Protein 7ULA (pdb70)

Radius of gyration: 35.95 Å; Cα contacts (8 Å, |Δi|>4): 1354; chains: 2; bounding box: 81×69×103 Å

Structure (mmCIF, N/CA/C/O backbone):
data_7ULA
#
_entry.id   7ULA
#
_cell.length_a   169.950
_cell.length_b   169.950
_cell.length_c   143.020
_cell.angle_alpha   90.000
_cell.angle_beta   90.000
_cell.angle_gamma   90.000
#
_symmetry.space_group_name_H-M   'I 4 2 2'
#
loop_
_entity.id
_entity.type
_entity.pdbx_description
1 polymer 'Alginate biosynthesis protein AlgK'
2 polymer 'Alginate biosynthesis protein AlgX'
3 non-polymer 'NICKEL (II) ION'
4 non-polymer 'CHLORIDE ION'
5 non-polymer GLYCEROL
6 water water
#
loop_
_atom_site.group_PDB
_atom_site.id
_atom_site.type_symbol
_atom_site.label_atom_id
_atom_site.label_alt_id
_atom_site.label_comp_id
_atom_site.label_asym_id
_atom_site.label_entity_id
_atom_site.label_seq_id
_atom_site.pdbx_PDB_ins_code
_atom_site.Cartn_x
_atom_site.Cartn_y
_atom_site.Cartn_z
_atom_site.occupancy
_atom_site.B_iso_or_equiv
_atom_site.auth_seq_id
_atom_site.auth_comp_id
_atom_site.auth_asym_id
_atom_site.auth_atom_id
_atom_site.pdbx_PDB_model_num
ATOM 1 N N . SER A 1 107 ? 10.34415 -25.31049 -14.83410 1.000 124.35709 138 SER B N 1
ATOM 2 C CA . SER A 1 107 ? 10.76633 -26.50840 -14.11784 1.000 128.52171 138 SER B CA 1
ATOM 3 C C . SER A 1 107 ? 10.50513 -27.76600 -14.93805 1.000 130.90754 138 SER B C 1
ATOM 4 O O . SER A 1 107 ? 11.32287 -28.68909 -14.94260 1.000 130.53414 138 SER B O 1
ATOM 7 N N . ASN A 1 108 ? 9.36683 -27.78440 -15.63581 1.000 131.89242 139 ASN B N 1
ATOM 8 C CA . ASN A 1 108 ? 8.90794 -28.95898 -16.37733 1.000 128.08579 139 ASN B CA 1
ATOM 9 C C . ASN A 1 108 ? 8.93498 -30.19559 -15.48279 1.000 134.30178 139 ASN B C 1
ATOM 10 O O . ASN A 1 108 ? 9.47256 -31.24571 -15.83994 1.000 140.29749 139 ASN B O 1
ATOM 12 N N . THR A 1 109 ? 8.34849 -30.05434 -14.29367 1.000 132.02797 140 THR B N 1
ATOM 13 C CA . THR A 1 109 ? 8.42769 -31.06949 -13.25104 1.000 120.28416 140 THR B CA 1
ATOM 14 C C . THR A 1 109 ? 7.09880 -31.77813 -13.02870 1.000 116.54807 140 THR B C 1
ATOM 15 O O . THR A 1 109 ? 7.01163 -32.99831 -13.19374 1.000 117.56827 140 THR B O 1
ATOM 17 N N . LEU A 1 110 ? 6.04700 -31.04405 -12.65938 1.000 114.58454 141 LEU B N 1
ATOM 18 C CA . LEU A 1 110 ? 4.78663 -31.69129 -12.30954 1.000 110.66802 141 LEU B CA 1
ATOM 19 C C . LEU A 1 110 ? 4.10451 -32.31433 -13.52386 1.000 109.89573 141 LEU B C 1
ATOM 20 O O . LEU A 1 110 ? 3.48551 -33.37764 -13.40253 1.000 106.60494 141 LEU B O 1
ATOM 22 N N . ILE A 1 111 ? 4.21225 -31.68836 -14.69295 1.000 114.77132 142 ILE B N 1
ATOM 23 C CA . ILE A 1 111 ? 3.50053 -32.15441 -15.88441 1.000 109.10377 142 ILE B CA 1
ATOM 24 C C . ILE A 1 111 ? 4.11438 -33.44850 -16.42161 1.000 112.62201 142 ILE B C 1
ATOM 25 O O . ILE A 1 111 ? 3.36375 -34.39016 -16.72115 1.000 112.06122 142 ILE B O 1
ATOM 27 N N . PRO A 1 112 ? 5.44121 -33.56154 -16.58187 1.000 111.39238 143 PRO B N 1
ATOM 28 C CA . PRO A 1 112 ? 6.00119 -34.87493 -16.95113 1.000 115.38205 143 PRO B CA 1
ATOM 29 C C . PRO A 1 112 ? 5.73786 -35.95614 -15.91451 1.000 113.22811 143 PRO B C 1
ATOM 30 O O . PRO A 1 112 ? 5.55621 -37.12707 -16.27549 1.000 112.50314 143 PRO B O 1
ATOM 34 N N . LEU A 1 113 ? 5.69221 -35.59609 -14.63048 1.000 111.35809 144 LEU B N 1
ATOM 35 C CA . LEU A 1 113 ? 5.38714 -36.58392 -13.60139 1.000 112.36075 144 LEU B CA 1
ATOM 36 C C . LEU A 1 113 ? 3.94769 -37.07578 -13.71747 1.000 112.17593 144 LEU B C 1
ATOM 37 O O . LEU A 1 113 ? 3.68053 -38.27235 -13.55529 1.000 120.71636 144 LEU B O 1
ATOM 39 N N . ALA A 1 114 ? 3.00603 -36.16883 -13.99203 1.000 113.50608 145 ALA B N 1
ATOM 40 C CA . ALA A 1 114 ? 1.62422 -36.58171 -14.22452 1.000 108.05889 145 ALA B CA 1
ATOM 41 C C . ALA A 1 114 ? 1.50817 -37.43082 -15.48414 1.000 112.99281 145 ALA B C 1
ATOM 42 O O . ALA A 1 114 ? 0.74567 -38.40723 -15.51777 1.000 111.67165 145 ALA B O 1
ATOM 44 N N . MET A 1 115 ? 2.25342 -37.06487 -16.53204 1.000 111.17055 146 MET B N 1
ATOM 45 C CA . MET A 1 115 ? 2.30226 -37.88307 -17.73878 1.000 113.38229 146 MET B CA 1
ATOM 46 C C . MET A 1 115 ? 2.79513 -39.29069 -17.42814 1.000 120.94457 146 MET B C 1
ATOM 47 O O . MET A 1 115 ? 2.30242 -40.26762 -17.99939 1.000 128.98365 146 MET B O 1
ATOM 49 N N . LEU A 1 116 ? 3.76573 -39.41488 -16.52195 1.000 114.64677 147 LEU B N 1
ATOM 50 C CA . LEU A 1 116 ? 4.23615 -40.73910 -16.12554 1.000 116.95318 147 LEU B CA 1
ATOM 51 C C . LEU A 1 116 ? 3.16933 -41.48946 -15.33129 1.000 123.10220 147 LEU B C 1
ATOM 52 O O . LEU A 1 116 ? 2.89214 -42.66479 -15.59983 1.000 132.86351 147 LEU B O 1
ATOM 54 N N . TYR A 1 117 ? 2.55568 -40.82214 -14.34901 1.000 121.16280 148 TYR B N 1
ATOM 55 C CA . TYR A 1 117 ? 1.58218 -41.49203 -13.48806 1.000 120.04678 148 TYR B CA 1
ATOM 56 C C . TYR A 1 117 ? 0.34570 -41.93390 -14.26394 1.000 124.82920 148 TYR B C 1
ATOM 57 O O . TYR A 1 117 ? -0.33183 -42.88652 -13.85940 1.000 125.86642 148 TYR B O 1
ATOM 59 N N . LEU A 1 118 ? 0.03152 -41.26181 -15.37249 1.000 125.09227 149 LEU B N 1
ATOM 60 C CA . LEU A 1 118 ? -1.11452 -41.67596 -16.17567 1.000 131.96126 149 LEU B CA 1
ATOM 61 C C . LEU A 1 118 ? -0.73565 -42.64186 -17.29585 1.000 135.76954 149 LEU B C 1
ATOM 62 O O . LEU A 1 118 ? -1.45837 -43.61523 -17.53739 1.000 140.99001 149 LEU B O 1
ATOM 65 N N . SER A 1 119 ? 0.39112 -42.40078 -17.97593 1.000 133.66776 150 SER B N 1
ATOM 66 C CA . SER A 1 119 ? 0.72104 -43.14742 -19.18850 1.000 134.93725 150 SER B CA 1
ATOM 67 C C . SER A 1 119 ? 0.88230 -44.63776 -18.92069 1.000 134.54877 150 SER B C 1
ATOM 68 O O . SER A 1 119 ? 0.61306 -45.45843 -19.80440 1.000 140.25655 150 SER B O 1
ATOM 71 N N . TYR A 1 120 ? 1.32577 -45.00889 -17.72315 1.000 135.31239 151 TYR B N 1
ATOM 72 C CA . TYR A 1 120 ? 1.38878 -46.41043 -17.31889 1.000 135.03593 151 TYR B CA 1
ATOM 73 C C . TYR A 1 120 ? 0.94998 -46.47553 -15.86718 1.000 135.26344 151 TYR B C 1
ATOM 74 O O . TYR A 1 120 ? 1.74993 -46.25499 -14.94784 1.000 129.80663 151 TYR B O 1
ATOM 76 N N . PRO A 1 121 ? -0.33016 -46.75747 -15.61919 1.000 138.55192 152 PRO B N 1
ATOM 77 C CA . PRO A 1 121 ? -0.84028 -46.82024 -14.23831 1.000 134.23064 152 PRO B CA 1
ATOM 78 C C . PRO A 1 121 ? -0.43272 -48.10643 -13.52431 1.000 139.77119 152 PRO B C 1
ATOM 79 O O . PRO A 1 121 ? -1.26601 -48.92308 -13.11970 1.000 140.91839 152 PRO B O 1
ATOM 81 N N . GLN A 1 122 ? 0.87850 -48.29780 -13.37677 1.000 140.50913 153 GLN B N 1
ATOM 82 C CA . GLN A 1 122 ? 1.44009 -49.40702 -12.62025 1.000 124.38404 153 GLN B CA 1
ATOM 83 C C . GLN A 1 122 ? 1.86898 -48.98302 -11.22023 1.000 131.94699 153 GLN B C 1
ATOM 84 O O . GLN A 1 122 ? 2.68719 -49.66299 -10.59084 1.000 135.47810 153 GLN B O 1
ATOM 86 N N . SER A 1 123 ? 1.33897 -47.86965 -10.72686 1.000 125.77689 154 SER B N 1
ATOM 87 C CA . SER A 1 123 ? 1.64599 -47.39933 -9.38637 1.000 102.24923 154 SER B CA 1
ATOM 88 C C . SER A 1 123 ? 0.89699 -48.21110 -8.33447 1.000 106.44557 154 SER B C 1
ATOM 89 O O . SER A 1 123 ? -0.30343 -48.46447 -8.46391 1.000 109.55030 154 SER B O 1
ATOM 92 N N . ASN A 1 128 ? -5.93362 -41.43449 -7.35065 1.000 104.62137 159 ASN B N 1
ATOM 93 C CA . ASN A 1 128 ? -4.59578 -41.18217 -6.82009 1.000 112.86423 159 ASN B CA 1
ATOM 94 C C . ASN A 1 128 ? -3.94009 -40.00818 -7.54438 1.000 115.95406 159 ASN B C 1
ATOM 95 O O . ASN A 1 128 ? -3.49332 -39.04538 -6.91559 1.000 117.60516 159 ASN B O 1
ATOM 100 N N . ALA A 1 129 ? -3.88343 -40.09870 -8.87596 1.000 108.49962 160 ALA B N 1
ATOM 101 C CA . ALA A 1 129 ? -3.30024 -39.01781 -9.66498 1.000 119.22280 160 ALA B CA 1
ATOM 102 C C . ALA A 1 129 ? -4.04527 -37.70911 -9.44103 1.000 121.38639 160 ALA B C 1
ATOM 103 O O . ALA A 1 129 ? -3.42454 -36.64727 -9.30593 1.000 117.70410 160 ALA B O 1
ATOM 105 N N . GLN A 1 130 ? -5.37933 -37.76641 -9.39148 1.000 121.09903 161 GLN B N 1
ATOM 106 C CA . GLN A 1 130 ? -6.15780 -36.56172 -9.12598 1.000 116.16932 161 GLN B CA 1
ATOM 107 C C . GLN A 1 130 ? -5.88892 -36.03069 -7.72417 1.000 118.13516 161 GLN B C 1
ATOM 108 O O . GLN A 1 130 ? -5.81080 -34.81580 -7.51996 1.000 114.71725 161 GLN B O 1
ATOM 114 N N . GLN A 1 131 ? -5.72658 -36.92456 -6.74505 1.000 120.30222 162 GLN B N 1
ATOM 115 C CA . GLN A 1 131 ? -5.40232 -36.47030 -5.39655 1.000 125.37529 162 GLN B CA 1
ATOM 116 C C . GLN A 1 131 ? -3.98260 -35.91846 -5.31748 1.000 122.61882 162 GLN B C 1
ATOM 117 O O . GLN A 1 131 ? -3.72789 -34.98129 -4.55569 1.000 128.66779 162 GLN B O 1
ATOM 119 N N . GLN A 1 132 ? -3.05040 -36.46527 -6.10229 1.000 116.50469 163 GLN B N 1
ATOM 120 C CA . GLN A 1 132 ? -1.70442 -35.89766 -6.13864 1.000 119.33082 163 GLN B CA 1
ATOM 121 C C . GLN A 1 132 ? -1.71179 -34.50774 -6.76815 1.000 123.08645 163 GLN B C 1
ATOM 122 O O . GLN A 1 132 ? -1.00109 -33.60441 -6.30433 1.000 115.93778 163 GLN B O 1
ATOM 124 N N . ILE A 1 133 ? -2.52196 -34.31398 -7.81637 1.000 117.13866 164 ILE B N 1
ATOM 125 C CA . ILE A 1 133 ? -2.68531 -32.98336 -8.39611 1.000 107.23210 164 ILE B CA 1
ATOM 126 C C . ILE A 1 133 ? -3.37543 -32.05095 -7.40682 1.000 116.02689 164 ILE B C 1
ATOM 127 O O . ILE A 1 133 ? -3.04687 -30.86333 -7.32143 1.000 120.40844 164 ILE B O 1
ATOM 132 N N . ASP A 1 134 ? -4.32634 -32.57496 -6.62887 1.000 120.48843 165 ASP B N 1
ATOM 133 C CA . ASP A 1 134 ? -4.99612 -31.76412 -5.61707 1.000 117.54723 165 ASP B CA 1
ATOM 134 C C . ASP A 1 134 ? -4.04336 -31.36395 -4.50046 1.000 117.14562 165 ASP B C 1
ATOM 135 O O . ASP A 1 134 ? -4.19662 -30.28885 -3.91486 1.000 118.60090 165 ASP B O 1
ATOM 140 N N . GLN A 1 135 ? -3.07052 -32.21934 -4.18329 1.000 123.72162 166 GLN B N 1
ATOM 141 C CA . GLN A 1 135 ? -2.05169 -31.85914 -3.20308 1.000 117.06907 166 GLN B CA 1
ATOM 142 C C . GLN A 1 135 ? -1.10578 -30.80979 -3.77132 1.000 122.66343 166 GLN B C 1
ATOM 143 O O . GLN A 1 135 ? -0.76409 -29.83512 -3.09239 1.000 120.23235 166 GLN B O 1
ATOM 145 N N . TRP A 1 136 ? -0.68065 -30.99009 -5.02611 1.000 119.20745 167 TRP B N 1
ATOM 146 C CA . TRP A 1 136 ? 0.16853 -29.99455 -5.67440 1.000 119.45646 167 TRP B CA 1
ATOM 147 C C . TRP A 1 136 ? -0.54316 -28.65429 -5.82836 1.000 122.39244 167 TRP B C 1
ATOM 148 O O . TRP A 1 136 ? 0.11193 -27.60780 -5.88798 1.000 124.09315 167 TRP B O 1
ATOM 159 N N . ARG A 1 137 ? -1.87384 -28.66364 -5.90893 1.000 121.54489 168 ARG B N 1
ATOM 160 C CA . ARG A 1 137 ? -2.64825 -27.43360 -6.03502 1.000 123.65099 168 ARG B CA 1
ATOM 161 C C . ARG A 1 137 ? -2.90507 -26.78838 -4.67820 1.000 121.79352 168 ARG B C 1
ATOM 162 O O . ARG A 1 137 ? -2.72276 -25.57779 -4.51909 1.000 123.44130 168 ARG B O 1
ATOM 164 N N . ALA A 1 138 ? -3.34001 -27.58183 -3.69758 1.000 120.96303 169 ALA B N 1
ATOM 165 C CA . ALA A 1 138 ? -3.47367 -27.07406 -2.33840 1.000 126.05857 169 ALA B CA 1
ATOM 166 C C . ALA A 1 138 ? -2.13920 -26.55294 -1.82045 1.000 132.77131 169 ALA B C 1
ATOM 167 O O . ALA A 1 138 ? -2.09333 -25.55075 -1.09778 1.000 136.69812 169 ALA B O 1
ATOM 169 N N . ALA A 1 139 ? -1.03804 -27.21112 -2.19191 1.000 143.96373 170 ALA B N 1
ATOM 170 C CA . ALA A 1 139 ? 0.28407 -26.69033 -1.86729 1.000 139.20212 170 ALA B CA 1
ATOM 171 C C . ALA A 1 139 ? 0.65022 -25.46586 -2.69760 1.000 140.89541 170 ALA B C 1
ATOM 172 O O . ALA A 1 139 ? 1.66590 -24.82503 -2.40620 1.000 141.34387 170 ALA B O 1
ATOM 174 N N . GLY A 1 140 ? -0.13815 -25.13252 -3.71879 1.000 133.03118 171 GLY B N 1
ATOM 175 C CA . GLY A 1 140 ? 0.04902 -23.88669 -4.43844 1.000 130.89106 171 GLY B CA 1
ATOM 176 C C . GLY A 1 140 ? 1.11854 -23.90185 -5.50523 1.000 128.54486 171 GLY B C 1
ATOM 177 O O . GLY A 1 140 ? 1.72197 -22.86109 -5.77982 1.000 131.17078 171 GLY B O 1
ATOM 178 N N . ASN A 1 141 ? 1.36320 -25.04930 -6.12814 1.000 127.58871 172 ASN B N 1
ATOM 179 C CA . ASN A 1 141 ? 2.42664 -25.17745 -7.11422 1.000 120.24485 172 ASN B CA 1
ATOM 180 C C . ASN A 1 141 ? 1.88059 -24.76013 -8.47446 1.000 121.24898 172 ASN B C 1
ATOM 181 O O . ASN A 1 141 ? 0.92997 -25.38683 -8.95961 1.000 124.34656 172 ASN B O 1
ATOM 186 N N . PRO A 1 142 ? 2.43619 -23.72958 -9.12432 1.000 124.38388 173 PRO B N 1
ATOM 187 C CA . PRO A 1 142 ? 1.72464 -23.10397 -10.25595 1.000 119.77096 173 PRO B CA 1
ATOM 188 C C . PRO A 1 142 ? 1.42524 -24.00911 -11.44985 1.000 117.31879 173 PRO B C 1
ATOM 189 O O . PRO A 1 142 ? 0.54889 -23.65880 -12.24423 1.000 120.48886 173 PRO B O 1
ATOM 193 N N . GLU A 1 143 ? 2.08407 -25.14565 -11.62763 1.000 121.85460 174 GLU B N 1
ATOM 194 C CA . GLU A 1 143 ? 1.73079 -26.01097 -12.75238 1.000 112.91654 174 GLU B CA 1
ATOM 195 C C . GLU A 1 143 ? 0.64076 -27.03614 -12.39834 1.000 103.40613 174 GLU B C 1
ATOM 196 O O . GLU A 1 143 ? 0.41184 -27.97860 -13.16425 1.000 100.70470 174 GLU B O 1
ATOM 202 N N . ALA A 1 144 ? -0.06208 -26.85382 -11.27708 1.000 96.63997 175 ALA B N 1
ATOM 203 C CA . ALA A 1 144 ? -1.11458 -27.80232 -10.91801 1.000 104.18863 175 ALA B CA 1
ATOM 204 C C . ALA A 1 144 ? -2.26316 -27.77398 -11.92242 1.000 101.21700 175 ALA B C 1
ATOM 205 O O . ALA A 1 144 ? -2.79181 -28.82996 -12.30269 1.000 92.45485 175 ALA B O 1
ATOM 207 N N . GLY A 1 145 ? -2.65751 -26.57935 -12.36964 1.000 97.33097 176 GLY B N 1
ATOM 208 C CA . GLY A 1 145 ? -3.80067 -26.47897 -13.26227 1.000 86.29657 176 GLY B CA 1
ATOM 209 C C . GLY A 1 145 ? -3.52687 -27.05325 -14.63823 1.000 83.90890 176 GLY B C 1
ATOM 210 O O . GLY A 1 145 ? -4.39155 -27.70591 -15.23454 1.000 87.51390 176 GLY B O 1
ATOM 211 N N . LEU A 1 146 ? -2.32912 -26.80348 -15.17046 1.000 87.41822 177 LEU B N 1
ATOM 212 C CA . LEU A 1 146 ? -1.94813 -27.41309 -16.43831 1.000 81.89063 177 LEU B CA 1
ATOM 213 C C . LEU A 1 146 ? -1.96303 -28.93190 -16.32664 1.000 81.44108 177 LEU B C 1
ATOM 214 O O . LEU A 1 146 ? -2.43090 -29.63027 -17.23634 1.000 82.83785 177 LEU B O 1
ATOM 219 N N . ALA A 1 147 ? -1.49537 -29.45840 -15.19275 1.000 82.84471 178 ALA B N 1
ATOM 220 C CA . ALA A 1 147 ? -1.51699 -30.90169 -14.97789 1.000 84.27749 178 ALA B CA 1
ATOM 221 C C . ALA A 1 147 ? -2.94280 -31.44039 -14.93034 1.000 82.59150 178 ALA B C 1
ATOM 222 O O . ALA A 1 147 ? -3.22223 -32.52294 -15.45825 1.000 83.46771 178 ALA B O 1
ATOM 224 N N . GLN A 1 148 ? -3.86499 -30.70866 -14.30852 1.000 82.81127 179 GLN B N 1
ATOM 225 C CA . GLN A 1 148 ? -5.22002 -31.23988 -14.22991 1.000 84.53493 179 GLN B CA 1
ATOM 226 C C . GLN A 1 148 ? -5.94249 -31.12990 -15.56789 1.000 81.34024 179 GLN B C 1
ATOM 227 O O . GLN A 1 148 ? -6.77565 -31.98450 -15.89491 1.000 82.75543 179 GLN B O 1
ATOM 233 N N . VAL A 1 149 ? -5.60970 -30.12021 -16.37368 1.000 84.18496 180 VAL B N 1
ATOM 234 C CA . VAL A 1 149 ? -6.11023 -30.08921 -17.74653 1.000 83.30212 180 VAL B CA 1
ATOM 235 C C . VAL A 1 149 ? -5.59088 -31.29387 -18.52704 1.000 80.81017 180 VAL B C 1
ATOM 236 O O . VAL A 1 149 ? -6.33819 -31.93676 -19.27825 1.000 78.69195 180 VAL B O 1
ATOM 240 N N . LEU A 1 150 ? -4.30543 -31.62337 -18.35896 1.000 78.03701 181 LEU B N 1
ATOM 241 C CA . LEU A 1 150 ? -3.76665 -32.82737 -18.99147 1.000 79.61846 181 LEU B CA 1
ATOM 242 C C . LEU A 1 150 ? -4.51079 -34.08102 -18.53989 1.000 85.43857 181 LEU B C 1
ATOM 243 O O . LEU A 1 150 ? -4.78906 -34.97661 -19.35065 1.000 90.07546 181 LEU B O 1
ATOM 248 N N . LEU A 1 151 ? -4.81316 -34.17269 -17.24239 1.000 81.94621 182 LEU B N 1
ATOM 249 C CA . LEU A 1 151 ? -5.61865 -35.28126 -16.73482 1.000 83.59843 182 LEU B CA 1
ATOM 250 C C . LEU A 1 151 ? -6.95876 -35.35552 -17.45153 1.000 86.34456 182 LEU B C 1
ATOM 251 O O . LEU A 1 151 ? -7.42167 -36.44016 -17.81982 1.000 85.53628 182 LEU B O 1
ATOM 256 N N . TYR A 1 152 ? -7.61142 -34.20437 -17.62817 1.000 91.47517 183 TYR B N 1
ATOM 257 C CA . TYR A 1 152 ? -8.90248 -34.18256 -18.30796 1.000 85.36915 183 TYR B CA 1
ATOM 258 C C . TYR A 1 152 ? -8.78073 -34.70806 -19.72691 1.000 85.75106 183 TYR B C 1
ATOM 259 O O . TYR A 1 152 ? -9.62189 -35.49019 -20.18579 1.000 91.48028 183 TYR B O 1
ATOM 268 N N . ARG A 1 153 ? -7.73793 -34.28762 -20.43736 1.000 81.93246 184 ARG B N 1
ATOM 269 C CA . ARG A 1 153 ? -7.60343 -34.70747 -21.82582 1.000 78.93013 184 ARG B CA 1
ATOM 270 C C . ARG A 1 153 ? -7.31898 -36.19851 -21.91593 1.000 84.43527 184 ARG B C 1
ATOM 271 O O . ARG A 1 153 ? -7.88224 -36.89070 -22.77077 1.000 91.97203 184 ARG B O 1
ATOM 279 N N . THR A 1 154 ? -6.48749 -36.72163 -21.01453 1.000 88.19668 185 THR B N 1
ATOM 280 C CA . THR A 1 154 ? -6.13034 -38.13375 -21.09387 1.000 88.91154 185 THR B CA 1
ATOM 281 C C . THR A 1 154 ? -7.24045 -39.04850 -20.57867 1.000 94.68215 185 THR B C 1
ATOM 282 O O . THR A 1 154 ? -7.40707 -40.15575 -21.09968 1.000 106.64764 185 THR B O 1
ATOM 286 N N . GLN A 1 155 ? -8.02397 -38.61910 -19.59172 1.000 95.08856 186 GLN B N 1
ATOM 287 C CA . GLN A 1 155 ? -9.14438 -39.42546 -19.11904 1.000 90.43563 186 GLN B CA 1
ATOM 288 C C . GLN A 1 155 ? -10.40208 -39.23465 -19.95883 1.000 89.64734 186 GLN B C 1
ATOM 289 O O . GLN A 1 155 ? -11.39979 -39.92475 -19.72776 1.000 91.15017 186 GLN B O 1
ATOM 291 N N . GLY A 1 156 ? -10.38082 -38.31999 -20.92376 1.000 87.71836 187 GLY B N 1
ATOM 292 C CA . GLY A 1 156 ? -11.52822 -38.10394 -21.78299 1.000 90.54286 187 GLY B CA 1
ATOM 293 C C . GLY A 1 156 ? -12.66024 -37.30882 -21.17650 1.000 94.46862 187 GLY B C 1
ATOM 294 O O . GLY A 1 156 ? -13.78964 -37.38286 -21.66860 1.000 90.92929 187 GLY B O 1
ATOM 295 N N . THR A 1 157 ? -12.39957 -36.54411 -20.12246 1.000 96.04920 188 THR B N 1
ATOM 296 C CA . THR A 1 157 ? -13.43316 -35.76055 -19.46296 1.000 97.16600 188 THR B CA 1
ATOM 297 C C . THR A 1 157 ? -13.34920 -34.28145 -19.81336 1.000 91.62586 188 THR B C 1
ATOM 298 O O . THR A 1 157 ? -14.09458 -33.47424 -19.24555 1.000 92.34955 188 THR B O 1
ATOM 302 N N . TYR A 1 158 ? -12.45797 -33.91691 -20.73813 1.000 83.81553 189 TYR B N 1
ATOM 303 C CA . TYR A 1 158 ? -12.15919 -32.51239 -20.99885 1.000 80.03513 189 TYR B CA 1
ATOM 304 C C . TYR A 1 158 ? -13.42087 -31.70687 -21.26711 1.000 78.91653 189 TYR B C 1
ATOM 305 O O . TYR A 1 158 ? -13.58468 -30.60169 -20.73681 1.000 77.21748 189 TYR B O 1
ATOM 314 N N . ASP A 1 159 ? -14.33769 -32.25315 -22.07017 1.000 82.83151 190 ASP B N 1
ATOM 315 C CA . ASP A 1 159 ? -15.54324 -31.51087 -22.42023 1.000 82.49400 190 ASP B CA 1
ATOM 316 C C . ASP A 1 159 ? -16.47562 -31.32148 -21.23653 1.000 79.03783 190 ASP B C 1
ATOM 317 O O . ASP A 1 159 ? -17.39777 -30.50316 -21.32087 1.000 80.02748 190 ASP B O 1
ATOM 322 N N . GLN A 1 160 ? -16.24271 -32.03342 -20.13755 1.000 78.79477 191 GLN B N 1
ATOM 323 C CA . GLN A 1 160 ? -17.06793 -31.92915 -18.94624 1.000 72.63658 191 GLN B CA 1
ATOM 324 C C . GLN A 1 160 ? -16.58738 -30.85932 -17.97391 1.000 78.57245 191 GLN B C 1
ATOM 325 O O . GLN A 1 160 ? -17.30639 -30.55001 -17.01910 1.000 76.17462 191 GLN B O 1
ATOM 329 N N . HIS A 1 161 ? -15.39845 -30.28732 -18.18983 1.000 81.85619 192 HIS B N 1
ATOM 330 C CA . HIS A 1 161 ? -14.80303 -29.32692 -17.26544 1.000 80.60283 192 HIS B CA 1
ATOM 331 C C . HIS A 1 161 ? -14.27241 -28.10337 -18.00171 1.000 78.43147 192 HIS B C 1
ATOM 332 O O . HIS A 1 161 ? -13.24586 -27.53727 -17.61404 1.000 69.26931 192 HIS B O 1
ATOM 339 N N . LEU A 1 162 ? -14.96656 -27.68553 -19.06330 1.000 76.58081 193 LEU B N 1
ATOM 340 C CA . LEU A 1 162 ? -14.51046 -26.55081 -19.86123 1.000 76.28502 193 LEU B CA 1
ATOM 341 C C . LEU A 1 162 ? -14.39533 -25.27693 -19.02668 1.000 77.42560 193 LEU B C 1
ATOM 342 O O . LEU A 1 162 ? -13.47536 -24.47597 -19.23179 1.000 77.46456 193 LEU B O 1
ATOM 347 N N . GLY A 1 163 ? -15.31553 -25.06601 -18.08398 1.000 84.20857 194 GLY B N 1
ATOM 348 C CA . GLY A 1 163 ? -15.24162 -23.86950 -17.25720 1.000 82.76620 194 GLY B CA 1
ATOM 349 C C . GLY A 1 163 ? -13.97383 -23.81675 -16.42442 1.000 88.70574 194 GLY B C 1
ATOM 350 O O . GLY A 1 163 ? -13.33651 -22.76279 -16.29312 1.000 88.19469 194 GLY B O 1
ATOM 351 N N . GLU A 1 164 ? -13.56816 -24.96072 -15.87493 1.000 82.41926 195 GLU B N 1
ATOM 352 C CA . GLU A 1 164 ? -12.33875 -24.98206 -15.09746 1.000 80.50805 195 GLU B CA 1
ATOM 353 C C . GLU A 1 164 ? -11.10954 -24.89577 -15.99573 1.000 87.61396 195 GLU B C 1
ATOM 354 O O . GLU A 1 164 ? -10.08975 -24.32020 -15.59527 1.000 82.31782 195 GLU B O 1
ATOM 360 N N . VAL A 1 165 ? -11.18253 -25.45393 -17.20695 1.000 83.87275 196 VAL B N 1
ATOM 361 C CA . VAL A 1 165 ? -10.10102 -25.26285 -18.16662 1.000 73.27764 196 VAL B CA 1
ATOM 362 C C . VAL A 1 165 ? -9.91416 -23.78136 -18.44869 1.000 77.69199 196 VAL B C 1
ATOM 363 O O . VAL A 1 165 ? -8.78128 -23.28259 -18.53587 1.000 72.51093 196 VAL B O 1
ATOM 367 N N . GLU A 1 166 ? -11.02396 -23.04842 -18.56664 1.000 75.07085 197 GLU B N 1
ATOM 368 C CA . GLU A 1 166 ? -10.93036 -21.60948 -18.77444 1.000 71.00499 197 GLU B CA 1
ATOM 369 C C . GLU A 1 166 ? -10.28515 -20.93151 -17.57753 1.000 73.12705 197 GLU B C 1
ATOM 370 O O . GLU A 1 166 ? -9.40351 -20.08347 -17.73864 1.000 69.87566 197 GLU B O 1
ATOM 376 N N . LYS A 1 167 ? -10.71874 -21.28991 -16.36411 1.000 76.19627 198 LYS B N 1
ATOM 377 C CA . LYS A 1 167 ? -10.13156 -20.68775 -15.16450 1.000 77.33849 198 LYS B CA 1
ATOM 378 C C . LYS A 1 167 ? -8.61834 -20.90534 -15.12554 1.000 77.36695 198 LYS B C 1
ATOM 379 O O . LYS A 1 167 ? -7.83371 -19.95376 -14.97849 1.000 76.55226 198 LYS B O 1
ATOM 381 N N . ILE A 1 168 ? -8.19411 -22.15406 -15.31679 1.000 76.08259 199 ILE B N 1
ATOM 382 C CA . ILE A 1 168 ? -6.77724 -22.50054 -15.25716 1.000 76.42514 199 ILE B CA 1
ATOM 383 C C . ILE A 1 168 ? -5.98243 -21.74039 -16.31487 1.000 75.99487 199 ILE B C 1
ATOM 384 O O . ILE A 1 168 ? -4.97875 -21.08614 -16.00510 1.000 77.49412 199 ILE B O 1
ATOM 389 N N . CYS A 1 169 ? -6.40788 -21.81649 -17.58314 1.000 70.53540 200 CYS B N 1
ATOM 390 C CA . CYS A 1 169 ? -5.59654 -21.21489 -18.64148 1.000 74.16609 200 CYS B CA 1
ATOM 391 C C . CYS A 1 169 ? -5.67320 -19.69666 -18.67021 1.000 75.14148 200 CYS B C 1
ATOM 392 O O . CYS A 1 169 ? -4.70049 -19.04923 -19.07204 1.000 75.40635 200 CYS B O 1
ATOM 395 N N . LYS A 1 170 ? -6.78960 -19.10290 -18.25303 1.000 70.06225 201 LYS B N 1
ATOM 396 C CA . LYS A 1 170 ? -6.81828 -17.65562 -18.11895 1.000 72.80553 201 LYS B CA 1
ATOM 397 C C . LYS A 1 170 ? -5.91214 -17.20764 -16.97861 1.000 76.97708 201 LYS B C 1
ATOM 398 O O . LYS A 1 170 ? -5.38075 -16.09109 -17.01144 1.000 70.23114 201 LYS B O 1
ATOM 404 N N . ALA A 1 171 ? -5.69859 -18.07511 -15.97888 1.000 75.61783 202 ALA B N 1
ATOM 405 C CA . ALA A 1 171 ? -4.69657 -17.77808 -14.95948 1.000 75.39923 202 ALA B CA 1
ATOM 406 C C . ALA A 1 171 ? -3.28263 -17.91056 -15.51434 1.000 73.93484 202 ALA B C 1
ATOM 407 O O . ALA A 1 171 ? -2.39909 -17.11283 -15.17655 1.000 73.62920 202 ALA B O 1
ATOM 409 N N . ALA A 1 172 ? -3.04767 -18.90847 -16.36467 1.000 73.65017 203 ALA B N 1
ATOM 410 C CA . ALA A 1 172 ? -1.69869 -19.26131 -16.79068 1.000 72.53099 203 ALA B CA 1
ATOM 411 C C . ALA A 1 172 ? -1.31580 -18.69499 -18.15068 1.000 76.87355 203 ALA B C 1
ATOM 412 O O . ALA A 1 172 ? -0.21561 -18.98813 -18.63123 1.000 75.67741 203 ALA B O 1
ATOM 414 N N . LEU A 1 173 ? -2.17898 -17.87565 -18.76419 1.000 76.47176 204 LEU B N 1
ATOM 415 C CA . LEU A 1 173 ? -2.02023 -17.51434 -20.17477 1.000 74.54033 204 LEU B CA 1
ATOM 416 C C . LEU A 1 173 ? -0.69868 -16.80945 -20.44648 1.000 74.08499 204 LEU B C 1
ATOM 417 O O . LEU A 1 173 ? -0.04581 -17.07425 -21.46163 1.000 79.03355 204 LEU B O 1
ATOM 422 N N . ASN A 1 174 ? -0.29313 -15.90344 -19.56163 1.000 86.90328 205 ASN B N 1
ATOM 423 C CA . ASN A 1 174 ? 0.88745 -15.08091 -19.78746 1.000 83.38346 205 ASN B CA 1
ATOM 424 C C . ASN A 1 174 ? 2.18826 -15.80839 -19.48400 1.000 83.03588 205 ASN B C 1
ATOM 425 O O . ASN A 1 174 ? 3.26170 -15.23626 -19.69435 1.000 83.37021 205 ASN B O 1
ATOM 430 N N . THR A 1 175 ? 2.11896 -17.04347 -18.99373 1.000 77.42987 206 THR B N 1
ATOM 431 C CA . THR A 1 175 ? 3.29520 -17.85553 -18.74284 1.000 73.56409 206 THR B CA 1
ATOM 432 C C . THR A 1 175 ? 3.33690 -19.12158 -19.57993 1.000 71.08308 206 THR B C 1
ATOM 433 O O . THR A 1 175 ? 4.37133 -19.80041 -19.59090 1.000 70.36427 206 THR B O 1
ATOM 437 N N . THR A 1 176 ? 2.24785 -19.46240 -20.27052 1.000 64.96700 207 THR B N 1
ATOM 438 C CA . THR A 1 176 ? 2.08454 -20.79143 -20.86190 1.000 69.90187 207 THR B CA 1
ATOM 439 C C . THR A 1 176 ? 1.23135 -20.60519 -22.11931 1.000 68.29127 207 THR B C 1
ATOM 440 O O . THR A 1 176 ? 0.00442 -20.71902 -22.06776 1.000 70.34593 207 THR B O 1
ATOM 444 N N . ASP A 1 177 ? 1.89331 -20.30672 -23.24399 1.000 61.60963 208 ASP B N 1
ATOM 445 C CA . ASP A 1 177 ? 1.16061 -19.88804 -24.43621 1.000 62.50892 208 ASP B CA 1
ATOM 446 C C . ASP A 1 177 ? 0.31242 -21.00504 -25.04023 1.000 60.19487 208 ASP B C 1
ATOM 447 O O . ASP A 1 177 ? -0.57982 -20.71310 -25.84440 1.000 57.61691 208 ASP B O 1
ATOM 452 N N . ILE A 1 178 ? 0.54714 -22.26777 -24.66562 1.000 61.40098 209 ILE B N 1
ATOM 453 C CA . ILE A 1 178 ? -0.32498 -23.34116 -25.14040 1.000 57.80569 209 ILE B CA 1
ATOM 454 C C . ILE A 1 178 ? -1.76253 -23.07757 -24.71147 1.000 59.96009 209 ILE B C 1
ATOM 455 O O . ILE A 1 178 ? -2.70870 -23.49065 -25.39369 1.000 62.85468 209 ILE B O 1
ATOM 460 N N . CYS A 1 179 ? -1.95330 -22.36235 -23.59744 1.000 57.52228 210 CYS B N 1
ATOM 461 C CA . CYS A 1 179 ? -3.29623 -22.01634 -23.14873 1.000 56.55488 210 CYS B CA 1
ATOM 462 C C . CYS A 1 179 ? -4.04682 -21.14215 -24.13914 1.000 56.14271 210 CYS B C 1
ATOM 463 O O . CYS A 1 179 ? -5.28334 -21.17715 -24.15117 1.000 59.84695 210 CYS B O 1
ATOM 466 N N . TYR A 1 180 ? -3.34269 -20.38281 -24.98507 1.000 58.82467 211 TYR B N 1
ATOM 467 C CA . TYR A 1 180 ? -4.01891 -19.70676 -26.09202 1.000 58.19519 211 TYR B CA 1
ATOM 468 C C . TYR A 1 180 ? -4.83880 -20.69810 -26.91648 1.000 56.38311 211 TYR B C 1
ATOM 469 O O . TYR A 1 180 ? -5.99192 -20.42569 -27.27102 1.000 54.24569 211 TYR B O 1
ATOM 478 N N . VAL A 1 181 ? -4.26680 -21.87005 -27.19979 1.000 56.82665 212 VAL B N 1
ATOM 479 C CA . VAL A 1 181 ? -4.99348 -22.91052 -27.91761 1.000 56.88067 212 VAL B CA 1
ATOM 480 C C . VAL A 1 181 ? -6.11917 -23.47815 -27.05946 1.000 60.11112 212 VAL B C 1
ATOM 481 O O . VAL A 1 181 ? -7.20638 -23.78691 -27.56784 1.000 59.97646 212 VAL B O 1
ATOM 485 N N . GLU A 1 182 ? -5.88743 -23.62708 -25.74986 1.000 56.94368 213 GLU B N 1
ATOM 486 C CA . GLU A 1 182 ? -6.91275 -24.23389 -24.90225 1.000 58.74239 213 GLU B CA 1
ATOM 487 C C . GLU A 1 182 ? -8.12747 -23.32517 -24.79286 1.000 62.16750 213 GLU B C 1
ATOM 488 O O . GLU A 1 182 ? -9.26141 -23.74329 -25.07458 1.000 53.65529 213 GLU B O 1
ATOM 494 N N . LEU A 1 183 ? -7.89697 -22.06764 -24.40416 1.000 59.83707 214 LEU B N 1
ATOM 495 C CA . LEU A 1 183 ? -8.97233 -21.08914 -24.31472 1.000 58.07772 214 LEU B CA 1
ATOM 496 C C . LEU A 1 183 ? -9.76106 -21.02376 -25.61640 1.000 62.37972 214 LEU B C 1
ATOM 497 O O . LEU A 1 183 ? -10.99558 -21.13577 -25.61645 1.000 64.04781 214 LEU B O 1
ATOM 502 N N . ALA A 1 184 ? -9.05709 -20.88235 -26.74327 1.000 54.67589 215 ALA B N 1
ATOM 503 C CA . ALA A 1 184 ? -9.73770 -20.83932 -28.03261 1.000 56.92791 215 ALA B CA 1
ATOM 504 C C . ALA A 1 184 ? -10.64946 -22.04650 -28.19433 1.000 56.73573 215 ALA B C 1
ATOM 505 O O . ALA A 1 184 ? -11.83188 -21.91225 -28.54170 1.000 56.45909 215 ALA B O 1
ATOM 507 N N . THR A 1 185 ? -10.13194 -23.23306 -27.87734 1.000 54.86889 216 THR B N 1
ATOM 508 C CA . THR A 1 185 ? -10.95507 -24.43065 -27.97975 1.000 58.09174 216 THR B CA 1
ATOM 509 C C . THR A 1 185 ? -12.22127 -24.28264 -27.14887 1.000 58.67819 216 THR B C 1
ATOM 510 O O . THR A 1 185 ? -13.33619 -24.46021 -27.65829 1.000 58.30775 216 THR B O 1
ATOM 514 N N . VAL A 1 186 ? -12.06963 -23.89517 -25.87879 1.000 54.08150 217 VAL B N 1
ATOM 515 C CA . VAL A 1 186 ? -13.23794 -23.69873 -25.02845 1.000 60.45465 217 VAL B CA 1
ATOM 516 C C . VAL A 1 186 ? -14.21701 -22.75472 -25.71148 1.000 62.22464 217 VAL B C 1
ATOM 517 O O . VAL A 1 186 ? -15.40419 -23.06429 -25.87340 1.000 61.28945 217 VAL B O 1
ATOM 521 N N . TYR A 1 187 ? -13.71503 -21.61603 -26.18837 1.000 57.83009 218 TYR B N 1
ATOM 522 C CA . TYR A 1 187 ? -14.62657 -20.61827 -26.72377 1.000 56.64753 218 TYR B CA 1
ATOM 523 C C . TYR A 1 187 ? -15.25288 -21.08392 -28.02791 1.000 60.52668 218 TYR B C 1
ATOM 524 O O . TYR A 1 187 ? -16.37688 -20.68066 -28.34680 1.000 63.72788 218 TYR B O 1
ATOM 533 N N . GLN A 1 188 ? -14.57408 -21.96423 -28.77111 1.000 57.14149 219 GLN B N 1
ATOM 534 C CA . GLN A 1 188 ? -15.21278 -22.53612 -29.95002 1.000 51.31716 219 GLN B CA 1
ATOM 535 C C . GLN A 1 188 ? -16.26563 -23.55793 -29.54711 1.000 60.52492 219 GLN B C 1
ATOM 536 O O . GLN A 1 188 ? -17.32278 -23.65027 -30.18053 1.000 68.21869 219 GLN B O 1
ATOM 542 N N . LYS A 1 189 ? -16.00882 -24.31770 -28.47973 1.000 61.14910 220 LYS B N 1
ATOM 543 C CA . LYS A 1 189 ? -16.97616 -25.32114 -28.05212 1.000 61.33001 220 LYS B CA 1
ATOM 544 C C . LYS A 1 189 ? -18.24566 -24.67006 -27.52370 1.000 62.64903 220 LYS B C 1
ATOM 545 O O . LYS A 1 189 ? -19.35756 -25.09042 -27.86331 1.000 63.68141 220 LYS B O 1
ATOM 551 N N . ARG A 1 190 ? -18.10342 -23.63794 -26.69468 1.000 61.96019 221 ARG B N 1
ATOM 552 C CA . ARG A 1 190 ? -19.24222 -23.03404 -26.01649 1.000 61.55151 221 ARG B CA 1
ATOM 553 C C . ARG A 1 190 ? -19.80067 -21.81838 -26.74803 1.000 60.74310 221 ARG B C 1
ATOM 554 O O . ARG A 1 190 ? -20.61653 -21.09038 -26.17781 1.000 67.08085 221 ARG B O 1
ATOM 562 N N . GLY A 1 191 ? -19.38487 -21.58480 -27.99175 1.000 65.95385 222 GLY B N 1
ATOM 563 C CA . GLY A 1 191 ? -20.00307 -20.55906 -28.82080 1.000 57.56279 222 GLY B CA 1
ATOM 564 C C . GLY A 1 191 ? -19.82912 -19.13555 -28.33692 1.000 63.59106 222 GLY B C 1
ATOM 565 O O . GLY A 1 191 ? -20.67674 -18.28576 -28.62373 1.000 69.73113 222 GLY B O 1
ATOM 566 N N . GLN A 1 192 ? -18.73634 -18.83791 -27.63875 1.000 63.88005 223 GLN B N 1
ATOM 567 C CA . GLN A 1 192 ? -18.55884 -17.53336 -27.00072 1.000 62.62952 223 GLN B CA 1
ATOM 568 C C . GLN A 1 192 ? -17.76013 -16.62438 -27.93147 1.000 64.31538 223 GLN B C 1
ATOM 569 O O . GLN A 1 192 ? -16.53258 -16.55313 -27.86472 1.000 67.32516 223 GLN B O 1
ATOM 575 N N . ALA A 1 193 ? -18.46594 -15.89900 -28.80353 1.000 72.38029 224 ALA B N 1
ATOM 576 C CA . ALA A 1 193 ? -17.77929 -15.05481 -29.78167 1.000 74.02391 224 ALA B CA 1
ATOM 577 C C . ALA A 1 193 ? -17.09494 -13.86167 -29.12754 1.000 73.96024 224 ALA B C 1
ATOM 578 O O . ALA A 1 193 ? -16.06481 -13.39381 -29.62590 1.000 73.33292 224 ALA B O 1
ATOM 580 N N . ASP A 1 194 ? -17.63865 -13.36842 -28.01250 1.000 76.19576 225 ASP B N 1
ATOM 581 C CA . ASP A 1 194 ? -17.06911 -12.19611 -27.35219 1.000 81.28642 225 ASP B CA 1
ATOM 582 C C . ASP A 1 194 ? -15.73108 -12.52584 -26.69981 1.000 73.72223 225 ASP B C 1
ATOM 583 O O . ASP A 1 194 ? -14.72336 -11.83715 -26.92785 1.000 66.23827 225 ASP B O 1
ATOM 588 N N . GLN A 1 195 ? -15.71252 -13.56838 -25.86463 1.000 66.20495 226 GLN B N 1
ATOM 589 C CA . GLN A 1 195 ? -14.46119 -14.02031 -25.27629 1.000 64.08536 226 GLN B CA 1
ATOM 590 C C . GLN A 1 195 ? -13.46302 -14.41193 -26.35118 1.000 70.58942 226 GLN B C 1
ATOM 591 O O . GLN A 1 195 ? -12.25580 -14.20025 -26.18124 1.000 64.58364 226 GLN B O 1
ATOM 597 N N . GLN A 1 196 ? -13.94037 -14.96000 -27.47226 1.000 63.82971 227 GLN B N 1
ATOM 598 C CA . GLN A 1 196 ? -13.00887 -15.32690 -28.52784 1.000 60.66868 227 GLN B CA 1
ATOM 599 C C . GLN A 1 196 ? -12.39050 -14.08867 -29.15849 1.000 65.41607 227 GLN B C 1
ATOM 600 O O . GLN A 1 196 ? -11.18976 -14.07049 -29.44704 1.000 64.38840 227 GLN B O 1
ATOM 606 N N . ALA A 1 197 ? -13.19044 -13.04223 -29.37844 1.000 62.37643 228 ALA B N 1
ATOM 607 C CA . ALA A 1 197 ? -12.63540 -11.80326 -29.91137 1.000 62.71466 228 ALA B CA 1
ATOM 608 C C . ALA A 1 197 ? -11.59907 -11.21956 -28.95998 1.000 68.07958 228 ALA B C 1
ATOM 609 O O . ALA A 1 197 ? -10.53348 -10.75516 -29.39062 1.000 60.04188 228 ALA B O 1
ATOM 611 N N . ALA A 1 198 ? -11.88851 -11.24871 -27.65724 1.000 62.95521 229 ALA B N 1
ATOM 612 C CA . ALA A 1 198 ? -10.93104 -10.72882 -26.68593 1.000 59.16654 229 ALA B CA 1
ATOM 613 C C . ALA A 1 198 ? -9.63997 -11.54362 -26.70346 1.000 63.84338 229 ALA B C 1
ATOM 614 O O . ALA A 1 198 ? -8.53172 -10.98385 -26.71417 1.000 61.00111 229 ALA B O 1
ATOM 616 N N . LEU A 1 199 ? -9.76857 -12.87480 -26.72755 1.000 60.81963 230 LEU B N 1
ATOM 617 C CA . LEU A 1 199 ? -8.59657 -13.74325 -26.73586 1.000 59.66182 230 LEU B CA 1
ATOM 618 C C . LEU A 1 199 ? -7.75412 -13.51494 -27.98107 1.000 59.16056 230 LEU B C 1
ATOM 619 O O . LEU A 1 199 ? -6.52499 -13.42879 -27.90385 1.000 55.11028 230 LEU B O 1
ATOM 624 N N . LEU A 1 200 ? -8.40042 -13.42805 -29.14477 1.000 56.49161 231 LEU B N 1
ATOM 625 C CA . LEU A 1 200 ? -7.65971 -13.20011 -30.37694 1.000 55.30993 231 LEU B CA 1
ATOM 626 C C . LEU A 1 200 ? -7.00696 -11.82957 -30.38436 1.000 57.50115 231 LEU B C 1
ATOM 627 O O . LEU A 1 200 ? -5.91934 -11.66607 -30.94722 1.000 58.02323 231 LEU B O 1
ATOM 632 N N . GLY A 1 201 ? -7.63675 -10.83511 -29.75742 1.000 57.50106 232 GLY B N 1
ATOM 633 C CA . GLY A 1 201 ? -6.98000 -9.54553 -29.63348 1.000 61.75308 232 GLY B CA 1
ATOM 634 C C . GLY A 1 201 ? -5.70626 -9.64028 -28.81690 1.000 65.30040 232 GLY B C 1
ATOM 635 O O . GLY A 1 201 ? -4.65024 -9.12257 -29.20917 1.000 64.59067 232 GLY B O 1
ATOM 636 N N . GLN A 1 202 ? -5.77655 -10.33710 -27.67896 1.000 61.24442 233 GLN B N 1
ATOM 637 C CA . GLN A 1 202 ? -4.57191 -10.44110 -26.86579 1.000 55.74885 233 GLN B CA 1
ATOM 638 C C . GLN A 1 202 ? -3.52306 -11.31872 -27.53525 1.000 59.49647 233 GLN B C 1
ATOM 639 O O . GLN A 1 202 ? -2.32642 -11.10555 -27.33813 1.000 66.00918 233 GLN B O 1
ATOM 645 N N . LEU A 1 203 ? -3.94376 -12.26997 -28.36617 1.000 58.01401 234 LEU B N 1
ATOM 646 C CA . LEU A 1 203 ? -2.98632 -13.09899 -29.09010 1.000 55.67253 234 LEU B CA 1
ATOM 647 C C . LEU A 1 203 ? -2.27808 -12.30664 -30.19161 1.000 63.72202 234 LEU B C 1
ATOM 648 O O . LEU A 1 203 ? -1.05840 -12.42356 -30.36457 1.000 56.42687 234 LEU B O 1
ATOM 653 N N . LYS A 1 204 ? -3.02407 -11.51338 -30.96434 1.000 62.82550 235 LYS B N 1
ATOM 654 C CA . LYS A 1 204 ? -2.38258 -10.64466 -31.94493 1.000 61.11261 235 LYS B CA 1
ATOM 655 C C . LYS A 1 204 ? -1.39299 -9.71117 -31.26248 1.000 60.17102 235 LYS B C 1
ATOM 656 O O . LYS A 1 204 ? -0.27975 -9.49556 -31.76029 1.000 64.21728 235 LYS B O 1
ATOM 662 N N . SER A 1 205 ? -1.77443 -9.16755 -30.10327 1.000 63.66479 236 SER B N 1
ATOM 663 C CA . SER A 1 205 ? -0.86487 -8.30471 -29.35538 1.000 66.45976 236 SER B CA 1
ATOM 664 C C . SER A 1 205 ? 0.38505 -9.06007 -28.91336 1.000 68.92730 236 SER B C 1
ATOM 665 O O . SER A 1 205 ? 1.51150 -8.59722 -29.12418 1.000 69.03537 236 SER B O 1
ATOM 668 N N . ALA A 1 206 ? 0.20098 -10.22203 -28.28285 1.000 66.77420 237 ALA B N 1
ATOM 669 C CA . ALA A 1 206 ? 1.33071 -11.01457 -27.81429 1.000 67.08149 237 ALA B CA 1
ATOM 670 C C . ALA A 1 206 ? 2.27463 -11.37137 -28.95678 1.000 70.06085 237 ALA B C 1
ATOM 671 O O . ALA A 1 206 ? 3.49993 -11.32618 -28.79315 1.000 67.65689 237 ALA B O 1
ATOM 673 N N . TYR A 1 207 ? 1.72771 -11.73239 -30.12233 1.000 64.53457 238 TYR B N 1
ATOM 674 C CA . TYR A 1 207 ? 2.58931 -12.04359 -31.25699 1.000 62.77013 238 TYR B CA 1
ATOM 675 C C . TYR A 1 207 ? 3.32082 -10.79948 -31.74116 1.000 70.27568 238 TYR B C 1
ATOM 676 O O . TYR A 1 207 ? 4.49326 -10.87522 -32.12450 1.000 67.44459 238 TYR B O 1
ATOM 685 N N . ALA A 1 208 ? 2.65412 -9.64219 -31.71980 1.000 67.37453 239 ALA B N 1
ATOM 686 C CA . ALA A 1 208 ? 3.34319 -8.40041 -32.06025 1.000 71.43593 239 ALA B CA 1
ATOM 687 C C . ALA A 1 208 ? 4.46911 -8.10983 -31.07115 1.000 72.66728 239 ALA B C 1
ATOM 688 O O . ALA A 1 208 ? 5.59411 -7.79062 -31.47132 1.000 76.15922 239 ALA B O 1
ATOM 690 N N . ARG A 1 209 ? 4.18954 -8.23055 -29.76941 1.000 75.77134 240 ARG B N 1
ATOM 691 C CA . ARG A 1 209 ? 5.21367 -7.99274 -28.75578 1.000 76.04867 240 ARG B CA 1
ATOM 692 C C . ARG A 1 209 ? 6.35550 -9.00016 -28.82375 1.000 71.63106 240 ARG B C 1
ATOM 693 O O . ARG A 1 209 ? 7.36024 -8.82153 -28.12717 1.000 66.54793 240 ARG B O 1
ATOM 701 N N . GLY A 1 210 ? 6.23460 -10.04222 -29.64020 1.000 67.99018 241 GLY B N 1
ATOM 702 C CA . GLY A 1 210 ? 7.25448 -11.06607 -29.68360 1.000 65.86792 241 GLY B CA 1
ATOM 703 C C . GLY A 1 210 ? 7.12953 -12.11054 -28.60400 1.000 66.86171 241 GLY B C 1
ATOM 704 O O . GLY A 1 210 ? 8.07501 -12.87290 -28.38105 1.000 65.39413 241 GLY B O 1
ATOM 705 N N . ALA A 1 211 ? 5.97937 -12.18098 -27.93417 1.000 68.60867 242 ALA B N 1
ATOM 706 C CA . ALA A 1 211 ? 5.79980 -13.07540 -26.80155 1.000 62.75701 242 ALA B CA 1
ATOM 707 C C . ALA A 1 211 ? 5.31096 -14.46299 -27.18828 1.000 58.71825 242 ALA B C 1
ATOM 708 O O . ALA A 1 211 ? 5.43962 -15.38986 -26.38451 1.000 71.88284 242 ALA B O 1
ATOM 710 N N . VAL A 1 212 ? 4.74708 -14.63566 -28.37789 1.000 54.42514 243 VAL B N 1
ATOM 711 C CA . VAL A 1 212 ? 4.15269 -15.91633 -28.75284 1.000 53.81509 243 VAL B CA 1
ATOM 712 C C . VAL A 1 212 ? 4.63149 -16.30141 -30.15275 1.000 58.65685 243 VAL B C 1
ATOM 713 O O . VAL A 1 212 ? 4.55435 -15.48430 -31.07840 1.000 60.94379 243 VAL B O 1
ATOM 717 N N . PRO A 1 213 ? 5.12736 -17.51892 -30.35001 1.000 51.72960 244 PRO B N 1
ATOM 718 C CA . PRO A 1 213 ? 5.64665 -17.90031 -31.66792 1.000 48.97845 244 PRO B CA 1
ATOM 719 C C . PRO A 1 213 ? 4.54129 -18.00388 -32.71284 1.000 61.45882 244 PRO B C 1
ATOM 720 O O . PRO A 1 213 ? 3.35792 -18.15578 -32.40208 1.000 60.85569 244 PRO B O 1
ATOM 724 N N . ALA A 1 214 ? 4.95018 -17.91550 -33.98408 1.000 58.69787 245 ALA B N 1
ATOM 725 C CA . ALA A 1 214 ? 3.98358 -17.92898 -35.08392 1.000 58.95805 245 ALA B CA 1
ATOM 726 C C . ALA A 1 214 ? 3.22398 -19.24781 -35.17889 1.000 60.06639 245 ALA B C 1
ATOM 727 O O . ALA A 1 214 ? 2.05716 -19.25890 -35.59356 1.000 59.85734 245 ALA B O 1
ATOM 729 N N . THR A 1 215 ? 3.86583 -20.36548 -34.82844 1.000 57.78359 246 THR B N 1
ATOM 730 C CA . THR A 1 215 ? 3.19052 -21.65559 -34.89870 1.000 56.90278 246 THR B CA 1
ATOM 731 C C . THR A 1 215 ? 2.02371 -21.73195 -33.92193 1.000 64.04923 246 THR B C 1
ATOM 732 O O . THR A 1 215 ? 1.04929 -22.45161 -34.17479 1.000 65.63918 246 THR B O 1
ATOM 736 N N . ARG A 1 216 ? 2.09822 -20.99497 -32.81001 1.000 57.71286 247 ARG B N 1
ATOM 737 C CA . ARG A 1 216 ? 0.97212 -20.93722 -31.88609 1.000 56.06456 247 ARG B CA 1
ATOM 738 C C . ARG A 1 216 ? -0.21789 -20.22876 -32.51910 1.000 60.52537 247 ARG B C 1
ATOM 739 O O . ARG A 1 216 ? -1.37055 -20.66101 -32.35374 1.000 54.01280 247 ARG B O 1
ATOM 747 N N . VAL A 1 217 ? 0.04786 -19.13583 -33.24549 1.000 58.46048 248 VAL B N 1
ATOM 748 C CA . VAL A 1 217 ? -0.98682 -18.49205 -34.05124 1.000 60.56403 248 VAL B CA 1
ATOM 749 C C . VAL A 1 217 ? -1.55618 -19.46988 -35.06721 1.000 56.61204 248 VAL B C 1
ATOM 750 O O . VAL A 1 217 ? -2.77150 -19.52337 -35.29006 1.000 53.02307 248 VAL B O 1
ATOM 754 N N . ASP A 1 218 ? -0.68961 -20.25275 -35.70583 1.000 56.63001 249 ASP B N 1
ATOM 755 C CA . ASP A 1 218 ? -1.17086 -21.21149 -36.69241 1.000 58.62439 249 ASP B CA 1
ATOM 756 C C . ASP A 1 218 ? -2.13055 -22.21423 -36.05830 1.000 62.64915 249 ASP B C 1
ATOM 757 O O . ASP A 1 218 ? -3.21819 -22.48053 -36.59001 1.000 62.56269 249 ASP B O 1
ATOM 762 N N . SER A 1 219 ? -1.74603 -22.77360 -34.91037 1.000 59.50520 250 SER B N 1
ATOM 763 C CA . SER A 1 219 ? -2.59692 -23.76376 -34.25888 1.000 65.91882 250 SER B CA 1
ATOM 764 C C . SER A 1 219 ? -3.89978 -23.14792 -33.74787 1.000 59.15410 250 SER B C 1
ATOM 765 O O . SER A 1 219 ? -4.94852 -23.80672 -33.78450 1.000 60.34900 250 SER B O 1
ATOM 768 N N . VAL A 1 220 ? -3.87547 -21.88647 -33.30465 1.000 54.31572 251 VAL B N 1
ATOM 769 C CA . VAL A 1 220 ? -5.13047 -21.24954 -32.90855 1.000 53.83293 251 VAL B CA 1
ATOM 770 C C . VAL A 1 220 ? -6.04015 -21.07051 -34.11798 1.000 60.17805 251 VAL B C 1
ATOM 771 O O . VAL A 1 220 ? -7.25248 -21.32319 -34.04537 1.000 57.91106 251 VAL B O 1
ATOM 775 N N . ALA A 1 221 ? -5.47585 -20.62829 -35.24683 1.000 57.11620 252 ALA B N 1
ATOM 776 C CA . ALA A 1 221 ? -6.27384 -20.48846 -36.45981 1.000 55.22279 252 ALA B CA 1
ATOM 777 C C . ALA A 1 221 ? -6.88436 -21.82149 -36.86265 1.000 56.98993 252 ALA B C 1
ATOM 778 O O . ALA A 1 221 ? -8.05487 -21.89012 -37.25440 1.000 55.59746 252 ALA B O 1
ATOM 780 N N . ARG A 1 222 ? -6.11403 -22.89873 -36.75561 1.000 52.90635 253 ARG B N 1
ATOM 781 C CA . ARG A 1 222 ? -6.66645 -24.19014 -37.13187 1.000 58.05705 253 ARG B CA 1
ATOM 782 C C . ARG A 1 222 ? -7.74633 -24.64313 -36.15146 1.000 64.63822 253 ARG B C 1
ATOM 783 O O . ARG A 1 222 ? -8.65991 -25.38358 -36.53873 1.000 65.55265 253 ARG B O 1
ATOM 791 N N . VAL A 1 223 ? -7.68327 -24.18822 -34.89569 1.000 61.43354 254 VAL B N 1
ATOM 792 C CA . VAL A 1 223 ? -8.79262 -24.43459 -33.97428 1.000 55.42910 254 VAL B CA 1
ATOM 793 C C . VAL A 1 223 ? -10.03358 -23.65378 -34.39489 1.000 57.52318 254 VAL B C 1
ATOM 794 O O . VAL A 1 223 ? -11.15431 -24.17460 -34.34315 1.000 56.18525 254 VAL B O 1
ATOM 798 N N . LEU A 1 224 ? -9.86125 -22.39555 -34.81362 1.000 60.43363 255 LEU B N 1
ATOM 799 C CA . LEU A 1 224 ? -11.00867 -21.58714 -35.22324 1.000 57.82053 255 LEU B CA 1
ATOM 800 C C . LEU A 1 224 ? -11.75595 -22.18551 -36.40923 1.000 61.07938 255 LEU B C 1
ATOM 801 O O . LEU A 1 224 ? -12.93805 -21.87738 -36.60330 1.000 62.54402 255 LEU B O 1
ATOM 806 N N . ALA A 1 225 ? -11.09959 -23.02374 -37.20926 1.000 55.45430 256 ALA B N 1
ATOM 807 C CA . ALA A 1 225 ? -11.69870 -23.57985 -38.41398 1.000 62.67009 256 ALA B CA 1
ATOM 808 C C . ALA A 1 225 ? -12.06715 -25.04805 -38.26161 1.000 59.65200 256 ALA B C 1
ATOM 809 O O . ALA A 1 225 ? -12.45266 -25.68636 -39.24705 1.000 58.95074 256 ALA B O 1
ATOM 811 N N . ASP A 1 226 ? -11.95460 -25.59473 -37.05460 1.000 59.33404 257 ASP B N 1
ATOM 812 C CA . ASP A 1 226 ? -12.25205 -26.99855 -36.78217 1.000 61.34110 257 ASP B CA 1
ATOM 813 C C . ASP A 1 226 ? -13.76668 -27.16554 -36.71272 1.000 67.71322 257 ASP B C 1
ATOM 814 O O . ASP A 1 226 ? -14.39005 -26.86341 -35.69181 1.000 68.36302 257 ASP B O 1
ATOM 819 N N . ARG A 1 227 ? -14.36653 -27.66230 -37.80098 1.000 71.43843 258 ARG B N 1
ATOM 820 C CA A ARG A 1 227 ? -15.81507 -27.85454 -37.83048 0.400 76.97588 258 ARG B CA 1
ATOM 821 C CA B ARG A 1 227 ? -15.81479 -27.83178 -37.81590 0.600 75.02829 258 ARG B CA 1
ATOM 822 C C . ARG A 1 227 ? -16.29550 -28.73126 -36.68260 1.000 69.65357 258 ARG B C 1
ATOM 823 O O . ARG A 1 227 ? -17.42787 -28.57420 -36.21420 1.000 65.94795 258 ARG B O 1
ATOM 838 N N . SER A 1 228 ? -15.45500 -29.65880 -36.21282 1.000 65.17118 259 SER B N 1
ATOM 839 C CA . SER A 1 228 ? -15.87721 -30.57899 -35.15804 1.000 67.47168 259 SER B CA 1
ATOM 840 C C . SER A 1 228 ? -16.08733 -29.90006 -33.80105 1.000 65.94866 259 SER B C 1
ATOM 841 O O . SER A 1 228 ? -16.54729 -30.56498 -32.86576 1.000 72.69097 259 SER B O 1
ATOM 844 N N . LEU A 1 229 ? -15.79692 -28.60929 -33.66451 1.000 65.45798 260 LEU B N 1
ATOM 845 C CA . LEU A 1 229 ? -15.93068 -27.91988 -32.38883 1.000 67.40063 260 LEU B CA 1
ATOM 846 C C . LEU A 1 229 ? -17.20452 -27.09269 -32.28925 1.000 65.76080 260 LEU B C 1
ATOM 847 O O . LEU A 1 229 ? -17.48773 -26.53724 -31.22269 1.000 69.52954 260 LEU B O 1
ATOM 852 N N . GLY A 1 230 ? -17.97630 -27.00190 -33.36518 1.000 62.58175 261 GLY B N 1
ATOM 853 C CA . GLY A 1 230 ? -19.09220 -26.08039 -33.42880 1.000 67.02712 261 GLY B CA 1
ATOM 854 C C . GLY A 1 230 ? -18.98080 -25.16137 -34.63012 1.000 68.75108 261 GLY B C 1
ATOM 855 O O . GLY A 1 230 ? -18.32503 -25.50468 -35.62090 1.000 69.13590 261 GLY B O 1
ATOM 856 N N . GLN A 1 231 ? -19.60732 -23.98944 -34.55803 1.000 64.06089 262 GLN B N 1
ATOM 857 C CA . GLN A 1 231 ? -19.54356 -23.04778 -35.66534 1.000 57.03199 262 GLN B CA 1
ATOM 858 C C . GLN A 1 231 ? -18.13906 -22.47009 -35.77008 1.000 63.36224 262 GLN B C 1
ATOM 859 O O . GLN A 1 231 ? -17.59027 -21.96289 -34.78826 1.000 66.49495 262 GLN B O 1
ATOM 865 N N . THR A 1 232 ? -17.56041 -22.54723 -36.96218 1.000 66.58096 263 THR B N 1
ATOM 866 C CA . THR A 1 232 ? -16.20780 -22.07591 -37.20497 1.000 62.63844 263 THR B CA 1
ATOM 867 C C . THR A 1 232 ? -16.18980 -20.58260 -37.51690 1.000 62.11225 263 THR B C 1
ATOM 868 O O . THR A 1 232 ? -17.21734 -19.96250 -37.80288 1.000 64.23477 263 THR B O 1
ATOM 872 N N . ASP A 1 233 ? -14.99133 -20.01634 -37.44670 1.000 55.96616 264 ASP B N 1
ATOM 873 C CA . ASP A 1 233 ? -14.69607 -18.63718 -37.82936 1.000 60.35135 264 ASP B CA 1
ATOM 874 C C . ASP A 1 233 ? -13.58036 -18.66196 -38.87617 1.000 67.37624 264 ASP B C 1
ATOM 875 O O . ASP A 1 233 ? -12.44800 -18.21469 -38.62809 1.000 60.75904 264 ASP B O 1
ATOM 880 N N . GLU A 1 234 ? -13.91231 -19.18273 -40.05921 1.000 58.70506 265 GLU B N 1
ATOM 881 C CA . GLU A 1 234 ? -12.89451 -19.44957 -41.06494 1.000 59.40398 265 GLU B CA 1
ATOM 882 C C . GLU A 1 234 ? -12.27754 -18.16696 -41.61925 1.000 59.57528 265 GLU B C 1
ATOM 883 O O . GLU A 1 234 ? -11.09976 -18.17225 -42.00095 1.000 56.94911 265 GLU B O 1
ATOM 889 N N . LYS A 1 235 ? -13.03076 -17.06042 -41.65334 1.000 51.45968 266 LYS B N 1
ATOM 890 C CA . LYS A 1 235 ? -12.45895 -15.80702 -42.14526 1.000 63.03612 266 LYS B CA 1
ATOM 891 C C . LYS A 1 235 ? -11.38255 -15.27945 -41.19746 1.000 65.24156 266 LYS B C 1
ATOM 892 O O . LYS A 1 235 ? -10.31189 -14.83048 -41.64264 1.000 63.09650 266 LYS B O 1
ATOM 894 N N . THR A 1 236 ? -11.63931 -15.34057 -39.88568 1.000 59.85718 267 THR B N 1
ATOM 895 C CA . THR A 1 236 ? -10.62699 -14.92317 -38.92037 1.000 63.71725 267 THR B CA 1
ATOM 896 C C . THR A 1 236 ? -9.40973 -15.82879 -38.98144 1.000 56.83015 267 THR B C 1
ATOM 897 O O . THR A 1 236 ? -8.26785 -15.36121 -38.86697 1.000 56.33526 267 THR B O 1
ATOM 901 N N . ALA A 1 237 ? -9.63768 -17.13254 -39.15016 1.000 59.74053 268 ALA B N 1
ATOM 902 C CA . ALA A 1 237 ? -8.53106 -18.06580 -39.32940 1.000 58.21129 268 ALA B CA 1
ATOM 903 C C . ALA A 1 237 ? -7.66197 -17.66034 -40.51554 1.000 56.32653 268 ALA B C 1
ATOM 904 O O . ALA A 1 237 ? -6.42510 -17.63749 -40.41626 1.000 51.87827 268 ALA B O 1
ATOM 906 N N . LYS A 1 238 ? -8.29622 -17.33106 -41.64958 1.000 48.05157 269 LYS B N 1
ATOM 907 C CA . LYS A 1 238 ? -7.52612 -16.92733 -42.82045 1.000 53.78046 269 LYS B CA 1
ATOM 908 C C . LYS A 1 238 ? -6.70964 -15.68196 -42.52383 1.000 59.50416 269 LYS B C 1
ATOM 909 O O . LYS A 1 238 ? -5.53227 -15.59301 -42.90088 1.000 50.24954 269 LYS B O 1
ATOM 915 N N . GLU A 1 239 ? -7.31470 -14.71586 -41.83101 1.000 56.05559 270 GLU B N 1
ATOM 916 C CA . GLU A 1 239 ? -6.60528 -13.47021 -41.56299 1.000 53.07375 270 GLU B CA 1
ATOM 917 C C . GLU A 1 239 ? -5.42311 -13.66814 -40.61089 1.000 56.85101 270 GLU B C 1
ATOM 918 O O . GLU A 1 239 ? -4.39892 -12.98638 -40.75162 1.000 56.48672 270 GLU B O 1
ATOM 924 N N . LEU A 1 240 ? -5.52275 -14.59884 -39.65771 1.000 52.29668 271 LEU B N 1
ATOM 925 C CA . LEU A 1 240 ? -4.36805 -14.89180 -38.80430 1.000 52.14480 271 LEU B CA 1
ATOM 926 C C . LEU A 1 240 ? -3.25964 -15.58982 -39.59537 1.000 57.09394 271 LEU B C 1
ATOM 927 O O . LEU A 1 240 ? -2.07059 -15.21833 -39.50694 1.000 56.70346 271 LEU B O 1
ATOM 932 N N . LEU A 1 241 ? -3.63623 -16.61112 -40.37842 1.000 52.44160 272 LEU B N 1
ATOM 933 C CA . LEU A 1 241 ? -2.64167 -17.37996 -41.11916 1.000 53.75162 272 LEU B CA 1
ATOM 934 C C . LEU A 1 241 ? -1.90921 -16.50371 -42.12388 1.000 58.30595 272 LEU B C 1
ATOM 935 O O . LEU A 1 241 ? -0.69027 -16.62152 -42.28793 1.000 57.55546 272 LEU B O 1
ATOM 940 N N . GLU A 1 242 ? -2.62795 -15.59677 -42.78658 1.000 58.04436 273 GLU B N 1
ATOM 941 C CA . GLU A 1 242 ? -1.98351 -14.73358 -43.76621 1.000 57.52350 273 GLU B CA 1
ATOM 942 C C . GLU A 1 242 ? -0.99409 -13.77758 -43.12135 1.000 62.64972 273 GLU B C 1
ATOM 943 O O . GLU A 1 242 ? -0.05378 -13.33366 -43.79027 1.000 67.90492 273 GLU B O 1
ATOM 949 N N . GLN A 1 243 ? -1.16635 -13.46859 -41.83589 1.000 65.09588 274 GLN B N 1
ATOM 950 C CA . GLN A 1 243 ? -0.23576 -12.58057 -41.15338 1.000 65.61461 274 GLN B CA 1
ATOM 951 C C . GLN A 1 243 ? 0.97782 -13.29452 -40.58896 1.000 61.08257 274 GLN B C 1
ATOM 952 O O . GLN A 1 243 ? 2.02010 -12.65698 -40.42491 1.000 63.42998 274 GLN B O 1
ATOM 958 N N . VAL A 1 244 ? 0.88496 -14.58922 -40.27459 1.000 66.93193 275 VAL B N 1
ATOM 959 C CA . VAL A 1 244 ? 2.09442 -15.29924 -39.84652 1.000 61.14735 275 VAL B CA 1
ATOM 960 C C . VAL A 1 244 ? 2.69783 -16.19241 -40.92858 1.000 64.74311 275 VAL B C 1
ATOM 961 O O . VAL A 1 244 ? 3.79495 -16.73649 -40.72078 1.000 63.67361 275 VAL B O 1
ATOM 965 N N . ALA A 1 245 ? 2.03650 -16.35611 -42.07037 1.000 60.35385 276 ALA B N 1
ATOM 966 C CA . ALA A 1 245 ? 2.61212 -17.18914 -43.12363 1.000 67.13901 276 ALA B CA 1
ATOM 967 C C . ALA A 1 245 ? 3.98157 -16.71221 -43.60803 1.000 72.93819 276 ALA B C 1
ATOM 968 O O . ALA A 1 245 ? 4.86629 -17.56926 -43.78280 1.000 69.98342 276 ALA B O 1
ATOM 970 N N . PRO A 1 246 ? 4.23182 -15.41487 -43.85298 1.000 70.36723 277 PRO B N 1
ATOM 971 C CA . PRO A 1 246 ? 5.57938 -15.01919 -44.30856 1.000 66.39781 277 PRO B CA 1
ATOM 972 C C . PRO A 1 246 ? 6.68653 -15.44972 -43.36477 1.000 71.70318 277 PRO B C 1
ATOM 973 O O . PRO A 1 246 ? 7.79183 -15.76235 -43.82490 1.000 73.21293 277 PRO B O 1
ATOM 977 N N . ALA A 1 247 ? 6.41709 -15.48939 -42.05797 1.000 75.22356 278 ALA B N 1
ATOM 978 C CA . ALA A 1 247 ? 7.38823 -15.90555 -41.05393 1.000 64.69344 278 ALA B CA 1
ATOM 979 C C . ALA A 1 247 ? 7.26399 -17.37492 -40.67521 1.000 68.92863 278 ALA B C 1
ATOM 980 O O . ALA A 1 247 ? 8.08290 -17.86896 -39.89367 1.000 72.20204 278 ALA B O 1
ATOM 982 N N . ASN A 1 248 ? 6.26152 -18.07384 -41.20156 1.000 67.88766 279 ASN B N 1
ATOM 983 C CA . ASN A 1 248 ? 6.01286 -19.47307 -40.85913 1.000 65.67794 279 ASN B CA 1
ATOM 984 C C . ASN A 1 248 ? 5.46232 -20.14422 -42.10448 1.000 69.69098 279 ASN B C 1
ATOM 985 O O . ASN A 1 248 ? 4.24567 -20.15324 -42.34190 1.000 67.73597 279 ASN B O 1
ATOM 990 N N . PRO A 1 249 ? 6.33630 -20.70990 -42.93864 1.000 70.97741 280 PRO B N 1
ATOM 991 C CA . PRO A 1 249 ? 5.88256 -21.19029 -44.25483 1.000 70.63836 280 PRO B CA 1
ATOM 992 C C . PRO A 1 249 ? 4.88687 -22.33846 -44.19022 1.000 71.03338 280 PRO B C 1
ATOM 993 O O . PRO A 1 249 ? 4.08090 -22.48432 -45.11835 1.000 72.06479 280 PRO B O 1
ATOM 997 N N . ALA A 1 250 ? 4.90010 -23.14637 -43.12463 1.000 77.07347 281 ALA B N 1
ATOM 998 C CA . ALA A 1 250 ? 3.93579 -24.23853 -43.01560 1.000 73.09285 281 ALA B CA 1
ATOM 999 C C . ALA A 1 250 ? 2.49944 -23.73270 -43.10410 1.000 67.83903 281 ALA B C 1
ATOM 1000 O O . ALA A 1 250 ? 1.63129 -24.40881 -43.67183 1.000 68.24406 281 ALA B O 1
ATOM 1002 N N . SER A 1 251 ? 2.23648 -22.53708 -42.57776 1.000 63.09822 282 SER B N 1
ATOM 1003 C CA . SER A 1 251 ? 0.88663 -21.99769 -42.61430 1.000 63.34137 282 SER B CA 1
ATOM 1004 C C . SER A 1 251 ? 0.37932 -21.77186 -44.03661 1.000 66.38950 282 SER B C 1
ATOM 1005 O O . SER A 1 251 ? -0.84173 -21.73997 -44.23583 1.000 62.56536 282 SER B O 1
ATOM 1008 N N . TRP A 1 252 ? 1.27119 -21.63972 -45.03131 1.000 63.90403 283 TRP B N 1
ATOM 1009 C CA . TRP A 1 252 ? 0.80926 -21.63348 -46.41932 1.000 65.23027 283 TRP B CA 1
ATOM 1010 C C . TRP A 1 252 ? -0.03711 -22.86582 -46.69885 1.000 65.98620 283 TRP B C 1
ATOM 1011 O O . TRP A 1 252 ? -1.17749 -22.76460 -47.17490 1.000 65.89746 283 TRP B O 1
ATOM 1022 N N . VAL A 1 253 ? 0.49458 -24.04246 -46.36308 1.000 60.16632 284 VAL B N 1
ATOM 1023 C CA . VAL A 1 253 ? -0.28685 -25.26249 -46.51792 1.000 71.72079 284 VAL B CA 1
ATOM 1024 C C . VAL A 1 253 ? -1.55254 -25.18415 -45.67658 1.000 66.67629 284 VAL B C 1
ATOM 1025 O O . VAL A 1 253 ? -2.64152 -25.55978 -46.13614 1.000 61.60730 284 VAL B O 1
ATOM 1029 N N . SER A 1 254 ? -1.44666 -24.64835 -44.45452 1.000 58.37818 285 SER B N 1
ATOM 1030 C CA . SER A 1 254 ? -2.65332 -24.44356 -43.66031 1.000 59.38362 285 SER B CA 1
ATOM 1031 C C . SER A 1 254 ? -3.66393 -23.60949 -44.43434 1.000 63.83325 285 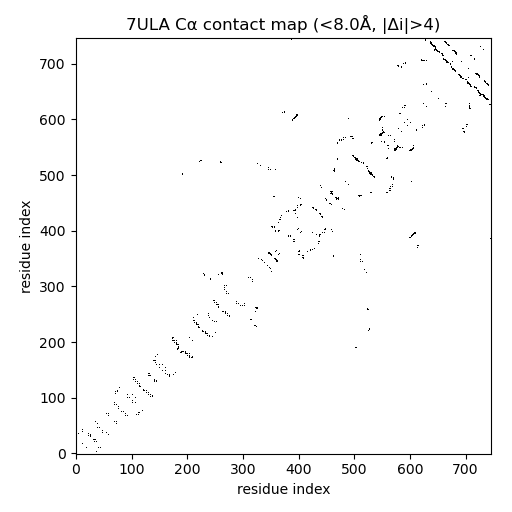SER B C 1
ATOM 1032 O O . SER A 1 254 ? -4.83008 -24.00317 -44.58134 1.000 65.09801 285 SER B O 1
ATOM 1035 N N . LEU A 1 255 ? -3.21011 -22.48862 -45.00681 1.000 60.13044 286 LEU B N 1
ATOM 1036 C CA . LEU A 1 255 ? -4.10159 -21.67985 -45.82598 1.000 57.84786 286 LEU B CA 1
ATOM 1037 C C . LEU A 1 255 ? -4.64812 -22.49399 -46.98814 1.000 62.40161 286 LEU B C 1
ATOM 1038 O O . LEU A 1 255 ? -5.85641 -22.46876 -47.26250 1.000 57.42468 286 LEU B O 1
ATOM 1043 N N . ALA A 1 256 ? -3.77824 -23.26148 -47.65321 1.000 64.03638 287 ALA B N 1
ATOM 1044 C CA . ALA A 1 256 ? -4.23675 -24.07450 -48.77140 1.000 60.67419 287 ALA B CA 1
ATOM 1045 C C . ALA A 1 256 ? -5.32874 -25.02776 -48.32485 1.000 60.58731 287 ALA B C 1
ATOM 1046 O O . ALA A 1 256 ? -6.31226 -25.23549 -49.04219 1.000 59.42152 287 ALA B O 1
ATOM 1048 N N . GLN A 1 257 ? -5.20591 -25.57548 -47.11450 1.000 62.76895 288 GLN B N 1
ATOM 1049 C CA . GLN A 1 257 ? -6.24073 -26.49820 -46.67897 1.000 63.51548 288 GLN B CA 1
ATOM 1050 C C . GLN A 1 257 ? -7.49031 -25.73749 -46.27255 1.000 65.74379 288 GLN B C 1
ATOM 1051 O O . GLN A 1 257 ? -8.60936 -26.19340 -46.53776 1.000 65.97719 288 GLN B O 1
ATOM 1057 N N . LEU A 1 258 ? -7.31775 -24.54845 -45.68968 1.000 56.56670 289 LEU B N 1
ATOM 1058 C CA . LEU A 1 258 ? -8.47679 -23.77854 -45.25851 1.000 60.21018 289 LEU B CA 1
ATOM 1059 C C . LEU A 1 258 ? -9.34807 -23.42317 -46.45217 1.000 55.59727 289 LEU B C 1
ATOM 1060 O O . LEU A 1 258 ? -10.53012 -23.78598 -46.50911 1.000 55.99896 289 LEU B O 1
ATOM 1065 N N . VAL A 1 259 ? -8.75364 -22.76223 -47.44414 1.000 58.77184 290 VAL B N 1
ATOM 1066 C CA . VAL A 1 259 ? -9.43343 -22.48583 -48.70292 1.000 60.89374 290 VAL B CA 1
ATOM 1067 C C . VAL A 1 259 ? -10.02524 -23.75167 -49.30710 1.000 64.09655 290 VAL B C 1
ATOM 1068 O O . VAL A 1 259 ? -11.08178 -23.70243 -49.94958 1.000 66.89866 290 VAL B O 1
ATOM 1072 N N . TYR A 1 260 ? -9.39400 -24.90938 -49.09495 1.000 70.63655 291 TYR B N 1
ATOM 1073 C CA . TYR A 1 260 ? -9.97126 -26.11475 -49.68177 1.000 64.98212 291 TYR B CA 1
ATOM 1074 C C . TYR A 1 260 ? -11.25012 -26.50228 -48.95666 1.000 60.12788 291 TYR B C 1
ATOM 1075 O O . TYR A 1 260 ? -12.26893 -26.78173 -49.59511 1.000 62.48825 291 TYR B O 1
ATOM 1084 N N . ASP A 1 26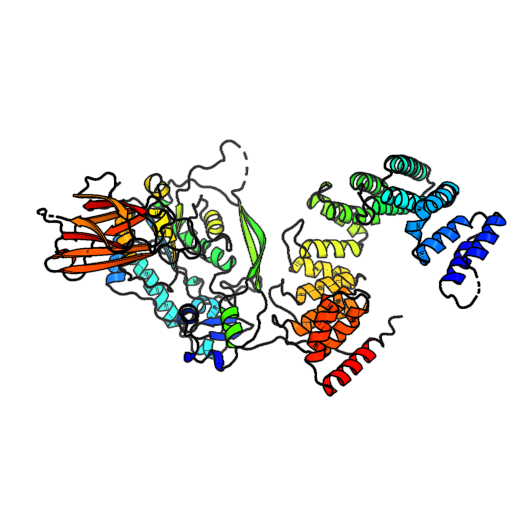1 ? -11.23325 -26.48059 -47.62248 1.000 62.22507 292 ASP B N 1
ATOM 1085 C CA . ASP A 1 261 ? -12.43876 -26.84935 -46.89130 1.000 66.75153 292 ASP B CA 1
ATOM 1086 C C . ASP A 1 261 ? -13.47928 -25.74851 -46.96372 1.000 66.31729 292 ASP B C 1
ATOM 1087 O O . ASP A 1 261 ? -14.68095 -26.02464 -46.89999 1.000 72.94830 292 ASP B O 1
ATOM 1092 N N . PHE A 1 262 ? -13.03844 -24.50518 -47.12004 1.000 70.85031 293 PHE B N 1
ATOM 1093 C CA . PHE A 1 262 ? -13.92171 -23.35075 -47.22167 1.000 67.52610 293 PHE B CA 1
ATOM 1094 C C . PHE A 1 262 ? -13.65263 -22.60864 -48.52090 1.000 68.76612 293 PHE B C 1
ATOM 1095 O O . PHE A 1 262 ? -12.93534 -21.58963 -48.54708 1.000 66.44040 293 PHE B O 1
ATOM 1103 N N . PRO A 1 263 ? -14.24798 -23.06526 -49.62745 1.000 74.27746 294 PRO B N 1
ATOM 1104 C CA . PRO A 1 263 ? -14.07542 -22.38437 -50.92035 1.000 74.82152 294 PRO B CA 1
ATOM 1105 C C . PRO A 1 263 ? -14.55599 -20.94324 -50.93119 1.000 80.46401 294 PRO B C 1
ATOM 1106 O O . PRO A 1 263 ? -14.09658 -20.16572 -51.77671 1.000 87.36984 294 PRO B O 1
ATOM 1110 N N . GLU A 1 264 ? -15.48915 -20.58124 -50.04386 1.000 75.58484 295 GLU B N 1
ATOM 1111 C CA . GLU A 1 264 ? -15.84933 -19.19803 -49.74485 1.000 71.75795 295 GLU B CA 1
ATOM 1112 C C . GLU A 1 264 ? -14.64523 -18.28141 -49.90848 1.000 76.35149 295 GLU B C 1
ATOM 1113 O O . GLU A 1 264 ? -14.71059 -17.25708 -50.59129 1.000 80.92409 295 GLU B O 1
ATOM 1119 N N . LEU A 1 265 ? -13.53783 -18.66329 -49.27679 1.000 76.15876 296 LEU B N 1
ATOM 1120 C CA . LEU A 1 265 ? -12.41557 -17.77689 -49.01733 1.000 66.27280 296 LEU B CA 1
ATOM 1121 C C . LEU A 1 265 ? -11.36389 -17.79137 -50.11968 1.000 70.09246 296 LEU B C 1
ATOM 1122 O O . LEU A 1 265 ? -10.34108 -17.11122 -49.98863 1.000 78.37143 296 LEU B O 1
ATOM 1127 N N . GLY A 1 266 ? -11.57754 -18.53914 -51.19591 1.000 73.14975 297 GLY B N 1
ATOM 1128 C CA . GLY A 1 266 ? -10.59488 -18.58718 -52.26197 1.000 70.57562 297 GLY B CA 1
ATOM 1129 C C . GLY A 1 266 ? -10.92227 -19.58481 -53.35254 1.000 72.71707 297 GLY B C 1
ATOM 1130 O O . GLY A 1 266 ? -11.41583 -20.68063 -53.06960 1.000 75.49678 297 GLY B O 1
ATOM 1131 N N . ASP A 1 267 ? -10.65071 -19.21759 -54.60232 1.000 68.91652 298 ASP B N 1
ATOM 1132 C CA . ASP A 1 267 ? -10.87152 -20.11170 -55.72949 1.000 67.02344 298 ASP B CA 1
ATOM 1133 C C . ASP A 1 267 ? -9.68518 -21.06508 -55.87468 1.000 71.89616 298 ASP B C 1
ATOM 1134 O O . ASP A 1 267 ? -8.76500 -21.09555 -55.05264 1.000 72.07186 298 ASP B O 1
ATOM 1139 N N . THR A 1 268 ? -9.69545 -21.85172 -56.95077 1.000 78.06888 299 THR B N 1
ATOM 1140 C CA . THR A 1 268 ? -8.63870 -22.83529 -57.17451 1.000 81.69068 299 THR B CA 1
ATOM 1141 C C . THR A 1 268 ? -7.30792 -22.15858 -57.49345 1.000 79.82619 299 THR B C 1
ATOM 1142 O O . THR A 1 268 ? -6.24177 -22.65676 -57.10939 1.000 79.08098 299 THR B O 1
ATOM 1146 N N . ASP A 1 269 ? -7.34259 -21.03415 -58.22425 1.000 78.86779 300 ASP B N 1
ATOM 1147 C CA . ASP A 1 269 ? -6.10900 -20.27761 -58.44950 1.000 77.58994 300 ASP B CA 1
ATOM 1148 C C . ASP A 1 269 ? -5.52903 -19.78032 -57.12199 1.000 79.16319 300 ASP B C 1
ATOM 1149 O O . ASP A 1 269 ? -4.32657 -19.87986 -56.88203 1.000 73.52362 300 ASP B O 1
ATOM 1154 N N . GLN A 1 270 ? -6.36682 -19.23144 -56.23742 1.000 77.15927 301 GLN B N 1
ATOM 1155 C CA . GLN A 1 270 ? -5.90733 -18.81660 -54.90927 1.000 73.44790 301 GLN B CA 1
ATOM 1156 C C . GLN A 1 270 ? -5.33455 -19.99274 -54.16997 1.000 72.61727 301 GLN B C 1
ATOM 1157 O O . GLN A 1 270 ? -4.26975 -19.88186 -53.56441 1.000 71.57848 301 GLN B O 1
ATOM 1163 N N . LEU A 1 271 ? -6.02254 -21.14589 -54.22581 1.000 74.23779 302 LEU B N 1
ATOM 1164 C CA . LEU A 1 271 ? -5.57367 -22.34299 -53.51672 1.000 72.47755 302 LEU B CA 1
ATOM 1165 C C . LEU A 1 271 ? -4.20986 -22.79901 -54.02255 1.000 75.26536 302 LEU B C 1
ATOM 1166 O O . LEU A 1 271 ? -3.32941 -23.19035 -53.24220 1.000 69.40272 302 LEU B O 1
ATOM 1171 N N . MET A 1 272 ? -4.01564 -22.73380 -55.33456 1.000 80.11488 303 MET B N 1
ATOM 1172 C CA . MET A 1 272 ? -2.76511 -23.17596 -55.92467 1.000 81.74053 303 MET B CA 1
ATOM 1173 C C . MET A 1 272 ? -1.63658 -22.21756 -55.60300 1.000 84.73467 303 MET B C 1
ATOM 1174 O O . MET A 1 272 ? -0.49116 -22.64889 -55.43542 1.000 83.88094 303 MET B O 1
ATOM 1179 N N . ALA A 1 273 ? -1.93018 -20.91627 -55.52732 1.000 83.40153 304 ALA B N 1
ATOM 1180 C CA . ALA A 1 273 ? -0.90879 -19.98159 -55.07384 1.000 72.10814 304 ALA B CA 1
ATOM 1181 C C . ALA A 1 273 ? -0.42316 -20.35147 -53.67676 1.000 78.61420 304 ALA B C 1
ATOM 1182 O O . ALA A 1 273 ? 0.79113 -20.38589 -53.41986 1.000 80.33164 304 ALA B O 1
ATOM 1184 N N . TYR A 1 274 ? -1.35677 -20.65860 -52.76451 1.000 76.25570 305 TYR B N 1
ATOM 1185 C CA . TYR A 1 274 ? -0.93548 -21.10453 -51.43142 1.000 71.13495 305 TYR B CA 1
ATOM 1186 C C . TYR A 1 274 ? -0.07458 -22.36715 -51.50708 1.000 78.66465 305 TYR B C 1
ATOM 1187 O O . TYR A 1 274 ? 0.99791 -22.43935 -50.88585 1.000 82.40523 305 TYR B O 1
ATOM 1196 N N . ILE A 1 275 ? -0.52880 -23.38027 -52.25874 1.000 79.28155 306 ILE B N 1
ATOM 1197 C CA . ILE A 1 275 ? 0.24510 -24.62455 -52.32316 1.000 83.62770 306 ILE B CA 1
ATOM 1198 C C . ILE A 1 275 ? 1.62092 -24.38992 -52.92206 1.000 91.76739 306 ILE B C 1
ATOM 1199 O O . ILE A 1 275 ? 2.57465 -25.08904 -52.57529 1.000 94.26096 306 ILE B O 1
ATOM 1204 N N . ASP A 1 276 ? 1.75714 -23.42591 -53.83283 1.000 89.58269 307 ASP B N 1
ATOM 1205 C CA . ASP A 1 276 ? 3.07312 -23.18107 -54.41143 1.000 89.46724 307 ASP B CA 1
ATOM 1206 C C . ASP A 1 276 ? 3.98693 -22.47031 -53.42399 1.000 90.92749 307 ASP B C 1
ATOM 1207 O O . ASP A 1 276 ? 5.17603 -22.79794 -53.32577 1.000 97.85967 307 ASP B O 1
ATOM 1212 N N . LYS A 1 277 ? 3.45480 -21.50058 -52.67703 1.000 87.81397 308 LYS B N 1
ATOM 1213 C CA . LYS A 1 277 ? 4.28388 -20.84811 -51.66700 1.000 87.22032 308 LYS B CA 1
ATOM 1214 C C . LYS A 1 277 ? 4.72119 -21.83330 -50.58614 1.000 94.42068 308 LYS B C 1
ATOM 1215 O O . LYS A 1 277 ? 5.78251 -21.65514 -49.97650 1.000 95.53820 308 LYS B O 1
ATOM 1217 N N . GLY A 1 278 ? 3.93183 -22.88138 -50.34565 1.000 96.13011 309 GLY B N 1
ATOM 1218 C CA . GLY A 1 278 ? 4.30723 -23.87580 -49.35077 1.000 91.01163 309 GLY B CA 1
ATOM 1219 C C . GLY A 1 278 ? 5.14446 -25.02903 -49.87465 1.000 111.89885 309 GLY B C 1
ATOM 1220 O O . GLY A 1 278 ? 5.92397 -25.63112 -49.12834 1.000 113.77770 309 GLY B O 1
ATOM 1221 N N . ARG A 1 279 ? 4.97655 -25.35472 -51.16014 1.000 128.05981 310 ARG B N 1
ATOM 1222 C CA . ARG A 1 279 ? 5.76029 -26.38438 -51.83175 1.000 127.70431 310 ARG B CA 1
ATOM 1223 C C . ARG A 1 279 ? 7.18271 -25.93015 -52.10646 1.000 135.23126 310 ARG B C 1
ATOM 1224 O O . ARG A 1 279 ? 7.98478 -26.72835 -52.60286 1.000 143.42967 310 ARG B O 1
ATOM 1226 N N . GLU A 1 280 ? 7.49845 -24.66323 -51.82488 1.000 140.13662 311 GLU B N 1
ATOM 1227 C CA . GLU A 1 280 ? 8.89214 -24.25318 -51.71322 1.000 140.98308 311 GLU B CA 1
ATOM 1228 C C . GLU A 1 280 ? 9.56035 -24.97266 -50.54893 1.000 144.06822 311 GLU B C 1
ATOM 1229 O O . GLU A 1 280 ? 10.68973 -25.46264 -50.66894 1.000 151.43516 311 GLU B O 1
ATOM 1231 N N . ALA A 1 281 ? 8.86700 -25.05006 -49.40833 1.000 124.79843 312 ALA B N 1
ATOM 1232 C CA . ALA A 1 281 ? 9.27200 -25.95101 -48.33794 1.000 115.11631 312 ALA B CA 1
ATOM 1233 C C . ALA A 1 281 ? 8.97750 -27.40427 -48.66805 1.000 123.05742 312 ALA B C 1
ATOM 1234 O O . ALA A 1 281 ? 9.35847 -28.28331 -47.88959 1.000 120.11668 312 ALA B O 1
ATOM 1236 N N . GLU A 1 282 ? 8.29499 -27.66660 -49.78455 1.000 146.27634 313 GLU B N 1
ATOM 1237 C CA . GLU A 1 282 ? 8.02871 -29.02366 -50.26579 1.000 154.83977 313 GLU B CA 1
ATOM 1238 C C . GLU A 1 282 ? 7.34241 -29.86803 -49.19729 1.000 146.32861 313 GLU B C 1
ATOM 1239 O O . GLU A 1 282 ? 7.58824 -31.06967 -49.07408 1.000 149.20107 313 GLU B O 1
ATOM 1241 N N . GLN A 1 283 ? 6.48011 -29.22767 -48.41574 1.000 108.78794 314 GLN B N 1
ATOM 1242 C CA . GLN A 1 283 ? 5.74963 -29.92414 -47.37140 1.000 88.15044 314 GLN B CA 1
ATOM 1243 C C . GLN A 1 283 ? 5.00180 -31.11708 -47.96673 1.000 90.98184 314 GLN B C 1
ATOM 1244 O O . GLN A 1 283 ? 4.25491 -30.94821 -48.93976 1.000 93.58746 314 GLN B O 1
ATOM 1250 N N . PRO A 1 284 ? 5.19750 -32.32980 -47.43857 1.000 87.15869 315 PRO B N 1
ATOM 1251 C CA . PRO A 1 284 ? 4.48606 -33.50010 -47.99299 1.000 75.72591 315 PRO B CA 1
ATOM 1252 C C . PRO A 1 284 ? 2.97001 -33.36842 -47.96171 1.000 77.24332 315 PRO B C 1
ATOM 1253 O O . PRO A 1 284 ? 2.28755 -33.87210 -48.86756 1.000 76.40729 315 PRO B O 1
ATOM 1257 N N . ARG A 1 285 ? 2.42694 -32.73309 -46.91606 1.000 78.96723 316 ARG B N 1
ATOM 1258 C CA . ARG A 1 285 ? 1.03254 -32.30341 -46.85600 1.000 73.22893 316 ARG B CA 1
ATOM 1259 C C . ARG A 1 285 ? 0.55182 -31.57421 -48.10375 1.000 69.66965 316 ARG B C 1
ATOM 1260 O O . ARG A 1 285 ? -0.59987 -31.73834 -48.50953 1.000 63.81697 316 ARG B O 1
ATOM 1268 N N . ALA A 1 286 ? 1.41378 -30.77539 -48.72841 1.000 69.92283 317 ALA B N 1
ATOM 1269 C CA . ALA A 1 286 ? 1.02421 -30.11017 -49.96778 1.000 62.72503 317 ALA B CA 1
ATOM 1270 C C . ALA A 1 286 ? 0.77795 -31.11686 -51.08663 1.000 66.02788 317 ALA B C 1
ATOM 1271 O O . ALA A 1 286 ? -0.21935 -31.01342 -51.82037 1.000 66.51314 317 ALA B O 1
ATOM 1273 N N . GLU A 1 287 ? 1.67385 -32.09653 -51.23879 1.000 61.16582 318 GLU B N 1
ATOM 1274 C CA . GLU A 1 287 ? 1.43560 -33.14072 -52.22887 1.000 60.07075 318 GLU B CA 1
ATOM 1275 C C . GLU A 1 287 ? 0.16044 -33.90620 -51.91065 1.000 61.12873 318 GLU B C 1
ATOM 1276 O O . GLU A 1 287 ? -0.61914 -34.23290 -52.81373 1.000 61.97609 318 GLU B O 1
ATOM 1282 N N . LEU A 1 288 ? -0.06767 -34.20001 -50.62814 1.000 63.60990 319 LEU B N 1
ATOM 1283 C CA . LEU A 1 288 ? -1.29441 -34.88672 -50.23419 1.000 63.68178 319 LEU B CA 1
ATOM 1284 C C . LEU A 1 288 ? -2.53266 -34.08004 -50.61498 1.000 62.69120 319 LEU B C 1
ATOM 1285 O O . LEU A 1 288 ? -3.53191 -34.64222 -51.08426 1.000 57.22289 319 LEU B O 1
ATOM 1290 N N . LEU A 1 289 ? -2.47964 -32.75690 -50.43057 1.000 64.61776 320 LEU B N 1
ATOM 1291 C CA . LEU A 1 289 ? -3.62369 -31.91273 -50.76202 1.000 58.90342 320 LEU B CA 1
ATOM 1292 C C . LEU A 1 289 ? -3.87330 -31.88458 -52.26406 1.000 55.84103 320 LEU B C 1
ATOM 1293 O O . LEU A 1 289 ? -5.02427 -31.94299 -52.70638 1.000 57.93313 320 LEU B O 1
ATOM 1298 N N . LEU A 1 290 ? -2.81154 -31.79948 -53.06695 1.000 55.41730 321 LEU B N 1
ATOM 1299 C CA . LEU A 1 290 ? -2.99890 -31.84180 -54.51781 1.000 58.06448 321 LEU B CA 1
ATOM 1300 C C . LEU A 1 290 ? -3.59360 -33.17533 -54.95448 1.000 57.56409 321 LEU B C 1
ATOM 1301 O O . LEU A 1 290 ? -4.48985 -33.22470 -55.81722 1.000 51.68604 321 LEU B O 1
ATOM 1306 N N . GLY A 1 291 ? -3.08453 -34.26975 -54.38404 1.000 47.77912 322 GLY B N 1
ATOM 1307 C CA . GLY A 1 291 ? -3.64319 -35.57181 -54.68417 1.000 51.76479 322 GLY B CA 1
ATOM 1308 C C . GLY A 1 291 ? -5.12141 -35.63847 -54.36963 1.000 54.18636 322 GLY B C 1
ATOM 1309 O O . GLY A 1 291 ? -5.92327 -36.06412 -55.19999 1.000 52.49411 322 GLY B O 1
ATOM 1310 N N . ARG A 1 292 ? -5.50340 -35.18795 -53.17271 1.000 53.83171 323 ARG B N 1
ATOM 1311 C CA . ARG A 1 292 ? -6.91222 -35.19726 -52.79871 1.000 53.89724 323 ARG B CA 1
ATOM 1312 C C . ARG A 1 292 ? -7.74229 -34.29542 -53.70526 1.000 58.51298 323 ARG B C 1
ATOM 1313 O O . ARG A 1 292 ? -8.91030 -34.59105 -53.98730 1.000 52.79760 323 ARG B O 1
ATOM 1321 N N . LEU A 1 293 ? -7.16721 -33.18293 -54.16148 1.000 55.81950 324 LEU B N 1
ATOM 1322 C CA . LEU A 1 293 ? -7.93179 -32.26818 -55.00015 1.000 56.31433 324 LEU B CA 1
ATOM 1323 C C . LEU A 1 293 ? -8.27022 -32.92492 -56.33104 1.000 51.99381 324 LEU B C 1
ATOM 1324 O O . LEU A 1 293 ? -9.41228 -32.85581 -56.79697 1.000 59.88564 324 LEU B O 1
ATOM 1329 N N . TYR A 1 294 ? -7.29069 -33.57328 -56.95850 1.000 53.93480 325 TYR B N 1
ATOM 1330 C CA . TYR A 1 294 ? -7.60153 -34.29135 -58.19224 1.000 52.48275 325 TYR B CA 1
ATOM 1331 C C . TYR A 1 294 ? -8.39801 -35.57657 -57.95901 1.000 57.85267 325 TYR B C 1
ATOM 1332 O O . TYR A 1 294 ? -9.07928 -36.04490 -58.87994 1.000 59.98247 325 TYR B O 1
ATOM 1341 N N . TYR A 1 295 ? -8.34479 -36.14617 -56.75504 1.000 52.88404 326 TYR B N 1
ATOM 1342 C CA . TYR A 1 295 ? -9.11514 -37.35085 -56.46271 1.000 51.57939 326 TYR B CA 1
ATOM 1343 C C . TYR A 1 295 ? -10.59697 -37.04026 -56.29140 1.000 58.67173 326 TYR B C 1
ATOM 1344 O O . TYR A 1 295 ? -11.45368 -37.69887 -56.89376 1.000 64.89709 326 TYR B O 1
ATOM 1353 N N . GLU A 1 296 ? -10.91954 -36.04352 -55.46493 1.000 57.64747 327 GLU B N 1
ATOM 1354 C CA . GLU A 1 296 ? -12.28378 -35.88455 -54.97828 1.000 57.79495 327 GLU B CA 1
ATOM 1355 C C . GLU A 1 296 ? -13.20130 -35.18500 -55.96815 1.000 55.84442 327 GLU B C 1
ATOM 1356 O O . GLU A 1 296 ? -14.42259 -35.26082 -55.80722 1.000 60.48065 327 GLU B O 1
ATOM 1362 N N . GLY A 1 297 ? -12.65091 -34.51945 -56.98097 1.000 63.24733 328 GLY B N 1
ATOM 1363 C CA . GLY A 1 297 ? -13.44754 -33.77377 -57.93531 1.000 52.67798 328 GLY B CA 1
ATOM 1364 C C . GLY A 1 297 ? -14.42924 -32.80404 -57.30198 1.000 63.43637 328 GLY B C 1
ATOM 1365 O O . GLY A 1 297 ? -15.61312 -32.80673 -57.65533 1.000 65.11793 328 GLY B O 1
ATOM 1366 N N . LYS A 1 298 ? -13.96403 -31.97184 -56.36371 1.000 55.25431 329 LYS B N 1
ATOM 1367 C CA . LYS A 1 298 ? -14.84255 -31.04584 -55.65361 1.000 60.51185 329 LYS B CA 1
ATOM 1368 C C . LYS A 1 298 ? -14.70226 -29.61344 -56.15636 1.000 59.81521 329 LYS B C 1
ATOM 1369 O O . LYS A 1 298 ? -15.68800 -29.00448 -56.57638 1.000 65.21222 329 LYS B O 1
ATOM 1375 N N . THR A 1 299 ? -13.49773 -29.05319 -56.09169 1.000 63.19824 330 THR B N 1
ATOM 1376 C CA . THR A 1 299 ? -13.23723 -27.72130 -56.61779 1.000 62.63760 330 THR B CA 1
ATOM 1377 C C . THR A 1 299 ? -12.70256 -27.74524 -58.04611 1.000 67.84686 330 THR B C 1
ATOM 1378 O O . THR A 1 299 ? -12.52612 -26.67607 -58.64101 1.000 63.89368 330 THR B O 1
ATOM 1382 N N . LEU A 1 300 ? -12.43748 -28.92728 -58.59736 1.000 65.44630 331 LEU B N 1
ATOM 1383 C CA . LEU A 1 300 ? -11.94209 -29.10948 -59.95353 1.000 68.17767 331 LEU B CA 1
ATOM 1384 C C . LEU A 1 300 ? -12.55682 -30.37270 -60.51886 1.000 66.28487 331 LEU B C 1
ATOM 1385 O O . LEU A 1 300 ? -13.04300 -31.22532 -59.75943 1.000 65.61614 331 LEU B O 1
ATOM 1390 N N . PRO A 1 301 ? -12.55747 -30.54793 -61.83757 1.000 63.37932 332 PRO B N 1
ATOM 1391 C CA . PRO A 1 301 ? -12.94770 -31.84783 -62.39051 1.000 66.55536 332 PRO B CA 1
ATOM 1392 C C . PRO A 1 301 ? -11.90216 -32.90125 -62.05117 1.000 60.10113 332 PRO B C 1
ATOM 1393 O O . PRO A 1 301 ? -10.69817 -32.64986 -62.12041 1.000 60.04583 332 PRO B O 1
ATOM 1397 N N . ALA A 1 302 ? -12.38146 -34.08050 -61.65721 1.000 56.23887 333 ALA B N 1
ATOM 1398 C CA . ALA A 1 302 ? -11.50240 -35.14262 -61.18902 1.000 58.80019 333 ALA B CA 1
ATOM 1399 C C . ALA A 1 302 ? -10.56436 -35.61210 -62.29252 1.000 60.19581 333 ALA B C 1
ATOM 1400 O O . ALA A 1 302 ? -10.98024 -35.85165 -63.42876 1.000 63.13215 333 ALA B O 1
ATOM 1402 N N . ASP A 1 303 ? -9.29276 -35.75766 -61.94224 1.000 58.68655 334 ASP B N 1
ATOM 1403 C CA . ASP A 1 303 ? -8.24643 -36.18266 -62.86588 1.000 53.18210 334 ASP B CA 1
ATOM 1404 C C . ASP A 1 303 ? -7.49687 -37.29978 -62.15461 1.000 47.16611 334 ASP B C 1
ATOM 1405 O O . ASP A 1 303 ? -6.67689 -37.03248 -61.27373 1.000 52.37935 334 ASP B O 1
ATOM 1410 N N . ALA A 1 304 ? -7.78257 -38.54660 -62.52691 1.000 47.93653 335 ALA B N 1
ATOM 1411 C CA . ALA A 1 304 ? -7.20353 -39.67678 -61.80884 1.000 53.08955 335 ALA B CA 1
ATOM 1412 C C . ALA A 1 304 ? -5.69490 -39.78576 -62.02070 1.000 53.42818 335 ALA B C 1
ATOM 1413 O O . ALA A 1 304 ? -4.97887 -40.25910 -61.13232 1.000 54.59372 335 ALA B O 1
ATOM 1415 N N . GLN A 1 305 ? -5.18393 -39.33957 -63.16434 1.000 53.55419 336 GLN B N 1
ATOM 1416 C CA . GLN A 1 305 ? -3.75015 -39.45560 -63.41142 1.000 57.21953 336 GLN B CA 1
ATOM 1417 C C . GLN A 1 305 ? -2.95792 -38.47487 -62.54694 1.000 59.23775 336 GLN B C 1
ATOM 1418 O O . GLN A 1 305 ? -1.96006 -38.84879 -61.90881 1.000 57.58591 336 GLN B O 1
ATOM 1424 N N . LYS A 1 306 ? -3.38738 -37.20908 -62.52017 1.000 56.13763 337 LYS B N 1
ATOM 1425 C CA . LYS A 1 306 ? -2.72793 -36.21830 -61.67606 1.000 56.45906 337 LYS B CA 1
ATOM 1426 C C . LYS A 1 306 ? -2.86731 -36.58641 -60.20738 1.000 58.70530 337 LYS B C 1
ATOM 1427 O O . LYS A 1 306 ? -1.92148 -36.42419 -59.41424 1.000 60.25216 337 LYS B O 1
ATOM 1433 N N . ALA A 1 307 ? -4.04490 -37.09001 -59.83167 1.000 51.89142 338 ALA B N 1
ATOM 1434 C CA . ALA A 1 307 ? -4.23360 -37.61547 -58.48870 1.000 50.37686 338 ALA B CA 1
ATOM 1435 C C . ALA A 1 307 ? -3.18146 -38.66515 -58.17299 1.000 53.64812 338 ALA B C 1
ATOM 1436 O O . ALA A 1 307 ? -2.51097 -38.59552 -57.13834 1.000 47.37209 338 ALA B O 1
ATOM 1438 N N . GLU A 1 308 ? -3.03068 -39.65521 -59.05502 1.000 55.26236 339 GLU B N 1
ATOM 1439 C CA . GLU A 1 308 ? -2.08673 -40.73290 -58.78633 1.000 52.46846 339 GLU B CA 1
ATOM 1440 C C . GLU A 1 308 ? -0.68234 -40.18887 -58.60168 1.000 55.24118 339 GLU B C 1
ATOM 1441 O O . GLU A 1 308 ? 0.03632 -40.60097 -57.68272 1.000 58.30493 339 GLU B O 1
ATOM 1447 N N . GLN A 1 309 ? -0.28832 -39.23136 -59.43868 1.000 53.08168 340 GLN B N 1
ATOM 1448 C CA . GLN A 1 309 ? 1.06941 -38.70025 -59.34601 1.000 55.32847 340 GLN B CA 1
ATOM 1449 C C . GLN A 1 309 ? 1.30369 -38.00981 -58.00244 1.000 59.43349 340 GLN B C 1
ATOM 1450 O O . GLN A 1 309 ? 2.27365 -38.31221 -57.28865 1.000 55.62953 340 GLN B O 1
ATOM 1456 N N . HIS A 1 310 ? 0.41186 -37.08931 -57.62520 1.000 62.39594 341 HIS B N 1
ATOM 1457 C CA . HIS A 1 310 ? 0.64901 -36.35021 -56.38702 1.000 54.53077 341 HIS B CA 1
ATOM 1458 C C . HIS A 1 310 ? 0.48415 -37.22878 -55.15453 1.000 59.10230 341 HIS B C 1
ATOM 1459 O O . HIS A 1 310 ? 1.22070 -37.05614 -54.17508 1.000 63.81493 341 HIS B O 1
ATOM 1466 N N . LEU A 1 311 ? -0.43297 -38.20033 -55.18967 1.000 60.75175 342 LEU B N 1
ATOM 1467 C CA . LEU A 1 311 ? -0.54828 -39.13435 -54.07527 1.000 51.67242 342 LEU B CA 1
ATOM 1468 C C . LEU A 1 311 ? 0.70194 -39.99853 -53.95355 1.000 61.66485 342 LEU B C 1
ATOM 1469 O O . LEU A 1 311 ? 1.14023 -40.30585 -52.84029 1.000 63.29643 342 LEU B O 1
ATOM 1474 N N . GLN A 1 312 ? 1.29132 -40.40383 -55.08351 1.000 63.26608 343 GLN B N 1
ATOM 1475 C CA . GLN A 1 312 ? 2.54133 -41.15737 -55.03787 1.000 61.01304 343 GLN B CA 1
ATOM 1476 C C . GLN A 1 312 ? 3.64559 -40.33478 -54.39107 1.000 58.47507 343 GLN B C 1
ATOM 1477 O O . GLN A 1 312 ? 4.40667 -40.83588 -53.54900 1.000 60.93488 343 GLN B O 1
ATOM 1483 N N . ALA A 1 313 ? 3.74817 -39.06201 -54.78186 1.000 52.66811 344 ALA B N 1
ATOM 1484 C CA . ALA A 1 313 ? 4.70627 -38.17341 -54.13022 1.000 59.24968 344 ALA B CA 1
ATOM 1485 C C . ALA A 1 313 ? 4.45550 -38.09953 -52.62730 1.000 65.81311 344 ALA B C 1
ATOM 1486 O O . ALA A 1 313 ? 5.39713 -38.16801 -51.82653 1.000 62.26402 344 ALA B O 1
ATOM 1488 N N . ALA A 1 314 ? 3.18925 -37.97477 -52.22546 1.000 61.54608 345 ALA B N 1
ATOM 1489 C CA . ALA A 1 314 ? 2.87629 -37.85862 -50.80516 1.000 60.05826 345 ALA B CA 1
ATOM 1490 C C . ALA A 1 314 ? 3.22178 -39.13769 -50.04699 1.000 66.47331 345 ALA B C 1
ATOM 1491 O O . ALA A 1 314 ? 3.73345 -39.08184 -48.92188 1.000 72.68924 345 ALA B O 1
ATOM 1493 N N . ALA A 1 315 ? 2.95668 -40.29971 -50.64629 1.000 63.98519 346 ALA B N 1
ATOM 1494 C CA . ALA A 1 315 ? 3.20828 -41.55832 -49.95250 1.000 68.84516 346 ALA B CA 1
ATOM 1495 C C . ALA A 1 315 ? 4.69662 -41.86125 -49.84809 1.000 72.94242 346 ALA B C 1
ATOM 1496 O O . ALA A 1 315 ? 5.13055 -42.48929 -48.87461 1.000 75.80263 346 ALA B O 1
ATOM 1498 N N . GLU A 1 316 ? 5.49587 -41.43866 -50.83092 1.000 73.05383 347 GLU B N 1
ATOM 1499 C CA . GLU A 1 316 ? 6.93770 -41.60909 -50.68471 1.000 69.77236 347 GLU B CA 1
ATOM 1500 C C . GLU A 1 316 ? 7.52245 -40.70045 -49.60599 1.000 73.42513 347 GLU B C 1
ATOM 1501 O O . GLU A 1 316 ? 8.64205 -40.95148 -49.14880 1.000 71.12947 347 GLU B O 1
ATOM 1507 N N . ALA A 1 317 ? 6.78812 -39.67032 -49.17446 1.000 73.47455 348 ALA B N 1
ATOM 1508 C CA . ALA A 1 317 ? 7.29082 -38.68708 -48.22219 1.000 69.08095 348 ALA B CA 1
ATOM 1509 C C . ALA A 1 317 ? 6.74448 -38.87265 -46.80883 1.000 80.14920 348 ALA B C 1
ATOM 1510 O O . ALA A 1 317 ? 7.04749 -38.05499 -45.93004 1.000 78.22901 348 ALA B O 1
ATOM 1512 N N . GLY A 1 318 ? 5.95208 -39.91304 -46.55996 1.000 71.51583 349 GLY B N 1
ATOM 1513 C CA . GLY A 1 318 ? 5.44756 -40.11451 -45.21788 1.000 74.40798 349 GLY B CA 1
ATOM 1514 C C . GLY A 1 318 ? 3.96607 -40.41262 -45.07868 1.000 84.44873 349 GLY B C 1
ATOM 1515 O O . GLY A 1 318 ? 3.60722 -41.38801 -44.40987 1.000 80.62898 349 GLY B O 1
ATOM 1516 N N . GLU A 1 319 ? 3.09234 -39.59803 -45.68494 1.000 78.66616 350 GLU B N 1
ATOM 1517 C CA . GLU A 1 319 ? 1.65877 -39.73478 -45.42915 1.000 77.10450 350 GLU B CA 1
ATOM 1518 C C . GLU A 1 319 ? 1.08074 -41.05522 -45.91000 1.000 71.88600 350 GLU B C 1
ATOM 1519 O O . GLU A 1 319 ? 0.82729 -41.25663 -47.10142 1.000 76.28385 350 GLU B O 1
ATOM 1525 N N . ILE A 1 320 ? 0.87583 -41.95242 -44.94499 1.000 73.84044 351 ILE B N 1
ATOM 1526 C CA . ILE A 1 320 ? 0.11016 -43.18096 -45.10287 1.000 78.20287 351 ILE B CA 1
ATOM 1527 C C . ILE A 1 320 ? -1.32321 -42.97915 -45.58277 1.000 69.43118 351 ILE B C 1
ATOM 1528 O O . ILE A 1 320 ? -1.93440 -43.92906 -46.07606 1.000 74.72337 351 ILE B O 1
ATOM 1533 N N . SER A 1 321 ? -1.88709 -41.77843 -45.46674 1.000 69.90854 352 SER B N 1
ATOM 1534 C CA . SER A 1 321 ? -3.24727 -41.59231 -45.96863 1.000 69.26859 352 SER B CA 1
ATOM 1535 C C . SER A 1 321 ? -3.27587 -41.56882 -47.50100 1.000 68.19625 352 SER B C 1
ATOM 1536 O O . SER A 1 321 ? -4.26089 -42.00228 -48.13802 1.000 69.81898 352 SER B O 1
ATOM 1539 N N . ALA A 1 322 ? -2.19350 -41.08966 -48.11062 1.000 66.37062 353 ALA B N 1
ATOM 1540 C CA . ALA A 1 322 ? -2.06357 -41.22461 -49.55052 1.000 67.00799 353 ALA B CA 1
ATOM 1541 C C . ALA A 1 322 ? -2.17865 -42.68281 -49.96860 1.000 67.24523 353 ALA B C 1
ATOM 1542 O O . ALA A 1 322 ? -2.68779 -42.98008 -51.05580 1.000 61.22661 353 ALA B O 1
ATOM 1544 N N . HIS A 1 323 ? -1.73034 -43.60335 -49.11036 1.000 61.98730 354 HIS B N 1
ATOM 1545 C CA . HIS A 1 323 ? -1.86011 -45.02258 -49.41432 1.000 62.63025 354 HIS B CA 1
ATOM 1546 C C . HIS A 1 323 ? -3.32065 -45.43750 -49.46644 1.000 66.68302 354 HIS B C 1
ATOM 1547 O O . HIS A 1 323 ? -3.72177 -46.20011 -50.35226 1.000 67.19247 354 HIS B O 1
ATOM 1554 N N . TYR A 1 324 ? -4.12636 -44.96957 -48.51079 1.000 66.61456 355 TYR B N 1
ATOM 1555 C CA . TYR A 1 324 ? -5.55784 -45.25101 -48.55221 1.000 72.38862 355 TYR B CA 1
ATOM 1556 C C . TYR A 1 324 ? -6.15793 -44.78874 -49.87395 1.000 65.33450 355 TYR B C 1
ATOM 1557 O O . TYR A 1 324 ? -6.88776 -45.53736 -50.54358 1.000 61.30291 355 TYR B O 1
ATOM 1566 N N . TYR A 1 325 ? -5.85189 -43.55039 -50.26849 1.000 64.22686 356 TYR B N 1
ATOM 1567 C CA . TYR A 1 325 ? -6.43591 -43.02976 -51.50132 1.000 60.87642 356 TYR B CA 1
ATOM 1568 C C . TYR A 1 325 ? -5.96619 -43.80862 -52.72877 1.000 60.02890 356 TYR B C 1
ATOM 1569 O O . TYR A 1 325 ? -6.76848 -44.10359 -53.61883 1.000 62.49247 356 TYR B O 1
ATOM 1578 N N . LEU A 1 326 ? -4.67490 -44.14206 -52.80559 1.000 62.16107 357 LEU B N 1
ATOM 1579 C CA . LEU A 1 326 ? -4.17976 -44.92523 -53.93609 1.000 54.97182 357 LEU B CA 1
ATOM 1580 C C . LEU A 1 326 ? -4.84890 -46.28949 -53.99137 1.000 58.64968 357 LEU B C 1
ATOM 1581 O O . LEU A 1 326 ? -5.18852 -46.78257 -55.07722 1.000 58.87235 357 LEU B O 1
ATOM 1586 N N . GLY A 1 327 ? -5.02115 -46.92780 -52.83142 1.000 55.55135 358 GLY B N 1
ATOM 1587 C CA . GLY A 1 327 ? -5.70425 -48.20685 -52.80326 1.000 60.34856 358 GLY B CA 1
ATOM 1588 C C . GLY A 1 327 ? -7.10642 -48.11262 -53.36454 1.000 58.98522 358 GLY B C 1
ATOM 1589 O O . GLY A 1 327 ? -7.50174 -48.91207 -54.21891 1.000 59.39192 358 GLY B O 1
ATOM 1590 N N . GLN A 1 328 ? -7.87221 -47.11835 -52.90382 1.000 57.28929 359 GLN B N 1
ATOM 1591 C CA . GLN A 1 328 ? -9.21383 -46.91795 -53.45266 1.000 60.28627 359 GLN B CA 1
ATOM 1592 C C . GLN A 1 328 ? -9.16529 -46.64982 -54.95329 1.000 59.31980 359 GLN B C 1
ATOM 1593 O O . GLN A 1 328 ? -10.02252 -47.12942 -55.70693 1.000 55.64466 359 GLN B O 1
ATOM 1599 N N . LEU A 1 329 ? -8.15513 -45.90204 -55.40648 1.000 55.43909 360 LEU B N 1
ATOM 1600 C CA . LEU A 1 329 ? -8.06169 -45.54236 -56.81718 1.000 55.67514 360 LEU B CA 1
ATOM 1601 C C . LEU A 1 329 ? -7.85797 -46.77734 -57.68556 1.000 55.02526 360 LEU B C 1
ATOM 1602 O O . LEU A 1 329 ? -8.52348 -46.94615 -58.71388 1.000 54.65707 360 LEU B O 1
ATOM 1607 N N . TYR A 1 330 ? -6.94071 -47.65792 -57.28143 1.000 56.08379 361 TYR B N 1
ATOM 1608 C CA . TYR A 1 330 ? -6.72507 -48.88799 -58.04015 1.000 54.28605 361 TYR B CA 1
ATOM 1609 C C . TYR A 1 330 ? -7.89884 -49.84501 -57.89513 1.000 61.35511 361 TYR B C 1
ATOM 1610 O O . TYR A 1 330 ? -8.17285 -50.63589 -58.80482 1.000 64.32170 361 TYR B O 1
ATOM 1619 N N . ARG A 1 331 ? -8.60857 -49.78035 -56.77182 1.000 63.25960 362 ARG B N 1
ATOM 1620 C CA . ARG A 1 331 ? -9.75219 -50.65835 -56.56448 1.000 59.86137 362 ARG B CA 1
ATOM 1621 C C . ARG A 1 331 ? -10.90580 -50.30212 -57.49998 1.000 61.31037 362 ARG B C 1
ATOM 1622 O O . ARG A 1 331 ? -11.48413 -51.17909 -58.15279 1.000 61.78148 362 ARG B O 1
ATOM 1630 N N . ARG A 1 332 ? -11.24701 -49.01731 -57.59610 1.000 58.02142 363 ARG B N 1
ATOM 1631 C CA A ARG A 1 332 ? -12.38724 -48.61235 -58.41379 0.500 61.56815 363 ARG B CA 1
ATOM 1632 C CA B ARG A 1 332 ? -12.39426 -48.64365 -58.41301 0.500 66.78255 363 ARG B CA 1
ATOM 1633 C C . ARG A 1 332 ? -12.06230 -48.61227 -59.90223 1.000 61.57136 363 ARG B C 1
ATOM 1634 O O . ARG A 1 332 ? -12.93959 -48.89410 -60.72567 1.000 61.14429 363 ARG B O 1
ATOM 1649 N N . GLY A 1 333 ? -10.82308 -48.28902 -60.26821 1.000 59.44367 364 GLY B N 1
ATOM 1650 C CA . GLY A 1 333 ? -10.43482 -48.23873 -61.66412 1.000 56.25880 364 GLY B CA 1
ATOM 1651 C C . GLY A 1 333 ? -10.58256 -46.89301 -62.34082 1.000 56.59395 364 GLY B C 1
ATOM 1652 O O . GLY A 1 333 ? -10.66631 -46.84621 -63.57248 1.000 56.03407 364 GLY B O 1
ATOM 1653 N N . TYR A 1 334 ? -10.59367 -45.79402 -61.58005 1.000 54.37489 365 TYR B N 1
ATOM 1654 C CA . TYR A 1 334 ? -10.74376 -44.46056 -62.16012 1.000 51.50052 365 TYR B CA 1
ATOM 1655 C C . TYR A 1 334 ? -9.75195 -44.18575 -63.28539 1.000 54.68244 365 TYR B C 1
ATOM 1656 O O . TYR A 1 334 ? -10.02074 -43.35179 -64.15541 1.000 62.04920 365 TYR B O 1
ATOM 1665 N N . LEU A 1 335 ? -8.59377 -44.84752 -63.27749 1.000 56.04406 366 LEU B N 1
ATOM 1666 C CA . LEU A 1 335 ? -7.64460 -44.68599 -64.37199 1.000 52.56236 366 LEU B CA 1
ATOM 1667 C C . LEU A 1 335 ? -8.07724 -45.40887 -65.64055 1.000 60.03310 366 LEU B C 1
ATOM 1668 O O . LEU A 1 335 ? -7.49198 -45.16792 -66.70045 1.000 63.54069 366 LEU B O 1
ATOM 1673 N N . GLY A 1 336 ? -9.07143 -46.28614 -65.56576 1.000 64.72119 367 GLY B N 1
ATOM 1674 C CA . GLY A 1 336 ? -9.52623 -46.99438 -66.74572 1.000 56.81984 367 GLY B CA 1
ATOM 1675 C C . GLY A 1 336 ? -9.64330 -48.48443 -66.52376 1.000 57.99487 367 GLY B C 1
ATOM 1676 O O . GLY A 1 336 ? -10.43338 -49.15261 -67.19190 1.000 61.97517 367 GLY B O 1
ATOM 1677 N N . ASN A 1 337 ? -8.87148 -49.01402 -65.57590 1.000 58.38822 368 ASN B N 1
ATOM 1678 C CA . ASN A 1 337 ? -8.83698 -50.44162 -65.28847 1.000 58.71929 368 ASN B CA 1
ATOM 1679 C C . ASN A 1 337 ? -8.67626 -50.65932 -63.79398 1.000 58.54242 368 ASN B C 1
ATOM 1680 O O . ASN A 1 337 ? -7.93509 -49.93101 -63.12982 1.000 66.73898 368 ASN B O 1
ATOM 1685 N N . VAL A 1 338 ? -9.36728 -51.66501 -63.26672 1.000 58.40269 369 VAL B N 1
ATOM 1686 C CA . VAL A 1 338 ? -9.09338 -52.09589 -61.90873 1.000 57.09464 369 VAL B CA 1
ATOM 1687 C C . VAL A 1 338 ? -7.72237 -52.75174 -61.87622 1.000 58.28636 369 VAL B C 1
ATOM 1688 O O . VAL A 1 338 ? -7.32194 -53.44644 -62.81984 1.000 54.85688 369 VAL B O 1
ATOM 1692 N N . GLU A 1 339 ? -6.97957 -52.51144 -60.80075 1.000 57.99889 370 GLU B N 1
ATOM 1693 C CA . GLU A 1 339 ? -5.66337 -53.11238 -60.60332 1.000 57.81751 370 GLU B CA 1
ATOM 1694 C C . GLU A 1 339 ? -5.69318 -53.78236 -59.23928 1.000 57.05611 370 GLU B C 1
ATOM 1695 O O . GLU A 1 339 ? -5.33294 -53.17013 -58.22395 1.000 58.77140 370 GLU B O 1
ATOM 1701 N N . PRO A 1 340 ? -6.11135 -55.04836 -59.18056 1.000 56.36399 371 PRO B N 1
ATOM 1702 C CA . PRO A 1 340 ? -6.41084 -55.66632 -57.87345 1.000 56.46700 371 PRO B CA 1
ATOM 1703 C C . PRO A 1 340 ? -5.23453 -55.69169 -56.91179 1.000 63.90717 371 PRO B C 1
ATOM 1704 O O . PRO A 1 340 ? -5.36912 -55.24448 -55.76024 1.000 61.52895 371 PRO B O 1
ATOM 1708 N N . GLN A 1 341 ? -4.08019 -56.20822 -57.34817 1.000 60.33642 372 GLN B N 1
ATOM 1709 C CA . GLN A 1 341 ? -2.95846 -56.36059 -56.42723 1.000 61.18274 372 GLN B CA 1
ATOM 1710 C C . GLN A 1 341 ? -2.45752 -55.01504 -55.92015 1.000 64.95139 372 GLN B C 1
ATOM 1711 O O . GLN A 1 341 ? -2.08545 -54.89254 -54.74869 1.000 66.11502 372 GLN B O 1
ATOM 1717 N N . LYS A 1 342 ? -2.41259 -53.99829 -56.78482 1.000 55.44029 373 LYS B N 1
ATOM 1718 C CA . LYS A 1 342 ? -1.96747 -52.69190 -56.31577 1.000 54.97939 373 LYS B CA 1
ATOM 1719 C C . LYS A 1 342 ? -2.92226 -52.14783 -55.26972 1.000 58.59031 373 LYS B C 1
ATOM 1720 O O . LYS A 1 342 ? -2.49615 -51.55617 -54.26800 1.000 68.33935 373 LYS B O 1
ATOM 1726 N N . ALA A 1 343 ? -4.22161 -52.34418 -55.48850 1.000 58.34920 374 ALA B N 1
ATOM 1727 C CA . ALA A 1 343 ? -5.21481 -51.93270 -54.50593 1.000 64.46682 374 ALA B CA 1
ATOM 1728 C C . ALA A 1 343 ? -4.96271 -52.61209 -53.16823 1.000 62.49517 374 ALA B C 1
ATOM 1729 O O . ALA A 1 343 ? -4.92690 -51.95252 -52.12071 1.000 62.50968 374 ALA B O 1
ATOM 1731 N N . VAL A 1 344 ? -4.76033 -53.93252 -53.19027 1.000 61.46485 375 VAL B N 1
ATOM 1732 C CA . VAL A 1 344 ? -4.50947 -54.66685 -51.95183 1.000 61.69272 375 VAL B CA 1
ATOM 1733 C C . VAL A 1 344 ? -3.25212 -54.15113 -51.26758 1.000 66.43156 375 VAL B C 1
ATOM 1734 O O . VAL A 1 344 ? -3.24914 -53.88800 -50.06124 1.000 65.65958 375 VAL B O 1
ATOM 1738 N N . ASP A 1 345 ? -2.16593 -53.99855 -52.02572 1.000 62.86562 376 ASP B N 1
ATOM 1739 C CA . ASP A 1 345 ? -0.90319 -53.56895 -51.43204 1.000 62.62314 376 ASP B CA 1
ATOM 1740 C C . ASP A 1 345 ? -1.04594 -52.21582 -50.74703 1.000 65.96064 376 ASP B C 1
ATOM 1741 O O . ASP A 1 345 ? -0.65805 -52.05261 -49.58143 1.000 67.97639 376 ASP B O 1
ATOM 1746 N N . HIS A 1 346 ? -1.62405 -51.23396 -51.44576 1.000 60.21810 377 HIS B N 1
ATOM 1747 C CA . HIS A 1 346 ? -1.67990 -49.88900 -50.88121 1.000 60.41443 377 HIS B CA 1
ATOM 1748 C C . HIS A 1 346 ? -2.68238 -49.79723 -49.73520 1.000 67.77689 377 HIS B C 1
ATOM 1749 O O . HIS A 1 346 ? -2.40407 -49.15275 -48.70895 1.000 67.84995 377 HIS B O 1
ATOM 1756 N N . LEU A 1 347 ? -3.84655 -50.44124 -49.87662 1.000 60.13226 378 LEU B N 1
ATOM 1757 C CA . LEU A 1 347 ? -4.78876 -50.48795 -48.76453 1.000 68.85465 378 LEU B CA 1
ATOM 1758 C C . LEU A 1 347 ? -4.15714 -51.15167 -47.54389 1.000 72.18142 378 LEU B C 1
ATOM 1759 O O . LEU A 1 347 ? -4.34590 -50.69717 -46.40737 1.000 73.26719 378 LEU B O 1
ATOM 1764 N N . LEU A 1 348 ? -3.38053 -52.21555 -47.76642 1.000 70.44630 379 LEU B N 1
ATOM 1765 C CA . LEU A 1 348 ? -2.73668 -52.93420 -46.67553 1.000 67.07306 379 LEU B CA 1
ATOM 1766 C C . LEU A 1 348 ? -1.69433 -52.07470 -45.98703 1.000 74.15994 379 LEU B C 1
ATOM 1767 O O . LEU A 1 348 ? -1.54886 -52.12919 -44.76332 1.000 77.16024 379 LEU B O 1
ATOM 1772 N N . ALA A 1 349 ? -0.93493 -51.29934 -46.75869 1.000 76.77334 380 ALA B N 1
ATOM 1773 C CA . ALA A 1 349 ? 0.02081 -50.38840 -46.14071 1.000 70.55624 380 ALA B CA 1
ATOM 1774 C C . ALA A 1 349 ? -0.69893 -49.35830 -45.28164 1.000 75.42281 380 ALA B C 1
ATOM 1775 O O . ALA A 1 349 ? -0.28717 -49.08803 -44.14494 1.000 72.45062 380 ALA B O 1
ATOM 1777 N N . ALA A 1 350 ? -1.79702 -48.79406 -45.79901 1.000 75.54514 381 ALA B N 1
ATOM 1778 C CA . ALA A 1 350 ? -2.57525 -47.83628 -45.01503 1.000 71.50275 381 ALA B CA 1
ATOM 1779 C C . ALA A 1 350 ? -3.06504 -48.46100 -43.71199 1.000 83.80893 381 ALA B C 1
ATOM 1780 O O . ALA A 1 350 ? -2.95460 -47.85630 -42.63743 1.000 79.83488 381 ALA B O 1
ATOM 1782 N N . ALA A 1 351 ? -3.60059 -49.68278 -43.79113 1.000 81.53719 382 ALA B N 1
ATOM 1783 C CA . ALA A 1 351 ? -4.08270 -50.37223 -42.59645 1.000 77.75202 382 ALA B CA 1
ATOM 1784 C C . ALA A 1 351 ? -2.95080 -50.61627 -41.60720 1.000 81.06183 382 ALA B C 1
ATOM 1785 O O . ALA A 1 351 ? -3.07936 -50.33068 -40.41042 1.000 82.43170 382 ALA B O 1
ATOM 1787 N N . ARG A 1 352 ? -1.82693 -51.14365 -42.09285 1.000 78.32736 383 ARG B N 1
ATOM 1788 C CA . ARG A 1 352 ? -0.66276 -51.36407 -41.24973 1.000 76.97654 383 ARG B CA 1
ATOM 1789 C C . ARG A 1 352 ? -0.07110 -50.06615 -40.72313 1.000 82.91957 383 ARG B C 1
ATOM 1790 O O . ARG A 1 352 ? 0.80140 -50.11383 -39.84990 1.000 86.58778 383 ARG B O 1
ATOM 1798 N N . GLY A 1 353 ? -0.51077 -48.91942 -41.23555 1.000 84.17834 384 GLY B N 1
ATOM 1799 C CA . GLY A 1 353 ? -0.10747 -47.62694 -40.73046 1.000 76.52487 384 GLY B CA 1
ATOM 1800 C C . GLY A 1 353 ? -1.07470 -46.95113 -39.78185 1.000 84.18642 384 GLY B C 1
ATOM 1801 O O . GLY A 1 353 ? -0.75318 -45.87735 -39.26630 1.000 88.04321 384 GLY B O 1
ATOM 1802 N N . GLY A 1 354 ? -2.24598 -47.52575 -39.53783 1.000 86.09358 385 GLY B N 1
ATOM 1803 C CA . GLY A 1 354 ? -3.18935 -46.98215 -38.58500 1.000 80.05797 385 GLY B CA 1
ATOM 1804 C C . GLY A 1 354 ? -4.45476 -46.33687 -39.14213 1.000 90.88845 385 GLY B C 1
ATOM 1805 O O . GLY A 1 354 ? -5.11469 -45.59328 -38.40800 1.000 101.37602 385 GLY B O 1
ATOM 1806 N N . GLN A 1 355 ? -4.80392 -46.59225 -40.39933 1.000 89.86129 386 GLN B N 1
ATOM 1807 C CA . GLN A 1 355 ? -6.05709 -46.13556 -40.99285 1.000 92.49989 386 GLN B CA 1
ATOM 1808 C C . GLN A 1 355 ? -7.06425 -47.27547 -40.89019 1.000 99.80755 386 GLN B C 1
ATOM 1809 O O . GLN A 1 355 ? -6.90068 -48.31249 -41.54172 1.000 98.81325 386 GLN B O 1
ATOM 1815 N N . ASN A 1 356 ? -8.10797 -47.09120 -40.07931 1.000 113.83700 387 ASN B N 1
ATOM 1816 C CA . ASN A 1 356 ? -9.03727 -48.19593 -39.85625 1.000 117.24064 387 ASN B CA 1
ATOM 1817 C C . ASN A 1 356 ? -9.92111 -48.44141 -41.07195 1.000 116.75445 387 ASN B C 1
ATOM 1818 O O . ASN A 1 356 ? -10.16576 -49.59913 -41.44113 1.000 116.12442 387 ASN B O 1
ATOM 1823 N N . SER A 1 357 ? -10.39683 -47.36779 -41.71472 1.000 93.83364 388 SER B N 1
ATOM 1824 C CA . SER A 1 357 ? -11.23518 -47.50710 -42.90186 1.000 98.82570 388 SER B CA 1
ATOM 1825 C C . SER A 1 357 ? -10.59156 -48.37783 -43.97162 1.000 88.54179 388 SER B C 1
ATOM 1826 O O . SER A 1 357 ? -11.29764 -48.88789 -44.84860 1.000 84.21491 388 SER B O 1
ATOM 1829 N N . ALA A 1 358 ? -9.26822 -48.55008 -43.92030 1.000 85.90299 389 ALA B N 1
ATOM 1830 C CA . ALA A 1 358 ? -8.58103 -49.40879 -44.87691 1.000 85.70273 389 ALA B CA 1
ATOM 1831 C C . ALA A 1 358 ? -8.99771 -50.86743 -44.71594 1.000 86.07122 389 ALA B C 1
ATOM 1832 O O . ALA A 1 358 ? -9.33613 -51.53521 -45.70095 1.000 87.82104 389 ALA B O 1
ATOM 1834 N N . ASP A 1 359 ? -8.99026 -51.37847 -43.48124 1.000 85.22004 390 ASP B N 1
ATOM 1835 C CA . ASP A 1 359 ? -9.30560 -52.78936 -43.26840 1.000 85.27699 390 ASP B CA 1
ATOM 1836 C C . ASP A 1 359 ? -10.66823 -53.13824 -43.84907 1.000 82.53958 390 ASP B C 1
ATOM 1837 O O . ASP A 1 359 ? -10.79285 -54.06636 -44.65753 1.000 81.90443 390 ASP B O 1
ATOM 1842 N N . TYR A 1 360 ? -11.69993 -52.38417 -43.46122 1.000 86.81750 391 TYR B N 1
ATOM 1843 C CA . TYR A 1 360 ? -13.02713 -52.57957 -44.03256 1.000 82.87690 391 TYR B CA 1
ATOM 1844 C C . TYR A 1 360 ? -12.97243 -52.52073 -45.55398 1.000 80.89785 391 TYR B C 1
ATOM 1845 O O . TYR A 1 360 ? -13.53412 -53.38693 -46.23783 1.000 79.05817 391 TYR B O 1
ATOM 1854 N N . ALA A 1 361 ? -12.25790 -51.52782 -46.09717 1.000 78.28508 392 ALA B N 1
ATOM 1855 C CA . ALA A 1 361 ? -12.05949 -51.43918 -47.54119 1.000 77.37121 392 ALA B CA 1
ATOM 1856 C C . ALA A 1 361 ? -11.57206 -52.76643 -48.11221 1.000 76.98062 392 ALA B C 1
ATOM 1857 O O . ALA A 1 361 ? -12.15357 -53.29897 -49.06684 1.000 76.54876 392 ALA B O 1
ATOM 1859 N N . LEU A 1 362 ? -10.52056 -53.33293 -47.51125 1.000 73.40281 393 LEU B N 1
ATOM 1860 C CA . LEU A 1 362 ? -9.99451 -54.60535 -47.99193 1.000 73.51270 393 LEU B CA 1
ATOM 1861 C C . LEU A 1 362 ? -11.04838 -55.69875 -47.90208 1.000 72.91024 393 LEU B C 1
ATOM 1862 O O . LEU A 1 362 ? -11.20078 -56.50527 -48.82813 1.000 73.73663 393 LEU B O 1
ATOM 1867 N N . ALA A 1 363 ? -11.80423 -55.72658 -46.80301 1.000 78.08630 394 ALA B N 1
ATOM 1868 C CA . ALA A 1 363 ? -12.86148 -56.71974 -46.67971 1.000 79.80606 394 ALA B CA 1
ATOM 1869 C C . ALA A 1 363 ? -13.90135 -56.52283 -47.77048 1.000 70.97021 394 ALA B C 1
ATOM 1870 O O . ALA A 1 363 ? -14.44145 -57.49343 -48.31386 1.000 70.72088 394 ALA B O 1
ATOM 1872 N N . GLN A 1 364 ? -14.17497 -55.27018 -48.12589 1.000 65.27744 395 GLN B N 1
ATOM 1873 C CA . GLN A 1 364 ? -15.06709 -55.03224 -49.24905 1.000 78.04828 395 GLN B CA 1
ATOM 1874 C C . GLN A 1 364 ? -14.42772 -55.50505 -50.54701 1.000 74.94842 395 GLN B C 1
ATOM 1875 O O . GLN A 1 364 ? -15.09450 -56.12358 -51.38587 1.000 72.41406 395 GLN B O 1
ATOM 1881 N N . LEU A 1 365 ? -13.12221 -55.26060 -50.70381 1.000 68.39581 396 LEU B N 1
ATOM 1882 C CA . LEU A 1 365 ? -12.43752 -55.60081 -51.94712 1.000 69.42386 396 LEU B CA 1
ATOM 1883 C C . LEU A 1 365 ? -12.50873 -57.09377 -52.23274 1.000 70.33937 396 LEU B C 1
ATOM 1884 O O . LEU A 1 365 ? -12.68573 -57.50317 -53.38547 1.000 71.90758 396 LEU B O 1
ATOM 1889 N N . PHE A 1 366 ? -12.36203 -57.92076 -51.19985 1.000 74.40780 397 PHE B N 1
ATOM 1890 C CA . PHE A 1 366 ? -12.35883 -59.36827 -51.34797 1.000 72.42532 397 PHE B CA 1
ATOM 1891 C C . PHE A 1 366 ? -13.75702 -59.96999 -51.32475 1.000 68.46114 397 PHE B C 1
ATOM 1892 O O . PHE A 1 366 ? -13.88666 -61.19398 -51.24865 1.000 71.30301 397 PHE B O 1
ATOM 1900 N N . SER A 1 367 ? -14.79226 -59.15152 -51.41608 1.000 67.34853 398 SER B N 1
ATOM 1901 C CA . SER A 1 367 ? -16.17089 -59.61602 -51.29155 1.000 72.05375 398 SER B CA 1
ATOM 1902 C C . SER A 1 367 ? -17.04616 -59.24934 -52.48008 1.000 74.48271 398 SER B C 1
ATOM 1903 O O . SER A 1 367 ? -17.83256 -60.08315 -52.93606 1.000 66.41508 398 SER B O 1
ATOM 1906 N N . GLU A 1 368 ? -16.92185 -58.02515 -52.99420 1.000 74.10826 399 GLU B N 1
ATOM 1907 C CA . GLU A 1 368 ? -17.91773 -57.41485 -53.86590 1.000 73.10590 399 GLU B CA 1
ATOM 1908 C C . GLU A 1 368 ? -17.80585 -57.82213 -55.32736 1.000 70.20330 399 GLU B C 1
ATOM 1909 O O . GLU A 1 368 ? -18.64358 -57.39745 -56.12481 1.000 72.67359 399 GLU B O 1
ATOM 1915 N N . GLY A 1 369 ? -16.80907 -58.61133 -55.70789 1.000 74.95820 400 GLY B N 1
ATOM 1916 C CA . GLY A 1 369 ? -16.60021 -58.88463 -57.11507 1.000 66.05135 400 GLY B CA 1
ATOM 1917 C C . GLY A 1 369 ? -16.11945 -57.64778 -57.84331 1.000 65.70810 400 GLY B C 1
ATOM 1918 O O . GLY A 1 369 ? -14.99854 -57.18292 -57.60627 1.000 59.87085 400 GLY B O 1
ATOM 1919 N N . HIS A 1 370 ? -16.96345 -57.11218 -58.73204 1.000 70.20730 401 HIS B N 1
ATOM 1920 C CA . HIS A 1 370 ? -16.68554 -55.87018 -59.46523 1.000 63.15566 401 HIS B CA 1
ATOM 1921 C C . HIS A 1 370 ? -15.30668 -55.88901 -60.11761 1.000 62.88832 401 HIS B C 1
ATOM 1922 O O . HIS A 1 370 ? -14.58176 -54.89370 -60.10590 1.000 65.74233 401 HIS B O 1
ATOM 1929 N N . GLY A 1 371 ? -14.93026 -57.03764 -60.67999 1.000 64.34006 402 GLY B N 1
ATOM 1930 C CA . GLY A 1 371 ? -13.64770 -57.18165 -61.33796 1.000 62.15466 402 GLY B CA 1
ATOM 1931 C C . GLY A 1 371 ? -12.52691 -57.75077 -60.48682 1.000 65.04634 402 GLY B C 1
ATOM 1932 O O . GLY A 1 371 ? -11.42499 -57.95925 -61.00874 1.000 67.50245 402 GLY B O 1
ATOM 1933 N N . ILE A 1 372 ? -12.75946 -58.00104 -59.19921 1.000 60.12810 403 ILE B N 1
ATOM 1934 C CA . ILE A 1 372 ? -11.75964 -58.57799 -58.30593 1.000 65.25509 403 ILE B CA 1
ATOM 1935 C C . ILE A 1 372 ? -12.28070 -59.91595 -57.81056 1.000 66.44181 403 ILE B C 1
ATOM 1936 O O . ILE A 1 372 ? -13.41069 -59.99749 -57.31578 1.000 70.03782 403 ILE B O 1
ATOM 1941 N N . ARG A 1 373 ? -11.46652 -60.95926 -57.93977 1.000 61.38950 404 ARG B N 1
ATOM 1942 C CA . ARG A 1 373 ? -11.93959 -62.30302 -57.60802 1.000 70.65651 404 ARG B CA 1
ATOM 1943 C C . ARG A 1 373 ? -12.24409 -62.39627 -56.12299 1.000 71.30880 404 ARG B C 1
ATOM 1944 O O . ARG A 1 373 ? -11.34127 -62.18839 -55.30036 1.000 75.86813 404 ARG B O 1
ATOM 1952 N N . PRO A 1 374 ? -13.47893 -62.70093 -55.73260 1.000 69.39586 405 PRO B N 1
ATOM 1953 C CA . PRO A 1 374 ? -13.78665 -62.82709 -54.30463 1.000 76.80122 405 PRO B CA 1
ATOM 1954 C C . PRO A 1 374 ? -12.98619 -63.95298 -53.66326 1.000 75.95314 405 PRO B C 1
ATOM 1955 O O . PRO A 1 374 ? -12.89558 -65.05849 -54.20023 1.000 77.44979 405 PRO B O 1
ATOM 1959 N N . GLN A 1 375 ? -12.37580 -63.64832 -52.51964 1.000 77.86020 406 GLN B N 1
ATOM 1960 C CA . GLN A 1 375 ? -11.70273 -64.64805 -51.68587 1.000 83.01037 406 GLN B CA 1
ATOM 1961 C C . GLN A 1 375 ? -12.21027 -64.52700 -50.25080 1.000 78.55447 406 GLN B C 1
ATOM 1962 O O . GLN A 1 375 ? -11.76078 -63.65007 -49.49675 1.000 80.87456 406 GLN B O 1
ATOM 1968 N N . PRO A 1 376 ? -13.12919 -65.40489 -49.83106 1.000 79.67593 407 PRO B N 1
ATOM 1969 C CA . PRO A 1 376 ? -13.85938 -65.15666 -48.57520 1.000 85.24549 407 PRO B CA 1
ATOM 1970 C C . PRO A 1 376 ? -12.97844 -65.18290 -47.33976 1.000 88.94315 407 PRO B C 1
ATOM 1971 O O . PRO A 1 376 ? -13.24777 -64.43222 -46.39007 1.000 93.24948 407 PRO B O 1
ATOM 1975 N N . GLY A 1 377 ? -11.93659 -66.01895 -47.31917 1.000 86.88644 408 GLY B N 1
ATOM 1976 C CA . GLY A 1 377 ? -11.09320 -66.09985 -46.13477 1.000 79.81702 408 GLY B CA 1
ATOM 1977 C C . GLY A 1 377 ? -10.37704 -64.79475 -45.82720 1.000 86.49690 408 GLY B C 1
ATOM 1978 O O . GLY A 1 377 ? -10.29148 -64.36961 -44.66537 1.000 89.70949 408 GLY B O 1
ATOM 1979 N N . ASN A 1 378 ? -9.84725 -64.13013 -46.86124 1.000 84.83494 409 ASN B N 1
ATOM 1980 C CA . ASN A 1 378 ? -9.02929 -62.96080 -46.56456 1.000 81.13454 409 ASN B CA 1
ATOM 1981 C C . ASN A 1 378 ? -9.91977 -61.76339 -46.23713 1.000 82.87303 409 ASN B C 1
ATOM 1982 O O . ASN A 1 378 ? -9.57866 -60.94257 -45.37126 1.000 89.26571 409 ASN B O 1
ATOM 1987 N N . ALA A 1 379 ? -11.05256 -61.65274 -46.94080 1.000 77.13019 410 ALA B N 1
ATOM 1988 C CA . ALA A 1 379 ? -12.13322 -60.76508 -46.53044 1.000 86.30192 410 ALA B CA 1
ATOM 1989 C C . ALA A 1 379 ? -12.47457 -60.94824 -45.05989 1.000 85.89922 410 ALA B C 1
ATOM 1990 O O . ALA A 1 379 ? -12.67483 -59.96602 -44.33975 1.000 93.10306 410 ALA B O 1
ATOM 1992 N N . TRP A 1 380 ? -12.58013 -62.20179 -44.60568 1.000 91.38793 411 TRP B N 1
ATOM 1993 C CA . TRP A 1 380 ? -12.84201 -62.47391 -43.19186 1.000 87.34016 411 TRP B CA 1
ATOM 1994 C C . TRP A 1 380 ? -11.77289 -61.85291 -42.30619 1.000 83.94439 411 TRP B C 1
ATOM 1995 O O . TRP A 1 380 ? -12.07896 -61.14580 -41.33268 1.000 87.18990 411 TRP B O 1
ATOM 2006 N N . VAL A 1 381 ? -10.50835 -62.15552 -42.60776 1.000 82.69729 412 VAL B N 1
ATOM 2007 C CA . VAL A 1 381 ? -9.40179 -61.60050 -41.82897 1.000 87.95220 412 VAL B CA 1
ATOM 2008 C C . VAL A 1 381 ? -9.56471 -60.09133 -41.69067 1.000 93.09464 412 VAL B C 1
ATOM 2009 O O . VAL A 1 381 ? -9.49159 -59.52906 -40.58623 1.000 90.60275 412 VAL B O 1
ATOM 2013 N N . PHE A 1 382 ? -9.84146 -59.41853 -42.80830 1.000 82.91633 413 PHE B N 1
ATOM 2014 C CA . PHE A 1 382 ? -9.84685 -57.96175 -42.76554 1.000 87.39725 413 PHE B CA 1
ATOM 2015 C C . PHE A 1 382 ? -11.10731 -57.38934 -42.12827 1.000 92.45179 413 PHE B C 1
ATOM 2016 O O . PHE A 1 382 ? -11.04009 -56.32075 -41.51637 1.000 94.45634 413 PHE B O 1
ATOM 2024 N N . ALA A 1 383 ? -12.24963 -58.07239 -42.22366 1.000 91.13043 414 ALA B N 1
ATOM 2025 C CA . ALA A 1 383 ? -13.42291 -57.60855 -41.48775 1.000 86.35496 414 ALA B CA 1
ATOM 2026 C C . ALA A 1 383 ? -13.17677 -57.69173 -39.98595 1.000 95.94541 414 ALA B C 1
ATOM 2027 O O . ALA A 1 383 ? -13.51841 -56.76529 -39.22669 1.000 96.65267 414 ALA B O 1
ATOM 2029 N N . GLN A 1 384 ? -12.54226 -58.78244 -39.54853 1.000 90.32260 415 GLN B N 1
ATOM 2030 C CA . GLN A 1 384 ? -12.16298 -58.90114 -38.14440 1.000 98.22413 415 GLN B CA 1
ATOM 2031 C C . GLN A 1 384 ? -11.24007 -57.76053 -37.72291 1.000 94.27802 415 GLN B C 1
ATOM 2032 O O . GLN A 1 384 ? -11.45969 -57.12297 -36.68759 1.000 95.70926 415 GLN B O 1
ATOM 2038 N N . LEU A 1 385 ? -10.19959 -57.48811 -38.51575 1.000 93.77106 416 LEU B N 1
ATOM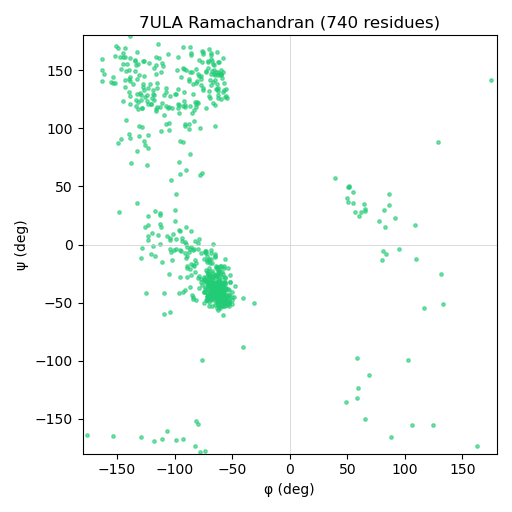 2039 C CA . LEU A 1 385 ? -9.34799 -56.32304 -38.25243 1.000 9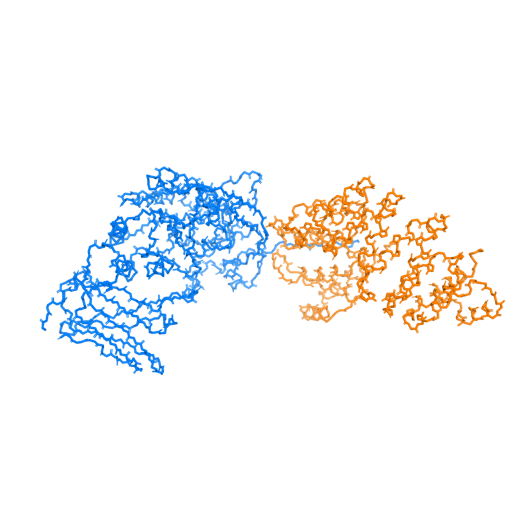3.74815 416 LEU B CA 1
ATOM 2040 C C . LEU A 1 385 ? -10.12901 -55.01389 -38.21089 1.000 99.77882 416 LEU B C 1
ATOM 2041 O O . LEU A 1 385 ? -9.82507 -54.12389 -37.40749 1.000 95.90220 416 LEU B O 1
ATOM 2046 N N . SER A 1 386 ? -11.12707 -54.87181 -39.07765 1.000 98.50599 417 SER B N 1
ATOM 2047 C CA . SER A 1 386 ? -11.91493 -53.64879 -39.11052 1.000 98.11662 417 SER B CA 1
ATOM 2048 C C . SER A 1 386 ? -12.71702 -53.46575 -37.83397 1.000 102.66731 417 SER B C 1
ATOM 2049 O O . SER A 1 386 ? -13.03582 -52.32998 -37.46379 1.000 113.60638 417 SER B O 1
ATOM 2052 N N . GLN A 1 387 ? -13.05684 -54.56483 -37.15570 1.000 105.15031 418 GLN B N 1
ATOM 2053 C CA . GLN A 1 387 ? -13.83597 -54.45033 -35.91798 1.000 107.77391 418 GLN B CA 1
ATOM 2054 C C . GLN A 1 387 ? -13.19671 -53.56514 -34.84540 1.000 111.49736 418 GLN B C 1
ATOM 2055 O O . GLN A 1 387 ? -13.88837 -53.22066 -33.87893 1.000 106.16742 418 GLN B O 1
ATOM 2061 N N . ALA A 1 388 ? -11.91742 -53.18857 -34.98201 1.000 112.34936 419 ALA B N 1
ATOM 2062 C CA . ALA A 1 388 ? -11.26337 -52.36061 -33.96609 1.000 117.24212 419 ALA B CA 1
ATOM 2063 C C . ALA A 1 388 ? -12.07119 -51.10608 -33.65844 1.000 126.10364 419 ALA B C 1
ATOM 2064 O O . ALA A 1 388 ? -12.15972 -50.67886 -32.50104 1.000 124.69034 419 ALA B O 1
ATOM 2066 N N . ASN A 1 389 ? -12.66041 -50.50013 -34.68644 1.000 126.76995 420 ASN B N 1
ATOM 2067 C CA . ASN A 1 389 ? -13.62972 -49.41724 -34.53716 1.000 124.51023 420 ASN B CA 1
ATOM 2068 C C . ASN A 1 389 ? -14.85415 -49.86751 -35.31229 1.000 120.19452 420 ASN B C 1
ATOM 2069 O O . ASN A 1 389 ? -15.01546 -49.53772 -36.49739 1.000 128.98082 420 ASN B O 1
ATOM 2074 N N . PRO A 1 390 ? -15.73794 -50.63650 -34.68735 1.000 123.72346 421 PRO B N 1
ATOM 2075 C CA . PRO A 1 390 ? -16.77090 -51.34823 -35.43732 1.000 124.08895 421 PRO B CA 1
ATOM 2076 C C . PRO A 1 390 ? -17.89800 -50.43289 -35.89550 1.000 132.96111 421 PRO B C 1
ATOM 2077 O O . PRO A 1 390 ? -18.14098 -49.36030 -35.34141 1.000 139.85031 421 PRO B O 1
ATOM 2081 N N . THR A 1 391 ? -18.57326 -50.88131 -36.93998 1.000 144.85661 422 THR B N 1
ATOM 2082 C CA . THR A 1 391 ? -19.78995 -50.26324 -37.45929 1.000 143.55367 422 THR B CA 1
ATOM 2083 C C . THR A 1 391 ? -20.81439 -51.36109 -37.67659 1.000 143.58714 422 THR B C 1
ATOM 2084 O O . THR A 1 391 ? -20.48521 -52.54864 -37.64879 1.000 144.11545 422 THR B O 1
ATOM 2088 N N . PRO A 1 392 ? -22.08553 -50.99272 -37.87034 1.000 138.11026 423 PRO B N 1
ATOM 2089 C CA . PRO A 1 392 ? -23.07360 -52.02170 -38.24535 1.000 134.93775 423 PRO B CA 1
ATOM 2090 C C . PRO A 1 392 ? -22.68695 -52.78306 -39.50230 1.000 122.82646 423 PRO B C 1
ATOM 2091 O O . PRO A 1 392 ? -22.68238 -54.02532 -39.50528 1.000 117.37676 423 PRO B O 1
ATOM 2095 N N . GLN A 1 393 ? -22.34566 -52.06253 -40.57356 1.000 123.45126 424 GLN B N 1
ATOM 2096 C CA . GLN A 1 393 ? -21.95634 -52.71777 -41.81767 1.000 122.22411 424 GLN B CA 1
ATOM 2097 C C . GLN A 1 393 ? -20.76704 -53.64768 -41.60462 1.000 121.81069 424 GLN B C 1
ATOM 2098 O O . GLN A 1 393 ? -20.69159 -54.71989 -42.21847 1.000 119.81654 424 GLN B O 1
ATOM 2100 N N . SER A 1 394 ? -19.84292 -53.26339 -40.71811 1.000 125.47147 425 SER B N 1
ATOM 2101 C CA . SER A 1 394 ? -18.66710 -54.08374 -40.43349 1.000 121.38103 425 SER B CA 1
ATOM 2102 C C . SER A 1 394 ? -19.06600 -55.47296 -39.95041 1.000 113.61312 425 SER B C 1
ATOM 2103 O O . SER A 1 394 ? -18.73411 -56.49009 -40.57510 1.000 105.43668 425 SER B O 1
ATOM 2106 N N . ALA A 1 395 ? -19.78383 -55.53249 -38.82854 1.000 109.95261 426 ALA B N 1
ATOM 2107 C CA . ALA A 1 395 ? -20.16211 -56.82382 -38.27329 1.000 109.41798 426 ALA B CA 1
ATOM 2108 C C . ALA A 1 395 ? -21.13157 -57.56627 -39.17852 1.000 114.48412 426 ALA B C 1
ATOM 2109 O O . ALA A 1 395 ? -21.15427 -58.80007 -39.17292 1.000 115.51189 426 ALA B O 1
ATOM 2111 N N . GLU A 1 396 ? -21.92963 -56.84463 -39.96719 1.000 119.02831 427 GLU B N 1
ATOM 2112 C CA . GLU A 1 396 ? -22.88156 -57.51818 -40.84556 1.000 118.24628 427 GLU B CA 1
ATOM 2113 C C . GLU A 1 396 ? -22.15549 -58.24647 -41.97761 1.000 121.97851 427 GLU B C 1
ATOM 2114 O O . GLU A 1 396 ? -22.44469 -59.42134 -42.26772 1.000 118.20151 427 GLU B O 1
ATOM 2120 N N . LEU A 1 397 ? -21.17564 -57.57842 -42.59459 1.000 117.09495 428 LEU B N 1
ATOM 2121 C CA . LEU A 1 397 ? -20.26859 -58.26010 -43.51317 1.000 112.83851 428 LEU B CA 1
ATOM 2122 C C . LEU A 1 397 ? -19.56397 -59.42736 -42.83440 1.000 111.06563 428 LEU B C 1
ATOM 2123 O O . LEU A 1 397 ? -19.41317 -60.50367 -43.42927 1.000 105.87108 428 LEU B O 1
ATOM 2128 N N . LEU A 1 398 ? -19.10658 -59.22647 -41.59450 1.000 109.75913 429 LEU B N 1
ATOM 2129 C CA . LEU A 1 398 ? -18.36955 -60.28328 -40.91145 1.000 104.82633 429 LEU B CA 1
ATOM 2130 C C . LEU A 1 398 ? -19.24057 -61.51565 -40.72271 1.000 107.35177 429 LEU B C 1
ATOM 2131 O O . LEU A 1 398 ? -18.78820 -62.64165 -40.94636 1.000 109.91363 429 LEU B O 1
ATOM 2136 N N . GLN A 1 399 ? -20.50062 -61.31699 -40.33287 1.000 107.82758 430 GLN B N 1
ATOM 2137 C CA . GLN A 1 399 ? -21.40696 -62.44085 -40.12697 1.000 103.17726 430 GLN B CA 1
ATOM 2138 C C . GLN A 1 399 ? -21.71101 -63.15402 -41.43780 1.000 110.94614 430 GLN B C 1
ATOM 2139 O O . GLN A 1 399 ? -21.72172 -64.39162 -41.48380 1.000 112.60184 430 GLN B O 1
ATOM 2141 N N . GLN A 1 400 ? -21.96188 -62.39878 -42.51458 1.000 110.31018 431 GLN B N 1
ATOM 2142 C CA . GLN A 1 400 ? -22.22849 -63.04380 -43.79997 1.000 104.21277 431 GLN B CA 1
ATOM 2143 C C . GLN A 1 400 ? -21.03756 -63.89176 -44.24168 1.000 108.52096 431 GLN B C 1
ATOM 2144 O O . GLN A 1 400 ? -21.18751 -65.07043 -44.60259 1.000 113.06301 431 GLN B O 1
ATOM 2146 N N . LEU A 1 401 ? -19.83537 -63.31218 -44.18640 1.000 108.29344 432 LEU B N 1
ATOM 2147 C CA . LEU A 1 401 ? -18.63406 -64.04871 -44.56714 1.000 107.39736 432 LEU B CA 1
ATOM 2148 C C . LEU A 1 401 ? -18.43591 -65.27201 -43.68493 1.000 107.20208 432 LEU B C 1
ATOM 2149 O O . LEU A 1 401 ? -18.15292 -66.37033 -44.18056 1.000 107.28765 432 LEU B O 1
ATOM 2154 N N . ASP A 1 402 ? -18.58543 -65.09791 -42.37189 1.000 105.71332 433 ASP B N 1
ATOM 2155 C CA . ASP A 1 402 ? -18.36088 -66.18638 -41.43436 1.000 102.80670 433 ASP B CA 1
ATOM 2156 C C . ASP A 1 402 ? -19.31134 -67.34276 -41.71413 1.000 105.41403 433 ASP B C 1
ATOM 2157 O O . ASP A 1 402 ? -18.89210 -68.50567 -41.74264 1.000 111.08939 433 ASP B O 1
ATOM 2162 N N . GLN A 1 403 ? -20.58797 -67.04335 -41.95979 1.000 105.87300 434 GLN B N 1
ATOM 2163 C CA . GLN A 1 403 ? -21.53402 -68.08930 -42.32191 1.000 107.91460 434 GLN B CA 1
ATOM 2164 C C . GLN A 1 403 ? -21.27351 -68.65430 -43.70936 1.000 106.69865 434 GLN B C 1
ATOM 2165 O O . GLN A 1 403 ? -21.82477 -69.70799 -44.04486 1.000 118.69988 434 GLN B O 1
ATOM 2167 N N . GLN A 1 404 ? -20.45545 -67.98601 -44.52241 1.000 105.77345 435 GLN B N 1
ATOM 2168 C CA . GLN A 1 404 ? -20.11860 -68.54092 -45.82683 1.000 105.83602 435 GLN B CA 1
ATOM 2169 C C . GLN A 1 404 ? -18.94501 -69.51522 -45.78528 1.000 103.59029 435 GLN B C 1
ATOM 2170 O O . GLN A 1 404 ? -18.75813 -70.27036 -46.74408 1.000 111.88767 435 GLN B O 1
ATOM 2172 N N . LEU A 1 405 ? -18.15367 -69.52325 -44.71860 1.000 104.18544 436 LEU B N 1
ATOM 2173 C CA . LEU A 1 405 ? -16.94525 -70.33607 -44.68668 1.000 109.80008 436 LEU B CA 1
ATOM 2174 C C . LEU A 1 405 ? -17.18583 -71.67073 -43.97824 1.000 120.91867 436 LEU B C 1
ATOM 2175 O O . LEU A 1 405 ? -18.14329 -71.84058 -43.21467 1.000 113.87709 436 LEU B O 1
ATOM 2177 N N . THR A 1 406 ? -16.28928 -72.62145 -44.23616 1.000 117.03426 437 THR B N 1
ATOM 2178 C CA . THR A 1 406 ? -16.30905 -73.91558 -43.56356 1.000 121.55924 437 THR B CA 1
ATOM 2179 C C . THR A 1 406 ? -15.41413 -73.83898 -42.33586 1.000 120.74032 437 THR B C 1
ATOM 2180 O O . THR A 1 406 ? -14.68054 -72.86219 -42.15602 1.000 118.05443 437 THR B O 1
ATOM 2184 N N . PRO A 1 407 ? -15.43134 -74.84945 -41.45372 1.000 130.75359 438 PRO B N 1
ATOM 2185 C CA . PRO A 1 407 ? -14.56288 -74.75028 -40.26689 1.000 138.52038 438 PRO B CA 1
ATOM 2186 C C . PRO A 1 407 ? -13.07653 -74.75804 -40.59310 1.000 137.78303 438 PRO B C 1
ATOM 2187 O O . PRO A 1 407 ? -12.32038 -73.99415 -39.97887 1.000 135.33898 438 PRO B O 1
ATOM 2191 N N . ASP A 1 408 ? -12.62898 -75.57645 -41.55126 1.000 135.00955 439 ASP B N 1
ATOM 2192 C CA . ASP A 1 408 ? -11.20518 -75.59129 -41.88450 1.000 129.08959 439 ASP B CA 1
ATOM 2193 C C . ASP A 1 408 ? -10.76914 -74.26703 -42.50390 1.000 122.31025 439 ASP B C 1
ATOM 2194 O O . ASP A 1 408 ? -9.68436 -73.74926 -42.19026 1.000 123.87468 439 ASP B O 1
ATOM 2196 N N . GLN A 1 409 ? -11.59699 -73.70891 -43.39263 1.000 118.46971 440 GLN B N 1
ATOM 2197 C CA . GLN A 1 409 ? -11.32763 -72.37239 -43.91297 1.000 115.16793 440 GLN B CA 1
ATOM 2198 C C . GLN A 1 409 ? -11.26834 -71.35001 -42.78897 1.000 108.88833 440 GLN B C 1
ATOM 2199 O O . GLN A 1 409 ? -10.37861 -70.49202 -42.77040 1.000 108.96553 440 GLN B O 1
ATOM 2205 N N . ARG A 1 410 ? -12.20312 -71.42884 -41.83854 1.000 109.55712 441 ARG B N 1
ATOM 2206 C CA . ARG A 1 410 ? -12.19469 -70.48950 -40.72235 1.000 105.58815 441 ARG B CA 1
ATOM 2207 C C . ARG A 1 410 ? -10.90529 -70.59744 -39.91819 1.000 108.82319 441 ARG B C 1
ATOM 2208 O O . ARG A 1 410 ? -10.35368 -69.58197 -39.47981 1.000 104.59569 441 ARG B O 1
ATOM 2216 N N . ASN A 1 411 ? -10.40618 -71.82030 -39.71721 1.000 111.28284 442 ASN B N 1
ATOM 2217 C CA . ASN A 1 411 ? -9.18218 -71.99721 -38.94013 1.000 108.32129 442 ASN B CA 1
ATOM 2218 C C . ASN A 1 411 ? -7.96722 -71.43173 -39.67624 1.000 105.99917 442 ASN B C 1
ATOM 2219 O O . ASN A 1 411 ? -7.12818 -70.74798 -39.07085 1.000 105.11218 442 ASN B O 1
ATOM 2222 N N . GLN A 1 412 ? -7.85950 -71.68743 -40.98470 1.000 101.09244 443 GLN B N 1
ATOM 2223 C CA . GLN A 1 412 ? -6.76618 -71.08582 -41.75033 1.000 100.63312 443 GLN B CA 1
ATOM 2224 C C . GLN A 1 412 ? -6.85494 -69.55867 -41.72869 1.000 101.50553 443 GLN B C 1
ATOM 2225 O O . GLN A 1 412 ? -5.83136 -68.85121 -41.65486 1.000 108.07978 443 GLN B O 1
ATOM 2227 N N . ALA A 1 413 ? -8.07822 -69.03297 -41.77093 1.000 92.87573 444 ALA B N 1
ATOM 2228 C CA . ALA A 1 413 ? -8.26847 -67.59048 -41.71976 1.000 95.73669 444 ALA B CA 1
ATOM 2229 C C . ALA A 1 413 ? -7.84373 -67.02297 -40.37199 1.000 102.73121 444 ALA B C 1
ATOM 2230 O O . ALA A 1 413 ? -7.23528 -65.94797 -40.31145 1.000 97.56016 444 ALA B O 1
ATOM 2232 N N . GLN A 1 414 ? -8.17628 -67.72216 -39.28150 1.000 97.81959 445 GLN B N 1
ATOM 2233 C CA . GLN A 1 414 ? -7.70071 -67.32041 -37.96150 1.000 98.68394 445 GLN B CA 1
ATOM 2234 C C . GLN A 1 414 ? -6.17894 -67.34676 -37.90252 1.000 104.50006 445 GLN B C 1
ATOM 2235 O O . GLN A 1 414 ? -5.55881 -66.52571 -37.21473 1.000 105.51917 445 GLN B O 1
ATOM 2241 N N . GLN A 1 415 ? -5.55851 -68.28334 -38.62362 1.000 103.56090 446 GLN B N 1
ATOM 2242 C CA . GLN A 1 415 ? -4.09895 -68.31632 -38.67324 1.000 103.48130 446 GLN B CA 1
ATOM 2243 C C . GLN A 1 415 ? -3.53887 -67.03023 -39.28002 1.000 106.16817 446 GLN B C 1
ATOM 2244 O O . GLN A 1 415 ? -2.65627 -66.39334 -38.69137 1.000 102.69640 446 GLN B O 1
ATOM 2246 N N . LEU A 1 416 ? -4.02687 -66.63898 -40.47027 1.000 102.96166 447 LEU B N 1
ATOM 2247 C CA . LEU A 1 416 ? -3.60652 -65.34030 -41.02919 1.000 98.90654 447 LEU B CA 1
ATOM 2248 C C . LEU A 1 416 ? -3.93863 -64.16012 -40.13100 1.000 101.51512 447 LEU B C 1
ATOM 2249 O O . LEU A 1 416 ? -3.12620 -63.23729 -40.00563 1.000 100.78677 447 LEU B O 1
ATOM 2254 N N . LEU A 1 417 ? -5.13724 -64.13768 -39.54621 1.000 99.98823 448 LEU B N 1
ATOM 2255 C CA . LEU A 1 417 ? -5.47564 -63.07346 -38.60898 1.000 98.94075 448 LEU B CA 1
ATOM 2256 C C . LEU A 1 417 ? -4.43480 -62.94197 -37.50638 1.000 109.33865 448 LEU B C 1
ATOM 2257 O O . LEU A 1 417 ? -3.93043 -61.84087 -37.24855 1.000 104.12771 448 LEU B O 1
ATOM 2262 N N . ASP A 1 418 ? -4.08649 -64.05167 -36.85773 1.000 121.73991 449 ASP B N 1
ATOM 2263 C CA . ASP A 1 418 ? -3.10989 -63.98851 -35.77998 1.000 121.72889 449 ASP B CA 1
ATOM 2264 C C . ASP A 1 418 ? -1.73937 -63.59347 -36.30990 1.000 117.75050 449 ASP B C 1
ATOM 2265 O O . ASP A 1 418 ? -0.99920 -62.85651 -35.64923 1.000 120.94030 449 ASP B O 1
ATOM 2270 N N . GLN A 1 419 ? -1.39992 -64.05001 -37.51461 1.000 111.30377 450 GLN B N 1
ATOM 2271 C CA . GLN A 1 419 ? -0.09723 -63.76479 -38.09351 1.000 108.21058 450 GLN B CA 1
ATOM 2272 C C . GLN A 1 419 ? 0.02160 -62.30740 -38.51830 1.000 107.58398 450 GLN B C 1
ATOM 2273 O O . GLN A 1 419 ? 1.13668 -61.78536 -38.60995 1.000 109.34529 450 GLN B O 1
ATOM 2279 N N . GLU A 1 420 ? -1.10493 -61.64463 -38.77507 1.000 108.05423 451 GLU B N 1
ATOM 2280 C CA . GLU A 1 420 ? -1.10651 -60.22339 -39.09451 1.000 104.49437 451 GLU B CA 1
ATOM 2281 C C . GLU A 1 420 ? -1.15430 -59.36153 -37.83973 1.000 102.76072 451 GLU B C 1
ATOM 2282 O O . GLU A 1 420 ? -0.48958 -58.32259 -37.79630 1.000 107.72917 451 GLU B O 1
ATOM 2288 N N . LYS A 1 421 ? -1.88449 -59.77384 -36.79292 1.000 108.26483 452 LYS B N 1
ATOM 2289 C CA . LYS A 1 421 ? -1.75859 -59.03164 -35.54561 1.000 104.63127 452 LYS B CA 1
ATOM 2290 C C . LYS A 1 421 ? -0.33991 -59.14706 -35.01111 1.000 109.13624 452 LYS B C 1
ATOM 2291 O O . LYS A 1 421 ? 0.09303 -58.31585 -34.20574 1.000 106.35344 452 LYS B O 1
ATOM 2297 N N . ARG A 1 422 ? 0.41534 -60.14501 -35.46761 1.000 120.85792 453 ARG B N 1
ATOM 2298 C CA . ARG A 1 422 ? 1.83951 -60.11129 -35.18553 1.000 122.49298 453 ARG B CA 1
ATOM 2299 C C . ARG A 1 422 ? 2.49212 -59.12115 -36.14056 1.000 128.79810 453 ARG B C 1
ATOM 2300 O O . ARG A 1 422 ? 3.33075 -59.49112 -36.96602 1.000 128.38634 453 ARG B O 1
ATOM 2302 N N . ALA A 1 423 ? 2.05216 -57.87029 -36.07142 1.000 120.60761 454 ALA B N 1
ATOM 2303 C CA . ALA A 1 423 ? 2.72240 -56.74029 -36.69870 1.000 102.40367 454 ALA B CA 1
ATOM 2304 C C . ALA A 1 423 ? 3.40973 -55.97325 -35.57325 1.000 130.93817 454 ALA B C 1
ATOM 2305 O O . ALA A 1 423 ? 2.76740 -55.20004 -34.85518 1.000 135.16257 454 ALA B O 1
ATOM 2307 N N . ARG A 1 424 ? 4.71415 -56.21651 -35.40058 1.000 127.58534 455 ARG B N 1
ATOM 2308 C CA . ARG A 1 424 ? 5.47218 -55.54064 -34.35138 1.000 110.89852 455 ARG B CA 1
ATOM 2309 C C . ARG A 1 424 ? 5.29053 -54.03158 -34.44049 1.000 120.47640 455 ARG B C 1
ATOM 2310 O O . ARG A 1 424 ? 4.91909 -53.38080 -33.45600 1.000 112.81599 455 ARG B O 1
ATOM 2312 N N . GLY A 1 425 ? 5.54460 -53.46884 -35.62050 1.000 111.46393 456 GLY B N 1
ATOM 2313 C CA . GLY A 1 425 ? 5.17927 -52.08537 -35.91412 1.000 102.96749 456 GLY B CA 1
ATOM 2314 C C . GLY A 1 425 ? 5.62697 -51.08187 -34.87466 1.000 120.10088 456 GLY B C 1
ATOM 2315 O O . GLY A 1 425 ? 4.90253 -50.12158 -34.58688 1.000 122.01276 456 GLY B O 1
ATOM 2316 N N . SER A 1 426 ? 6.80319 -51.29218 -34.29373 1.000 125.55807 457 SER B N 1
ATOM 2317 C CA . SER A 1 426 ? 7.31872 -50.38125 -33.27930 1.000 121.35803 457 SER B CA 1
ATOM 2318 C C . SER A 1 426 ? 8.84056 -50.43694 -33.19566 1.000 117.76843 457 SER B C 1
ATOM 2319 O O . SER A 1 426 ? 9.53711 -49.73508 -33.92913 1.000 111.02182 457 SER B O 1
ATOM 2322 N N . ALA B 2 29 ? 4.15339 -59.18061 -42.54610 1.000 88.63197 29 ALA A N 1
ATOM 2323 C CA . ALA B 2 29 ? 4.79970 -60.44275 -42.88926 1.000 96.38824 29 ALA A CA 1
ATOM 2324 C C . ALA B 2 29 ? 3.92440 -61.34634 -43.79182 1.000 103.68896 29 ALA A C 1
ATOM 2325 O O . ALA B 2 29 ? 4.40905 -61.81796 -44.82680 1.000 99.92252 29 ALA A O 1
ATOM 2327 N N . PRO B 2 30 ? 2.65518 -61.58873 -43.43810 1.000 102.96489 30 PRO A N 1
ATOM 2328 C CA . PRO B 2 30 ? 1.80549 -62.38468 -44.33277 1.000 98.70502 30 PRO A CA 1
ATOM 2329 C C . PRO B 2 30 ? 1.55902 -61.65252 -45.64273 1.000 91.60612 30 PRO A C 1
ATOM 2330 O O . PRO B 2 30 ? 1.47633 -60.42375 -45.68661 1.000 93.06821 30 PRO A O 1
ATOM 2334 N N . THR B 2 31 ? 1.43873 -62.42438 -46.71944 1.000 93.30530 31 THR A N 1
ATOM 2335 C CA . THR B 2 31 ? 1.19387 -61.88685 -48.05206 1.000 93.21436 31 THR A CA 1
ATOM 2336 C C . THR B 2 31 ? -0.24333 -62.17513 -48.46866 1.000 90.60436 31 THR A C 1
ATOM 2337 O O . THR B 2 31 ? -0.71519 -63.31108 -48.34733 1.000 89.10550 31 THR A O 1
ATOM 2341 N N . PHE B 2 32 ? -0.93379 -61.14355 -48.95371 1.000 88.99275 32 PHE A N 1
ATOM 2342 C CA . PHE B 2 32 ? -2.30880 -61.25037 -49.43087 1.000 84.55033 32 PHE A CA 1
ATOM 2343 C C . PHE B 2 32 ? -2.34573 -60.83502 -50.89217 1.000 82.19455 32 PHE A C 1
ATOM 2344 O O . PHE B 2 32 ? -1.98477 -59.70130 -51.22506 1.000 81.37894 32 PHE A O 1
ATOM 2352 N N . SER B 2 33 ? -2.78917 -61.74036 -51.75628 1.000 82.97001 33 SER A N 1
ATOM 2353 C CA . SER B 2 33 ? -2.85391 -61.48467 -53.18545 1.000 76.36205 33 SER A CA 1
ATOM 2354 C C . SER B 2 33 ? -4.30369 -61.38956 -53.65482 1.000 78.46716 33 SER A C 1
ATOM 2355 O O . SER B 2 33 ? -5.22077 -61.92133 -53.02356 1.000 74.36068 33 SER A O 1
ATOM 2358 N N . ALA B 2 34 ? -4.49888 -60.69613 -54.78216 1.000 78.00047 34 ALA A N 1
ATOM 2359 C CA . ALA B 2 34 ? -5.81000 -60.51076 -55.39520 1.000 72.15263 34 ALA A CA 1
ATOM 2360 C C . ALA B 2 34 ? -5.72689 -60.78998 -56.89111 1.000 70.12917 34 ALA A C 1
ATOM 2361 O O . ALA B 2 34 ? -4.66746 -60.64380 -57.50508 1.000 73.54205 34 ALA A O 1
ATOM 2363 N N . GLU B 2 35 ? -6.85765 -61.17575 -57.47783 1.000 69.27915 35 GLU A N 1
ATOM 2364 C CA . GLU B 2 35 ? -6.92564 -61.61285 -58.86479 1.000 63.37538 35 GLU A CA 1
ATOM 2365 C C . GLU B 2 35 ? -8.05530 -60.91705 -59.60943 1.000 71.83727 35 GLU A C 1
ATOM 2366 O O . GLU B 2 35 ? -9.11464 -60.64154 -59.03305 1.000 70.19098 35 GLU A O 1
ATOM 2372 N N . PRO B 2 36 ? -7.86756 -60.64349 -60.89966 1.000 75.57570 36 PRO A N 1
ATOM 2373 C CA . PRO B 2 36 ? -8.97558 -60.13507 -61.71441 1.000 68.78430 36 PRO A CA 1
ATOM 2374 C C . PRO B 2 36 ? -9.92120 -61.27692 -62.02145 1.000 69.07497 36 PRO A C 1
ATOM 2375 O O . PRO B 2 36 ? -9.48712 -62.37436 -62.37665 1.000 72.73637 36 PRO A O 1
ATOM 2379 N N . CYS B 2 37 ? -11.22172 -61.04407 -61.87136 1.000 68.77463 37 CYS A N 1
ATOM 2380 C CA . CYS B 2 37 ? -12.15465 -62.14091 -62.07943 1.000 76.64233 37 CYS A CA 1
ATOM 2381 C C . CYS B 2 37 ? -13.11378 -61.88428 -63.21384 1.000 75.38931 37 CYS A C 1
ATOM 2382 O O . CYS B 2 37 ? -13.80383 -60.85810 -63.23705 1.000 59.72971 37 CYS A O 1
ATOM 2385 N N . CYS B 2 38 ? -13.10222 -62.82225 -64.15528 1.000 82.04553 38 CYS A N 1
ATOM 2386 C CA . CYS B 2 38 ? -14.27831 -63.58005 -64.54842 1.000 75.14035 38 CYS A CA 1
ATOM 2387 C C . CYS B 2 38 ? -14.46098 -63.53365 -66.05198 1.000 76.44545 38 CYS A C 1
ATOM 2388 O O . CYS B 2 38 ? -15.13626 -62.65066 -66.59046 1.000 73.31533 38 CYS A O 1
ATOM 2391 N N . GLN B 2 39 ? -13.81950 -64.47969 -66.72951 1.000 71.25519 39 GLN A N 1
ATOM 2392 C CA . GLN B 2 39 ? -14.11241 -64.71106 -68.12819 1.000 71.02649 39 GLN A CA 1
ATOM 2393 C C . GLN B 2 39 ? -15.57836 -65.08899 -68.28016 1.000 71.64415 39 GLN A C 1
ATOM 2394 O O . GLN B 2 39 ? -16.19832 -65.65505 -67.37440 1.000 64.12247 39 GLN A O 1
ATOM 2400 N N . LEU B 2 40 ? -16.14012 -64.74099 -69.42918 1.000 73.84430 40 LEU A N 1
ATOM 2401 C CA . LEU B 2 40 ? -17.52512 -65.08030 -69.70127 1.000 71.16213 40 LEU A CA 1
ATOM 2402 C C . LEU B 2 40 ? -17.71672 -66.58146 -69.55572 1.000 68.06101 40 LEU A C 1
ATOM 2403 O O . LEU B 2 40 ? -16.89366 -67.36827 -70.02995 1.000 68.27558 40 LEU A O 1
ATOM 2408 N N . CYS B 2 41 ? -18.78072 -66.97592 -68.86005 1.000 71.64003 41 CYS A N 1
ATOM 2409 C CA . CYS B 2 41 ? -19.06220 -68.39131 -68.68899 1.000 72.96893 41 CYS A CA 1
ATOM 2410 C C . CYS B 2 41 ? -19.39708 -69.01451 -70.04394 1.000 80.90283 41 CYS A C 1
ATOM 2411 O O . CYS B 2 41 ? -19.91363 -68.33198 -70.93790 1.000 78.30426 41 CYS A O 1
ATOM 2414 N N . PRO B 2 42 ? -19.09114 -70.30322 -70.24001 1.000 75.99971 42 PRO A N 1
ATOM 2415 C CA . PRO B 2 42 ? -19.36630 -70.93525 -71.54093 1.000 86.03302 42 PRO A CA 1
ATOM 2416 C C . PRO B 2 42 ? -20.84342 -70.98765 -71.86519 1.000 88.28839 42 PRO A C 1
ATOM 2417 O O . PRO B 2 42 ? -21.21148 -71.14222 -73.03668 1.000 89.11163 42 PRO A O 1
ATOM 2421 N N . GLU B 2 43 ? -21.68578 -70.83929 -70.85020 1.000 80.66193 43 GLU A N 1
ATOM 2422 C CA . GLU B 2 43 ? -23.12910 -70.94803 -70.96586 1.000 79.67030 43 GLU A CA 1
ATOM 2423 C C . GLU B 2 43 ? -23.71866 -69.76298 -71.71886 1.000 83.18486 43 GLU A C 1
ATOM 2424 O O . GLU B 2 43 ? -24.79010 -69.88539 -72.32128 1.000 83.88062 43 GLU A O 1
ATOM 2430 N N . ALA B 2 44 ? -23.02952 -68.61763 -71.70797 1.000 82.29220 44 ALA A N 1
ATOM 2431 C CA . ALA B 2 44 ? -23.49969 -67.45576 -72.45046 1.000 76.40843 44 ALA A CA 1
ATOM 2432 C C . ALA B 2 44 ? -23.34250 -67.61734 -73.95510 1.000 76.94636 44 ALA A C 1
ATOM 2433 O O . ALA B 2 44 ? -23.90152 -66.81211 -74.70777 1.000 76.54744 44 ALA A O 1
ATOM 2435 N N . HIS B 2 45 ? -22.58079 -68.61621 -74.41264 1.000 79.40501 45 HIS A N 1
ATOM 2436 C CA . HIS B 2 45 ? -22.49790 -68.89636 -75.84204 1.000 80.74795 45 HIS A CA 1
ATOM 2437 C C . HIS B 2 45 ? -23.72219 -69.63684 -76.35561 1.000 78.39795 45 HIS A C 1
ATOM 2438 O O . HIS B 2 45 ? -23.86320 -69.80703 -77.57236 1.000 82.23331 45 HIS A O 1
ATOM 2445 N N . ASP B 2 46 ? -24.60809 -70.05849 -75.45850 1.000 78.35148 46 ASP A N 1
ATOM 2446 C CA . ASP B 2 46 ? -25.79809 -70.82443 -75.81096 1.000 82.83725 46 ASP A CA 1
ATOM 2447 C C . ASP B 2 46 ? -26.89965 -69.86669 -76.24626 1.000 79.58174 46 ASP A C 1
ATOM 2448 O O . ASP B 2 46 ? -27.51288 -69.19540 -75.41089 1.000 80.66550 46 ASP A O 1
ATOM 2453 N N . ALA B 2 47 ? -27.16851 -69.81345 -77.55381 1.000 88.28079 47 ALA A N 1
ATOM 2454 C CA . ALA B 2 47 ? -28.19277 -68.90710 -78.06479 1.000 83.50578 47 ALA A CA 1
ATOM 2455 C C . ALA B 2 47 ? -29.56160 -69.18380 -77.46293 1.000 85.75761 47 ALA A C 1
ATOM 2456 O O . ALA B 2 47 ? -30.43363 -68.30928 -77.51313 1.000 79.67442 47 ALA A O 1
ATOM 2458 N N . SER B 2 48 ? -29.75882 -70.37660 -76.88912 1.000 85.31623 48 SER A N 1
ATOM 2459 C CA . SER B 2 48 ? -31.04371 -70.74227 -76.30230 1.000 85.58761 48 SER A CA 1
ATOM 2460 C C . SER B 2 48 ? -31.45885 -69.77339 -75.20884 1.000 80.62627 48 SER A C 1
ATOM 2461 O O . SER B 2 48 ? -32.65046 -69.62396 -74.92507 1.000 84.81978 48 SER A O 1
ATOM 2464 N N . ARG B 2 49 ? -30.49303 -69.11798 -74.58586 1.000 80.35595 49 ARG A N 1
ATOM 2465 C CA . ARG B 2 49 ? -30.69819 -68.40883 -73.33729 1.000 74.61747 49 ARG A CA 1
ATOM 2466 C C . ARG B 2 49 ? -31.08243 -66.95290 -73.50805 1.000 80.94135 49 ARG A C 1
ATOM 2467 O O . ARG B 2 49 ? -31.39577 -66.29798 -72.50762 1.000 84.05988 49 ARG A O 1
ATOM 2475 N N . TYR B 2 50 ? -31.04503 -66.43163 -74.72822 1.000 75.30080 50 TYR A N 1
ATOM 2476 C CA . TYR B 2 50 ? -31.43985 -65.05554 -74.98978 1.000 72.52796 50 TYR A CA 1
ATOM 2477 C C . TYR B 2 50 ? -32.89444 -65.04703 -75.46378 1.000 81.80282 50 TYR A C 1
ATOM 2478 O O . TYR B 2 50 ? -33.21621 -64.80181 -76.62820 1.000 77.41347 50 TYR A O 1
ATOM 2487 N N . THR B 2 51 ? -33.78653 -65.33648 -74.51560 1.000 78.05824 51 THR A N 1
ATOM 2488 C CA . THR B 2 51 ? -35.19525 -65.54484 -74.82674 1.000 74.52742 51 THR A CA 1
ATOM 2489 C C . THR B 2 51 ? -35.99883 -64.24897 -74.88058 1.000 79.01040 51 THR A C 1
ATOM 2490 O O . THR B 2 51 ? -36.82748 -64.07535 -75.78056 1.000 85.41130 51 THR A O 1
ATOM 2494 N N . THR B 2 52 ? -35.79322 -63.33684 -73.93686 1.000 73.47403 52 THR A N 1
ATOM 2495 C CA . THR B 2 52 ? -36.59527 -62.12462 -73.93746 1.000 72.94571 52 THR A CA 1
ATOM 2496 C C . THR B 2 52 ? -36.24698 -61.25122 -75.14041 1.000 72.10014 52 THR A C 1
ATOM 2497 O O . THR B 2 52 ? -35.23711 -61.45152 -75.82054 1.000 80.15380 52 THR A O 1
ATOM 2501 N N . ARG B 2 53 ? -37.12252 -60.28273 -75.41463 1.000 71.07434 53 ARG A N 1
ATOM 2502 C CA . ARG B 2 53 ? -36.87845 -59.35896 -76.51775 1.000 74.80471 53 ARG A CA 1
ATOM 2503 C C . ARG B 2 53 ? -35.61445 -58.54411 -76.27814 1.000 71.07931 53 ARG A C 1
ATOM 2504 O O . ARG B 2 53 ? -34.80563 -58.35055 -77.19429 1.000 76.36057 53 ARG A O 1
ATOM 2507 N N . TYR B 2 54 ? -35.42883 -58.06141 -75.04849 1.000 64.65729 54 TYR A N 1
ATOM 2508 C CA . TYR B 2 54 ? -34.23096 -57.30142 -74.71128 1.000 65.83432 54 TYR A CA 1
ATOM 2509 C C . TYR B 2 54 ? -32.97435 -58.12270 -74.97327 1.000 67.96602 54 TYR A C 1
ATOM 2510 O O . TYR B 2 54 ? -32.06923 -57.69088 -75.70351 1.000 65.31428 54 TYR A O 1
ATOM 2519 N N . GLN B 2 55 ? -32.92537 -59.33594 -74.41643 1.000 61.69174 55 GLN A N 1
ATOM 2520 C CA . GLN B 2 55 ? -31.76040 -60.19316 -74.59363 1.000 63.79176 55 GLN A CA 1
ATOM 2521 C C . GLN B 2 55 ? -31.45259 -60.44317 -76.06160 1.000 67.62955 55 GLN A C 1
ATOM 2522 O O . GLN B 2 55 ? -30.29319 -60.68468 -76.41855 1.000 67.25714 55 GLN A O 1
ATOM 2528 N N . GLN B 2 56 ? -32.46683 -60.39037 -76.92471 1.000 61.23735 56 GLN A N 1
ATOM 2529 C CA . GLN B 2 56 ? -32.24494 -60.69399 -78.33012 1.000 64.72065 56 GLN A CA 1
ATOM 2530 C C . GLN B 2 56 ? -31.29042 -59.71725 -78.99640 1.000 62.86941 56 GLN A C 1
ATOM 2531 O O . GLN B 2 56 ? -30.72404 -60.04441 -80.04026 1.000 64.38997 56 GLN A O 1
ATOM 2537 N N . ASN B 2 57 ? -31.07538 -58.53804 -78.42311 1.000 67.82073 57 ASN A N 1
ATOM 2538 C CA . ASN B 2 57 ? -30.10748 -57.64391 -79.04551 1.000 63.37432 57 ASN A CA 1
ATOM 2539 C C . ASN B 2 57 ? -28.66966 -57.96739 -78.66798 1.000 67.19250 57 ASN A C 1
ATOM 2540 O O . ASN B 2 57 ? -27.76379 -57.24213 -79.09643 1.000 67.73872 57 ASN A O 1
ATOM 2545 N N . PHE B 2 58 ? -28.43665 -59.03089 -77.89056 1.000 58.25386 58 PHE A N 1
ATOM 2546 C CA . PHE B 2 58 ? -27.10371 -59.36436 -77.39809 1.000 60.28803 58 PHE A CA 1
ATOM 2547 C C . PHE B 2 58 ? -26.63439 -60.73381 -77.87465 1.000 61.42244 58 PHE A C 1
ATOM 2548 O O . PHE B 2 58 ? -25.59366 -61.21510 -77.41944 1.000 69.60740 58 PHE A O 1
ATOM 2556 N N . THR B 2 59 ? -27.35008 -61.35521 -78.79854 1.000 54.22463 59 THR A N 1
ATOM 2557 C CA . THR B 2 59 ? -27.15181 -62.76344 -79.11565 1.000 62.31539 59 THR A CA 1
ATOM 2558 C C . THR B 2 59 ? -25.97906 -62.91349 -80.08227 1.000 64.31912 59 THR A C 1
ATOM 2559 O O . THR B 2 59 ? -25.98223 -62.28809 -81.14888 1.000 67.21645 59 THR A O 1
ATOM 2563 N N . THR B 2 60 ? -24.95459 -63.69435 -79.72501 1.000 59.24473 60 THR A N 1
ATOM 2564 C CA . THR B 2 60 ? -24.62106 -64.13855 -78.37342 1.000 64.68329 60 THR A CA 1
ATOM 2565 C C . THR B 2 60 ? -23.39858 -63.34303 -77.92532 1.000 64.99432 60 THR A C 1
ATOM 2566 O O . THR B 2 60 ? -22.69189 -62.75839 -78.75719 1.000 60.58371 60 THR A O 1
ATOM 2570 N N . LEU B 2 61 ? -23.11836 -63.33946 -76.62783 1.000 59.95883 61 LEU A N 1
ATOM 2571 C CA . LEU B 2 61 ? -21.96790 -62.60808 -76.11120 1.000 64.91540 61 LEU A CA 1
ATOM 2572 C C . LEU B 2 61 ? -20.69699 -63.44649 -76.22441 1.000 66.37871 61 LEU A C 1
ATOM 2573 O O . LEU B 2 61 ? -20.70430 -64.65395 -75.96565 1.000 69.52095 61 LEU A O 1
ATOM 2578 N N . VAL B 2 62 ? -19.60693 -62.80148 -76.63384 1.000 63.39185 62 VAL A N 1
ATOM 2579 C CA . VAL B 2 62 ? -18.29736 -63.43856 -76.69633 1.000 63.40923 62 VAL A CA 1
ATOM 2580 C C . VAL B 2 62 ? -17.29013 -62.59748 -75.92583 1.000 57.94703 62 VAL A C 1
ATOM 2581 O O . VAL B 2 62 ? -17.36120 -61.36092 -75.91876 1.000 59.45850 62 VAL A O 1
ATOM 2585 N N . GLN B 2 63 ? -16.35336 -63.28838 -75.28188 1.000 57.03739 63 GLN A N 1
ATOM 2586 C CA . GLN B 2 63 ? -15.30919 -62.67230 -74.48178 1.000 58.84593 63 GLN A CA 1
ATOM 2587 C C . GLN B 2 63 ? -14.16185 -62.18963 -75.36017 1.000 59.33080 63 GLN A C 1
ATOM 2588 O O . GLN B 2 63 ? -13.75302 -62.87043 -76.30386 1.000 61.16030 63 GLN A O 1
ATOM 2594 N N . ALA B 2 64 ? -13.64522 -61.00338 -75.04325 1.000 58.30645 64 ALA A N 1
ATOM 2595 C CA . ALA B 2 64 ? -12.49110 -60.45525 -75.74202 1.000 61.06330 64 ALA A CA 1
ATOM 2596 C C . ALA B 2 64 ? -11.43626 -60.01820 -74.73212 1.000 60.80190 64 ALA A C 1
ATOM 2597 O O . ALA B 2 64 ? -11.51233 -60.38275 -73.55359 1.000 61.73519 64 ALA A O 1
ATOM 2599 N N . GLN B 2 65 ? -10.45641 -59.23436 -75.17703 1.000 58.32209 65 GLN A N 1
ATOM 2600 C CA . GLN B 2 65 ? -9.38269 -58.81659 -74.28859 1.000 53.66289 65 GLN A CA 1
ATOM 2601 C C . GLN B 2 65 ? -9.92332 -57.94253 -73.15910 1.000 56.51632 65 GLN A C 1
ATOM 2602 O O . GLN B 2 65 ? -10.90501 -57.21285 -73.31824 1.000 59.32984 65 GLN A O 1
ATOM 2608 N N . GLY B 2 66 ? -9.27269 -58.02779 -72.00391 1.000 56.15045 66 GLY A N 1
ATOM 2609 C CA . GLY B 2 66 ? -9.78611 -57.34480 -70.82885 1.000 52.43339 66 GLY A CA 1
ATOM 2610 C C . GLY B 2 66 ? -11.18443 -57.82899 -70.51683 1.000 59.22078 66 GLY A C 1
ATOM 2611 O O . GLY B 2 66 ? -11.46368 -59.03240 -70.48566 1.000 59.50146 66 GLY A O 1
ATOM 2612 N N . ASP B 2 67 ? -12.08771 -56.88221 -70.29280 1.000 61.56745 67 ASP A N 1
ATOM 2613 C CA . ASP B 2 67 ? -13.50443 -57.18529 -70.15684 1.000 62.52588 67 ASP A CA 1
ATOM 2614 C C . ASP B 2 67 ? -14.31147 -56.61767 -71.32397 1.000 59.79397 67 ASP A C 1
ATOM 2615 O O . ASP B 2 67 ? -15.49986 -56.33112 -71.18288 1.000 64.20534 67 ASP A O 1
ATOM 2620 N N . TRP B 2 68 ? -13.66794 -56.42676 -72.47534 1.000 58.60172 68 TRP A N 1
ATOM 2621 C CA . TRP B 2 68 ? -14.40311 -56.22634 -73.71620 1.000 53.19532 68 TRP A CA 1
ATOM 2622 C C . TRP B 2 68 ? -15.28187 -57.44667 -73.97723 1.000 62.74616 68 TRP A C 1
ATOM 2623 O O . TRP B 2 68 ? -14.79635 -58.58293 -73.99002 1.000 63.13022 68 TRP A O 1
ATOM 2634 N N . LEU B 2 69 ? -16.57797 -57.21847 -74.15830 1.000 59.25781 69 LEU A N 1
ATOM 2635 C CA . LEU B 2 69 ? -17.48501 -58.22907 -74.68035 1.000 56.31727 69 LEU A CA 1
ATOM 2636 C C . LEU B 2 69 ? -17.97667 -57.78600 -76.05194 1.000 56.41452 69 LEU A C 1
ATOM 2637 O O . LEU B 2 69 ? -17.90947 -56.60306 -76.40063 1.000 48.45070 69 LEU A O 1
ATOM 2642 N N . PHE B 2 70 ? -18.47299 -58.74560 -76.83525 1.000 61.64628 70 PHE A N 1
ATOM 2643 C CA . PHE B 2 70 ? -19.04001 -58.42664 -78.14399 1.000 58.06063 70 PHE A CA 1
ATOM 2644 C C . PHE B 2 70 ? -20.30503 -59.23500 -78.39230 1.000 57.62679 70 PHE A C 1
ATOM 2645 O O . PHE B 2 70 ? -20.36417 -60.41823 -78.04844 1.000 60.64546 70 PHE A O 1
ATOM 2653 N N . ARG B 2 71 ? -21.30522 -58.59937 -79.01185 1.000 56.79964 71 ARG A N 1
ATOM 2654 C CA . ARG B 2 71 ? -22.51137 -59.28833 -79.47135 1.000 60.48259 71 ARG A CA 1
ATOM 2655 C C . ARG B 2 71 ? -22.31227 -59.75101 -80.91284 1.000 54.64922 71 ARG A C 1
ATOM 2656 O O . ARG B 2 71 ? -22.12993 -58.92420 -81.81010 1.000 57.64081 71 ARG A O 1
ATOM 2664 N N . THR B 2 72 ? -22.36673 -61.06500 -81.14099 1.000 52.63099 72 THR A N 1
ATOM 2665 C CA . THR B 2 72 ? -22.02228 -61.58864 -82.46196 1.000 57.97573 72 THR A CA 1
ATOM 2666 C C . THR B 2 72 ? -22.96103 -61.05542 -83.53884 1.000 62.36956 72 THR A C 1
ATOM 2667 O O . THR B 2 72 ? -22.50519 -60.48330 -84.53549 1.000 66.25990 72 THR A O 1
ATOM 2671 N N . ARG B 2 73 ? -24.27873 -61.20774 -83.34648 1.000 57.66751 73 ARG A N 1
ATOM 2672 C CA . ARG B 2 73 ? -25.21837 -60.87053 -84.41583 1.000 57.88022 73 ARG A CA 1
ATOM 2673 C C . ARG B 2 73 ? -25.19353 -59.38124 -84.75445 1.000 61.88806 73 ARG A C 1
ATOM 2674 O O . ARG B 2 73 ? -25.29654 -59.01255 -85.92863 1.000 67.39452 73 ARG A O 1
ATOM 2676 N N . GLU B 2 74 ? -25.05068 -58.50467 -83.76163 1.000 57.38107 74 GLU A N 1
ATOM 2677 C CA . GLU B 2 74 ? -25.06674 -57.07723 -84.06986 1.000 63.52210 74 GLU A CA 1
ATOM 2678 C C . GLU B 2 74 ? -23.68083 -56.46612 -84.22727 1.000 64.25558 74 GLU A C 1
ATOM 2679 O O . GLU B 2 74 ? -23.46899 -55.66071 -85.13972 1.000 60.64583 74 GLU A O 1
ATOM 2685 N N . ASP B 2 75 ? -22.72729 -56.82137 -83.36562 1.000 61.49950 75 ASP A N 1
ATOM 2686 C CA . ASP B 2 75 ? -21.41153 -56.19661 -83.44129 1.000 59.30491 75 ASP A CA 1
ATOM 2687 C C . ASP B 2 75 ? -20.53925 -56.79078 -84.54158 1.000 60.46609 75 ASP A C 1
ATOM 2688 O O . ASP B 2 75 ? -19.67772 -56.08682 -85.07793 1.000 60.15330 75 ASP A O 1
ATOM 2693 N N . LEU B 2 76 ? -20.72658 -58.06648 -84.88893 1.000 54.02633 76 LEU A N 1
ATOM 2694 C CA . LEU B 2 76 ? -19.82347 -58.74391 -85.81156 1.000 56.11776 76 LEU A CA 1
ATOM 2695 C C . LEU B 2 76 ? -20.49100 -59.07603 -87.13986 1.000 64.00637 76 LEU A C 1
ATOM 2696 O O . LEU B 2 76 ? -19.95539 -59.87408 -87.91478 1.000 61.06140 76 LEU A O 1
ATOM 2701 N N . ARG B 2 77 ? -21.64415 -58.47231 -87.41868 1.000 61.67737 77 ARG A N 1
ATOM 2702 C CA . ARG B 2 77 ? -22.30934 -58.64220 -88.70160 1.000 59.22894 77 ARG A CA 1
ATOM 2703 C C . ARG B 2 77 ? -21.39907 -58.22258 -89.85267 1.000 58.60565 77 ARG A C 1
ATOM 2704 O O . ARG B 2 77 ? -20.42621 -57.48843 -89.67850 1.000 60.04088 77 ARG A O 1
ATOM 2712 N N . THR B 2 78 ? -21.72936 -58.70525 -91.05236 1.000 65.54962 78 THR A N 1
ATOM 2713 C CA . THR B 2 78 ? -21.01463 -58.30307 -92.25762 1.000 69.39430 78 THR A CA 1
ATOM 2714 C C . THR B 2 78 ? -21.94184 -57.71023 -93.31170 1.000 67.90658 78 THR A C 1
ATOM 2715 O O . THR B 2 78 ? -21.47618 -57.36878 -94.40371 1.000 71.13937 78 THR A O 1
ATOM 2719 N N . GLU B 2 79 ? -23.22845 -57.55300 -93.00443 1.000 67.88829 79 GLU A N 1
ATOM 2720 C CA . GLU B 2 79 ? -24.25620 -57.26379 -93.99665 1.000 66.61427 79 GLU A CA 1
ATOM 2721 C C . GLU B 2 79 ? -24.97943 -55.98194 -93.60918 1.000 73.05492 79 GLU A C 1
ATOM 2722 O O . GLU B 2 79 ? -25.52147 -55.88306 -92.50366 1.000 76.38311 79 GLU A O 1
ATOM 2728 N N . PHE B 2 80 ? -24.98386 -54.99803 -94.51485 1.000 73.46498 80 PHE A N 1
ATOM 2729 C CA . PHE B 2 80 ? -25.55378 -53.66775 -94.25936 1.000 71.91248 80 PHE A CA 1
ATOM 2730 C C . PHE B 2 80 ? -26.43908 -53.29960 -95.44789 1.000 70.00222 80 PHE A C 1
ATOM 2731 O O . PHE B 2 80 ? -26.04314 -52.53971 -96.33536 1.000 72.56853 80 PHE A O 1
ATOM 2739 N N . ASN B 2 81 ? -27.65433 -53.83007 -95.46000 1.000 69.60938 81 ASN A N 1
ATOM 2740 C CA . ASN B 2 81 ? -28.52002 -53.66271 -96.61498 1.000 68.49993 81 ASN A CA 1
ATOM 2741 C C . ASN B 2 81 ? -29.95591 -53.54633 -96.14210 1.000 62.76338 81 ASN A C 1
ATOM 2742 O O . ASN B 2 81 ? -30.27623 -53.84012 -94.98942 1.000 75.17563 81 ASN A O 1
ATOM 2747 N N . THR B 2 82 ? -30.81805 -53.08760 -97.03972 1.000 68.24816 82 THR A N 1
ATOM 2748 C CA . THR B 2 82 ? -32.24617 -53.04596 -96.77200 1.000 70.26952 82 THR A CA 1
ATOM 2749 C C . THR B 2 82 ? -32.96396 -53.48854 -98.03707 1.000 62.64968 82 THR A C 1
ATOM 2750 O O . THR B 2 82 ? -32.33169 -53.80733 -99.04806 1.000 66.88583 82 THR A O 1
ATOM 2754 N N . THR B 2 83 ? -34.29025 -53.53006 -97.97466 1.000 58.90140 83 THR A N 1
ATOM 2755 C CA . THR B 2 83 ? -35.07381 -54.00191 -99.10441 1.000 66.00120 83 THR A CA 1
ATOM 2756 C C . THR B 2 83 ? -35.33950 -52.86765 -100.08294 1.000 69.58197 83 THR A C 1
ATOM 2757 O O . THR B 2 83 ? -35.18218 -51.69006 -99.74310 1.000 68.85997 83 THR A O 1
ATOM 2761 N N . PRO B 2 84 ? -35.73317 -53.19166 -101.32119 1.000 65.46579 84 PRO A N 1
ATOM 2762 C CA . PRO B 2 84 ? -36.04061 -52.11951 -102.28558 1.000 69.36256 84 PRO A CA 1
ATOM 2763 C C . PRO B 2 84 ? -37.10218 -51.14852 -101.79790 1.000 67.11187 84 PRO A C 1
ATOM 2764 O O . PRO B 2 84 ? -37.00053 -49.94256 -102.06317 1.000 70.40069 84 PRO A O 1
ATOM 2768 N N . ALA B 2 85 ? -38.12659 -51.64033 -101.09732 1.000 66.11509 85 ALA A N 1
ATOM 2769 C CA . ALA B 2 85 ? -39.08855 -50.73653 -100.47900 1.000 62.56114 85 ALA A CA 1
ATOM 2770 C C . ALA B 2 85 ? -38.39127 -49.75886 -99.54144 1.000 64.91026 85 ALA A C 1
ATOM 2771 O O . ALA B 2 85 ? -38.73153 -48.56706 -99.50535 1.000 68.44331 85 ALA A O 1
ATOM 2773 N N . GLY B 2 86 ? -37.38788 -50.23922 -98.80145 1.000 60.50196 86 GLY A N 1
ATOM 2774 C CA . GLY B 2 86 ? -36.63914 -49.35466 -97.92275 1.000 62.18981 86 GLY A CA 1
ATOM 2775 C C . GLY B 2 86 ? -35.92112 -48.24948 -98.67565 1.000 67.81451 86 GLY A C 1
ATOM 2776 O O . GLY B 2 86 ? -35.98194 -47.07805 -98.29235 1.000 67.02109 86 GLY A O 1
ATOM 2777 N N . TYR B 2 87 ? -35.22252 -48.60714 -99.75565 1.000 62.87543 87 TYR A N 1
ATOM 2778 C CA . TYR B 2 87 ? -34.50173 -47.59696 -100.52258 1.000 67.90996 87 TYR A CA 1
ATOM 2779 C C . TYR B 2 87 ? -35.46718 -46.60218 -101.15704 1.000 69.46390 87 TYR A C 1
ATOM 2780 O O . TYR B 2 87 ? -35.19260 -45.39496 -101.18381 1.000 71.00751 87 TYR A O 1
ATOM 2789 N N . LYS B 2 88 ? -36.60887 -47.08520 -101.66444 1.000 58.63450 88 LYS A N 1
ATOM 2790 C CA . LYS B 2 88 ? -37.58978 -46.17249 -102.24726 1.000 66.44775 88 LYS A CA 1
ATOM 2791 C C . LYS B 2 88 ? -38.09993 -45.18766 -101.20076 1.000 64.41729 88 LYS A C 1
ATOM 2792 O O . LYS B 2 88 ? -38.22562 -43.98284 -101.46882 1.000 66.76962 88 LYS A O 1
ATOM 2794 N N . ARG B 2 89 ? -38.37090 -45.67471 -99.99123 1.000 62.61970 89 ARG A N 1
ATOM 2795 C CA . ARG B 2 89 ? -38.81342 -44.77330 -98.93561 1.000 68.81849 89 ARG A CA 1
ATOM 2796 C C . ARG B 2 89 ? -37.72323 -43.76904 -98.56774 1.000 65.07346 89 ARG A C 1
ATOM 2797 O O . ARG B 2 89 ? -38.00781 -42.58053 -98.37546 1.000 65.46481 89 ARG A O 1
ATOM 2805 N N . LEU B 2 90 ? -36.47192 -44.22662 -98.45399 1.000 60.76673 90 LEU A N 1
ATOM 2806 C CA . LEU B 2 90 ? -35.38637 -43.31025 -98.10685 1.000 67.91484 90 LEU A CA 1
ATOM 2807 C C . LEU B 2 90 ? -35.23562 -42.22044 -99.16140 1.000 66.83208 90 LEU A C 1
ATOM 2808 O O . LEU B 2 90 ? -35.00826 -41.04399 -98.83327 1.000 59.16072 90 LEU A O 1
ATOM 2813 N N . GLN B 2 91 ? -35.38425 -42.59481 -100.43568 1.000 65.16584 91 GLN A N 1
ATOM 2814 C CA . GLN B 2 91 ? -35.30875 -41.62096 -101.51890 1.000 60.49721 91 GLN A CA 1
ATOM 2815 C C . GLN B 2 91 ? -36.43361 -40.59966 -101.40924 1.000 61.60636 91 GLN A C 1
ATOM 2816 O O . GLN B 2 91 ? -36.20517 -39.38698 -101.53069 1.000 65.15978 91 GLN A O 1
ATOM 2822 N N . GLN B 2 92 ? -37.66088 -41.07703 -101.18299 1.000 56.83316 92 GLN A N 1
ATOM 2823 C CA . GLN B 2 92 ? -38.79134 -40.16571 -101.03832 1.000 59.76605 92 GLN A CA 1
ATOM 2824 C C . GLN B 2 92 ? -38.58378 -39.20402 -99.87480 1.000 61.72906 92 GLN A C 1
ATOM 2825 O O . GLN B 2 92 ? -38.90807 -38.01675 -99.97245 1.000 66.65551 92 GLN A O 1
ATOM 2831 N N . VAL B 2 93 ? -38.07292 -39.70159 -98.75280 1.000 56.00410 93 VAL A N 1
ATOM 2832 C CA . VAL B 2 93 ? -37.86456 -38.82329 -97.60747 1.000 64.33944 93 VAL A CA 1
ATOM 2833 C C . VAL B 2 93 ? -36.82916 -37.75737 -97.93462 1.000 62.57641 93 VAL A C 1
ATOM 2834 O O . VAL B 2 93 ? -37.00474 -36.57650 -97.59570 1.000 62.83495 93 VAL A O 1
ATOM 2838 N N . HIS B 2 94 ? -35.73458 -38.14804 -98.59469 1.000 61.91474 94 HIS A N 1
ATOM 2839 C CA . HIS B 2 94 ? -34.74876 -37.15165 -98.99720 1.000 61.08004 94 HIS A CA 1
ATOM 2840 C C . HIS B 2 94 ? -35.38371 -36.07449 -99.86013 1.000 60.71727 94 HIS A C 1
ATOM 2841 O O . HIS B 2 94 ? -35.19389 -34.87149 -99.62681 1.000 57.19376 94 HIS A O 1
ATOM 2848 N N . ASP B 2 95 ? -36.12977 -36.49562 -100.88016 1.000 61.98642 95 ASP A N 1
ATOM 2849 C CA . ASP B 2 95 ? -36.68924 -35.53321 -101.82025 1.000 63.03866 95 ASP A CA 1
ATOM 2850 C C . ASP B 2 95 ? -37.72511 -34.63817 -101.15368 1.000 60.77031 95 ASP A C 1
ATOM 2851 O O . ASP B 2 95 ? -37.83452 -33.45177 -101.49882 1.000 59.13582 95 ASP A O 1
ATOM 2856 N N . ALA B 2 96 ? -38.45722 -35.17575 -100.17308 1.000 60.70611 96 ALA A N 1
ATOM 2857 C CA . ALA B 2 96 ? -39.48104 -34.39902 -99.48570 1.000 60.89263 96 ALA A CA 1
ATOM 2858 C C . ALA B 2 96 ? -38.85113 -33.34765 -98.58238 1.000 64.24092 96 ALA A C 1
ATOM 2859 O O . ALA B 2 96 ? -39.28958 -32.19059 -98.56551 1.000 65.59700 96 ALA A O 1
ATOM 2861 N N . PHE B 2 97 ? -37.82458 -33.73230 -97.81437 1.000 55.86895 97 PHE A N 1
ATOM 2862 C CA . PHE B 2 97 ? -37.05039 -32.73320 -97.08260 1.000 57.63741 97 PHE A CA 1
ATOM 2863 C C . PHE B 2 97 ? -36.51242 -31.66106 -98.02282 1.000 66.07472 97 PHE A C 1
ATOM 2864 O O . PHE B 2 97 ? -36.55470 -30.46671 -97.70297 1.000 62.19864 97 PHE A O 1
ATOM 2872 N N . LYS B 2 98 ? -35.99955 -32.07149 -99.19157 1.000 63.27413 98 LYS A N 1
ATOM 2873 C CA . LYS B 2 98 ? -35.41343 -31.10666 -100.11851 1.000 63.07112 98 LYS A CA 1
ATOM 2874 C C . LYS B 2 98 ? -36.45220 -30.11027 -100.61387 1.000 61.71637 98 LYS A C 1
ATOM 2875 O O . LYS B 2 98 ? -36.15397 -28.91991 -100.77221 1.000 66.00329 98 LYS A O 1
ATOM 2878 N N . LYS B 2 99 ? -37.67777 -30.57054 -100.86570 1.000 59.53751 99 LYS A N 1
ATOM 2879 C CA . LYS B 2 99 ? -38.72124 -29.62129 -101.24721 1.000 66.35429 99 LYS A CA 1
ATOM 2880 C C . LYS B 2 99 ? -39.06219 -28.66577 -100.10058 1.000 73.05262 99 LYS A C 1
ATOM 2881 O O . LYS B 2 99 ? -39.38524 -27.50017 -100.35199 1.000 75.69196 99 LYS A O 1
ATOM 2883 N N . ARG B 2 100 ? -38.98800 -29.12612 -98.84140 1.000 60.27193 100 ARG A N 1
ATOM 2884 C CA . ARG B 2 100 ? -39.13126 -28.22295 -97.70039 1.000 62.95069 100 ARG A CA 1
ATOM 2885 C C . ARG B 2 100 ? -37.91410 -27.32669 -97.49379 1.000 69.31682 100 ARG A C 1
ATOM 2886 O O . ARG B 2 100 ? -37.95671 -26.46048 -96.61357 1.000 69.46296 100 ARG A O 1
ATOM 2894 N N . GLY B 2 101 ? -36.83554 -27.51510 -98.25228 1.000 60.66998 101 GLY A N 1
ATOM 2895 C CA . GLY B 2 101 ? -35.64786 -26.70564 -98.08108 1.000 55.94574 101 GLY A CA 1
ATOM 2896 C C . GLY B 2 101 ? -34.67990 -27.18947 -97.02679 1.000 64.87432 101 GLY A C 1
ATOM 2897 O O . GLY B 2 101 ? -34.02519 -26.36400 -96.37713 1.000 66.82105 101 GLY A O 1
ATOM 2898 N N . VAL B 2 102 ? -34.55490 -28.50287 -96.84041 1.000 62.34168 102 VAL A N 1
ATOM 2899 C CA . VAL B 2 102 ? -33.68309 -29.08704 -95.82838 1.000 56.67847 102 VAL A CA 1
ATOM 2900 C C . VAL B 2 102 ? -32.74402 -30.08324 -96.49829 1.000 55.78003 102 VAL A C 1
ATOM 2901 O O . VAL B 2 102 ? -33.19418 -30.98442 -97.21525 1.000 57.01141 102 VAL A O 1
ATOM 2905 N N . GLU B 2 103 ? -31.44451 -29.91845 -96.26349 1.000 51.82257 103 GLU A N 1
ATOM 2906 C CA . GLU B 2 103 ? -30.45434 -30.91546 -96.63894 1.000 57.34762 103 GLU A CA 1
ATOM 2907 C C . GLU B 2 103 ? -30.19086 -31.82314 -95.44459 1.000 55.84101 103 GLU A C 1
ATOM 2908 O O . GLU B 2 103 ? -30.21207 -31.36671 -94.30077 1.000 57.79482 103 GLU A O 1
ATOM 2914 N N . LEU B 2 104 ? -29.95275 -33.10756 -95.70563 1.000 52.41792 104 LEU A N 1
ATOM 2915 C CA . LEU B 2 104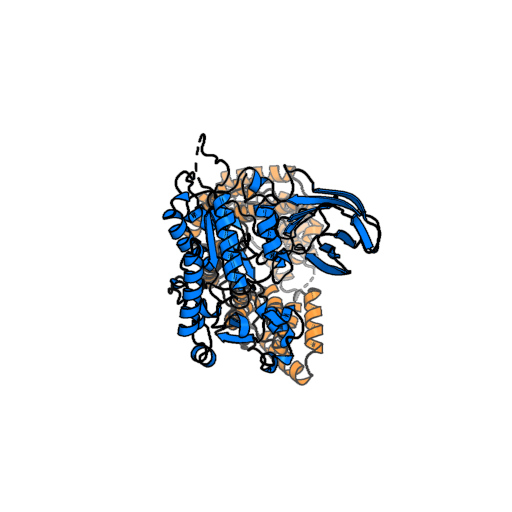 ? -29.75117 -34.08064 -94.63973 1.000 55.43861 104 LEU A CA 1
ATOM 2916 C C . LEU B 2 104 ? -28.34159 -34.65998 -94.65564 1.000 55.11946 104 LEU A C 1
ATOM 2917 O O . LEU B 2 104 ? -27.81831 -35.03914 -95.70634 1.000 55.01162 104 LEU A O 1
ATOM 2922 N N . VAL B 2 105 ? -27.74532 -34.73572 -93.47108 1.000 54.89354 105 VAL A N 1
ATOM 2923 C CA . VAL B 2 105 ? -26.43937 -35.34237 -93.24947 1.000 52.66748 105 VAL A CA 1
ATOM 2924 C C . VAL B 2 105 ? -26.66922 -36.63578 -92.47970 1.000 51.40669 105 VAL A C 1
ATOM 2925 O O . VAL B 2 105 ? -27.06542 -36.60587 -91.30833 1.000 52.70107 105 VAL A O 1
ATOM 2929 N N . VAL B 2 106 ? -26.42210 -37.77273 -93.11839 1.000 56.20741 106 VAL A N 1
ATOM 2930 C CA . VAL B 2 106 ? -26.69856 -39.07154 -92.51222 1.000 52.45314 106 VAL A CA 1
ATOM 2931 C C . VAL B 2 106 ? -25.45253 -39.54206 -91.77656 1.000 51.41025 106 VAL A C 1
ATOM 2932 O O . VAL B 2 106 ? -24.39077 -39.71103 -92.38792 1.000 59.08260 106 VAL A O 1
ATOM 2936 N N . VAL B 2 107 ? -25.58018 -39.75758 -90.46755 1.000 52.32723 107 VAL A N 1
ATOM 2937 C CA . VAL B 2 107 ? -24.51186 -40.29126 -89.63083 1.000 48.62797 107 VAL A CA 1
ATOM 2938 C C . VAL B 2 107 ? -24.89381 -41.72814 -89.28963 1.000 52.69708 107 VAL A C 1
ATOM 2939 O O . VAL B 2 107 ? -25.75313 -41.98373 -88.42982 1.000 52.88701 107 VAL A O 1
ATOM 2943 N N . TYR B 2 108 ? -24.22973 -42.66586 -89.96098 1.000 49.99312 108 TYR A N 1
ATOM 2944 C CA . TYR B 2 108 ? -24.56426 -44.08653 -89.97088 1.000 47.91096 108 TYR A CA 1
ATOM 2945 C C . TYR B 2 108 ? -23.43856 -44.79318 -89.22759 1.000 50.06592 108 TYR A C 1
ATOM 2946 O O . TYR B 2 108 ? -22.38394 -45.07126 -89.80922 1.000 47.91463 108 TYR A O 1
ATOM 2955 N N . GLN B 2 109 ? -23.66731 -45.07106 -87.94190 1.000 50.52134 109 GLN A N 1
ATOM 2956 C CA . GLN B 2 109 ? -22.59107 -45.49997 -87.05226 1.000 48.03668 109 GLN A CA 1
ATOM 2957 C C . GLN B 2 109 ? -21.98388 -46.82278 -87.51200 1.000 46.93679 109 GLN A C 1
ATOM 2958 O O . GLN B 2 109 ? -22.71107 -47.81000 -87.66564 1.000 53.52999 109 GLN A O 1
ATOM 2964 N N . PRO B 2 110 ? -20.67060 -46.90044 -87.70197 1.000 50.19719 110 PRO A N 1
ATOM 2965 C CA . PRO B 2 110 ? -20.04463 -48.20864 -87.91638 1.000 48.59856 110 PRO A CA 1
ATOM 2966 C C . PRO B 2 110 ? -20.14088 -49.04928 -86.65148 1.000 53.80099 110 PRO A C 1
ATOM 2967 O O . PRO B 2 110 ? -20.25661 -48.52967 -85.53845 1.000 49.09389 110 PRO A O 1
ATOM 2971 N N . THR B 2 111 ? -20.10015 -50.36530 -86.83194 1.000 50.51301 111 THR A N 1
ATOM 2972 C CA . THR B 2 111 ? -20.42106 -51.27069 -85.73814 1.000 52.10799 111 THR A CA 1
ATOM 2973 C C . THR B 2 111 ? -19.27174 -51.33870 -84.72572 1.000 59.10046 111 THR A C 1
ATOM 2974 O O . THR B 2 111 ? -18.14528 -50.90077 -84.98142 1.000 61.33572 111 THR A O 1
ATOM 2978 N N . ARG B 2 112 ? -19.57592 -51.89306 -83.54796 1.000 58.79812 112 ARG A N 1
ATOM 2979 C CA . ARG B 2 112 ? -18.53246 -52.13058 -82.55419 1.000 55.55633 112 ARG A CA 1
ATOM 2980 C C . ARG B 2 112 ? -17.46058 -53.06568 -83.10254 1.000 56.02984 112 ARG A C 1
ATOM 2981 O O . ARG B 2 112 ? -16.26756 -52.88995 -82.82237 1.000 57.34770 112 ARG A O 1
ATOM 2989 N N . GLY B 2 113 ? -17.86712 -54.05919 -83.89768 1.000 57.56137 113 GLY A N 1
ATOM 2990 C CA . GLY B 2 113 ? -16.89082 -54.95056 -84.50850 1.000 57.79420 113 GLY A CA 1
ATOM 2991 C C . GLY B 2 113 ? -15.98555 -54.22812 -85.48509 1.000 53.30640 113 GLY A C 1
ATOM 2992 O O . GLY B 2 113 ? -14.75602 -54.28331 -85.36454 1.000 56.89161 113 GLY A O 1
ATOM 2993 N N . LEU B 2 114 ? -16.58651 -53.50030 -86.43612 1.000 49.81723 114 LEU A N 1
ATOM 2994 C CA . LEU B 2 114 ? -15.83530 -52.75029 -87.43970 1.000 53.49709 114 LEU A CA 1
ATOM 2995 C C . LEU B 2 114 ? -14.79863 -51.81700 -86.81610 1.000 56.18328 114 LEU A C 1
ATOM 2996 O O . LEU B 2 114 ? -13.69223 -51.65296 -87.34632 1.000 56.07867 114 LEU A O 1
ATOM 3001 N N . VAL B 2 115 ? -15.12908 -51.19449 -85.69424 1.000 49.08883 115 VAL A N 1
ATOM 3002 C CA . VAL B 2 115 ? -14.22548 -50.18774 -85.15874 1.000 57.14213 115 VAL A CA 1
ATOM 3003 C C . VAL B 2 115 ? -13.21837 -50.79480 -84.19134 1.000 59.25707 115 VAL A C 1
ATOM 3004 O O . VAL B 2 115 ? -12.04158 -50.41811 -84.19627 1.000 57.84382 115 VAL A O 1
ATOM 3008 N N . ASN B 2 116 ? -13.63365 -51.74431 -83.35331 1.000 48.73413 116 ASN A N 1
ATOM 3009 C CA . ASN B 2 116 ? -12.76351 -52.20529 -82.28236 1.000 55.05165 116 ASN A CA 1
ATOM 3010 C C . ASN B 2 116 ? -12.39866 -53.68126 -82.41893 1.000 57.74342 116 ASN A C 1
ATOM 3011 O O . ASN B 2 116 ? -12.09979 -54.34286 -81.42057 1.000 52.74359 116 ASN A O 1
ATOM 3016 N N . ARG B 2 117 ? -12.36654 -54.19457 -83.65787 1.000 56.93476 117 ARG A N 1
ATOM 3017 C CA . ARG B 2 117 ? -11.95692 -55.57926 -83.88243 1.000 58.07749 117 ARG A CA 1
ATOM 3018 C C . ARG B 2 117 ? -10.62135 -55.93040 -83.23984 1.000 59.10154 117 ARG A C 1
ATOM 3019 O O . ARG B 2 117 ? -10.41845 -57.07919 -82.83580 1.000 67.64973 117 ARG A O 1
ATOM 3027 N N . ASN B 2 118 ? -9.69298 -54.97733 -83.14258 1.000 65.12339 118 ASN A N 1
ATOM 3028 C CA . ASN B 2 118 ? -8.36877 -55.33364 -82.64335 1.000 69.85583 118 ASN A CA 1
ATOM 3029 C C . ASN B 2 118 ? -8.34940 -55.61507 -81.14394 1.000 68.01667 118 ASN A C 1
ATOM 3030 O O . ASN B 2 118 ? -7.32602 -56.08294 -80.63066 1.000 68.86055 118 ASN A O 1
ATOM 3035 N N . MET B 2 119 ? -9.44837 -55.37115 -80.43691 1.000 60.59707 119 MET A N 1
ATOM 3036 C CA . MET B 2 119 ? -9.57963 -55.81609 -79.05891 1.000 59.72355 119 MET A CA 1
ATOM 3037 C C . MET B 2 119 ? -10.12246 -57.23581 -78.95871 1.000 61.45053 119 MET A C 1
ATOM 3038 O O . MET B 2 119 ? -10.17866 -57.79054 -77.85314 1.000 60.91256 119 MET A O 1
ATOM 3043 N N . LEU B 2 120 ? -10.51950 -57.83462 -80.07845 1.000 62.53560 120 LEU A N 1
ATOM 3044 C CA . LEU B 2 120 ? -11.01062 -59.20354 -80.05400 1.000 64.79174 120 LEU A CA 1
ATOM 3045 C C . LEU B 2 120 ? -9.89563 -60.16017 -79.66182 1.000 67.37280 120 LEU A C 1
ATOM 3046 O O . LEU B 2 120 ? -8.70871 -59.88465 -79.85552 1.000 69.68732 120 LEU A O 1
ATOM 3051 N N . ASN B 2 121 ? -10.29193 -61.29457 -79.09877 1.000 69.65575 121 ASN A N 1
ATOM 3052 C CA . ASN B 2 121 ? -9.35619 -62.37309 -78.87098 1.000 66.37324 121 ASN A CA 1
ATOM 3053 C C . ASN B 2 121 ? -8.97827 -63.01020 -80.20822 1.000 67.99561 121 ASN A C 1
ATOM 3054 O O . ASN B 2 121 ? -9.71878 -62.89413 -81.18800 1.000 69.64824 121 ASN A O 1
ATOM 3059 N N . PRO B 2 122 ? -7.82073 -63.68252 -80.27255 1.000 73.53334 122 PRO A N 1
ATOM 3060 C CA . PRO B 2 122 ? -7.33076 -64.19264 -81.57257 1.000 69.05842 122 PRO A CA 1
ATOM 3061 C C . PRO B 2 122 ? -8.34119 -64.98762 -82.38619 1.000 70.69569 122 PRO A C 1
ATOM 3062 O O . PRO B 2 122 ? -8.45273 -64.77225 -83.59996 1.000 72.66796 122 PRO A O 1
ATOM 3066 N N . ALA B 2 123 ? -9.07778 -65.90467 -81.75547 1.000 72.86756 123 ALA A N 1
ATOM 3067 C CA . ALA B 2 123 ? -10.02143 -66.73916 -82.49640 1.000 73.72076 123 ALA A CA 1
ATOM 3068 C C . ALA B 2 123 ? -11.08467 -65.89374 -83.19136 1.000 74.25798 123 ALA A C 1
ATOM 3069 O O . ALA B 2 123 ? -11.29003 -66.00000 -84.40880 1.000 72.27294 123 ALA A O 1
ATOM 3071 N N . GLU B 2 124 ? -11.77560 -65.04488 -82.42966 1.000 70.72857 124 GLU A N 1
ATOM 3072 C CA . GLU B 2 124 ? -12.80725 -64.20713 -83.02802 1.000 72.68207 124 GLU A CA 1
ATOM 3073 C C . GLU B 2 124 ? -12.20288 -63.16297 -83.95631 1.000 73.41913 124 GLU A C 1
ATOM 3074 O O . GLU B 2 124 ? -12.81540 -62.81351 -84.97133 1.000 75.56593 124 GLU A O 1
ATOM 3080 N N . LYS B 2 125 ? -11.00275 -62.66657 -83.63730 1.000 70.04171 125 LYS A N 1
ATOM 3081 C CA . LYS B 2 125 ? -10.33802 -61.72859 -84.53483 1.000 72.32170 125 LYS A CA 1
ATOM 3082 C C . LYS B 2 125 ? -10.05932 -62.36371 -85.88713 1.000 67.26958 125 LYS A C 1
ATOM 3083 O O . LYS B 2 125 ? -10.07414 -61.67443 -86.91185 1.000 71.59079 125 LYS A O 1
ATOM 3089 N N . ALA B 2 126 ? -9.82153 -63.67075 -85.91275 1.000 72.47570 126 ALA A N 1
ATOM 3090 C CA . ALA B 2 126 ? -9.54705 -64.37157 -87.15610 1.000 71.06989 126 ALA A CA 1
ATOM 3091 C C . ALA B 2 126 ? -10.80720 -64.87812 -87.84039 1.000 73.54397 126 ALA A C 1
ATOM 3092 O O . ALA B 2 126 ? -10.77301 -65.15940 -89.04390 1.000 72.68068 126 ALA A O 1
ATOM 3094 N N . ALA B 2 127 ? -11.91198 -65.00809 -87.11025 1.000 72.55915 127 ALA A N 1
ATOM 3095 C CA . ALA B 2 127 ? -13.17242 -65.39162 -87.73468 1.000 68.54981 127 ALA A CA 1
ATOM 3096 C C . ALA B 2 127 ? -13.96053 -64.20494 -88.27904 1.000 75.89700 127 ALA A C 1
ATOM 3097 O O . ALA B 2 127 ? -14.82244 -64.39875 -89.14452 1.000 69.42698 127 ALA A O 1
ATOM 3099 N N . PHE B 2 128 ? -13.69924 -62.98972 -87.79829 1.000 66.09860 128 PHE A N 1
ATOM 3100 C CA . PHE B 2 128 ? -14.45797 -61.82805 -88.24170 1.000 63.41546 128 PHE A CA 1
ATOM 3101 C C . PHE B 2 128 ? -13.93644 -61.35888 -89.59489 1.000 68.58784 128 PHE A C 1
ATOM 3102 O O . PHE B 2 128 ? -12.75829 -61.01328 -89.72443 1.000 72.06122 128 PHE A O 1
ATOM 3110 N N . ASP B 2 129 ? -14.81395 -61.32971 -90.59875 1.000 65.82507 129 ASP A N 1
ATOM 3111 C CA . ASP B 2 129 ? -14.42290 -60.94434 -91.95620 1.000 67.82029 129 ASP A CA 1
ATOM 3112 C C . ASP B 2 129 ? -14.49989 -59.42529 -92.09159 1.000 65.25001 129 ASP A C 1
ATOM 3113 O O . ASP B 2 129 ? -15.41919 -58.86303 -92.68952 1.000 68.84222 129 ASP A O 1
ATOM 3118 N N . TYR B 2 130 ? -13.47952 -58.75591 -91.55244 1.000 64.78603 130 TYR A N 1
ATOM 3119 C CA . TYR B 2 130 ? -13.48526 -57.29780 -91.51618 1.000 67.18632 130 TYR A CA 1
ATOM 3120 C C . TYR B 2 130 ? -13.46898 -56.69010 -92.91050 1.000 68.09966 130 TYR A C 1
ATOM 3121 O O . TYR B 2 130 ? -14.04018 -55.61726 -93.11737 1.000 66.51950 130 TYR A O 1
ATOM 3130 N N . GLN B 2 131 ? -12.82263 -57.34158 -93.87763 1.000 71.56838 131 GLN A N 1
ATOM 3131 C CA . GLN B 2 131 ? -12.78921 -56.76860 -95.22144 1.000 73.93195 131 GLN A CA 1
ATOM 3132 C C . GLN B 2 131 ? -14.17112 -56.80378 -95.86520 1.000 70.35370 131 GLN A C 1
ATOM 3133 O O . GLN B 2 131 ? -14.59240 -55.83060 -96.50407 1.000 70.20395 131 GLN A O 1
ATOM 3139 N N . LYS B 2 132 ? -14.91159 -57.89566 -95.66487 1.000 68.72670 132 LYS A N 1
ATOM 3140 C CA . LYS B 2 132 ? -16.26033 -57.98128 -96.21435 1.000 72.85067 132 LYS A CA 1
ATOM 3141 C C . LYS B 2 132 ? -17.19262 -56.98752 -95.53093 1.000 69.72577 132 LYS A C 1
ATOM 3142 O O . LYS B 2 132 ? -17.96059 -56.27656 -96.19606 1.000 67.56310 132 LYS A O 1
ATOM 3146 N N . ALA B 2 133 ? -17.14186 -56.92845 -94.19863 1.000 64.28436 133 ALA A N 1
ATOM 3147 C CA . ALA B 2 133 ? -18.00662 -56.00546 -93.47494 1.000 69.27108 133 ALA A CA 1
ATOM 3148 C C . ALA B 2 133 ? -17.66918 -54.56200 -93.82400 1.000 62.03832 133 ALA A C 1
ATOM 3149 O O . ALA B 2 133 ? -18.56539 -53.72589 -93.97685 1.000 62.27119 133 ALA A O 1
ATOM 3151 N N . LEU B 2 134 ? -16.38062 -54.25971 -93.98109 1.000 59.24388 134 LEU A N 1
ATOM 3152 C CA . LEU B 2 134 ? -15.96381 -52.91542 -94.36263 1.000 62.32962 134 LEU A CA 1
ATOM 3153 C C . LEU B 2 134 ? -16.49773 -52.55244 -95.73861 1.000 65.25992 134 LEU A C 1
ATOM 3154 O O . LEU B 2 134 ? -17.02633 -51.44997 -95.94364 1.000 65.88380 134 LEU A O 1
ATOM 3159 N N . GLY B 2 135 ? -16.36492 -53.47279 -96.69836 1.000 61.03773 135 GLY A N 1
ATOM 3160 C CA . GLY B 2 135 ? -16.85702 -53.19931 -98.03405 1.000 57.01473 135 GLY A CA 1
ATOM 3161 C C . GLY B 2 135 ? -18.35711 -52.98812 -98.06363 1.000 67.22906 135 GLY A C 1
ATOM 3162 O O . GLY B 2 135 ? -18.85133 -52.06320 -98.71452 1.000 64.53995 135 GLY A O 1
ATOM 3163 N N . ASN B 2 136 ? -19.10385 -53.82665 -97.34225 1.000 56.72097 136 ASN A N 1
ATOM 3164 C CA . ASN B 2 136 ? -20.55412 -53.69362 -97.38155 1.000 60.35749 136 ASN A CA 1
ATOM 3165 C C . ASN B 2 136 ? -21.02312 -52.43787 -96.64972 1.000 66.03875 136 ASN A C 1
ATOM 3166 O O . ASN B 2 136 ? -21.98348 -51.78695 -97.08799 1.000 66.73373 136 ASN A O 1
ATOM 3171 N N . TYR B 2 137 ? -20.34230 -52.06126 -95.56210 1.000 60.17309 137 TYR A N 1
ATOM 3172 C CA . TYR B 2 137 ? -20.65324 -50.80993 -94.88109 1.000 60.25585 137 TYR A CA 1
ATOM 3173 C C . TYR B 2 137 ? -20.41863 -49.61897 -95.80577 1.000 58.15206 137 TYR A C 1
ATOM 3174 O O . TYR B 2 137 ? -21.28190 -48.73701 -95.94363 1.000 54.42668 137 TYR A O 1
ATOM 3183 N N . GLN B 2 138 ? -19.25586 -49.59040 -96.46709 1.000 59.91861 138 GLN A N 1
ATOM 3184 C CA . GLN B 2 138 ? -18.97744 -48.53561 -97.43923 1.000 65.57043 138 GLN A CA 1
ATOM 3185 C C . GLN B 2 138 ? -19.98981 -48.53143 -98.57860 1.000 63.85928 138 GLN A C 1
ATOM 3186 O O . GLN B 2 138 ? -20.34938 -47.46049 -99.08418 1.000 61.78960 138 GLN A O 1
ATOM 3192 N N . ALA B 2 139 ? -20.46537 -49.71001 -98.99055 1.000 57.25057 139 ALA A N 1
ATOM 3193 C CA . ALA B 2 139 ? -21.45364 -49.77300 -100.06410 1.000 62.66965 139 ALA A CA 1
ATOM 3194 C C . ALA B 2 139 ? -22.77828 -49.15459 -99.63317 1.000 67.53822 139 ALA A C 1
ATOM 3195 O O . ALA B 2 139 ? -23.42928 -48.45596 -100.42086 1.000 66.19380 139 ALA A O 1
ATOM 3197 N N . MET B 2 140 ? -23.20026 -49.40957 -98.38987 1.000 63.30237 140 MET A N 1
ATOM 3198 C CA . MET B 2 140 ? -24.42407 -48.78119 -97.89793 1.000 60.98086 140 MET A CA 1
ATOM 3199 C C . MET B 2 140 ? -24.25835 -47.26750 -97.79241 1.000 62.45452 140 MET A C 1
ATOM 3200 O O . MET B 2 140 ? -25.18764 -46.50564 -98.09918 1.000 59.38245 140 MET A O 1
ATOM 3205 N N . LEU B 2 141 ? -23.07400 -46.80914 -97.38003 1.000 62.20099 141 LEU A N 1
ATOM 3206 C CA . LEU B 2 141 ? -22.81366 -45.37090 -97.40028 1.000 59.35707 141 LEU A CA 1
ATOM 3207 C C . LEU B 2 141 ? -22.92856 -44.80850 -98.81716 1.000 64.09527 141 LEU A C 1
ATOM 3208 O O . LEU B 2 141 ? -23.54106 -43.75384 -99.02908 1.000 67.01911 141 LEU A O 1
ATOM 3213 N N . LYS B 2 142 ? -22.34961 -45.49752 -99.80265 1.000 57.66292 142 LYS A N 1
ATOM 3214 C CA . LYS B 2 142 ? -22.45748 -45.02261 -101.17929 1.000 62.27429 142 LYS A CA 1
ATOM 3215 C C . LYS B 2 142 ? -23.90913 -45.02171 -101.64920 1.000 65.23033 142 LYS A C 1
ATOM 3216 O O . LYS B 2 142 ? -24.31948 -44.13969 -102.41049 1.000 59.07397 142 LYS A O 1
ATOM 3222 N N . ARG B 2 143 ? -24.69859 -46.01140 -101.22141 1.000 61.55785 143 ARG A N 1
ATOM 3223 C CA . ARG B 2 143 ? -26.11971 -46.01804 -101.56130 1.000 62.34858 143 ARG A CA 1
ATOM 3224 C C . ARG B 2 143 ? -26.81606 -44.78090 -101.00608 1.000 66.80622 143 ARG A C 1
ATOM 3225 O O . ARG B 2 143 ? -27.60237 -44.12652 -101.70295 1.000 63.60342 143 ARG A O 1
ATOM 3233 N N . PHE B 2 144 ? -26.55109 -44.45847 -99.73827 1.000 62.22089 144 PHE A N 1
ATOM 3234 C CA . PHE B 2 144 ? -27.08915 -43.22924 -99.16356 1.000 62.91146 144 PHE A CA 1
ATOM 3235 C C . PHE B 2 144 ? -26.67890 -42.02511 -100.00027 1.000 63.61480 144 PHE A C 1
ATOM 3236 O O . PHE B 2 144 ? -27.51102 -41.18077 -100.35274 1.000 62.42426 144 PHE A O 1
ATOM 3244 N N . ALA B 2 145 ? -25.39040 -41.94728 -100.34741 1.000 64.11330 145 ALA A N 1
ATOM 3245 C CA . ALA B 2 145 ? -24.89797 -40.83773 -101.15998 1.000 64.08983 145 ALA A CA 1
ATOM 3246 C C . ALA B 2 145 ? -25.59008 -40.77079 -102.52114 1.000 63.16837 145 ALA A C 1
ATOM 3247 O O . ALA B 2 145 ? -25.80312 -39.67683 -103.05053 1.000 62.02495 145 ALA A O 1
ATOM 3249 N N . SER B 2 146 ? -25.96290 -41.92171 -103.08944 1.000 66.24287 146 SER A N 1
ATOM 3250 C CA . SER B 2 146 ? -26.60483 -41.96577 -104.40394 1.000 70.26098 146 SER A CA 1
ATOM 3251 C C . SER B 2 146 ? -27.99647 -41.34946 -104.41927 1.000 63.24820 146 SER A C 1
ATOM 3252 O O . SER B 2 146 ? -28.47493 -40.96726 -105.48843 1.000 69.09997 146 SER A O 1
ATOM 3255 N N . MET B 2 147 ? -28.66487 -41.26177 -103.28080 1.000 64.00967 147 MET A N 1
ATOM 3256 C CA . MET B 2 147 ? -30.01832 -40.73165 -103.23658 1.000 66.87851 147 MET A CA 1
ATOM 3257 C C . MET B 2 147 ? -30.05652 -39.22220 -103.02644 1.000 66.37820 147 MET A C 1
ATOM 3258 O O . MET B 2 147 ? -31.14508 -38.63562 -103.02780 1.000 63.91230 147 MET A O 1
ATOM 3263 N N . GLY B 2 148 ? -28.90143 -38.58249 -102.85908 1.000 61.68838 148 GLY A N 1
ATOM 3264 C CA . GLY B 2 148 ? -28.82413 -37.16916 -102.55489 1.000 63.01858 148 GLY A CA 1
ATOM 3265 C C . GLY B 2 148 ? -28.36364 -36.85724 -101.14695 1.000 64.82300 148 GLY A C 1
ATOM 3266 O O . GLY B 2 148 ? -28.03318 -35.69926 -100.86745 1.000 64.14561 148 GLY A O 1
ATOM 3267 N N . TYR B 2 149 ? -28.32628 -37.84376 -100.25513 1.000 58.79918 149 TYR A N 1
ATOM 3268 C CA . TYR B 2 149 ? -27.91399 -37.59622 -98.88136 1.000 60.84925 149 TYR A CA 1
ATOM 3269 C C . TYR B 2 149 ? -26.45206 -37.17400 -98.81749 1.000 61.29268 149 TYR A C 1
ATOM 3270 O O . TYR B 2 149 ? -25.60581 -37.68506 -99.55502 1.000 54.32914 149 TYR A O 1
ATOM 3279 N N . ASN B 2 150 ? -26.15769 -36.23370 -97.92597 1.000 54.15323 150 ASN A N 1
ATOM 3280 C CA . ASN B 2 150 ? -24.77887 -35.93042 -97.58018 1.000 53.15554 150 ASN A CA 1
ATOM 3281 C C . ASN B 2 150 ? -24.30723 -36.96432 -96.56928 1.000 54.63989 150 ASN A C 1
ATOM 3282 O O . ASN B 2 150 ? -24.90065 -37.09118 -95.49319 1.000 53.75147 150 ASN A O 1
ATOM 3287 N N . VAL B 2 151 ? -23.25367 -37.70370 -96.91529 1.000 58.42307 151 VAL A N 1
ATOM 3288 C CA . VAL B 2 151 ? -22.83296 -38.88296 -96.15728 1.000 56.31215 151 VAL A CA 1
ATOM 3289 C C . VAL B 2 151 ? -21.38692 -38.75248 -95.68863 1.000 55.16034 151 VAL A C 1
ATOM 3290 O O . VAL B 2 151 ? -20.46755 -39.11027 -96.43995 1.000 63.08267 151 VAL A O 1
ATOM 3294 N N . PRO B 2 152 ? -21.13185 -38.27510 -94.47148 1.000 53.03005 152 PRO A N 1
ATOM 3295 C CA . PRO B 2 152 ? -19.76037 -38.30063 -93.94291 1.000 55.39824 152 PRO A CA 1
ATOM 3296 C C . PRO B 2 152 ? -19.22647 -39.72455 -93.92530 1.000 61.11714 152 PRO A C 1
ATOM 3297 O O . PRO B 2 152 ? -19.89229 -40.64902 -93.45175 1.000 61.69567 152 PRO A O 1
ATOM 3301 N N . ASP B 2 153 ? -18.01749 -39.90019 -94.45260 1.000 61.70585 153 ASP A N 1
ATOM 3302 C CA . ASP B 2 153 ? -17.43812 -41.23076 -94.62788 1.000 56.29644 153 ASP A CA 1
ATOM 3303 C C . ASP B 2 153 ? -16.70618 -41.61822 -93.34874 1.000 58.09800 153 ASP A C 1
ATOM 3304 O O . ASP B 2 153 ? -15.56476 -41.21011 -93.12243 1.000 57.98481 153 ASP A O 1
ATOM 3309 N N . LEU B 2 154 ? -17.36360 -42.42626 -92.51914 1.000 59.43695 154 LEU A N 1
ATOM 3310 C CA . LEU B 2 154 ? -16.84305 -42.83452 -91.22141 1.000 57.58696 154 LEU A CA 1
ATOM 3311 C C . LEU B 2 154 ? -16.01374 -44.11348 -91.27710 1.000 61.02341 154 LEU A C 1
ATOM 3312 O O . LEU B 2 154 ? -15.52640 -44.55893 -90.23003 1.000 54.91061 154 LEU A O 1
ATOM 3317 N N . SER B 2 155 ? -15.84105 -44.71450 -92.45632 1.000 56.66580 155 SER A N 1
ATOM 3318 C CA . SER B 2 155 ? -15.00713 -45.91060 -92.54814 1.000 61.21096 155 SER A CA 1
ATOM 3319 C C . SER B 2 155 ? -13.55033 -45.69076 -92.12622 1.000 55.03481 155 SER A C 1
ATOM 3320 O O . SER B 2 155 ? -12.96784 -46.62866 -91.55586 1.000 49.48078 155 SER A O 1
ATOM 3323 N N . PRO B 2 156 ? -12.91474 -44.53615 -92.35228 1.000 52.55912 156 PRO A N 1
ATOM 3324 C CA . PRO B 2 156 ? -11.54485 -44.35710 -91.84061 1.000 55.33167 156 PRO A CA 1
ATOM 3325 C C . PRO B 2 156 ? -11.41292 -44.54547 -90.34177 1.000 64.81403 156 PRO A C 1
ATOM 3326 O O . PRO B 2 156 ? -10.29702 -44.78111 -89.85997 1.000 66.06089 156 PRO A O 1
ATOM 3330 N N . LEU B 2 157 ? -12.50234 -44.44219 -89.58202 1.000 62.68126 157 LEU A N 1
ATOM 3331 C CA . LEU B 2 157 ? -12.41472 -44.67235 -88.14789 1.000 55.58868 157 LEU A CA 1
ATOM 3332 C C . LEU B 2 157 ? -12.47032 -46.14905 -87.77839 1.000 55.04601 157 LEU A C 1
ATOM 3333 O O . LEU B 2 157 ? -12.16099 -46.49197 -86.63428 1.000 61.80185 157 LEU A O 1
ATOM 3338 N N . THR B 2 158 ? -12.84916 -47.02882 -88.70110 1.000 53.27600 158 THR A N 1
ATOM 3339 C CA . THR B 2 158 ? -12.85125 -48.44674 -88.38447 1.000 59.52114 158 THR A CA 1
ATOM 3340 C C . THR B 2 158 ? -11.41531 -48.95480 -88.25088 1.000 60.88625 158 THR A 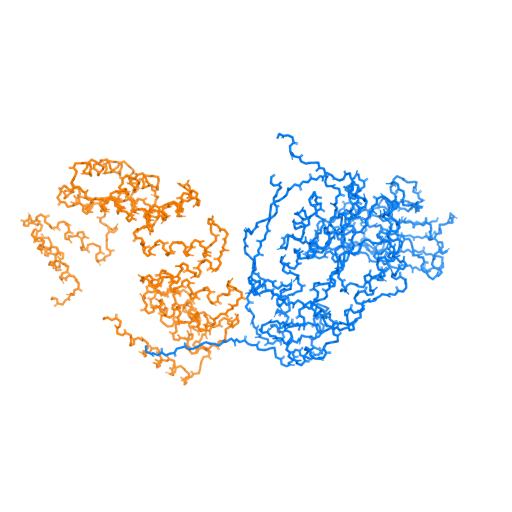C 1
ATOM 3341 O O . THR B 2 158 ? -10.45094 -48.26574 -88.59328 1.000 59.63996 158 THR A O 1
ATOM 3345 N N . ASN B 2 159 ? -11.28468 -50.17413 -87.71919 1.000 57.69857 159 ASN A N 1
ATOM 3346 C CA . ASN B 2 159 ? -9.98433 -50.78583 -87.41979 1.000 58.67362 159 ASN A CA 1
ATOM 3347 C C . ASN B 2 159 ? -9.13949 -49.88468 -86.51942 1.000 62.57814 159 ASN A C 1
ATOM 3348 O O . ASN B 2 159 ? -7.94274 -49.69231 -86.74033 1.000 65.01916 159 ASN A O 1
ATOM 3353 N N . GLU B 2 160 ? -9.77705 -49.34127 -85.48627 1.000 58.38382 160 GLU A N 1
ATOM 3354 C CA . GLU B 2 160 ? -9.11258 -48.40439 -84.59200 1.000 59.58497 160 GLU A CA 1
ATOM 3355 C C . GLU B 2 160 ? -7.86343 -49.02816 -83.97714 1.000 62.45020 160 GLU A C 1
ATOM 3356 O O . GLU B 2 160 ? -7.87942 -50.17715 -83.52608 1.000 64.73382 160 GLU A O 1
ATOM 3362 N N . GLN B 2 161 ? -6.76561 -48.27233 -83.99917 1.000 61.38432 161 GLN A N 1
ATOM 3363 C CA . GLN B 2 161 ? -5.53340 -48.61440 -83.28107 1.000 58.87860 161 GLN A CA 1
ATOM 3364 C C . GLN B 2 161 ? -5.02177 -47.30418 -82.68919 1.000 49.71582 161 GLN A C 1
ATOM 3365 O O . GLN B 2 161 ? -4.28279 -46.56425 -83.34061 1.000 56.38578 161 GLN A O 1
ATOM 3371 N N . LEU B 2 162 ? -5.44003 -47.02068 -81.45966 1.000 56.49271 162 LEU A N 1
ATOM 3372 C CA . LEU B 2 162 ? -5.17389 -45.72897 -80.84508 1.000 57.43596 162 LEU A CA 1
ATOM 3373 C C . LEU B 2 162 ? -3.67754 -45.46633 -80.74880 1.000 53.35248 162 LEU A C 1
ATOM 3374 O O . LEU B 2 162 ? -2.87272 -46.38105 -80.56360 1.000 50.55134 162 LEU A O 1
ATOM 3379 N N . ALA B 2 163 ? -3.30633 -44.19672 -80.87893 1.000 60.54525 163 ALA A N 1
ATOM 3380 C CA . ALA B 2 163 ? -1.94089 -43.80250 -80.57022 1.000 62.56086 163 ALA A CA 1
ATOM 3381 C C . ALA B 2 163 ? -1.64613 -44.06350 -79.09259 1.000 56.43212 163 ALA A C 1
ATOM 3382 O O . ALA B 2 163 ? -2.54902 -44.12577 -78.25495 1.000 60.80612 163 ALA A O 1
ATOM 3384 N N . ALA B 2 164 ? -0.35642 -44.21043 -78.77555 1.000 53.34139 164 ALA A N 1
ATOM 3385 C CA . ALA B 2 164 ? 0.04228 -44.49834 -77.39864 1.000 56.58297 164 ALA A CA 1
ATOM 3386 C C . ALA B 2 164 ? -0.49114 -43.45074 -76.42403 1.000 54.35190 164 ALA A C 1
ATOM 3387 O O . ALA B 2 164 ? -0.91147 -43.78517 -75.31079 1.000 55.24151 164 ALA A O 1
ATOM 3389 N N . ALA B 2 165 ? -0.50928 -42.18301 -76.83103 1.000 51.24463 165 ALA A N 1
ATOM 3390 C CA . ALA B 2 165 ? -1.00890 -41.13149 -75.95391 1.000 57.20420 165 ALA A CA 1
ATOM 3391 C C . ALA B 2 165 ? -2.52060 -41.18626 -75.73812 1.000 60.06236 165 ALA A C 1
ATOM 3392 O O . ALA B 2 165 ? -3.01948 -40.49496 -74.84459 1.000 63.08287 165 ALA A O 1
ATOM 3394 N N . ASP B 2 166 ? -3.26441 -41.97501 -76.51765 1.000 53.44567 166 ASP A N 1
ATOM 3395 C CA . ASP B 2 166 ? -4.71583 -42.06052 -76.37679 1.000 57.73508 166 ASP A CA 1
ATOM 3396 C C . ASP B 2 166 ? -5.16559 -43.43136 -75.88553 1.000 62.05834 166 ASP A C 1
ATOM 3397 O O . ASP B 2 166 ? -6.29863 -43.84275 -76.14605 1.000 63.82660 166 ASP A O 1
ATOM 3402 N N . GLN B 2 167 ? -4.29710 -44.12217 -75.14245 1.000 61.73034 167 GLN A N 1
ATOM 3403 C CA . GLN B 2 167 ? -4.48948 -45.53991 -74.84323 1.000 62.27185 167 GLN A CA 1
ATOM 3404 C C . GLN B 2 167 ? -5.88031 -45.85624 -74.30157 1.000 72.07881 167 GLN A C 1
ATOM 3405 O O . GLN B 2 167 ? -6.47882 -46.87401 -74.66935 1.000 86.67159 167 GLN A O 1
ATOM 3411 N N . GLY B 2 168 ? -6.41590 -45.01916 -73.43053 1.000 49.89769 168 GLY A N 1
ATOM 3412 C CA . GLY B 2 168 ? -7.72286 -45.41989 -72.94826 1.000 57.26620 168 GLY A CA 1
ATOM 3413 C C . GLY B 2 168 ? -8.93644 -44.86351 -73.67383 1.000 64.32775 168 GLY A C 1
ATOM 3414 O O . GLY B 2 168 ? -10.06459 -45.14568 -73.25843 1.000 54.15381 168 GLY A O 1
ATOM 3415 N N . LYS B 2 169 ? -8.76050 -44.08892 -74.74346 1.000 64.24672 169 LYS A N 1
ATOM 3416 C CA . LYS B 2 169 ? -9.86664 -43.34230 -75.35207 1.000 55.97721 169 LYS A CA 1
ATOM 3417 C C . LYS B 2 169 ? -10.47916 -44.11335 -76.52154 1.000 52.56460 169 LYS A C 1
ATOM 3418 O O . LYS B 2 169 ? -10.50752 -43.64937 -77.66039 1.000 61.84802 169 LYS A O 1
ATOM 3424 N N . ASP B 2 170 ? -10.99021 -45.30384 -76.22081 1.000 47.96339 170 ASP A N 1
ATOM 3425 C CA . ASP B 2 170 ? -11.55337 -46.16606 -77.25139 1.000 52.53371 170 ASP A CA 1
ATOM 3426 C C . ASP B 2 170 ? -12.82773 -45.56927 -77.83865 1.000 54.13361 170 ASP A C 1
ATOM 3427 O O . ASP B 2 170 ? -13.58548 -44.86176 -77.16360 1.000 50.25861 170 ASP A O 1
ATOM 3432 N N . PHE B 2 171 ? -13.06683 -45.87769 -79.11458 1.000 46.00313 171 PHE A N 1
ATOM 3433 C CA . PHE B 2 171 ? -14.29751 -45.44108 -79.76498 1.000 45.89758 171 PHE A CA 1
ATOM 3434 C C . PHE B 2 171 ? -15.52697 -45.87167 -78.96466 1.000 52.52662 171 PHE A C 1
ATOM 3435 O O . PHE B 2 171 ? -16.40937 -45.05389 -78.67219 1.000 44.25434 171 PHE A O 1
ATOM 3443 N N . TYR B 2 172 ? -15.58197 -47.14727 -78.57128 1.000 49.50446 172 TYR A N 1
ATOM 3444 C CA . TYR B 2 172 ? -16.70619 -47.71014 -77.83606 1.000 49.06504 172 TYR A CA 1
ATOM 3445 C C . TYR B 2 172 ? -16.31775 -48.06467 -76.40427 1.000 57.67792 172 TYR A C 1
ATOM 3446 O O . TYR B 2 172 ? -15.16920 -48.42707 -76.12058 1.000 55.24543 172 TYR A O 1
ATOM 3455 N N . PHE B 2 173 ? -17.29846 -47.94868 -75.50630 1.000 46.57596 173 PHE A N 1
ATOM 3456 C CA . PHE B 2 173 ? -17.20677 -48.56325 -74.19023 1.000 47.76200 173 PHE A CA 1
ATOM 3457 C C . PHE B 2 173 ? -16.99848 -50.06866 -74.33790 1.000 53.08363 173 PHE A C 1
ATOM 3458 O O . PHE B 2 173 ? -17.48871 -50.69312 -75.28425 1.000 46.56044 173 PHE A O 1
ATOM 3466 N N . ARG B 2 174 ? -16.27862 -50.66141 -73.37717 1.000 55.90137 174 ARG A N 1
ATOM 3467 C CA . ARG B 2 174 ? -15.91789 -52.07470 -73.49068 1.000 53.79264 174 ARG A CA 1
ATOM 3468 C C . ARG B 2 174 ? -17.11163 -53.00281 -73.31062 1.000 54.54253 174 ARG A C 1
ATOM 3469 O O . ARG B 2 174 ? -17.15697 -54.06664 -73.93799 1.000 54.81201 174 ARG A O 1
ATOM 3477 N N . GLY B 2 175 ? -18.06147 -52.64269 -72.44681 1.000 51.45256 175 GLY A N 1
ATOM 3478 C CA . GLY B 2 175 ? -19.18685 -53.50561 -72.14287 1.000 48.25150 175 GLY A CA 1
ATOM 3479 C C . GLY B 2 175 ? -20.53095 -52.85328 -72.40955 1.000 58.21671 175 GLY A C 1
ATOM 3480 O O . GLY B 2 175 ? -21.54699 -53.23673 -71.81563 1.000 56.51364 175 GLY A O 1
ATOM 3481 N N . ASP B 2 176 ? -20.55193 -51.87070 -73.30958 1.000 49.88149 176 ASP A N 1
ATOM 3482 C CA . ASP B 2 176 ? -21.75801 -51.11011 -73.60082 1.000 51.15016 176 ASP A CA 1
ATOM 3483 C C . ASP B 2 176 ? -21.80533 -50.79494 -75.09371 1.000 55.41643 176 ASP A C 1
ATOM 3484 O O . ASP B 2 176 ? -20.79506 -50.86160 -75.80265 1.000 52.02128 176 ASP A O 1
ATOM 3489 N N . GLN B 2 177 ? -23.00035 -50.44848 -75.56643 1.000 48.24325 177 GLN A N 1
ATOM 3490 C CA . GLN B 2 177 ? -23.23235 -50.22205 -76.98478 1.000 53.54078 177 GLN A CA 1
ATOM 3491 C C . GLN B 2 177 ? -22.99473 -48.77695 -77.41489 1.000 50.65868 177 GLN A C 1
ATOM 3492 O O . GLN B 2 177 ? -22.92796 -48.50590 -78.61892 1.000 51.52717 177 GLN A O 1
ATOM 3498 N N . HIS B 2 178 ? -22.85294 -47.84786 -76.48140 1.000 46.35632 178 HIS A N 1
ATOM 3499 C CA . HIS B 2 178 ? -22.68164 -46.45188 -76.85268 1.000 50.41015 178 HIS A CA 1
ATOM 3500 C C . HIS B 2 178 ? -21.22039 -46.15300 -77.15258 1.000 49.42147 178 HIS A C 1
ATOM 3501 O O . HIS B 2 178 ? -20.31518 -46.75762 -76.57107 1.000 49.73084 178 HIS A O 1
ATOM 3508 N N . TRP B 2 179 ? -20.98332 -45.22032 -78.07682 1.000 46.43879 179 TRP A N 1
ATOM 3509 C CA . TRP B 2 179 ? -19.64982 -44.64492 -78.10655 1.000 46.21945 179 TRP A CA 1
ATOM 3510 C C . TRP B 2 179 ? -19.30860 -43.93380 -76.79586 1.000 47.11971 179 TRP A C 1
ATOM 3511 O O . TRP B 2 179 ? -20.17723 -43.49978 -76.03246 1.000 41.29145 179 TRP A O 1
ATOM 3522 N N . THR B 2 180 ? -18.00737 -43.81343 -76.55420 1.000 47.09683 180 THR A N 1
ATOM 3523 C CA . THR B 2 180 ? -17.47426 -42.87113 -75.58430 1.000 48.08981 180 THR A CA 1
ATOM 3524 C C . THR B 2 180 ? -17.50586 -41.46940 -76.18124 1.000 48.59066 180 THR A C 1
ATOM 3525 O O . THR B 2 180 ? -17.70675 -41.29794 -77.38554 1.000 45.11235 180 THR A O 1
ATOM 3529 N N . PRO B 2 181 ? -17.31737 -40.43190 -75.36129 1.000 48.50219 181 PRO A N 1
ATOM 3530 C CA . PRO B 2 181 ? -17.19326 -39.08511 -75.93394 1.000 48.41022 181 PRO A CA 1
ATOM 3531 C C . PRO B 2 181 ? -16.08133 -38.98142 -76.96272 1.000 50.81793 181 PRO A C 1
ATOM 3532 O O . PRO B 2 181 ? -16.16682 -38.15723 -77.88522 1.000 51.40294 181 PRO A O 1
ATOM 3536 N N . TYR B 2 182 ? -15.03231 -39.79404 -76.84171 1.000 45.68242 182 TYR A N 1
ATOM 3537 C CA . TYR B 2 182 ? -13.95671 -39.69928 -77.81966 1.000 55.25581 182 TYR A CA 1
ATOM 3538 C C . TYR B 2 182 ? -14.41023 -40.22494 -79.17366 1.000 55.85951 182 TYR A C 1
ATOM 3539 O O . TYR B 2 182 ? -14.07311 -39.64642 -80.21914 1.000 63.24278 182 TYR A O 1
ATOM 3548 N N . GLY B 2 183 ? -15.21062 -41.29254 -79.17675 1.000 45.12015 183 GLY A N 1
ATOM 3549 C CA . GLY B 2 183 ? -15.76531 -41.76668 -80.43440 1.000 52.06826 183 GLY A CA 1
ATOM 3550 C C . GLY B 2 183 ? -16.64357 -40.72006 -81.09228 1.000 52.22106 183 GLY A C 1
ATOM 3551 O O . GLY B 2 183 ? -16.54438 -40.46683 -82.29934 1.000 54.91566 183 GLY A O 1
ATOM 3552 N N . ALA B 2 184 ? -17.51737 -40.09756 -80.29731 1.000 47.46606 184 ALA A N 1
ATOM 3553 C CA . ALA B 2 184 ? -18.37662 -39.04098 -80.80754 1.000 49.07378 184 ALA A CA 1
ATOM 3554 C C . ALA B 2 184 ? -17.55887 -37.89983 -81.39774 1.000 51.49358 184 ALA A C 1
ATOM 3555 O O . ALA B 2 184 ? -17.89370 -37.37836 -82.46907 1.000 48.50256 184 ALA A O 1
ATOM 3557 N N . GLU B 2 185 ? -16.48548 -37.49241 -80.71759 1.000 46.08336 185 GLU A N 1
ATOM 3558 C CA . GLU B 2 185 ? -15.67983 -36.39784 -81.24398 1.000 48.80016 185 GLU A CA 1
ATOM 3559 C C . GLU B 2 185 ? -15.06142 -36.77751 -82.58038 1.000 53.49875 185 GLU A C 1
ATOM 3560 O O . GLU B 2 185 ? -15.02914 -35.96570 -83.52168 1.000 52.84232 185 GLU A O 1
ATOM 3566 N N . ARG B 2 186 ? -14.55096 -38.00742 -82.67777 1.000 54.30049 186 ARG A N 1
ATOM 3567 C CA . ARG B 2 186 ? -13.91644 -38.42324 -83.92233 1.000 53.70976 186 ARG A CA 1
ATOM 3568 C C . ARG B 2 186 ? -14.92300 -38.41605 -85.06848 1.000 56.93379 186 ARG A C 1
ATOM 3569 O O . ARG B 2 186 ? -14.62665 -37.90029 -86.15559 1.000 56.45554 186 ARG A O 1
ATOM 3577 N N . ALA B 2 187 ? -16.13969 -38.92435 -84.82816 1.000 44.51314 187 ALA A N 1
ATOM 3578 C CA . ALA B 2 187 ? -17.18315 -38.83092 -85.85183 1.000 48.33447 187 ALA A CA 1
ATOM 3579 C C . ALA B 2 187 ? -17.52013 -37.37410 -86.18442 1.000 57.50110 187 ALA A C 1
ATOM 3580 O O . ALA B 2 187 ? -17.74748 -37.02825 -87.35564 1.000 55.30202 187 ALA A O 1
ATOM 3582 N N . ALA B 2 188 ? -17.54735 -36.50503 -85.16829 1.000 52.88172 188 ALA A N 1
ATOM 3583 C CA . ALA B 2 188 ? -17.92534 -35.11170 -85.38331 1.000 52.14178 188 ALA A CA 1
ATOM 3584 C C . ALA B 2 188 ? -16.93137 -34.39096 -86.28905 1.000 53.58027 188 ALA A C 1
ATOM 3585 O O . ALA B 2 188 ? -17.31877 -33.51967 -87.07185 1.000 50.23229 188 ALA A O 1
ATOM 3587 N N . LYS B 2 189 ? -15.64324 -34.71947 -86.18262 1.000 50.96216 189 LYS A N 1
ATOM 3588 C CA . LYS B 2 189 ? -14.66147 -34.07956 -87.06008 1.000 50.02050 189 LYS A CA 1
ATOM 3589 C C . LYS B 2 189 ? -15.00339 -34.31961 -88.53177 1.000 56.66554 189 LYS A C 1
ATOM 3590 O O . LYS B 2 189 ? -15.02184 -33.38400 -89.35148 1.000 55.71919 189 LYS A O 1
ATOM 3596 N N . ILE B 2 190 ? -15.31238 -35.57110 -88.87587 1.000 55.80756 190 ILE A N 1
ATOM 3597 C CA . ILE B 2 190 ? -15.66150 -35.91204 -90.24962 1.000 55.21183 190 ILE A CA 1
ATOM 3598 C C . ILE B 2 190 ? -16.98938 -35.27141 -90.64860 1.000 56.54475 190 ILE A C 1
ATOM 3599 O O . ILE B 2 190 ? -17.13294 -34.75377 -91.76762 1.000 54.50615 190 ILE A O 1
ATOM 3604 N N . VAL B 2 191 ? -17.97512 -35.27852 -89.74337 1.000 53.47688 191 VAL A N 1
ATOM 3605 C CA . VAL B 2 191 ? -19.25599 -34.64677 -90.06179 1.000 56.37525 191 VAL A CA 1
ATOM 3606 C C . VAL B 2 191 ? -19.06419 -33.16194 -90.36242 1.000 56.77205 191 VAL A C 1
ATOM 3607 O O . VAL B 2 191 ? -19.67532 -32.61432 -91.29215 1.000 54.29634 191 VAL A O 1
ATOM 3611 N N . ALA B 2 192 ? -18.20599 -32.49062 -89.59056 1.000 50.96420 192 ALA A N 1
ATOM 3612 C CA . ALA B 2 192 ? -17.93842 -31.07787 -89.83124 1.000 47.51675 192 ALA A CA 1
ATOM 3613 C C . ALA B 2 192 ? -17.22920 -30.86754 -91.16086 1.000 57.53449 192 ALA A C 1
ATOM 3614 O O . ALA B 2 192 ? -17.48171 -29.86932 -91.84791 1.000 57.07653 192 ALA A O 1
ATOM 3616 N N . ASP B 2 193 ? -16.32568 -31.78139 -91.53702 1.000 52.51561 193 ASP A N 1
ATOM 3617 C CA . ASP B 2 193 ? -15.73267 -31.69333 -92.87242 1.000 56.31411 193 ASP A CA 1
ATOM 3618 C C . ASP B 2 193 ? -16.81754 -31.72776 -93.94002 1.000 57.39182 193 ASP A C 1
ATOM 3619 O O . ASP B 2 193 ? -16.81235 -30.92006 -94.87734 1.000 57.75031 193 ASP A O 1
ATOM 3624 N N . THR B 2 194 ? -17.76306 -32.66271 -93.80511 1.000 54.14253 194 THR A N 1
ATOM 3625 C CA . THR B 2 194 ? -18.85371 -32.75874 -94.77357 1.000 52.47039 194 THR A CA 1
ATOM 3626 C C . THR B 2 194 ? -19.67304 -31.47320 -94.81192 1.000 56.34388 194 THR A C 1
ATOM 3627 O O . THR B 2 194 ? -20.02520 -30.98210 -95.89213 1.000 62.47612 194 THR A O 1
ATOM 3631 N N . VAL B 2 195 ? -19.97387 -30.90695 -93.64097 1.000 57.48291 195 VAL A N 1
ATOM 3632 C CA . VAL B 2 195 ? -20.83088 -29.72374 -93.57700 1.000 54.28481 195 VAL A CA 1
ATOM 3633 C C . VAL B 2 195 ? -20.12854 -28.50330 -94.17272 1.000 60.68467 195 VAL A C 1
ATOM 3634 O O . VAL B 2 195 ? -20.77287 -27.65194 -94.80257 1.000 53.29261 195 VAL A O 1
ATOM 3638 N N . HIS B 2 196 ? -18.80474 -28.39850 -94.01018 1.000 57.61306 196 HIS A N 1
ATOM 3639 C CA . HIS B 2 196 ? -18.10802 -27.22870 -94.53780 1.000 57.39164 196 HIS A CA 1
ATOM 3640 C C . HIS B 2 196 ? -18.08814 -27.22686 -96.06250 1.000 63.78298 196 HIS A C 1
ATOM 3641 O O . HIS B 2 196 ? -18.11532 -26.15729 -96.68082 1.000 62.87059 196 HIS A O 1
ATOM 3648 N N . LYS B 2 197 ? -18.04291 -28.40156 -96.68471 1.000 61.37844 197 LYS A N 1
ATOM 3649 C CA . LYS B 2 197 ? -18.10214 -28.49426 -98.13645 1.000 56.99032 197 LYS A CA 1
ATOM 3650 C C . LYS B 2 197 ? -19.52059 -28.36013 -98.67540 1.000 65.36889 197 LYS A C 1
ATOM 3651 O O . LYS B 2 197 ? -19.70994 -28.44362 -99.89269 1.000 65.88459 197 LYS A O 1
ATOM 3657 N N . MET B 2 198 ? -20.52315 -28.15069 -97.80571 1.000 64.96672 198 MET A N 1
ATOM 3658 C CA . MET B 2 198 ? -21.90526 -28.13856 -98.27861 1.000 59.17366 198 MET A CA 1
ATOM 3659 C C . MET B 2 198 ? -22.33014 -26.72372 -98.64784 1.000 60.78632 198 MET A C 1
ATOM 3660 O O . MET B 2 198 ? -22.12384 -25.79471 -97.85650 1.000 64.93204 198 MET A O 1
ATOM 3665 N N . PRO B 2 199 ? -22.92106 -26.52865 -99.82930 1.000 62.21150 199 PRO A N 1
ATOM 3666 C CA . PRO B 2 199 ? -23.42540 -25.19413 -100.18597 1.000 63.75178 199 PRO A CA 1
ATOM 3667 C C . PRO B 2 199 ? -24.43442 -24.64961 -99.19917 1.000 63.58756 199 PRO A C 1
ATOM 3668 O O . PRO B 2 199 ? -24.49087 -23.43119 -99.00187 1.000 65.25767 199 PRO A O 1
ATOM 3672 N N . ALA B 2 200 ? -25.23512 -25.51661 -98.57207 1.000 65.32149 200 ALA A N 1
ATOM 3673 C CA . ALA B 2 200 ? -26.20603 -25.05959 -97.58563 1.000 59.82476 200 ALA A CA 1
ATOM 3674 C C . ALA B 2 200 ? -25.54077 -24.40326 -96.38504 1.000 62.48996 200 ALA A C 1
ATOM 3675 O O . ALA B 2 200 ? -26.17958 -23.60428 -95.69185 1.000 63.70120 200 ALA A O 1
ATOM 3677 N N . PHE B 2 201 ? -24.27463 -24.71967 -96.11851 1.000 61.55108 201 PHE A N 1
ATOM 3678 C CA . PHE B 2 201 ? -23.60796 -24.11125 -94.98072 1.000 55.30549 201 PHE A CA 1
ATOM 3679 C C . PHE B 2 201 ? -23.33336 -22.63178 -95.20537 1.000 62.63003 201 PHE A C 1
ATOM 3680 O O . PHE B 2 201 ? -23.11877 -21.89887 -94.23246 1.000 65.61281 201 PHE A O 1
ATOM 3688 N N . GLU B 2 202 ? -23.33162 -22.17708 -96.45625 1.000 62.59025 202 GLU A N 1
ATOM 3689 C CA . GLU B 2 202 ? -23.24594 -20.74829 -96.71894 1.000 63.59089 202 GLU A CA 1
ATOM 3690 C C . GLU B 2 202 ? -24.46198 -20.04105 -96.13562 1.000 65.02841 202 GLU A C 1
ATOM 3691 O O . GLU B 2 202 ? -25.57277 -20.57969 -96.11381 1.000 72.67431 202 GLU A O 1
ATOM 3697 N N . GLY B 2 203 ? -24.24905 -18.81803 -95.66054 1.000 65.11293 203 GLY A N 1
ATOM 3698 C CA . GLY B 2 203 ? -25.30809 -18.07025 -95.02053 1.000 68.38676 203 GLY A CA 1
ATOM 3699 C C . GLY B 2 203 ? -25.57678 -18.43353 -93.57654 1.000 68.47122 203 GLY A C 1
ATOM 3700 O O . GLY B 2 203 ? -26.28628 -17.68470 -92.89160 1.000 70.94810 203 GLY A O 1
ATOM 3701 N N . ILE B 2 204 ? -25.03697 -19.54695 -93.08734 1.000 67.21211 204 ILE A N 1
ATOM 3702 C CA . ILE B 2 204 ? -25.21469 -19.96573 -91.69907 1.000 63.13964 204 ILE A CA 1
ATOM 3703 C C . ILE B 2 204 ? -24.24380 -19.17985 -90.82678 1.000 62.48927 204 ILE A C 1
ATOM 3704 O O . ILE B 2 204 ? -23.02776 -19.22772 -91.06482 1.000 62.74811 204 ILE A O 1
ATOM 3709 N N . PRO B 2 205 ? -24.72660 -18.44437 -89.82400 1.000 60.81092 205 PRO A N 1
ATOM 3710 C CA . PRO B 2 205 ? -23.82035 -17.64274 -88.98648 1.000 59.47946 205 PRO A CA 1
ATOM 3711 C C . PRO B 2 205 ? -22.76724 -18.49451 -88.28975 1.000 58.41167 205 PRO A C 1
ATOM 3712 O O . PRO B 2 205 ? -23.02715 -19.62408 -87.87092 1.000 58.92897 205 PRO A O 1
ATOM 3716 N N . ARG B 2 206 ? -21.56426 -17.94140 -88.17936 1.000 56.42969 206 ARG A N 1
ATOM 3717 C CA . ARG B 2 206 ? -20.43192 -18.64172 -87.59347 1.000 54.51884 206 ARG A CA 1
ATOM 3718 C C . ARG B 2 206 ? -20.24556 -18.23127 -86.14041 1.000 62.43639 206 ARG A C 1
ATOM 3719 O O . ARG B 2 206 ? -20.55080 -17.10260 -85.74654 1.000 67.80436 206 ARG A O 1
ATOM 3727 N N . LYS B 2 207 ? -19.72409 -19.16312 -85.34791 1.000 62.89329 207 LYS A N 1
ATOM 3728 C CA . LYS B 2 207 ? -19.61073 -18.98132 -83.91064 1.000 55.79873 207 LYS A CA 1
ATOM 3729 C C . LYS B 2 207 ? -18.45407 -19.83143 -83.41383 1.000 53.51777 207 LYS A C 1
ATOM 3730 O O . LYS B 2 207 ? -18.27065 -20.96263 -83.86505 1.000 55.91159 207 LYS A O 1
ATOM 3736 N N . GLU B 2 208 ? -17.67294 -19.28331 -82.49865 1.000 64.01942 208 GLU A N 1
ATOM 3737 C CA . GLU B 2 208 ? -16.57244 -20.02618 -81.91354 1.000 61.85995 208 GLU A CA 1
ATOM 3738 C C . GLU B 2 208 ? -17.04994 -20.70921 -80.64282 1.000 61.24332 208 GLU A C 1
ATOM 3739 O O . GLU B 2 208 ? -17.98825 -20.25013 -79.98730 1.000 64.50316 208 GLU A O 1
ATOM 3745 N N . PHE B 2 209 ? -16.42089 -21.83496 -80.31724 1.000 65.02158 209 PHE A N 1
ATOM 3746 C CA . PHE B 2 209 ? -16.79063 -22.59715 -79.13452 1.000 62.76214 209 PHE A CA 1
ATOM 3747 C C . PHE B 2 209 ? -15.53369 -23.09492 -78.43929 1.000 58.87322 209 PHE A C 1
ATOM 3748 O O . PHE B 2 209 ? -14.45375 -23.15693 -79.02951 1.000 58.10532 209 PHE A O 1
ATOM 3756 N N . GLU B 2 210 ? -15.69029 -23.45114 -77.16784 1.000 57.91004 210 GLU A N 1
ATOM 3757 C CA . GLU B 2 210 ? -14.61878 -24.02968 -76.36950 1.000 54.40156 210 GLU A CA 1
ATOM 3758 C C . GLU B 2 210 ? -15.15147 -25.27940 -75.69357 1.000 52.87081 210 GLU A C 1
ATOM 3759 O O . GLU B 2 210 ? -16.21916 -25.24699 -75.07607 1.000 61.19588 210 GLU A O 1
ATOM 3761 N N . THR B 2 211 ? -14.41334 -26.37509 -75.80930 1.000 53.69468 211 THR A N 1
ATOM 3762 C CA . THR B 2 211 ? -14.82590 -27.65940 -75.26827 1.000 53.84074 211 THR A CA 1
ATOM 3763 C C . THR B 2 211 ? -13.79033 -28.11389 -74.25557 1.000 58.49969 211 THR A C 1
ATOM 3764 O O . THR B 2 211 ? -12.59782 -28.17719 -74.56900 1.000 63.59832 211 THR A O 1
ATOM 3768 N N . ARG B 2 212 ? -14.24642 -28.42260 -73.04561 1.000 59.95343 212 ARG A N 1
ATOM 3769 C CA . ARG B 2 212 ? -13.35915 -28.77956 -71.94953 1.000 60.12032 212 ARG A CA 1
ATOM 3770 C C . ARG B 2 212 ? -13.88545 -30.01032 -71.22778 1.000 57.26137 212 ARG A C 1
ATOM 3771 O O . ARG B 2 212 ? -15.09716 -30.25245 -71.18030 1.000 57.71500 212 ARG A O 1
ATOM 3773 N N . LYS B 2 213 ? -12.95647 -30.79555 -70.68147 1.000 57.66288 213 LYS A N 1
ATOM 3774 C CA . LYS B 2 213 ? -13.32179 -31.81077 -69.69968 1.000 60.68659 213 LYS A CA 1
ATOM 3775 C C . LYS B 2 213 ? -14.07352 -31.16889 -68.54085 1.000 59.66895 213 LYS A C 1
ATOM 3776 O O . LYS B 2 213 ? -13.61017 -30.19113 -67.94747 1.000 65.83562 213 LYS A O 1
ATOM 3782 N N . SER B 2 214 ? -15.23758 -31.72080 -68.21716 1.000 56.51013 214 SER A N 1
ATOM 3783 C CA . SER B 2 214 ? -16.11118 -31.13223 -67.21908 1.000 58.87558 214 SER A CA 1
ATOM 3784 C C . SER B 2 214 ? -16.40393 -32.04777 -66.04471 1.000 62.42611 214 SER A C 1
ATOM 3785 O O . SER B 2 214 ? -17.01593 -31.59676 -65.07138 1.000 69.85746 214 SER A O 1
ATOM 3788 N N . GLY B 2 215 ? -15.99543 -33.30394 -66.10232 1.000 57.67182 215 GLY A N 1
ATOM 3789 C CA . GLY B 2 215 ? -16.36506 -34.25568 -65.07983 1.000 63.36541 215 GLY A CA 1
ATOM 3790 C C . GLY B 2 215 ? -16.15240 -35.67012 -65.58271 1.000 67.47282 215 GLY A C 1
ATOM 3791 O O . GLY B 2 215 ? -15.61160 -35.89338 -66.66394 1.000 73.81129 215 GLY A O 1
ATOM 3792 N N . ARG B 2 216 ? -16.59924 -36.61774 -64.77271 1.000 64.97659 216 ARG A N 1
ATOM 3793 C CA . ARG B 2 216 ? -16.32201 -38.02187 -65.01339 1.000 63.89893 216 ARG A CA 1
ATOM 3794 C C . ARG B 2 216 ? -17.61043 -38.81342 -64.86025 1.000 66.18564 216 ARG A C 1
ATOM 3795 O O . ARG B 2 216 ? -18.45086 -38.49397 -64.01621 1.000 66.68862 216 ARG A O 1
ATOM 3803 N N . MET B 2 217 ? -17.77754 -39.82198 -65.70324 1.000 63.84072 217 MET A N 1
ATOM 3804 C CA . MET B 2 217 ? -18.93218 -40.69771 -65.65147 1.000 58.10018 217 MET A CA 1
ATOM 3805 C C . MET B 2 217 ? -18.47743 -42.13600 -65.45652 1.000 59.39823 217 MET A C 1
ATOM 3806 O O . MET B 2 217 ? -17.34696 -42.51319 -65.78058 1.000 60.51008 217 MET A O 1
ATOM 3811 N N . GLY B 2 218 ? -19.38054 -42.93039 -64.90545 1.000 57.93490 218 GLY A N 1
ATOM 3812 C CA . GLY B 2 218 ? -19.14195 -44.33737 -64.70675 1.000 52.14606 218 GLY A CA 1
ATOM 3813 C C . GLY B 2 218 ? -20.22388 -45.12870 -65.39918 1.000 54.10783 218 GLY A C 1
ATOM 3814 O O . GLY B 2 218 ? -21.40929 -44.96618 -65.10863 1.000 60.00450 218 GLY A O 1
ATOM 3815 N N . LYS B 2 219 ? -19.82924 -45.97571 -66.33222 1.000 52.50000 219 LYS A N 1
ATOM 3816 C CA . LYS B 2 219 ? -20.76342 -46.70934 -67.16273 1.000 50.34620 219 LYS A CA 1
ATOM 3817 C C . LYS B 2 219 ? -20.80946 -48.14661 -66.67362 1.000 60.58459 219 LYS A C 1
ATOM 3818 O O . LYS B 2 219 ? -19.78211 -48.83409 -66.65937 1.000 60.58606 219 LYS A O 1
ATOM 3824 N N . THR B 2 220 ? -21.98572 -48.57535 -66.22421 1.000 62.54829 220 THR A N 1
ATOM 3825 C CA . THR B 2 220 ? -22.29035 -49.99250 -66.05939 1.000 61.31501 220 THR A CA 1
ATOM 3826 C C . THR B 2 220 ? -22.91264 -50.44440 -67.37720 1.000 63.71899 220 THR A C 1
ATOM 3827 O O . THR B 2 220 ? -24.07984 -50.16138 -67.65714 1.000 65.70634 220 THR A O 1
ATOM 3831 N N . GLY B 2 221 ? -22.12364 -51.12289 -68.20603 1.000 58.79321 221 GLY A N 1
ATOM 3832 C CA . GLY B 2 221 ? -22.54591 -51.37782 -69.57046 1.000 56.96451 221 GLY A CA 1
ATOM 3833 C C . GLY B 2 221 ? -23.67045 -52.39160 -69.65927 1.000 55.87196 221 GLY A C 1
ATOM 3834 O O . GLY B 2 221 ? -23.82282 -53.26906 -68.80934 1.000 61.16991 221 GLY A O 1
ATOM 3835 N N . THR B 2 222 ? -24.47533 -52.26283 -70.71893 1.000 48.16651 222 THR A N 1
ATOM 3836 C CA . THR B 2 222 ? -25.57019 -53.20668 -70.93225 1.000 53.11363 222 THR A CA 1
ATOM 3837 C C . THR B 2 222 ? -25.04798 -54.61525 -71.19016 1.000 55.75972 222 THR A C 1
ATOM 3838 O O . THR B 2 222 ? -25.61030 -55.59797 -70.68078 1.000 59.53991 222 THR A O 1
ATOM 3842 N N . LEU B 2 223 ? -23.97984 -54.73570 -71.98877 1.000 50.57651 223 LEU A N 1
ATOM 3843 C CA . LEU B 2 223 ? -23.41463 -56.05268 -72.26943 1.000 54.46187 223 LEU A CA 1
ATOM 3844 C C . LEU B 2 223 ? -22.91104 -56.69862 -70.99636 1.000 59.61659 223 LEU A C 1
ATOM 3845 O O . LEU B 2 223 ? -23.09683 -57.90408 -70.78570 1.000 62.70743 223 LEU A O 1
ATOM 3850 N N . HIS B 2 224 ? -22.27730 -55.90589 -70.12942 1.000 54.63393 224 HIS A N 1
ATOM 3851 C CA . HIS B 2 224 ? -21.80192 -56.44084 -68.86236 1.000 56.29733 224 HIS A CA 1
ATOM 3852 C C . HIS B 2 224 ? -22.96520 -56.87614 -67.98361 1.000 53.81487 224 HIS A C 1
ATOM 3853 O O . HIS B 2 224 ? -22.88645 -57.91002 -67.32474 1.000 53.82514 224 HIS A O 1
ATOM 3860 N N . ASN B 2 225 ? -24.06253 -56.11617 -67.97195 1.000 52.48258 225 ASN A N 1
ATOM 3861 C CA . ASN B 2 225 ? -25.21496 -56.50689 -67.15909 1.000 58.89940 225 ASN A CA 1
ATOM 3862 C C . ASN B 2 225 ? -25.81353 -57.82874 -67.63915 1.000 61.82755 225 ASN A C 1
ATOM 3863 O O . ASN B 2 225 ? -26.09515 -58.73069 -66.83632 1.000 60.77068 225 ASN A O 1
ATOM 3868 N N . VAL B 2 226 ? -26.03614 -57.94892 -68.94928 1.000 56.73265 226 VAL A N 1
ATOM 3869 C CA . VAL B 2 226 ? -26.59821 -59.17830 -69.50213 1.000 62.13179 226 VAL A CA 1
ATOM 3870 C C . VAL B 2 226 ? -25.66662 -60.35439 -69.22876 1.000 64.41626 226 VAL A C 1
ATOM 3871 O O . VAL B 2 226 ? -26.10088 -61.43211 -68.79185 1.000 63.58556 226 VAL A O 1
ATOM 3875 N N . ALA B 2 227 ? -24.36686 -60.16087 -69.47585 1.000 62.01174 227 ALA A N 1
ATOM 3876 C CA . ALA B 2 227 ? -23.37947 -61.17645 -69.13248 1.000 64.24558 227 ALA A CA 1
ATOM 3877 C C . ALA B 2 227 ? -23.47258 -61.54733 -67.66026 1.000 56.64667 227 ALA A C 1
ATOM 3878 O O . ALA B 2 227 ? -23.49617 -62.72817 -67.30268 1.000 53.25463 227 ALA A O 1
ATOM 3880 N N . GLY B 2 228 ? -23.56158 -60.53592 -66.79740 1.000 59.11455 228 GLY A N 1
ATOM 3881 C CA . GLY B 2 228 ? -23.55059 -60.77343 -65.37064 1.000 60.36591 228 GLY A CA 1
ATOM 3882 C C . GLY B 2 228 ? -24.73724 -61.58593 -64.91039 1.000 65.30124 228 GLY A C 1
ATOM 3883 O O . GLY B 2 228 ? -24.60200 -62.44706 -64.03689 1.000 68.92253 228 GLY A O 1
ATOM 3884 N N . GLN B 2 229 ? -25.91494 -61.35189 -65.49680 1.000 56.21725 229 GLN A N 1
ATOM 3885 C CA . GLN B 2 229 ? -27.03261 -62.15590 -65.01304 1.000 67.36942 229 GLN A CA 1
ATOM 3886 C C . GLN B 2 229 ? -27.05018 -63.52910 -65.66525 1.000 66.95014 229 GLN A C 1
ATOM 3887 O O . GLN B 2 229 ? -27.61463 -64.46863 -65.09768 1.000 71.07969 229 GLN A O 1
ATOM 3893 N N . LEU B 2 230 ? -26.44266 -63.67127 -66.84672 1.000 68.46489 230 LEU A N 1
ATOM 3894 C CA . LEU B 2 230 ? -26.31059 -65.00220 -67.43561 1.000 65.56239 230 LEU A CA 1
ATOM 3895 C C . LEU B 2 230 ? -25.29852 -65.86449 -66.69474 1.000 67.56269 230 LEU A C 1
ATOM 3896 O O . LEU B 2 230 ? -25.45139 -67.08901 -66.65692 1.000 71.34534 230 LEU A O 1
ATOM 3901 N N . CYS B 2 231 ? -24.26072 -65.26672 -66.11252 1.000 63.81588 231 CYS A N 1
ATOM 3902 C CA . CYS B 2 231 ? -23.20442 -66.04031 -65.46880 1.000 71.96692 231 CYS A CA 1
ATOM 3903 C C . CYS B 2 231 ? -23.14144 -65.83551 -63.95882 1.000 75.61013 231 CYS A C 1
ATOM 3904 O O . CYS B 2 231 ? -22.20750 -66.32931 -63.31866 1.000 70.53473 231 CYS A O 1
ATOM 3907 N N . GLY B 2 232 ? -24.11225 -65.13912 -63.37013 1.000 73.77728 232 GLY A N 1
ATOM 3908 C CA . GLY B 2 232 ? -24.06991 -64.88736 -61.94118 1.000 69.81273 232 GLY A CA 1
ATOM 3909 C C . GLY B 2 232 ? -22.85639 -64.11451 -61.48607 1.000 70.70443 232 GLY A C 1
ATOM 3910 O O . GLY B 2 232 ? -22.46756 -64.21792 -60.32246 1.000 80.71898 232 GLY A O 1
ATOM 3911 N N . THR B 2 233 ? -22.24454 -63.33654 -62.37206 1.000 69.35682 233 THR A N 1
ATOM 3912 C CA . THR B 2 233 ? -21.01120 -62.62825 -62.08057 1.000 70.31106 233 THR A CA 1
ATOM 3913 C C . THR B 2 233 ? -21.26013 -61.12237 -62.00866 1.000 70.69243 233 THR A C 1
ATOM 3914 O O . THR B 2 233 ? -22.40444 -60.65156 -61.99181 1.000 70.02955 233 THR A O 1
ATOM 3918 N N . SER B 2 234 ? -20.16694 -60.36403 -62.00571 1.000 66.46913 234 SER A N 1
ATOM 3919 C CA . SER B 2 234 ? -20.17601 -58.94728 -61.68034 1.000 54.89189 234 SER A CA 1
ATOM 3920 C C . SER B 2 234 ? -19.02959 -58.26796 -62.41758 1.000 58.67845 234 SER A C 1
ATOM 3921 O O . SER B 2 234 ? -17.92436 -58.81222 -62.48652 1.000 64.59454 234 SER A O 1
ATOM 3924 N N . TYR B 2 235 ? -19.28656 -57.07928 -62.95991 1.000 60.44121 235 TYR A N 1
ATOM 3925 C CA . TYR B 2 235 ? -18.27969 -56.35046 -63.72211 1.000 65.26024 235 TYR A CA 1
ATOM 3926 C C . TYR B 2 235 ? -17.95465 -55.01627 -63.06272 1.000 60.75298 235 TYR A C 1
ATOM 3927 O O . TYR B 2 235 ? -18.78625 -54.42217 -62.36993 1.000 65.62269 235 TYR A O 1
ATOM 3936 N N . ALA B 2 236 ? -16.72806 -54.55621 -63.28016 1.000 58.95739 236 ALA A N 1
ATOM 3937 C CA . ALA B 2 236 ? -16.32557 -53.25061 -62.78431 1.000 59.40908 236 ALA A CA 1
ATOM 3938 C C . ALA B 2 236 ? -16.98048 -52.14287 -63.59684 1.000 56.84397 236 ALA A C 1
ATOM 3939 O O . ALA B 2 236 ? -17.24430 -52.28812 -64.79003 1.000 59.67911 236 ALA A O 1
ATOM 3941 N N . VAL B 2 237 ? -17.25252 -51.02626 -62.92858 1.000 57.53319 237 VAL A N 1
ATOM 3942 C CA . VAL B 2 237 ? -17.72240 -49.83308 -63.61841 1.000 54.81972 237 VAL A CA 1
ATOM 3943 C C . VAL B 2 237 ? -16.58118 -49.25343 -64.44094 1.000 50.54910 237 VAL A C 1
ATOM 3944 O O . VAL B 2 237 ? -15.45860 -49.10844 -63.94199 1.000 51.81629 237 VAL A O 1
ATOM 3948 N N . GLN B 2 238 ? -16.85244 -48.92733 -65.70709 1.000 52.20226 238 GLN A N 1
ATOM 3949 C CA . GLN B 2 238 ? -15.85332 -48.29312 -66.56729 1.000 51.13522 238 GLN A CA 1
ATOM 3950 C C . GLN B 2 238 ? -16.00428 -46.78006 -66.47359 1.000 55.39422 238 GLN A C 1
ATOM 3951 O O . GLN B 2 238 ? -17.05862 -46.23493 -66.81743 1.000 53.64513 238 GLN A O 1
ATOM 3957 N N . TYR B 2 239 ? -14.95860 -46.10278 -66.01280 1.000 53.33083 239 TYR A N 1
ATOM 3958 C CA . TYR B 2 239 ? -15.01329 -44.65742 -65.85566 1.000 52.75307 239 TYR A CA 1
ATOM 3959 C C . TYR B 2 239 ? -14.54069 -43.96702 -67.12695 1.000 56.08275 239 TYR A C 1
ATOM 3960 O O . TYR B 2 239 ? -13.71488 -44.49774 -67.87447 1.000 60.87006 239 TYR A O 1
ATOM 3969 N N . MET B 2 240 ? -15.08877 -42.78008 -67.37674 1.000 57.95355 240 MET A N 1
ATOM 3970 C CA . MET B 2 240 ? -14.86579 -42.09479 -68.64054 1.000 60.76904 240 MET A CA 1
ATOM 3971 C C . MET B 2 240 ? -15.00566 -40.59082 -68.43928 1.000 64.03013 240 MET A C 1
ATOM 3972 O O . MET B 2 240 ? -15.83636 -40.13955 -67.64762 1.000 59.25644 240 MET A O 1
ATOM 3977 N N . ASP B 2 241 ? -14.18814 -39.82302 -69.15445 1.000 63.09848 241 ASP A N 1
ATOM 3978 C CA . ASP B 2 241 ? -14.32187 -38.37373 -69.14874 1.000 58.95034 241 ASP A CA 1
ATOM 3979 C C . ASP B 2 241 ? -15.59916 -37.92979 -69.86872 1.000 57.43792 241 ASP A C 1
ATOM 3980 O O . ASP B 2 241 ? -15.88589 -38.35529 -70.99049 1.000 66.65203 241 ASP A O 1
ATOM 3985 N N . GLN B 2 242 ? -16.40103 -37.14527 -69.16533 1.000 56.17288 242 GLN A N 1
ATOM 3986 C CA . GLN B 2 242 ? -17.31340 -36.11316 -69.66558 1.000 55.97613 242 GLN A CA 1
ATOM 3987 C C . GLN B 2 242 ? -16.72446 -34.77724 -70.09983 1.000 61.19646 242 GLN A C 1
ATOM 3988 O O . GLN B 2 242 ? -15.81368 -34.22029 -69.48019 1.000 62.79406 242 GLN A O 1
ATOM 3994 N N . PHE B 2 243 ? -17.35820 -34.21938 -71.13946 1.000 51.10142 243 PHE A N 1
ATOM 3995 C CA . PHE B 2 243 ? -16.95960 -32.97166 -71.76823 1.000 51.22736 243 PHE A CA 1
ATOM 3996 C C . PHE B 2 243 ? -18.15164 -32.04454 -71.93887 1.000 53.37088 243 PHE A C 1
ATOM 3997 O O . PHE B 2 243 ? -19.30091 -32.48627 -72.02306 1.000 55.43039 243 PHE A O 1
ATOM 4005 N N . ALA B 2 244 ? -17.85285 -30.74946 -72.00493 1.000 54.40677 244 ALA A N 1
ATOM 4006 C CA . ALA B 2 244 ? -18.85686 -29.71047 -72.14672 1.000 51.37853 244 ALA A CA 1
ATOM 4007 C C . ALA B 2 244 ? -18.36008 -28.66664 -73.13147 1.000 52.08266 244 ALA A C 1
ATOM 4008 O O . ALA B 2 244 ? -17.16828 -28.34225 -73.15554 1.000 58.10585 244 ALA A O 1
ATOM 4010 N N . THR B 2 245 ? -19.28612 -28.12275 -73.91679 1.000 55.51208 245 THR A N 1
ATOM 4011 C CA . THR B 2 245 ? -18.98371 -27.14470 -74.95417 1.000 52.27998 245 THR A CA 1
ATOM 4012 C C . THR B 2 245 ? -19.74154 -25.85513 -74.66562 1.000 52.53378 245 THR A C 1
ATOM 4013 O O . THR B 2 245 ? -20.97567 -25.85824 -74.60709 1.000 57.60906 245 THR A O 1
ATOM 4017 N N . GLU B 2 246 ? -19.00148 -24.75531 -74.50246 1.000 57.94758 246 GLU A N 1
ATOM 4018 C CA . GLU B 2 246 ? -19.51456 -23.42803 -74.19649 1.000 60.50456 246 GLU A CA 1
ATOM 4019 C C . GLU B 2 246 ? -19.19799 -22.46943 -75.34084 1.000 62.81320 246 GLU A C 1
ATOM 4020 O O . GLU B 2 246 ? -18.23602 -22.67797 -76.08343 1.000 67.42836 246 GLU A O 1
ATOM 4022 N N . PRO B 2 247 ? -19.99314 -21.40454 -75.51474 1.000 73.52745 247 PRO A N 1
ATOM 4023 C CA . PRO B 2 247 ? -19.88862 -20.58654 -76.72881 1.000 66.97645 247 PRO A CA 1
ATOM 4024 C C . PRO B 2 247 ? -18.73489 -19.59773 -76.76918 1.000 68.78651 247 PRO A C 1
ATOM 4025 O O . PRO B 2 247 ? -18.66562 -18.82078 -77.72858 1.000 92.35078 247 PRO A O 1
ATOM 4029 N N . LYS B 2 248 ? -17.84316 -19.58015 -75.78724 1.000 61.99712 248 LYS A N 1
ATOM 4030 C CA . LYS B 2 248 ? -16.71892 -18.62826 -75.78121 1.000 85.83879 248 LYS A CA 1
ATOM 4031 C C . LYS B 2 248 ? -17.17227 -17.16398 -75.83094 1.000 82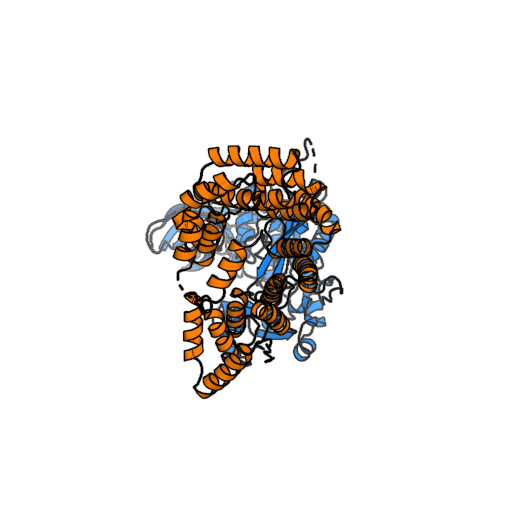.15537 248 LYS A C 1
ATOM 4032 O O . LYS B 2 248 ? -17.28115 -16.56635 -76.90249 1.000 78.46489 248 LYS A O 1
ATOM 4038 N N . LEU B 2 256 ? -20.06357 -7.20749 -77.41985 1.000 109.87437 256 LEU A N 1
ATOM 4039 C CA . LEU B 2 256 ? -21.27308 -6.39767 -77.30079 1.000 115.06685 256 LEU A CA 1
ATOM 4040 C C . LEU B 2 256 ? -22.48784 -7.18030 -77.78327 1.000 114.84428 256 LEU A C 1
ATOM 4041 O O . LEU B 2 256 ? -23.16665 -7.84647 -76.99927 1.000 117.45310 256 LEU A O 1
ATOM 4046 N N . PHE B 2 257 ? -22.75531 -7.08502 -79.08335 1.000 113.46713 257 PHE A N 1
ATOM 4047 C CA . PHE B 2 257 ? -23.79116 -7.88657 -79.72992 1.000 105.20066 257 PHE A CA 1
ATOM 4048 C C . PHE B 2 257 ? -23.18517 -9.19584 -80.23729 1.000 104.74657 257 PHE A C 1
ATOM 4049 O O . PHE B 2 257 ? -23.12034 -9.47132 -81.43306 1.000 104.79476 257 PHE A O 1
ATOM 4051 N N . GLY B 2 258 ? -22.71699 -9.99907 -79.28408 1.000 107.83043 258 GLY A N 1
ATOM 4052 C CA . GLY B 2 258 ? -22.08780 -11.26961 -79.58755 1.000 109.09292 258 GLY A CA 1
ATOM 4053 C C . GLY B 2 258 ? -22.98184 -12.46159 -79.31259 1.000 113.52856 258 GLY A C 1
ATOM 4054 O O . GLY B 2 258 ? -22.60549 -13.60724 -79.58129 1.000 111.26147 258 GLY A O 1
ATOM 4055 N N . ASP B 2 259 ? -24.16677 -12.20427 -78.76477 1.000 107.15480 259 ASP A N 1
ATOM 4056 C CA . ASP B 2 259 ? -25.16100 -13.25279 -78.60280 1.000 95.87215 259 ASP A CA 1
ATOM 4057 C C . ASP B 2 259 ? -25.66637 -13.71353 -79.96798 1.000 86.70465 259 ASP A C 1
ATOM 4058 O O . ASP B 2 259 ? -25.58789 -12.99360 -80.96616 1.000 92.14852 259 ASP A O 1
ATOM 4063 N N . SER B 2 260 ? -26.20063 -14.92631 -80.00521 1.000 80.32295 260 SER A N 1
ATOM 4064 C CA . SER B 2 260 ? -26.52217 -15.58038 -81.26234 1.000 73.79548 260 SER A CA 1
ATOM 4065 C C . SER B 2 260 ? -28.02379 -15.69368 -81.46992 1.000 67.01365 260 SER A C 1
ATOM 4066 O O . SER B 2 260 ? -28.80510 -15.72851 -80.51446 1.000 73.46502 260 SER A O 1
ATOM 4069 N N . GLY B 2 261 ? -28.40889 -15.75711 -82.74102 1.000 64.45064 261 GLY A N 1
ATOM 4070 C CA . GLY B 2 261 ? -29.77502 -16.04551 -83.13014 1.000 62.04497 261 GLY A CA 1
ATOM 4071 C C . GLY B 2 261 ? -30.07694 -17.52622 -83.05883 1.000 64.57441 261 GLY A C 1
ATOM 4072 O O . GLY B 2 261 ? -29.44981 -18.27980 -82.30637 1.000 65.17545 261 GLY A O 1
ATOM 4073 N N . ASN B 2 262 ? -31.05184 -17.95249 -83.85468 1.000 62.90851 262 ASN A N 1
ATOM 4074 C CA . ASN B 2 262 ? -31.51254 -19.33114 -83.82726 1.000 60.14557 262 ASN A CA 1
ATOM 4075 C C . ASN B 2 262 ? -30.57656 -20.23665 -84.60597 1.000 60.80442 262 ASN A C 1
ATOM 4076 O O . ASN B 2 262 ? -29.97867 -19.83511 -85.60592 1.000 69.44841 262 ASN A O 1
ATOM 4081 N N . ALA B 2 263 ? -30.45363 -21.47267 -84.13546 1.000 59.57356 263 ALA A N 1
ATOM 4082 C CA . ALA B 2 263 ? -29.68620 -22.45318 -84.87889 1.000 58.56973 263 ALA A CA 1
ATOM 4083 C C . ALA B 2 263 ? -30.29736 -22.63560 -86.26057 1.000 54.48120 263 ALA A C 1
ATOM 4084 O O . ALA B 2 263 ? -31.50813 -22.50485 -86.45399 1.000 58.57505 263 ALA A O 1
ATOM 4086 N N . GLN B 2 264 ? -29.44245 -22.89390 -87.23734 1.000 49.53995 264 GLN A N 1
ATOM 4087 C CA . GLN B 2 264 ? -29.90496 -23.28404 -88.55611 1.000 58.82756 264 GLN A CA 1
ATOM 4088 C C . GLN B 2 264 ? -29.52846 -24.71724 -88.88104 1.000 54.42956 264 GLN A C 1
ATOM 4089 O O . GLN B 2 264 ? -29.86187 -25.20320 -89.96861 1.000 55.21829 264 GLN A O 1
ATOM 4095 N N . ILE B 2 265 ? -28.86308 -25.40552 -87.95401 1.000 47.18548 265 ILE A N 1
ATOM 4096 C CA . ILE B 2 265 ? -28.55175 -26.82420 -88.06437 1.000 55.64726 265 ILE A CA 1
ATOM 4097 C C . ILE B 2 265 ? -29.22710 -27.54188 -86.90607 1.000 52.37081 265 ILE A C 1
ATOM 4098 O O . ILE B 2 265 ? -29.12366 -27.10113 -85.75636 1.000 59.91207 265 ILE A O 1
ATOM 4103 N N . THR B 2 266 ? -29.89958 -28.64739 -87.20134 1.000 45.64773 266 THR A N 1
ATOM 4104 C CA . THR B 2 266 ? -30.58294 -29.43652 -86.18265 1.000 47.69727 266 THR A CA 1
ATOM 4105 C C . THR B 2 266 ? -30.03752 -30.85393 -86.18104 1.000 49.83740 266 THR A C 1
ATOM 4106 O O . THR B 2 266 ? -29.81693 -31.43047 -87.24425 1.000 51.62198 266 THR A O 1
ATOM 4110 N N . LEU B 2 267 ? -29.82960 -31.41287 -84.99014 1.000 49.68911 267 LEU A N 1
ATOM 4111 C CA . LEU B 2 267 ? -29.37617 -32.78792 -84.81523 1.000 44.24963 267 LEU A CA 1
ATOM 4112 C C . LEU B 2 267 ? -30.53633 -33.62280 -84.29532 1.000 51.17341 267 LEU A C 1
ATOM 4113 O O . LEU B 2 267 ? -31.07751 -33.34128 -83.21863 1.000 47.43175 267 LEU A O 1
ATOM 4118 N N . VAL B 2 268 ? -30.92540 -34.62645 -85.07339 1.000 48.21791 268 VAL A N 1
ATOM 4119 C CA . VAL B 2 268 ? -31.93234 -35.61219 -84.70129 1.000 45.49308 268 VAL A CA 1
ATOM 4120 C C . VAL B 2 268 ? -31.20173 -36.91400 -84.42791 1.000 49.91674 268 VAL A C 1
ATOM 4121 O O . VAL B 2 268 ? -30.31372 -37.30263 -85.20167 1.000 52.80896 268 VAL A O 1
ATOM 4125 N N . GLY B 2 269 ? -31.54262 -37.58383 -83.33342 1.000 42.54892 269 GLY A N 1
ATOM 4126 C CA . GLY B 2 269 ? -30.82974 -38.80157 -83.00432 1.000 43.16310 269 GLY A CA 1
ATOM 4127 C C . GLY B 2 269 ? -31.36328 -39.52501 -81.78825 1.000 49.06318 269 GLY A C 1
ATOM 4128 O O . GLY B 2 269 ? -32.47441 -39.27413 -81.31314 1.000 40.56431 269 GLY A O 1
ATOM 4129 N N . THR B 2 270 ? -30.53123 -40.43739 -81.29297 1.000 48.13564 270 THR A N 1
ATOM 4130 C CA . THR B 2 270 ? -30.83699 -41.39439 -80.25146 1.000 48.11039 270 THR A CA 1
ATOM 4131 C C . THR B 2 270 ? -30.14743 -41.00489 -78.94829 1.000 45.17249 270 THR A C 1
ATOM 4132 O O . THR B 2 270 ? -29.69771 -39.86293 -78.78050 1.000 54.97025 270 THR A O 1
ATOM 4136 N N . SER B 2 271 ? -30.01034 -41.97653 -78.04938 1.000 44.44955 271 SER A N 1
ATOM 4137 C CA . SER B 2 271 ? -29.20378 -41.76869 -76.85107 1.000 50.48250 271 SER A CA 1
ATOM 4138 C C . SER B 2 271 ? -27.75160 -41.46533 -77.19868 1.000 48.00648 271 SER A C 1
ATOM 4139 O O . SER B 2 271 ? -27.05383 -40.79501 -76.42593 1.000 51.83539 271 SER A O 1
ATOM 4142 N N . HIS B 2 272 ? -27.27469 -41.94727 -78.34764 1.000 45.83404 272 HIS A N 1
ATOM 4143 C CA . HIS B 2 272 ? -25.90361 -41.65297 -78.74760 1.000 49.05301 272 HIS A CA 1
ATOM 4144 C C . HIS B 2 272 ? -25.65195 -40.15492 -78.87425 1.000 50.37112 272 HIS A C 1
ATOM 4145 O O . HIS B 2 272 ? -24.49935 -39.72228 -78.76935 1.000 42.90460 272 HIS A O 1
ATOM 4152 N N . SER B 2 273 ? -26.69322 -39.35441 -79.10376 1.000 45.05842 273 SER A N 1
ATOM 4153 C CA . SER B 2 273 ? -26.52867 -37.91555 -79.24620 1.000 43.33875 273 SER A CA 1
ATOM 4154 C C . SER B 2 273 ? -26.91571 -37.15804 -77.98533 1.000 51.94084 273 SER A C 1
ATOM 4155 O O . SER B 2 273 ? -26.97257 -35.92220 -78.01120 1.000 52.25414 273 SER A O 1
ATOM 4158 N N . GLY B 2 274 ? -27.17048 -37.86269 -76.88368 1.000 42.16223 274 GLY A N 1
ATOM 4159 C CA . GLY B 2 274 ? -27.58573 -37.22047 -75.65565 1.000 40.95346 274 GLY A CA 1
ATOM 4160 C C . GLY B 2 274 ? -26.45202 -36.48196 -74.96912 1.000 42.38848 274 GLY A C 1
ATOM 4161 O O . GLY B 2 274 ? -25.31874 -36.41731 -75.44694 1.000 53.28436 274 GLY A O 1
ATOM 4162 N N . LYS B 2 275 ? -26.77215 -35.91603 -73.80115 1.000 51.88352 275 LYS A N 1
ATOM 4163 C CA . LYS B 2 275 ? -25.79087 -35.09836 -73.08699 1.000 56.33753 275 LYS A CA 1
ATOM 4164 C C . LYS B 2 275 ? -24.58216 -35.91214 -72.64005 1.000 54.19847 275 LYS A C 1
ATOM 4165 O O . LYS B 2 275 ? -23.48678 -35.35959 -72.49510 1.000 61.42497 275 LYS A O 1
ATOM 4167 N N . ASN B 2 276 ? -24.75337 -37.22248 -72.44120 1.000 55.88505 276 ASN A N 1
ATOM 4168 C CA . ASN B 2 276 ? -23.68957 -38.04506 -71.86999 1.000 51.50108 276 ASN A CA 1
ATOM 4169 C C . ASN B 2 276 ? -22.41114 -38.01474 -72.69639 1.000 50.45125 276 ASN A C 1
ATOM 4170 O O . ASN B 2 276 ? -21.31730 -38.12840 -72.13744 1.000 56.19540 276 ASN A O 1
ATOM 4175 N N . TYR B 2 277 ? -22.51321 -37.88327 -74.01772 1.000 45.53026 277 TYR A N 1
ATOM 4176 C CA . TYR B 2 277 ? -21.34011 -38.03178 -74.86451 1.000 47.67084 277 TYR A CA 1
ATOM 4177 C C . TYR B 2 277 ? -21.01154 -36.77557 -75.65981 1.000 45.41249 277 TYR A C 1
ATOM 4178 O O . TYR B 2 277 ? -20.00909 -36.76485 -76.38456 1.000 40.45378 277 TYR A O 1
ATOM 4187 N N . ASN B 2 278 ? -21.81293 -35.71782 -75.53604 1.000 39.55820 278 ASN A N 1
ATOM 4188 C CA . ASN B 2 278 ? -21.48828 -34.39909 -76.08587 1.000 43.68000 278 ASN A CA 1
ATOM 4189 C C . ASN B 2 278 ? -21.35369 -34.39057 -77.60462 1.000 43.87405 278 ASN A C 1
ATOM 4190 O O . ASN B 2 278 ? -20.63426 -33.54851 -78.14890 1.000 51.84141 278 ASN A O 1
ATOM 4195 N N . PHE B 2 279 ? -22.04180 -35.29538 -78.31208 1.000 44.21014 279 PHE A N 1
ATOM 4196 C CA . PHE B 2 279 ? -21.95345 -35.30012 -79.77457 1.000 45.65790 279 PHE A CA 1
ATOM 4197 C C . PHE B 2 279 ? -22.30326 -33.93309 -80.36451 1.000 45.11328 279 PHE A C 1
ATOM 4198 O O . PHE B 2 279 ? -21.59369 -33.42939 -81.24623 1.000 44.47949 279 PHE A O 1
ATOM 4206 N N . SER B 2 280 ? -23.37547 -33.29935 -79.87844 1.000 48.54104 280 SER A N 1
ATOM 4207 C CA . SER B 2 280 ? -23.73897 -31.99895 -80.43904 1.000 46.34928 280 SER A CA 1
ATOM 4208 C C . SER B 2 280 ? -22.77097 -30.91525 -79.99265 1.000 47.54161 280 SER A C 1
ATOM 4209 O O . SER B 2 280 ? -22.55207 -29.94082 -80.72584 1.000 50.61454 280 SER A O 1
ATOM 4212 N N . GLY B 2 281 ? -22.15075 -31.08019 -78.82121 1.000 44.53165 281 GLY A N 1
ATOM 4213 C CA . GLY B 2 281 ? -21.09696 -30.15704 -78.43260 1.000 41.10171 281 GLY A CA 1
ATOM 4214 C C . GLY B 2 281 ? -19.92617 -30.20054 -79.39451 1.000 49.34177 281 GLY A C 1
ATOM 4215 O O . GLY B 2 281 ? -19.43434 -29.16347 -79.85188 1.000 51.58967 281 GLY A O 1
ATOM 4216 N N . PHE B 2 282 ? -19.47398 -31.41009 -79.72920 1.000 45.90048 282 PHE A N 1
ATOM 4217 C CA . PHE B 2 282 ? -18.36088 -31.54618 -80.65914 1.000 50.44176 282 PHE A CA 1
ATOM 4218 C C . PHE B 2 282 ? -18.73634 -31.04228 -82.04616 1.000 46.87568 282 PHE A C 1
ATOM 4219 O O . PHE B 2 282 ? -17.91159 -30.41872 -82.72913 1.000 42.00179 282 PHE A O 1
ATOM 4227 N N . LEU B 2 283 ? -19.97790 -31.29417 -82.47568 1.000 47.61803 283 LEU A N 1
ATOM 4228 C CA . LEU B 2 283 ? -20.43154 -30.76388 -83.75918 1.000 50.11999 283 LEU A CA 1
ATOM 4229 C C . LEU B 2 283 ? -20.38004 -29.23640 -83.77223 1.000 53.43008 283 LEU A C 1
ATOM 4230 O O . LEU B 2 283 ? -19.88292 -28.63293 -84.72591 1.000 53.44603 283 LEU A O 1
ATOM 4235 N N . GLU B 2 284 ? -20.89015 -28.58719 -82.72244 1.000 48.86641 284 GLU A N 1
ATOM 4236 C CA . GLU B 2 284 ? -20.76952 -27.13272 -82.65424 1.000 49.62351 284 GLU A CA 1
ATOM 4237 C C . GLU B 2 284 ? -19.31057 -26.70578 -82.71176 1.000 50.92166 284 GLU A C 1
ATOM 4238 O O . GLU B 2 284 ? -18.95969 -25.74385 -83.40582 1.000 54.90627 284 GLU A O 1
ATOM 4244 N N . GLN B 2 285 ? -18.44685 -27.42154 -81.99029 1.000 53.66723 285 GLN A N 1
ATOM 4245 C CA . GLN B 2 285 ? -17.04128 -27.04312 -81.90573 1.000 51.70930 285 GLN A CA 1
ATOM 4246 C C . GLN B 2 285 ? -16.36351 -27.10068 -83.27148 1.000 56.37093 285 GLN A C 1
ATOM 4247 O O . GLN B 2 285 ? -15.59031 -26.20558 -83.62679 1.000 57.31287 285 GLN A O 1
ATOM 4253 N N . TYR B 2 286 ? -16.64504 -28.13554 -84.05637 1.000 51.35251 286 TYR A N 1
ATOM 4254 C CA . TYR B 2 286 ? -15.91453 -28.32611 -85.30395 1.000 48.07890 286 TYR A CA 1
ATOM 4255 C C . TYR B 2 286 ? -16.62601 -27.75552 -86.52373 1.000 57.26083 286 TYR A C 1
ATOM 4256 O O . TYR B 2 286 ? -15.95944 -27.37384 -87.49390 1.000 59.91342 286 TYR A O 1
ATOM 4265 N N . ILE B 2 287 ? -17.95649 -27.68178 -86.50777 1.000 55.34742 287 ILE A N 1
ATOM 4266 C CA . ILE B 2 287 ? -18.67143 -26.96047 -87.55496 1.000 53.73191 287 ILE A CA 1
ATOM 4267 C C . ILE B 2 287 ? -18.45192 -25.45976 -87.40555 1.000 58.31394 287 ILE A C 1
ATOM 4268 O O . ILE B 2 287 ? -18.19731 -24.75512 -88.38700 1.000 59.75822 287 ILE A O 1
ATOM 4273 N N . GLY B 2 288 ? -18.52628 -24.95077 -86.17856 1.000 57.40995 288 GLY A N 1
ATOM 4274 C CA . GLY B 2 288 ? -18.37881 -23.53030 -85.95016 1.000 53.46954 288 GLY A CA 1
ATOM 4275 C C . GLY B 2 288 ? -19.69486 -22.80349 -86.10462 1.000 55.25863 288 GLY A C 1
ATOM 4276 O O . GLY B 2 288 ? -19.75767 -21.72980 -86.70788 1.000 54.47917 288 GLY A O 1
ATOM 4277 N N . ALA B 2 289 ? -20.75401 -23.38845 -85.55488 1.000 55.89826 289 ALA A N 1
ATOM 4278 C CA . ALA B 2 289 ? -22.10003 -22.86219 -85.71426 1.000 53.66752 289 ALA A CA 1
ATOM 4279 C C . ALA B 2 289 ? -22.98741 -23.49115 -84.65017 1.000 55.89412 289 ALA A C 1
ATOM 4280 O O . ALA B 2 289 ? -22.65656 -24.53337 -84.07956 1.000 57.37213 289 ALA A O 1
ATOM 4282 N N . ASP B 2 290 ? -24.11366 -22.83734 -84.38013 1.000 55.28282 290 ASP A N 1
ATOM 4283 C CA . ASP B 2 290 ? -25.06870 -23.36379 -83.41613 1.000 47.34706 290 ASP A CA 1
ATOM 4284 C C . ASP B 2 290 ? -25.71689 -24.63564 -83.94762 1.000 49.59310 290 ASP A C 1
ATOM 4285 O O . ASP B 2 290 ? -25.93535 -24.79246 -85.15105 1.000 53.48064 290 ASP A O 1
ATOM 4290 N N . VAL B 2 291 ? -26.02489 -25.55301 -83.03651 1.000 50.96815 291 VAL A N 1
ATOM 4291 C CA . VAL B 2 291 ? -26.69282 -26.80337 -83.37647 1.000 48.04508 291 VAL A CA 1
ATOM 4292 C C . VAL B 2 291 ? -27.82508 -27.00807 -82.38218 1.000 48.75050 291 VAL A C 1
ATOM 4293 O O . VAL B 2 291 ? -27.58427 -27.08464 -81.17150 1.000 50.81434 291 VAL A O 1
ATOM 4297 N N . LEU B 2 292 ? -29.05416 -27.07766 -82.88203 1.000 50.17120 292 LEU A N 1
ATOM 4298 C CA . LEU B 2 292 ? -30.20037 -27.41349 -82.04453 1.000 47.27320 292 LEU A CA 1
ATOM 4299 C C . LEU B 2 292 ? -30.26453 -28.92592 -81.86654 1.000 48.56722 292 LEU A C 1
ATOM 4300 O O . LEU B 2 292 ? -30.43162 -29.65293 -82.85021 1.000 43.91110 292 LEU A O 1
ATOM 4305 N N . ASN B 2 293 ? -30.14127 -29.40234 -80.62273 1.000 47.28905 293 ASN A N 1
ATOM 4306 C CA . ASN B 2 293 ? -30.13739 -30.83617 -80.32265 1.000 48.83170 293 ASN A CA 1
ATOM 4307 C C . ASN B 2 293 ? -31.52989 -31.27214 -79.88984 1.000 46.55767 293 ASN A C 1
ATOM 4308 O O . ASN B 2 293 ? -32.03049 -30.81882 -78.85558 1.000 49.28767 293 ASN A O 1
ATOM 4313 N N . VAL B 2 294 ? -32.14521 -32.16175 -80.66304 1.000 43.34042 294 VAL A N 1
ATOM 4314 C CA . VAL B 2 294 ? -33.47325 -32.65492 -80.32519 1.000 44.56044 294 VAL A CA 1
ATOM 4315 C C . VAL B 2 294 ? -33.48454 -34.17680 -80.19142 1.000 47.63821 294 VAL A C 1
ATOM 4316 O O . VAL B 2 294 ? -34.54486 -34.79786 -80.21384 1.000 47.49241 294 VAL A O 1
ATOM 4320 N N . ALA B 2 295 ? -32.31276 -34.78973 -80.05700 1.000 43.40815 295 ALA A N 1
ATOM 4321 C CA . ALA B 2 295 ? -32.26641 -36.21733 -79.78132 1.000 49.17375 295 ALA A CA 1
ATOM 4322 C C . ALA B 2 295 ? -32.79256 -36.50677 -78.37591 1.000 48.83088 295 ALA A C 1
ATOM 4323 O O . ALA B 2 295 ? -32.89946 -35.61584 -77.52784 1.000 48.93090 295 ALA A O 1
ATOM 4325 N N . PHE B 2 296 ? -33.13141 -37.77167 -78.13143 1.000 44.91294 296 PHE A N 1
ATOM 4326 C CA . PHE B 2 296 ? -33.40668 -38.20750 -76.76798 1.000 48.11458 296 PHE A CA 1
ATOM 4327 C C . PHE B 2 296 ? -33.31768 -39.72052 -76.70514 1.000 48.66398 296 PHE A C 1
ATOM 4328 O O . PHE B 2 296 ? -33.64345 -40.39956 -77.68731 1.000 46.94502 296 PHE A O 1
ATOM 4336 N N . PRO B 2 297 ? -32.87547 -40.27866 -75.57940 1.000 49.80500 297 PRO A N 1
ATOM 4337 C CA . PRO B 2 297 ? -32.75258 -41.73520 -75.47735 1.000 44.96679 297 PRO A CA 1
ATOM 4338 C C . PRO B 2 297 ? -34.10539 -42.40226 -75.63730 1.000 48.84515 297 PRO A C 1
ATOM 4339 O O . PRO B 2 297 ? -35.14191 -41.84696 -75.27218 1.000 51.02320 297 PRO A O 1
ATOM 4343 N N . GLY B 2 298 ? -34.08580 -43.60512 -76.20399 1.000 54.40120 298 GLY A N 1
ATOM 4344 C CA . GLY B 2 298 ? -35.30276 -44.33043 -76.48429 1.000 41.30647 298 GLY A CA 1
ATOM 4345 C C . GLY B 2 298 ? -36.01770 -43.90983 -77.74655 1.000 50.04681 298 GLY A C 1
ATOM 4346 O O . GLY B 2 298 ? -37.00995 -44.55194 -78.11297 1.000 55.17279 298 GLY A O 1
ATOM 4347 N N . GLY B 2 299 ? -35.55082 -42.85362 -78.42486 1.000 50.42610 299 GLY A N 1
ATOM 4348 C CA . GLY B 2 299 ? -36.19737 -42.42247 -79.65273 1.000 44.26409 299 GLY A CA 1
ATOM 4349 C C . GLY B 2 299 ? -36.00428 -43.38644 -80.80632 1.000 49.91777 299 GLY A C 1
ATOM 4350 O O . GLY B 2 299 ? -36.83644 -43.44553 -81.71714 1.000 57.25433 299 GLY A O 1
ATOM 4351 N N . GLY B 2 300 ? -34.91491 -44.14869 -80.79237 1.000 48.22393 300 GLY A N 1
ATOM 4352 C CA . GLY B 2 300 ? -34.69543 -45.09789 -81.85913 1.000 45.09008 300 GLY A CA 1
ATOM 4353 C C . GLY B 2 300 ? -34.48455 -44.40025 -83.18891 1.000 51.51223 300 GLY A C 1
ATOM 4354 O O . GLY B 2 300 ? -33.98840 -43.27160 -83.26190 1.000 48.55282 300 GLY A O 1
ATOM 4355 N N . LEU B 2 301 ? -34.88609 -45.08638 -84.26292 1.000 52.30906 301 LEU A N 1
ATOM 4356 C CA . LEU B 2 301 ? -34.69832 -44.53318 -85.59492 1.000 44.65275 301 LEU A CA 1
ATOM 4357 C C . LEU B 2 301 ? -35.55557 -43.29916 -85.82678 1.000 48.89485 301 LEU A C 1
ATOM 4358 O O . LEU B 2 301 ? -35.12412 -42.37614 -86.52968 1.000 52.71465 301 LEU A O 1
ATOM 4363 N N . GLU B 2 302 ? -36.75265 -43.24651 -85.23333 1.000 51.43420 302 GLU A N 1
ATOM 4364 C CA . GLU B 2 302 ? -37.77844 -42.30649 -85.67293 1.000 49.84589 302 GLU A CA 1
ATOM 4365 C C . GLU B 2 302 ? -38.41787 -41.46254 -84.57343 1.000 53.15726 302 GLU A C 1
ATOM 4366 O O . GLU B 2 302 ? -39.13313 -40.50647 -84.90453 1.000 50.51049 302 GLU A O 1
ATOM 4372 N N . GLY B 2 303 ? -38.20374 -41.77533 -83.29259 1.000 47.88684 303 GLY A N 1
ATOM 4373 C CA . GLY B 2 303 ? -38.90712 -41.04473 -82.24539 1.000 45.50566 303 GLY A CA 1
ATOM 4374 C C . GLY B 2 303 ? -38.53735 -39.57327 -82.21272 1.000 53.68384 303 GLY A C 1
ATOM 4375 O O . GLY B 2 303 ? -39.40478 -38.69352 -82.27385 1.000 51.59873 303 GLY A O 1
ATOM 4376 N N . SER B 2 304 ? -37.23690 -39.28800 -82.11012 1.000 51.11735 304 SER A N 1
ATOM 4377 C CA . SER B 2 304 ? -36.76881 -37.90842 -82.13554 1.000 49.13549 304 SER A CA 1
ATOM 4378 C C . SER B 2 304 ? -37.23761 -37.18700 -83.39783 1.000 51.36179 304 SER A C 1
ATOM 4379 O O . SER B 2 304 ? -37.73555 -36.05363 -83.32736 1.000 52.52627 304 SER A O 1
ATOM 4382 N N . MET B 2 305 ? -37.11748 -37.84689 -84.55629 1.000 52.50677 305 MET A N 1
ATOM 4383 C CA . MET B 2 305 ? -37.53254 -37.25401 -85.82907 1.000 45.96346 305 MET A CA 1
ATOM 4384 C C . MET B 2 305 ? -39.02357 -36.95496 -85.84912 1.000 46.68579 305 MET A C 1
ATOM 4385 O O . MET B 2 305 ? -39.44125 -35.85875 -86.23933 1.000 46.38812 305 MET A O 1
ATOM 4390 N N . ILE B 2 306 ? -39.84939 -37.92802 -85.45490 1.000 48.25509 306 ILE A N 1
ATOM 4391 C CA . ILE B 2 306 ? -41.29378 -37.71305 -85.49741 1.000 52.59637 306 ILE A CA 1
ATOM 4392 C C . ILE B 2 306 ? -41.69414 -36.57178 -84.57345 1.000 54.56472 306 ILE A C 1
ATOM 4393 O O . ILE B 2 306 ? -42.48197 -35.69377 -84.95607 1.000 54.27957 306 ILE A O 1
ATOM 4398 N N . GLN B 2 307 ? -41.13692 -36.54329 -83.35662 1.000 49.02531 307 GLN A N 1
ATOM 4399 C CA . GLN B 2 307 ? -41.49659 -35.48321 -82.42103 1.000 46.47808 307 GLN A CA 1
ATOM 4400 C C . GLN B 2 307 ? -41.05953 -34.11649 -82.93348 1.000 50.01165 307 GLN A C 1
ATOM 4401 O O . GLN B 2 307 ? -41.77137 -33.12253 -82.75085 1.000 47.67017 307 GLN A O 1
ATOM 4407 N N . TYR B 2 308 ? -39.90316 -34.04593 -83.59873 1.000 49.35820 308 TYR A N 1
ATOM 4408 C CA . TYR B 2 308 ? -39.42695 -32.75585 -84.08688 1.000 49.87265 308 TYR A CA 1
ATOM 4409 C C . TYR B 2 308 ? -40.22293 -32.29227 -85.30262 1.000 56.57685 308 TYR A C 1
ATOM 4410 O O . TYR B 2 308 ? -40.55509 -31.10536 -85.41927 1.000 49.39262 308 TYR A O 1
ATOM 4419 N N . LEU B 2 309 ? -40.54616 -33.21265 -86.21532 1.000 53.82054 309 LEU A N 1
ATOM 4420 C CA . LEU B 2 309 ? -41.25641 -32.82105 -87.42907 1.000 56.74369 309 LEU A CA 1
ATOM 4421 C C . LEU B 2 309 ? -42.64103 -32.27400 -87.10183 1.000 60.96312 309 LEU A C 1
ATOM 4422 O O . LEU B 2 309 ? -43.11530 -31.33317 -87.75199 1.000 61.12657 309 LEU A O 1
ATOM 4427 N N . GLY B 2 310 ? -43.30502 -32.84655 -86.09311 1.000 58.61893 310 GLY A N 1
ATOM 4428 C CA . GLY B 2 310 ? -44.57470 -32.29752 -85.65013 1.000 55.91968 310 GLY A CA 1
ATOM 4429 C C . GLY B 2 310 ? -44.44668 -30.97770 -84.91288 1.000 59.42011 310 GLY A C 1
ATOM 4430 O O . GLY B 2 310 ? -45.44741 -30.27533 -84.73740 1.000 60.60253 310 GLY A O 1
ATOM 4431 N N . SER B 2 311 ? -43.23957 -30.62090 -84.48654 1.000 56.22746 311 SER A N 1
ATOM 4432 C CA . SER B 2 311 ? -43.06073 -29.42371 -83.68453 1.000 62.44001 311 SER A CA 1
ATOM 4433 C C . SER B 2 311 ? -43.27407 -28.17555 -84.52688 1.000 70.41625 311 SER A C 1
ATOM 4434 O O . SER B 2 311 ? -43.16622 -28.19017 -85.75504 1.000 74.05819 311 SER A O 1
ATOM 4437 N N . GLU B 2 312 ? -43.58025 -27.07838 -83.84273 1.000 75.54445 312 GLU A N 1
ATOM 4438 C CA . GLU B 2 312 ? -43.69772 -25.80160 -84.52628 1.000 78.43076 312 GLU A CA 1
ATOM 4439 C C . GLU B 2 312 ? -42.34725 -25.13052 -84.72331 1.000 73.25685 312 GLU A C 1
ATOM 4440 O O . GLU B 2 312 ? -42.23095 -24.24710 -85.57431 1.000 78.29901 312 GLU A O 1
ATOM 4446 N N . GLU B 2 313 ? -41.32376 -25.52789 -83.96872 1.000 70.58900 313 GLU A N 1
ATOM 4447 C CA . GLU B 2 313 ? -39.97937 -25.06020 -84.27946 1.000 68.09297 313 GLU A CA 1
ATOM 4448 C C . GLU B 2 313 ? -39.60586 -25.43074 -85.70900 1.000 71.86612 313 GLU A C 1
ATOM 4449 O O . GLU B 2 313 ? -39.13980 -24.58552 -86.48198 1.000 68.89766 313 GLU A O 1
ATOM 4451 N N . PHE B 2 314 ? -39.84016 -26.68857 -86.09132 1.000 64.75979 314 PHE A N 1
ATOM 4452 C CA . PHE B 2 314 ? -39.49634 -27.11017 -87.44303 1.000 63.83720 314 PHE A CA 1
ATOM 4453 C C . PHE B 2 314 ? -40.35192 -26.40867 -88.48855 1.000 72.30881 314 PHE A C 1
ATOM 4454 O O . PHE B 2 314 ? -39.86195 -26.10628 -89.58196 1.000 75.07018 314 PHE A O 1
ATOM 4462 N N . GLN B 2 315 ? -41.61979 -26.13371 -88.18148 1.000 76.40405 315 GLN A N 1
ATOM 4463 C CA . GLN B 2 315 ? -42.49626 -25.54111 -89.18438 1.000 83.59889 315 GLN A CA 1
ATOM 4464 C C . GLN B 2 315 ? -42.35724 -24.02209 -89.27078 1.000 86.25993 315 GLN A C 1
ATOM 4465 O O . GLN B 2 315 ? -42.74902 -23.43548 -90.28398 1.000 91.21084 315 GLN A O 1
ATOM 4471 N N . LYS B 2 316 ? -41.78808 -23.37792 -88.25303 1.000 95.57535 316 LYS A N 1
ATOM 4472 C CA . LYS B 2 316 ? -41.54032 -21.94039 -88.27007 1.000 88.61834 316 LYS A CA 1
ATOM 4473 C C . LYS B 2 316 ? -40.07439 -21.58962 -88.48334 1.000 88.90957 316 LYS A C 1
ATOM 4474 O O . LYS B 2 316 ? -39.76976 -20.49560 -88.96842 1.000 97.41978 316 LYS A O 1
ATOM 4476 N N . ASN B 2 317 ? -39.16323 -22.48456 -88.12194 1.000 74.29725 317 ASN A N 1
ATOM 4477 C CA . ASN B 2 317 ? -37.73150 -22.30127 -88.35522 1.000 70.75973 317 ASN A CA 1
ATOM 4478 C C . ASN B 2 317 ? -37.17068 -23.63474 -88.83654 1.000 70.03486 317 ASN A C 1
ATOM 4479 O O . ASN B 2 317 ? -36.45014 -24.32970 -88.10903 1.000 69.26633 317 ASN A O 1
ATOM 4484 N N . PRO B 2 318 ? -37.51983 -24.04584 -90.05357 1.000 68.56705 318 PRO A N 1
ATOM 4485 C CA . PRO B 2 318 ? -36.93208 -25.26255 -90.61199 1.000 62.01746 318 PRO A CA 1
ATOM 4486 C C . PRO B 2 318 ? -35.44979 -25.06175 -90.85407 1.000 58.37374 318 PRO A C 1
ATOM 4487 O O . PRO B 2 318 ? -35.02312 -23.97949 -91.28220 1.000 59.14500 318 PRO A O 1
ATOM 4491 N N . PRO B 2 319 ? -34.63085 -26.06346 -90.56284 1.000 57.57254 319 PRO A N 1
ATOM 4492 C CA . PRO B 2 319 ? -33.17955 -25.88705 -90.66580 1.000 58.08820 319 PRO A CA 1
ATOM 4493 C C . PRO B 2 319 ? -32.67729 -26.02974 -92.09109 1.000 54.48166 319 PRO A C 1
ATOM 4494 O O . PRO B 2 319 ? -33.26009 -26.73262 -92.91969 1.000 54.42424 319 PRO A O 1
ATOM 4498 N N . LYS B 2 320 ? -31.57363 -25.33428 -92.37354 1.000 53.68090 320 LYS A N 1
ATOM 4499 C CA . LYS B 2 320 ? -30.88668 -25.56592 -93.63808 1.000 48.61152 320 LYS A CA 1
ATOM 4500 C C . LYS B 2 320 ? -30.24670 -26.94793 -93.66504 1.000 55.75798 320 LYS A C 1
ATOM 4501 O O . LYS B 2 320 ? -30.22387 -27.60016 -94.71267 1.000 54.62756 320 LYS A O 1
ATOM 4504 N N . ILE B 2 321 ? -29.75520 -27.42383 -92.52353 1.000 54.24608 321 ILE A N 1
ATOM 4505 C CA . ILE B 2 321 ? -29.04500 -28.69150 -92.44339 1.000 49.65271 321 ILE A CA 1
ATOM 4506 C C . ILE B 2 321 ? -29.59147 -29.47170 -91.25196 1.000 54.28641 321 ILE A C 1
ATOM 4507 O O . ILE B 2 321 ? -29.60383 -28.96593 -90.11953 1.000 57.01084 321 ILE A O 1
ATOM 4512 N N . LEU B 2 322 ? -30.04503 -30.69380 -91.50853 1.000 50.63153 322 LEU A N 1
ATOM 4513 C CA . LEU B 2 322 ? -30.49133 -31.62058 -90.48107 1.000 49.52185 322 LEU A CA 1
ATOM 4514 C C . LEU B 2 322 ? -29.54854 -32.82037 -90.47801 1.000 57.69547 322 LEU A C 1
ATOM 4515 O O . LEU B 2 322 ? -29.43332 -33.53006 -91.48485 1.000 56.60921 322 LEU A O 1
ATOM 4520 N N . ILE B 2 323 ? -28.86713 -33.03031 -89.35762 1.000 54.39612 323 ILE A N 1
ATOM 4521 C CA . ILE B 2 323 ? -27.97126 -34.16159 -89.15796 1.000 54.40727 323 ILE A CA 1
ATOM 4522 C C . ILE B 2 323 ? -28.75669 -35.24586 -88.43714 1.000 54.84069 323 ILE A C 1
ATOM 4523 O O . ILE B 2 323 ? -29.23658 -35.02350 -87.31793 1.000 51.10063 323 ILE A O 1
ATOM 4528 N N . TRP B 2 324 ? -28.87230 -36.41762 -89.06790 1.000 50.18171 324 TRP A N 1
ATOM 4529 C CA . TRP B 2 324 ? -29.66787 -37.53211 -88.56559 1.000 48.77759 324 TRP A CA 1
ATOM 4530 C C . TRP B 2 324 ? -28.74444 -38.68374 -88.17926 1.000 52.60010 324 TRP A C 1
ATOM 4531 O O . TRP B 2 324 ? -28.04815 -39.23526 -89.03883 1.000 57.11769 324 TRP A O 1
ATOM 4542 N N . GLU B 2 325 ? -28.76408 -39.05661 -86.89851 1.000 45.27597 325 GLU A N 1
ATOM 4543 C CA . GLU B 2 325 ? -27.87135 -40.05643 -86.30871 1.000 50.54903 325 GLU A CA 1
ATOM 4544 C C . GLU B 2 325 ? -28.57320 -41.37868 -86.03133 1.000 47.36708 325 GLU A C 1
ATOM 4545 O O . GLU B 2 325 ? -29.49078 -41.43447 -85.20438 1.000 52.06626 325 GLU A O 1
ATOM 4551 N N . PHE B 2 326 ? -28.11711 -42.44710 -86.68996 1.000 48.83811 326 PHE A N 1
ATOM 4552 C CA . PHE B 2 326 ? -28.59233 -43.79042 -86.35040 1.000 47.75417 326 PHE A CA 1
ATOM 4553 C C . PHE B 2 326 ? -27.51014 -44.80447 -86.71591 1.000 50.47079 326 PHE A C 1
ATOM 4554 O O . PHE B 2 326 ? -26.34560 -44.44724 -86.92794 1.000 50.84721 326 PHE A O 1
ATOM 4562 N N . SER B 2 327 ? -27.89426 -46.07406 -86.76816 1.000 47.06253 327 SER A N 1
ATOM 4563 C CA . SER B 2 327 ? -26.92089 -47.16654 -86.84369 1.000 52.14692 327 SER A CA 1
ATOM 4564 C C . SER B 2 327 ? -27.55450 -48.30675 -87.61564 1.000 56.02617 327 SER A C 1
ATOM 4565 O O . SER B 2 327 ? -28.75814 -48.30842 -87.87625 1.000 58.21871 327 SER A O 1
ATOM 4568 N N . PRO B 2 328 ? -26.75245 -49.32247 -87.99764 1.000 55.74939 328 PRO A N 1
ATOM 4569 C CA . PRO B 2 328 ? -27.32421 -50.47457 -88.71447 1.000 58.05564 328 PRO A CA 1
ATOM 4570 C C . PRO B 2 328 ? -28.26463 -51.31723 -87.87629 1.000 58.57988 328 PRO A C 1
ATOM 4571 O O . PRO B 2 328 ? -28.78080 -52.32476 -88.37103 1.000 59.05865 328 PRO A O 1
ATOM 4575 N N . LEU B 2 329 ? -28.49011 -50.94449 -86.62168 1.000 60.32047 329 LEU A N 1
ATOM 4576 C CA . LEU B 2 329 ? -29.31335 -51.74736 -85.73415 1.000 59.24851 329 LEU A CA 1
ATOM 4577 C C . LEU B 2 329 ? -30.78467 -51.70097 -86.11823 1.000 56.27395 329 LEU A C 1
ATOM 4578 O O . LEU B 2 329 ? -31.51667 -52.64316 -85.81305 1.000 62.33133 329 LEU A O 1
ATOM 4583 N N . TYR B 2 330 ? -31.22285 -50.64784 -86.80340 1.000 57.85708 330 TYR A N 1
ATOM 4584 C CA . TYR B 2 330 ? -32.63358 -50.40909 -87.08562 1.000 49.86149 330 TYR A CA 1
ATOM 4585 C C . TYR B 2 330 ? -32.99330 -50.87254 -88.48438 1.000 50.09327 330 TYR A C 1
ATOM 4586 O O . TYR B 2 330 ? -32.32995 -50.50421 -89.46029 1.000 60.53014 330 TYR A O 1
ATOM 4595 N N . ARG B 2 331 ? -34.05414 -51.65642 -88.58043 1.000 46.97849 331 ARG A N 1
ATOM 4596 C CA . ARG B 2 331 ? -34.57900 -52.00376 -89.88426 1.000 54.25149 331 ARG A CA 1
ATOM 4597 C C . ARG B 2 331 ? -35.03511 -50.73825 -90.60153 1.000 61.70119 331 ARG A C 1
ATOM 4598 O O . ARG B 2 331 ? -35.76748 -49.91535 -90.04019 1.000 59.43266 331 ARG A O 1
ATOM 4601 N N . LEU B 2 332 ? -34.56340 -50.56739 -91.83489 1.000 62.12620 332 LEU A N 1
ATOM 4602 C CA . LEU B 2 332 ? -34.93410 -49.43291 -92.67628 1.000 59.08863 332 LEU A CA 1
ATOM 4603 C C . LEU B 2 332 ? -36.02167 -49.80021 -93.67674 1.000 61.34799 332 LEU A C 1
ATOM 4604 O O . LEU B 2 332 ? -35.94885 -49.41382 -94.84155 1.000 72.76246 332 LEU A O 1
ATOM 4609 N N . ASP B 2 333 ? -37.05349 -50.53491 -93.26031 1.000 58.62821 333 ASP A N 1
ATOM 4610 C CA . ASP B 2 333 ? -38.13460 -50.86920 -94.17889 1.000 58.91148 333 ASP A CA 1
ATOM 4611 C C . ASP B 2 333 ? -39.47034 -50.98919 -93.45084 1.000 62.11446 333 ASP A C 1
ATOM 4612 O O . ASP B 2 333 ? -40.35280 -51.73707 -93.88620 1.000 63.56643 333 ASP A O 1
ATOM 4617 N N . GLN B 2 334 ? -39.62945 -50.27318 -92.34579 1.000 62.84360 334 GLN A N 1
ATOM 4618 C CA . GLN B 2 334 ? -40.88252 -50.26438 -91.60595 1.000 59.27960 334 GLN A CA 1
ATOM 4619 C C . GLN B 2 334 ? -41.80878 -49.25069 -92.26076 1.000 56.46715 334 GLN A C 1
ATOM 4620 O O . GLN B 2 334 ? -41.52299 -48.04829 -92.27846 1.000 54.27089 334 GLN A O 1
ATOM 4626 N N . GLU B 2 335 ? -42.91739 -49.73571 -92.81127 1.000 54.25758 335 GLU A N 1
ATOM 4627 C CA . GLU B 2 335 ? -43.80405 -48.84407 -93.53969 1.000 49.96245 335 GLU A CA 1
ATOM 4628 C C . GLU B 2 335 ? -44.53737 -47.88139 -92.60817 1.000 56.47504 335 GLU A C 1
ATOM 4629 O O . GLU B 2 335 ? -44.80539 -46.73369 -92.99305 1.000 55.73671 335 GLU A O 1
ATOM 4635 N N . THR B 2 336 ? -44.84863 -48.30568 -91.37960 1.000 46.72475 336 THR A N 1
ATOM 4636 C CA . THR B 2 336 ? -45.55663 -47.41119 -90.46996 1.000 56.68279 336 THR A CA 1
ATOM 4637 C C . THR B 2 336 ? -44.68617 -46.24959 -89.99720 1.000 56.59852 336 THR A C 1
ATOM 4638 O O . THR B 2 336 ? -45.22259 -45.21204 -89.59380 1.000 52.69485 336 THR A O 1
ATOM 4642 N N . ILE B 2 337 ? -43.36248 -46.39454 -90.03606 1.000 56.78438 337 ILE A N 1
ATOM 4643 C CA . ILE B 2 337 ? -42.48389 -45.27520 -89.71118 1.000 51.12321 337 ILE A CA 1
ATOM 4644 C C . ILE B 2 337 ? -42.50648 -44.24312 -90.83252 1.000 56.16744 337 ILE A C 1
ATOM 4645 O O . ILE B 2 337 ? -42.64869 -43.03164 -90.59786 1.000 55.25005 337 ILE A O 1
ATOM 4650 N N . TRP B 2 338 ? -42.35888 -44.70291 -92.07270 1.000 53.66287 338 TRP A N 1
ATOM 4651 C CA . TRP B 2 338 ? -42.21412 -43.73640 -93.14691 1.000 54.99358 338 TRP A CA 1
ATOM 4652 C C . TRP B 2 338 ? -43.53734 -43.13136 -93.56588 1.000 53.97712 338 TRP A C 1
ATOM 4653 O O . TRP B 2 338 ? -43.55795 -41.98353 -94.01702 1.000 55.72825 338 TRP A O 1
ATOM 4664 N N . ARG B 2 339 ? -44.64996 -43.84271 -93.38933 1.000 55.20722 339 ARG A N 1
ATOM 4665 C CA . ARG B 2 339 ? -45.93189 -43.19297 -93.62806 1.000 58.27204 339 ARG A CA 1
ATOM 4666 C C . ARG B 2 339 ? -46.10862 -42.00341 -92.69320 1.000 55.59587 339 ARG A C 1
ATOM 4667 O O . ARG B 2 339 ? -46.57749 -40.93836 -93.11540 1.000 59.23580 339 ARG A O 1
ATOM 4675 N N . GLN B 2 340 ? -45.63688 -42.13234 -91.44844 1.000 54.59051 340 GLN A N 1
ATOM 4676 C CA . GLN B 2 340 ? -45.70405 -41.02323 -90.49744 1.000 55.65387 340 GLN A CA 1
ATOM 4677 C C . GLN B 2 340 ? -44.74652 -39.89890 -90.86987 1.000 56.45297 340 GLN A C 1
ATOM 4678 O O . GLN B 2 340 ? -45.13265 -38.72297 -90.87724 1.000 57.04828 340 GLN A O 1
ATOM 4684 N N . ILE B 2 341 ? -43.47936 -40.23446 -91.13573 1.000 54.47793 341 ILE A N 1
ATOM 4685 C CA . ILE B 2 341 ? -42.50766 -39.19587 -91.47685 1.000 52.54911 341 ILE A CA 1
ATOM 4686 C C . ILE B 2 341 ? -42.95183 -38.43342 -92.72455 1.000 61.27781 341 ILE A C 1
ATOM 4687 O O . ILE B 2 341 ? -42.82744 -37.20510 -92.79069 1.000 57.93931 341 ILE A O 1
ATOM 4692 N N . LEU B 2 342 ? -43.50983 -39.13747 -93.71862 1.000 55.87079 342 LEU A N 1
ATOM 4693 C CA . LEU B 2 342 ? -43.91538 -38.47100 -94.95127 1.000 59.59811 342 LEU A CA 1
ATOM 4694 C C . LEU B 2 342 ? -45.17408 -37.63638 -94.74604 1.000 64.92721 342 LEU A C 1
ATOM 4695 O O . LEU B 2 342 ? -45.29659 -36.54379 -95.31577 1.000 65.84001 342 LEU A O 1
ATOM 4700 N N . GLY B 2 343 ? -46.12920 -38.12825 -93.95017 1.000 57.42210 343 GLY A N 1
ATOM 4701 C CA . GLY B 2 343 ? -47.26292 -37.28987 -93.60514 1.000 57.13733 343 GLY A CA 1
ATOM 4702 C C . GLY B 2 343 ? -46.83026 -36.01331 -92.91330 1.000 60.49802 343 GLY A C 1
ATOM 4703 O O . GLY B 2 343 ? -47.33515 -34.92614 -93.21208 1.000 54.67853 343 GLY A O 1
ATOM 4704 N N . LEU B 2 344 ? -45.86810 -36.12518 -91.99609 1.000 59.60601 344 LEU A N 1
ATOM 4705 C CA . LEU B 2 344 ? -45.40673 -34.94957 -91.26999 1.000 56.89553 344 LEU A CA 1
ATOM 4706 C C . LEU B 2 344 ? -44.65350 -33.99712 -92.19045 1.000 59.48524 344 LEU A C 1
ATOM 4707 O O . LEU B 2 344 ? -44.79036 -32.77380 -92.06853 1.000 60.32296 344 LEU A O 1
ATOM 4712 N N . LEU B 2 345 ? -43.87035 -34.53470 -93.13202 1.000 57.43001 345 LEU A N 1
ATOM 4713 C CA . LEU B 2 345 ? -43.16173 -33.67710 -94.07683 1.000 62.73605 345 LEU A CA 1
ATOM 4714 C C . LEU B 2 345 ? -44.12240 -32.90371 -94.97458 1.000 67.03730 345 LEU A C 1
ATOM 4715 O O . LEU B 2 345 ? -43.73560 -31.87461 -95.53393 1.000 68.20103 345 LEU A O 1
ATOM 4720 N N . ASP B 2 346 ? -45.36575 -33.36343 -95.10885 1.000 65.24726 346 ASP A N 1
ATOM 4721 C CA . ASP B 2 346 ? -46.41474 -32.62282 -95.79309 1.000 66.97584 346 ASP A CA 1
ATOM 4722 C C . ASP B 2 346 ? -47.28922 -31.81844 -94.83498 1.000 71.65937 346 ASP A C 1
ATOM 4723 O O . ASP B 2 346 ? -48.35851 -31.34653 -95.23761 1.000 67.45587 346 ASP A O 1
ATOM 4728 N N . ASP B 2 347 ? -46.87209 -31.66962 -93.57394 1.000 72.67764 347 ASP A N 1
ATOM 4729 C CA . ASP B 2 347 ? -47.58049 -30.84990 -92.59228 1.000 70.54521 347 ASP A CA 1
ATOM 4730 C C . ASP B 2 347 ? -48.96617 -31.41392 -92.26454 1.000 69.85175 347 ASP A C 1
ATOM 4731 O O . ASP B 2 347 ? -49.89724 -30.66336 -91.96610 1.000 68.37924 347 ASP A O 1
ATOM 4736 N N . GLY B 2 348 ? -49.12179 -32.72982 -92.32923 1.000 66.70570 348 GLY A N 1
ATOM 4737 C CA . GLY B 2 348 ? -50.35063 -33.34913 -91.85179 1.000 62.12398 348 GLY A CA 1
ATOM 4738 C C . GLY B 2 348 ? -51.58230 -32.84371 -92.57951 1.000 68.76291 348 GLY A C 1
ATOM 4739 O O . GLY B 2 348 ? -51.67672 -32.91922 -93.81108 1.000 67.86463 348 GLY A O 1
ATOM 4740 N N . CYS B 2 349 ? -52.54694 -32.31796 -91.81600 1.000 69.74051 349 CYS A N 1
ATOM 4741 C CA . CYS B 2 349 ? -53.82621 -31.87164 -92.36339 1.000 68.67919 349 CYS A CA 1
ATOM 4742 C C . CYS B 2 349 ? -54.15174 -30.41186 -92.06630 1.000 72.15862 349 CYS A C 1
ATOM 4743 O O . CYS B 2 349 ? -55.27128 -29.97495 -92.35393 1.000 74.48617 349 CYS A O 1
ATOM 4746 N N . ASP B 2 350 ? -53.23105 -29.64333 -91.50078 1.000 74.98917 350 ASP A N 1
ATOM 4747 C CA . ASP B 2 350 ? -53.57141 -28.26438 -91.19168 1.000 88.09555 350 ASP A CA 1
ATOM 4748 C C . ASP B 2 350 ? -53.32218 -27.35638 -92.39841 1.000 95.29945 350 ASP A C 1
ATOM 4749 O O . ASP B 2 350 ? -52.71035 -27.75138 -93.39637 1.000 86.44742 350 ASP A O 1
ATOM 4754 N N . ASP B 2 351 ? -53.80415 -26.11264 -92.27654 1.000 101.66610 351 ASP A N 1
ATOM 4755 C CA . ASP B 2 351 ? -54.00264 -25.19792 -93.39706 1.000 103.18010 351 ASP A CA 1
ATOM 4756 C C . ASP B 2 351 ? -54.53852 -25.95588 -94.60082 1.000 102.70866 351 ASP A C 1
ATOM 4757 O O . ASP B 2 351 ? -53.92924 -25.93897 -95.67634 1.000 106.18197 351 ASP A O 1
ATOM 4762 N N . ARG B 2 352 ? -55.68271 -26.62848 -94.43075 1.000 101.33091 352 ARG A N 1
ATOM 4763 C CA . ARG B 2 352 ? -56.11532 -27.47156 -95.52725 1.000 96.83461 352 ARG A CA 1
ATOM 4764 C C . ARG B 2 352 ? -57.58751 -27.79077 -95.33498 1.000 92.33002 352 ARG A C 1
ATOM 4765 O O . ARG B 2 352 ? -58.01101 -28.00171 -94.19060 1.000 79.00211 352 ARG A O 1
ATOM 4773 N N . PRO B 2 353 ? -58.38273 -27.82025 -96.40429 1.000 92.99573 353 PRO A N 1
ATOM 4774 C CA . PRO B 2 353 ? -59.77677 -28.25296 -96.26585 1.000 80.58201 353 PRO A CA 1
ATOM 4775 C C . PRO B 2 353 ? -59.84497 -29.69375 -95.79197 1.000 79.61743 353 PRO A C 1
ATOM 4776 O O . PRO B 2 353 ? -59.11580 -30.56291 -96.27463 1.000 78.67627 353 PRO A O 1
ATOM 4780 N N . ALA B 2 354 ? -60.71685 -29.93650 -94.82073 1.000 72.51982 354 ALA A N 1
ATOM 4781 C CA . ALA B 2 354 ? -60.95450 -31.28949 -94.34835 1.000 69.50212 354 ALA A CA 1
ATOM 4782 C C . ALA B 2 354 ? -61.90340 -32.01593 -95.29060 1.000 83.11655 354 ALA A C 1
ATOM 4783 O O . ALA B 2 354 ? -62.85686 -31.43048 -95.81263 1.000 87.73349 354 ALA A O 1
ATOM 4785 N N . LEU B 2 355 ? -61.62325 -33.29568 -95.52704 1.000 79.70107 355 LEU A N 1
ATOM 4786 C CA . LEU B 2 355 ? -62.57801 -34.13249 -96.24208 1.000 78.41566 355 LEU A CA 1
ATOM 4787 C C . LEU B 2 355 ? -63.62422 -34.67855 -95.28665 1.000 79.09343 355 LEU A C 1
ATOM 4788 O O . LEU B 2 355 ? -64.82076 -34.66657 -95.59145 1.000 78.66808 355 LEU A O 1
ATOM 4793 N N . MET B 2 356 ? -63.17796 -35.16895 -94.13475 1.000 78.02687 356 MET A N 1
ATOM 4794 C CA . MET B 2 356 ? -64.04287 -35.53451 -93.02787 1.000 76.39799 356 MET A CA 1
ATOM 4795 C C . MET B 2 356 ? -63.33673 -35.12105 -91.74846 1.000 73.09674 356 MET A C 1
ATOM 4796 O O . MET B 2 356 ? -62.10899 -34.99608 -91.70813 1.000 73.97193 356 MET A O 1
ATOM 4801 N N . SER B 2 357 ? -64.12284 -34.90130 -90.69974 1.000 76.70009 357 SER A N 1
ATOM 4802 C CA . SER B 2 357 ? -63.57483 -34.47710 -89.42279 1.000 71.22388 357 SER A CA 1
ATOM 4803 C C . SER B 2 357 ? -64.37820 -35.10295 -88.29518 1.000 69.81315 357 SER A C 1
ATOM 4804 O O . SER B 2 357 ? -65.54939 -35.45407 -88.45825 1.000 74.79326 357 SER A O 1
ATOM 4807 N N . ALA B 2 358 ? -63.72167 -35.23751 -87.14388 1.000 71.01902 358 ALA A N 1
ATOM 4808 C CA . ALA B 2 358 ? -64.33096 -35.78405 -85.94080 1.000 69.76384 358 ALA A CA 1
ATOM 4809 C C . ALA B 2 358 ? -63.80937 -35.03523 -84.72610 1.000 67.29933 358 ALA A C 1
ATOM 4810 O O . ALA B 2 358 ? -62.60588 -34.78357 -84.62041 1.000 67.52964 358 ALA A O 1
ATOM 4812 N N . SER B 2 359 ? -64.72067 -34.68586 -83.81250 1.000 69.51448 359 SER A N 1
ATOM 4813 C CA . SER B 2 359 ? -64.39256 -34.08001 -82.51490 1.000 70.79000 359 SER A CA 1
ATOM 4814 C C . SER B 2 359 ? -65.15910 -34.87449 -81.45760 1.000 70.36450 359 SER A C 1
ATOM 4815 O O . SER B 2 359 ? -66.31510 -34.56982 -81.15684 1.000 75.62220 359 SER A O 1
ATOM 4818 N N . THR B 2 360 ? -64.52309 -35.88849 -80.88012 1.000 66.95506 360 THR A N 1
ATOM 4819 C CA . THR B 2 360 ? -65.26682 -36.91849 -80.17280 1.000 68.14475 360 THR A CA 1
ATOM 4820 C C . THR B 2 360 ? -64.61668 -37.22504 -78.82964 1.000 66.71878 360 THR A C 1
ATOM 4821 O O . THR B 2 360 ? -63.44815 -36.91453 -78.59015 1.000 67.73929 360 THR A O 1
ATOM 4825 N N . THR B 2 361 ? -65.41524 -37.79659 -77.93440 1.000 64.13351 361 THR A N 1
ATOM 4826 C CA . THR B 2 361 ? -64.94351 -38.33492 -76.66799 1.000 67.96185 361 THR A CA 1
ATOM 4827 C C . THR B 2 361 ? -64.93041 -39.85443 -76.79029 1.000 63.71827 361 THR A C 1
ATOM 4828 O O . THR B 2 361 ? -65.98388 -40.49278 -76.77092 1.000 72.37036 361 THR A O 1
ATOM 4832 N N . LEU B 2 362 ? -63.74489 -40.42842 -76.94421 1.000 65.20749 362 LEU A N 1
ATOM 4833 C CA . LEU B 2 362 ? -63.60161 -41.87513 -76.95742 1.000 66.11477 362 LEU A CA 1
ATOM 4834 C C . LEU B 2 362 ? -64.00676 -42.47309 -75.61830 1.000 66.02745 362 LEU A C 1
ATOM 4835 O O . LEU B 2 362 ? -63.64468 -41.95666 -74.55280 1.000 68.88012 362 LEU A O 1
ATOM 4840 N N . LYS B 2 363 ? -64.72882 -43.58585 -75.69270 1.000 67.99917 363 LYS A N 1
ATOM 4841 C CA . LYS B 2 363 ? -65.10998 -44.45693 -74.59489 1.000 67.22287 363 LYS A CA 1
ATOM 4842 C C . LYS B 2 363 ? -64.46858 -45.82684 -74.79736 1.000 69.95954 363 LYS A C 1
ATOM 4843 O O . LYS B 2 363 ? -64.04080 -46.15728 -75.91061 1.000 70.73596 363 LYS A O 1
ATOM 4846 N N . PRO B 2 364 ? -64.36981 -46.64707 -73.74736 1.000 76.70393 364 PRO A N 1
ATOM 4847 C CA . PRO B 2 364 ? -63.75205 -47.97031 -73.91213 1.000 73.09696 364 PRO A CA 1
ATOM 4848 C C . PRO B 2 364 ? -64.46346 -48.79111 -74.97544 1.000 67.64122 364 PRO A C 1
ATOM 4849 O O . PRO B 2 364 ? -65.69218 -48.78864 -75.07050 1.000 71.63379 364 PRO A O 1
ATOM 4853 N N . GLY B 2 365 ? -63.67314 -49.49245 -75.78429 1.000 75.52549 365 GLY A N 1
ATOM 4854 C CA . GLY B 2 365 ? -64.20846 -50.26847 -76.88788 1.000 63.33308 365 GLY A CA 1
ATOM 4855 C C . GLY B 2 365 ? -63.95203 -49.62195 -78.23351 1.000 65.98189 365 GLY A C 1
ATOM 4856 O O . GLY B 2 365 ? -63.00427 -48.84332 -78.38416 1.000 70.40982 365 GLY A O 1
ATOM 4857 N N . LYS B 2 366 ? -64.78307 -49.93276 -79.22413 1.000 70.77823 366 LYS A N 1
ATOM 4858 C CA . LYS B 2 366 ? -64.63593 -49.35013 -80.54982 1.000 69.98597 366 LYS A CA 1
ATOM 4859 C C . LYS B 2 366 ? -65.39975 -48.03367 -80.62392 1.000 69.06518 366 LYS A C 1
ATOM 4860 O O . LYS B 2 366 ? -66.48409 -47.89526 -80.05250 1.000 74.57993 366 LYS A O 1
ATOM 4862 N N . ASN B 2 367 ? -64.80726 -47.05841 -81.30853 1.000 70.99977 367 ASN A N 1
ATOM 4863 C CA . ASN B 2 367 ? -65.38108 -45.72745 -81.46654 1.000 68.66357 367 ASN A CA 1
ATOM 4864 C C . ASN B 2 367 ? -65.31231 -45.35838 -82.93981 1.000 69.18315 367 ASN A C 1
ATOM 4865 O O . ASN B 2 367 ? -64.21708 -45.23259 -83.49415 1.000 68.64232 367 ASN A O 1
ATOM 4870 N N . GLU B 2 368 ? -66.47051 -45.17622 -83.56672 1.000 73.83771 368 GLU A N 1
ATOM 4871 C CA . GLU B 2 368 ? -66.55953 -44.87067 -84.99567 1.000 76.89791 368 GLU A CA 1
ATOM 4872 C C . GLU B 2 368 ? -66.45873 -43.36260 -85.16717 1.000 69.43322 368 GLU A C 1
ATOM 4873 O O . GLU B 2 368 ? -67.42347 -42.64028 -84.91266 1.000 71.99054 368 GLU A O 1
ATOM 4879 N N . LEU B 2 369 ? -65.30078 -42.87032 -85.61164 1.000 65.76944 369 LEU A N 1
ATOM 4880 C CA . LEU B 2 369 ? -65.18649 -41.42318 -85.75290 1.000 61.79325 369 LEU A CA 1
ATOM 4881 C C . LEU B 2 369 ? -65.80955 -40.93497 -87.04872 1.000 68.80196 369 LEU A C 1
ATOM 4882 O O . LEU B 2 369 ? -66.58292 -39.97300 -87.04174 1.000 76.35038 369 LEU A O 1
ATOM 4887 N N . MET B 2 370 ? -65.50214 -41.56819 -88.17424 1.000 70.79009 370 MET A N 1
ATOM 4888 C CA . MET B 2 370 ? -65.99789 -40.98153 -89.41111 1.000 70.60177 370 MET A CA 1
ATOM 4889 C C . MET B 2 370 ? -66.47923 -42.04965 -90.37695 1.000 70.80591 370 MET A C 1
ATOM 4890 O O . MET B 2 370 ? -65.90592 -43.13957 -90.45951 1.000 70.44031 370 MET A O 1
ATOM 4895 N N . VAL B 2 371 ? -67.56276 -41.72332 -91.07952 1.000 70.17119 371 VAL A N 1
ATOM 4896 C CA . VAL B 2 371 ? -68.22771 -42.61948 -92.01786 1.000 77.24094 371 VAL A CA 1
ATOM 4897 C C . VAL B 2 371 ? -68.46963 -41.84865 -93.30651 1.000 68.88723 371 VAL A C 1
ATOM 4898 O O . VAL B 2 371 ? -69.13012 -40.80478 -93.29156 1.000 75.72825 371 VAL A O 1
ATOM 4902 N N . ASN B 2 372 ? -67.94423 -42.35761 -94.41466 1.000 75.32864 372 ASN A N 1
ATOM 4903 C CA . ASN B 2 372 ? -68.12346 -41.70372 -95.70814 1.000 80.42688 372 ASN A CA 1
ATOM 4904 C C . ASN B 2 372 ? -69.47828 -42.04880 -96.32687 1.000 78.24897 372 ASN A C 1
ATOM 4905 O O . ASN B 2 372 ? -70.31214 -41.16852 -96.54548 1.000 78.42151 372 ASN A O 1
ATOM 4910 N N . ILE B 2 378 ? -70.06935 -42.07248 -100.92470 1.000 97.12588 378 ILE A N 1
ATOM 4911 C CA . ILE B 2 378 ? -70.26287 -40.80780 -101.62477 1.000 102.40727 378 ILE A CA 1
ATOM 4912 C C . ILE B 2 378 ? -68.97727 -40.38985 -102.33334 1.000 106.03019 378 ILE A C 1
ATOM 4913 O O . ILE B 2 378 ? -68.67724 -40.88320 -103.41823 1.000 113.54696 378 ILE A O 1
ATOM 4915 N N . LYS B 2 379 ? -68.22161 -39.48294 -101.71508 1.000 109.85480 379 LYS A N 1
ATOM 4916 C CA . LYS B 2 379 ? -66.99111 -38.98840 -102.32186 1.000 110.18012 379 LYS A CA 1
ATOM 4917 C C . LYS B 2 379 ? -65.99023 -40.12371 -102.52952 1.000 109.07475 379 LYS A C 1
ATOM 4918 O O . LYS B 2 379 ? -65.92129 -41.07579 -101.74678 1.000 106.20953 379 LYS A O 1
ATOM 4920 N N . ASP B 2 380 ? -65.20474 -40.01366 -103.60205 1.000 104.81221 380 ASP A N 1
ATOM 4921 C CA . ASP B 2 380 ? -64.26749 -41.06379 -104.00697 1.000 103.77819 380 ASP A CA 1
ATOM 4922 C C . ASP B 2 380 ? -62.91287 -40.74753 -103.37389 1.000 97.43784 380 ASP A C 1
ATOM 4923 O O . ASP B 2 380 ? -62.06357 -40.07993 -103.96606 1.000 95.39932 380 ASP A O 1
ATOM 4928 N N . LEU B 2 381 ? -62.72233 -41.23532 -102.14713 1.000 97.05703 381 LEU A N 1
ATOM 4929 C CA . LEU B 2 381 ? -61.53792 -40.94547 -101.33811 1.000 85.89497 381 LEU A CA 1
ATOM 4930 C C . LEU B 2 381 ? -60.50053 -42.01891 -101.61540 1.000 86.80685 381 LEU A C 1
ATOM 4931 O O . LEU B 2 381 ? -60.60020 -43.13967 -101.10818 1.000 85.29959 381 LEU A O 1
ATOM 4936 N N . ILE B 2 382 ? -59.48606 -41.67233 -102.39538 1.000 85.72125 382 ILE A N 1
ATOM 4937 C CA . ILE B 2 382 ? -58.57206 -42.66399 -102.94174 1.000 86.74534 382 ILE A CA 1
ATOM 4938 C C . ILE B 2 382 ? -57.34430 -42.69924 -102.03674 1.000 81.81969 382 ILE A C 1
ATOM 4939 O O . ILE B 2 382 ? -56.67277 -41.67495 -101.87047 1.000 79.13437 382 ILE A O 1
ATOM 4944 N N . ASN B 2 383 ? -57.05446 -43.87209 -101.45230 1.000 80.81602 383 ASN A N 1
ATOM 4945 C CA . ASN B 2 383 ? -55.97151 -44.00465 -100.47356 1.000 79.72246 383 ASN A CA 1
ATOM 4946 C C . ASN B 2 383 ? -54.72301 -43.22353 -100.85112 1.000 83.56286 383 ASN A C 1
ATOM 4947 O O . ASN B 2 383 ? -54.14813 -42.51124 -100.01971 1.000 78.61060 383 ASN A O 1
ATOM 4952 N N . ARG B 2 384 ? -54.30058 -43.32946 -102.11383 1.000 87.33357 384 ARG A N 1
ATOM 4953 C CA . ARG B 2 384 ? -53.04945 -42.70707 -102.52163 1.000 90.18998 384 ARG A CA 1
ATOM 4954 C C . ARG B 2 384 ? -53.08415 -41.18420 -102.43602 1.000 84.30301 384 ARG A C 1
ATOM 4955 O O . ARG B 2 384 ? -52.02039 -40.56363 -102.55871 1.000 85.48136 384 ARG A O 1
ATOM 4963 N N . ASN B 2 385 ? -54.24771 -40.56196 -102.21911 1.000 76.41378 385 ASN A N 1
ATOM 4964 C CA . ASN B 2 385 ? -54.28917 -39.11016 -102.14800 1.000 78.67415 385 ASN A CA 1
ATOM 4965 C C . ASN B 2 385 ? -54.62883 -38.60613 -100.75134 1.000 76.67239 385 ASN A C 1
ATOM 4966 O O . ASN B 2 385 ? -55.01711 -37.44547 -100.61120 1.000 80.25028 385 ASN A O 1
ATOM 4971 N N . LEU B 2 386 ? -54.50557 -39.42985 -99.71408 1.000 77.45335 386 LEU A N 1
ATOM 4972 C CA . LEU B 2 386 ? -55.07362 -39.06628 -98.42247 1.000 73.76686 386 LEU A CA 1
ATOM 4973 C C . LEU B 2 386 ? -54.05037 -39.17110 -97.29758 1.000 72.28899 386 LEU A C 1
ATOM 4974 O O . LEU B 2 386 ? -53.03859 -39.86979 -97.40255 1.000 66.09318 386 LEU A O 1
ATOM 4979 N N . GLN B 2 387 ? -54.34309 -38.44402 -96.21757 1.000 67.34374 387 GLN A N 1
ATOM 4980 C CA . GLN B 2 387 ? -53.58568 -38.45112 -94.97342 1.000 63.41071 387 GLN A CA 1
ATOM 4981 C C . GLN B 2 387 ? -54.55043 -38.23663 -93.82062 1.000 66.09259 387 GLN A C 1
ATOM 4982 O O . GLN B 2 387 ? -55.58688 -37.57154 -93.96418 1.000 63.77225 387 GLN A O 1
ATOM 4988 N N . MET B 2 388 ? -54.18591 -38.79303 -92.67184 1.000 58.22370 388 MET A N 1
ATOM 4989 C CA . MET B 2 388 ? -54.93967 -38.63373 -91.44187 1.000 62.18095 388 MET A CA 1
ATOM 4990 C C . MET B 2 388 ? -54.11054 -37.86813 -90.42781 1.000 60.98025 388 MET A C 1
ATOM 4991 O O . MET B 2 388 ? -52.90043 -38.10613 -90.29343 1.000 65.46674 388 MET A O 1
ATOM 4996 N N . ASP B 2 389 ? -54.77780 -36.96109 -89.71331 1.000 60.23355 389 ASP A N 1
ATOM 4997 C CA . ASP B 2 389 ? -54.16633 -36.14994 -88.66653 1.000 62.81043 389 ASP A CA 1
ATOM 4998 C C . ASP B 2 389 ? -55.02001 -36.27549 -87.41437 1.000 58.77343 389 ASP A C 1
ATOM 4999 O O . ASP B 2 389 ? -56.19458 -35.89398 -87.42784 1.000 59.04530 389 ASP A O 1
ATOM 5004 N N . VAL B 2 390 ? -54.44861 -36.82252 -86.34067 1.000 58.50564 390 VAL A N 1
ATOM 5005 C CA . VAL B 2 390 ? -55.20370 -37.14185 -85.13081 1.000 57.69407 390 VAL A CA 1
ATOM 5006 C C . VAL B 2 390 ? -54.48406 -36.52831 -83.94179 1.000 59.84719 390 VAL A C 1
ATOM 5007 O O . VAL B 2 390 ? -53.34530 -36.90922 -83.64650 1.000 62.53302 390 VAL A O 1
ATOM 5011 N N . LYS B 2 391 ? -55.13797 -35.59841 -83.24529 1.000 59.51495 391 LYS A N 1
ATOM 5012 C CA . LYS B 2 391 ? -54.56510 -35.04422 -82.02203 1.000 61.25814 391 LYS A CA 1
ATOM 5013 C C . LYS B 2 391 ? -55.47284 -35.34298 -80.84040 1.000 59.36931 391 LYS A C 1
ATOM 5014 O O . LYS B 2 391 ? -56.67839 -35.08160 -80.89482 1.000 66.54638 391 LYS A O 1
ATOM 5020 N N . PHE B 2 392 ? -54.88938 -35.88939 -79.77746 1.000 56.22448 392 PHE A N 1
ATOM 5021 C CA . PHE B 2 392 ? -55.57535 -36.03592 -78.50204 1.000 54.74370 392 PHE A CA 1
ATOM 5022 C C . PHE B 2 392 ? -55.39623 -34.77129 -77.67540 1.000 57.82460 392 PHE A C 1
ATOM 5023 O O . PHE B 2 392 ? -54.33607 -34.14266 -77.69881 1.000 60.35390 392 PHE A O 1
ATOM 5031 N N . GLU B 2 393 ? -56.44880 -34.39001 -76.95752 1.000 56.16431 393 GLU A N 1
ATOM 5032 C CA . GLU B 2 393 ? -56.33554 -33.25633 -76.05246 1.000 55.39676 393 GLU A CA 1
ATOM 5033 C C . GLU B 2 393 ? -55.27006 -33.51839 -74.99830 1.000 57.47134 393 GLU A C 1
ATOM 5034 O O . GLU B 2 393 ? -54.52798 -32.60970 -74.61179 1.000 52.04341 393 GLU A O 1
ATOM 5040 N N . ASP B 2 394 ? -55.17047 -34.76470 -74.53642 1.000 58.86449 394 ASP A N 1
ATOM 5041 C CA . ASP B 2 394 ? -54.22037 -35.17031 -73.50994 1.000 57.07100 394 ASP A CA 1
ATOM 5042 C C . ASP B 2 394 ? -52.87192 -35.49237 -74.14179 1.000 55.60210 394 ASP A C 1
ATOM 5043 O O . ASP B 2 394 ? -52.74231 -36.49050 -74.86016 1.000 56.25110 394 ASP A O 1
ATOM 5048 N N . PRO B 2 395 ? -51.83632 -34.69949 -73.86582 1.000 56.47860 395 PRO A N 1
ATOM 5049 C CA . PRO B 2 395 ? -50.53183 -34.93462 -74.50598 1.000 55.92599 395 PRO A CA 1
ATOM 5050 C C . PRO B 2 395 ? -49.84189 -36.20819 -74.05289 1.000 55.95365 395 PRO A C 1
ATOM 5051 O O . PRO B 2 395 ? -48.79683 -36.55496 -74.62052 1.000 55.24688 395 PRO A O 1
ATOM 5055 N N . SER B 2 396 ? -50.37183 -36.90443 -73.05197 1.000 51.95770 396 SER A N 1
ATOM 5056 C CA . SER B 2 396 ? -49.75024 -38.11820 -72.54368 1.000 53.56165 396 SER A CA 1
ATOM 5057 C C . SER B 2 396 ? -50.16963 -39.37111 -73.30817 1.000 55.26273 396 SER A C 1
ATOM 5058 O O . SER B 2 396 ? -49.66625 -40.45934 -73.00938 1.000 62.55440 396 SER A O 1
ATOM 5061 N N . VAL B 2 397 ? -51.07989 -39.25129 -74.27181 1.000 49.34778 397 VAL A N 1
ATOM 5062 C CA . VAL B 2 397 ? -51.45936 -40.38535 -75.10799 1.000 52.20170 397 VAL A CA 1
ATOM 5063 C C . VAL B 2 397 ? -50.27225 -40.79455 -75.97510 1.000 57.40671 397 VAL A C 1
ATOM 5064 O O . VAL B 2 397 ? -49.75301 -39.99614 -76.76293 1.000 59.95490 397 VAL A O 1
ATOM 5068 N N . LYS B 2 398 ? -49.84301 -42.05216 -75.83699 1.000 62.94145 398 LYS A N 1
ATOM 5069 C CA . LYS B 2 398 ? -48.67898 -42.56718 -76.54476 1.000 55.50256 398 LYS A CA 1
ATOM 5070 C C . LYS B 2 398 ? -49.01152 -43.58979 -77.61937 1.000 49.59642 398 LYS A C 1
ATOM 5071 O O . LYS B 2 398 ? -48.14941 -43.88417 -78.45227 1.000 55.36751 398 LYS A O 1
ATOM 5077 N N . VAL B 2 399 ? -50.22198 -44.13929 -77.62355 1.000 49.07562 399 VAL A N 1
ATOM 5078 C CA . VAL B 2 399 ? -50.59590 -45.20999 -78.53855 1.000 48.76609 399 VAL A CA 1
ATOM 5079 C C . VAL B 2 399 ? -51.85821 -44.79755 -79.27562 1.000 46.18576 399 VAL A C 1
ATOM 5080 O O . VAL B 2 399 ? -52.81352 -44.32232 -78.65550 1.000 55.11464 399 VAL A O 1
ATOM 5084 N N . LEU B 2 400 ? -51.86357 -44.97711 -80.59361 1.000 55.84959 400 LEU A N 1
ATOM 5085 C CA . LEU B 2 400 ? -53.07827 -44.88545 -81.39876 1.000 56.17118 400 LEU A CA 1
ATOM 5086 C C . LEU B 2 400 ? -53.35147 -46.25021 -82.01192 1.000 53.68495 400 LEU A C 1
ATOM 5087 O O . LEU B 2 400 ? -52.56362 -46.73683 -82.83153 1.000 52.77102 400 LEU A O 1
ATOM 5092 N N . GLN B 2 401 ? -54.45600 -46.86497 -81.61311 1.000 49.54559 401 GLN A N 1
ATOM 5093 C CA . GLN B 2 401 ? -54.86833 -48.15520 -82.14424 1.000 56.99056 401 GLN A CA 1
ATOM 5094 C C . GLN B 2 401 ? -56.18631 -47.93701 -82.86185 1.000 60.04049 401 GLN A C 1
ATOM 5095 O O . GLN B 2 401 ? -57.17640 -47.53770 -82.23833 1.000 63.08899 401 GLN A O 1
ATOM 5101 N N . ALA B 2 402 ? -56.19355 -48.15862 -84.17153 1.000 61.74737 402 ALA A N 1
ATOM 5102 C CA . ALA B 2 402 ? -57.32971 -47.71597 -84.96386 1.000 64.93661 402 ALA A CA 1
ATOM 5103 C C . ALA B 2 402 ? -57.51043 -48.62628 -86.16805 1.000 66.62077 402 ALA A C 1
ATOM 5104 O O . ALA B 2 402 ? -56.67262 -49.47996 -86.46377 1.000 70.23208 402 ALA A O 1
ATOM 5106 N N . THR B 2 403 ? -58.62827 -48.43180 -86.86387 1.000 65.86465 403 THR A N 1
ATOM 5107 C CA . THR B 2 403 ? -58.98921 -49.26838 -87.99779 1.000 70.46352 403 THR A CA 1
ATOM 5108 C C . THR B 2 403 ? -59.54966 -48.40639 -89.11819 1.000 70.10092 403 THR A C 1
ATOM 5109 O O . THR B 2 403 ? -60.46557 -47.60065 -88.90081 1.000 74.50096 403 THR A O 1
ATOM 5113 N N . LEU B 2 404 ? -58.98398 -48.58662 -90.30997 1.000 66.22353 404 LEU A N 1
ATOM 5114 C CA . LEU B 2 404 ? -59.43470 -47.93016 -91.52772 1.000 66.29457 404 LEU A CA 1
ATOM 5115 C C . LEU B 2 404 ? -60.24003 -48.94169 -92.33444 1.000 73.69843 404 LEU A C 1
ATOM 5116 O O . LEU B 2 404 ? -59.70433 -49.97900 -92.74394 1.000 78.89282 404 LEU A O 1
ATOM 5121 N N . TRP B 2 405 ? -61.52415 -48.65028 -92.53930 1.000 75.14050 405 TRP A N 1
ATOM 5122 C CA . TRP B 2 405 ? -62.46318 -49.55667 -93.18665 1.000 71.36578 405 TRP A CA 1
ATOM 5123 C C . TRP B 2 405 ? -62.65783 -49.16204 -94.64303 1.000 70.99925 405 TRP A C 1
ATOM 5124 O O . TRP B 2 405 ? -62.97023 -48.00038 -94.93692 1.000 67.42380 405 TRP A O 1
ATOM 5135 N N . TYR B 2 406 ? -62.51563 -50.14068 -95.53751 1.000 78.21341 406 TYR A N 1
ATOM 5136 C CA . TYR B 2 406 ? -62.67737 -49.98057 -96.97817 1.000 75.36027 406 TYR A CA 1
ATOM 5137 C C . TYR B 2 406 ? -63.83774 -50.84649 -97.47239 1.000 78.88626 406 TYR A C 1
ATOM 5138 O O . TYR B 2 406 ? -64.61017 -51.40305 -96.68434 1.000 78.74263 406 TYR A O 1
ATOM 5147 N N . LEU B 2 407 ? -63.93973 -50.96351 -98.79695 1.000 86.05112 407 LEU A N 1
ATOM 5148 C CA . LEU B 2 407 ? -65.07487 -51.62899 -99.42398 1.000 77.32937 407 LEU A CA 1
ATOM 5149 C C . LEU B 2 407 ? -65.13294 -53.10353 -99.05600 1.000 74.82664 407 LEU A C 1
ATOM 5150 O O . LEU B 2 407 ? -64.12163 -53.80906 -99.10357 1.000 76.16511 407 LEU A O 1
ATOM 5155 N N . ASN B 2 408 ? -66.33113 -53.56067 -98.69313 1.000 70.61477 408 ASN A N 1
ATOM 5156 C CA . ASN B 2 408 ? -66.61835 -54.98042 -98.48933 1.000 70.75861 408 ASN A CA 1
ATOM 5157 C C . ASN B 2 408 ? -65.82942 -55.56870 -97.32251 1.000 75.07600 408 ASN A C 1
ATOM 5158 O O . ASN B 2 408 ? -65.42470 -56.73267 -97.35075 1.000 77.94064 408 ASN A O 1
ATOM 5163 N N . GLY B 2 409 ? -65.62009 -54.76676 -96.27916 1.000 76.24480 409 GLY A N 1
ATOM 5164 C CA . GLY B 2 409 ? -65.02364 -55.25848 -95.05415 1.000 70.16735 409 GLY A CA 1
ATOM 5165 C C . GLY B 2 409 ? -63.51447 -55.31130 -95.03601 1.000 74.01685 409 GLY A C 1
ATOM 5166 O O . GLY B 2 409 ? -62.93787 -55.58661 -93.97395 1.000 67.80731 409 GLY A O 1
ATOM 5167 N N . ARG B 2 410 ? -62.85425 -55.07902 -96.17097 1.000 71.92601 410 ARG A N 1
ATOM 5168 C CA . ARG B 2 410 ? -61.40422 -54.93973 -96.18640 1.000 73.34496 410 ARG A CA 1
ATOM 5169 C C . ARG B 2 410 ? -60.99064 -53.82643 -95.23041 1.000 79.33234 410 ARG A C 1
ATOM 5170 O O . ARG B 2 410 ? -61.50889 -52.70652 -95.30363 1.000 75.63352 410 ARG A O 1
ATOM 5178 N N . HIS B 2 411 ? -60.07837 -54.13605 -94.31255 1.000 80.29719 411 HIS A N 1
ATOM 5179 C CA . HIS B 2 411 ? -59.70066 -53.17499 -93.28790 1.000 75.08481 411 HIS A CA 1
ATOM 5180 C C . HIS B 2 411 ? -58.20112 -53.22233 -93.04422 1.000 74.86004 411 HIS A C 1
ATOM 5181 O O . HIS B 2 411 ? -57.55373 -54.25773 -93.22464 1.000 76.39017 411 HIS A O 1
ATOM 5188 N N . GLU B 2 412 ? -57.65906 -52.07317 -92.64883 1.000 71.02019 412 GLU A N 1
ATOM 5189 C CA . GLU B 2 412 ? -56.29607 -51.96223 -92.14648 1.000 69.14006 412 GLU A CA 1
ATOM 5190 C C . GLU B 2 412 ? -56.34126 -51.64279 -90.65868 1.000 72.16242 412 GLU A C 1
ATOM 5191 O O . GLU B 2 412 ? -56.90180 -50.61516 -90.26073 1.000 67.79806 412 GLU A O 1
ATOM 5197 N N . ASP B 2 413 ? -55.73369 -52.50774 -89.84757 1.000 75.95335 413 ASP A N 1
ATOM 5198 C CA . ASP B 2 413 ? -55.54979 -52.25743 -88.42187 1.000 71.29089 413 ASP A CA 1
ATOM 5199 C C . ASP B 2 413 ? -54.20188 -51.57362 -88.21409 1.000 66.55093 413 ASP A C 1
ATOM 5200 O O . ASP B 2 413 ? -53.16520 -52.11199 -88.61555 1.000 66.56098 413 ASP A O 1
ATOM 5205 N N . ILE B 2 414 ? -54.20833 -50.39594 -87.58970 1.000 61.22556 414 ILE A N 1
ATOM 5206 C CA . ILE B 2 414 ? -52.97919 -49.64660 -87.37284 1.000 65.42632 414 ILE A CA 1
ATOM 5207 C C . ILE B 2 414 ? -52.72440 -49.52474 -85.87342 1.000 64.82679 414 ILE A C 1
ATOM 5208 O O . ILE B 2 414 ? -53.65451 -49.41017 -85.06190 1.000 61.71478 414 ILE A O 1
ATOM 5213 N N . LYS B 2 415 ? -51.43987 -49.52607 -85.51373 1.000 59.41929 415 LYS A N 1
ATOM 5214 C CA . LYS B 2 415 ? -51.00362 -49.30103 -84.13816 1.000 58.21871 415 LYS A CA 1
ATOM 5215 C C . LYS B 2 415 ? -49.72988 -48.46338 -84.15714 1.000 62.78777 415 LYS A C 1
ATOM 5216 O O . LYS B 2 415 ? -48.65576 -48.96140 -84.50814 1.000 65.82858 415 LYS A O 1
ATOM 5222 N N . LEU B 2 416 ? -49.84353 -47.19971 -83.76762 1.000 58.50600 416 LEU A N 1
ATOM 5223 C CA . LEU B 2 416 ? -48.71589 -46.27685 -83.73790 1.000 59.35359 416 LEU A CA 1
ATOM 5224 C C . LEU B 2 416 ? -48.34012 -45.97634 -82.29213 1.000 55.66323 416 LEU A C 1
ATOM 5225 O O . LEU B 2 416 ? -49.20703 -45.61159 -81.49227 1.000 59.40339 416 LEU A O 1
ATOM 5230 N N . GLU B 2 417 ? -47.05870 -46.12254 -81.94957 1.000 58.37227 417 GLU A N 1
ATOM 5231 C CA . GLU B 2 417 ? -46.64364 -46.06510 -80.55242 1.000 56.63338 417 GLU A CA 1
ATOM 5232 C C . GLU B 2 417 ? -45.58239 -44.98724 -80.40128 1.000 53.07382 417 GLU A C 1
ATOM 5233 O O . GLU B 2 417 ? -44.58024 -45.00109 -81.12197 1.000 55.50783 417 GLU A O 1
ATOM 5239 N N . LYS B 2 418 ? -45.77679 -44.09363 -79.46363 1.000 53.05865 418 LYS A N 1
ATOM 5240 C CA . LYS B 2 418 ? -44.74622 -43.08703 -79.25404 1.000 47.77791 418 LYS A CA 1
ATOM 5241 C C . LYS B 2 418 ? -43.75752 -43.55163 -78.18913 1.000 49.67840 418 LYS A C 1
ATOM 5242 O O . LYS B 2 418 ? -44.12146 -44.31992 -77.29594 1.000 56.59405 418 LYS A O 1
ATOM 5248 N N . PRO B 2 419 ? -42.49837 -43.11468 -78.24685 1.000 50.99783 419 PRO A N 1
ATOM 5249 C CA . PRO B 2 419 ? -41.53978 -43.49589 -77.19842 1.000 58.13597 419 PRO A CA 1
ATOM 5250 C C . PRO B 2 419 ? -42.00667 -43.03424 -75.82126 1.000 55.03280 419 PRO A C 1
ATOM 5251 O O . PRO B 2 419 ? -42.62206 -41.97484 -75.67214 1.000 52.54986 419 PRO A O 1
ATOM 5255 N N . GLU B 2 420 ? -41.69771 -43.83591 -74.80254 1.000 52.67639 420 GLU A N 1
ATOM 5256 C CA . GLU B 2 420 ? -42.09102 -43.52678 -73.43262 1.000 58.04978 420 GLU A CA 1
ATOM 5257 C C . GLU B 2 420 ? -40.95267 -42.90958 -72.62501 1.000 55.03117 420 GLU A C 1
ATOM 5258 O O . GLU B 2 420 ? -40.90583 -43.05445 -71.39942 1.000 57.44361 420 GLU A O 1
ATOM 5264 N N . THR B 2 421 ? -40.04589 -42.19858 -73.29042 1.000 49.84334 421 THR A N 1
ATOM 5265 C CA . THR B 2 421 ? -38.83926 -41.67799 -72.66339 1.000 52.46581 421 THR A CA 1
ATOM 5266 C C . THR B 2 421 ? -38.68816 -40.17072 -72.86968 1.000 55.41559 421 THR A C 1
ATOM 5267 O O . THR B 2 421 ? -37.61087 -39.62010 -72.62209 1.000 57.83678 421 THR A O 1
ATOM 5271 N N . SER B 2 422 ? -39.75717 -39.49183 -73.28994 1.000 52.50036 422 SER A N 1
ATOM 5272 C CA . SER B 2 422 ? -39.73261 -38.07850 -73.64740 1.000 52.47868 422 SER A CA 1
ATOM 5273 C C . SER B 2 422 ? -41.16193 -37.54905 -73.67707 1.000 54.63692 422 SER A C 1
ATOM 5274 O O . SER B 2 422 ? -42.10100 -38.28796 -73.98461 1.000 52.10452 422 SER A O 1
ATOM 5277 N N . ASP B 2 423 ? -41.32081 -36.26173 -73.37211 1.000 49.20915 423 ASP A N 1
ATOM 5278 C CA . ASP B 2 423 ? -42.63587 -35.63234 -73.47593 1.000 54.69887 423 ASP A CA 1
ATOM 5279 C C . ASP B 2 423 ? -43.00118 -35.44103 -74.94810 1.000 51.89484 423 ASP A C 1
ATOM 5280 O O . ASP B 2 423 ? -42.30657 -34.72435 -75.67681 1.000 59.28473 423 ASP A O 1
ATOM 5285 N N . THR B 2 424 ? -44.07528 -36.09462 -75.39148 1.000 46.05855 424 THR A N 1
ATOM 5286 C CA . THR B 2 424 ? -44.46817 -36.11332 -76.79530 1.000 47.37731 424 THR A CA 1
ATOM 5287 C C . THR B 2 424 ? -45.79956 -35.38724 -76.98858 1.000 54.44007 424 THR A C 1
ATOM 5288 O O . THR B 2 424 ? -46.47374 -34.99934 -76.03262 1.000 57.70648 424 THR A O 1
ATOM 5292 N N . ASP B 2 425 ? -46.18657 -35.20643 -78.24709 1.000 52.04338 425 ASP A N 1
ATOM 5293 C CA . ASP B 2 425 ? -47.22833 -34.24184 -78.58330 1.000 55.79846 425 ASP A CA 1
ATOM 5294 C C . ASP B 2 425 ? -48.63879 -34.82411 -78.66813 1.000 57.36940 425 ASP A C 1
ATOM 5295 O O . ASP B 2 425 ? -49.56299 -34.08925 -79.03700 1.000 58.10158 425 ASP A O 1
ATOM 5300 N N . GLY B 2 426 ? -48.84002 -36.10011 -78.33706 1.000 54.94419 426 GLY A N 1
ATOM 5301 C CA . GLY B 2 426 ? -50.16846 -36.69601 -78.45297 1.000 53.08087 426 GLY A CA 1
ATOM 5302 C C . GLY B 2 426 ? -50.77054 -36.61772 -79.84410 1.000 62.26550 426 GLY A C 1
ATOM 5303 O O . GLY B 2 426 ? -51.99815 -36.59494 -79.98384 1.000 53.79177 426 GLY A O 1
ATOM 5304 N N . ARG B 2 427 ? -49.93618 -36.57952 -80.88347 1.000 55.96125 427 ARG A N 1
ATOM 5305 C CA . ARG B 2 427 ? -50.38738 -36.34988 -82.24710 1.000 54.55428 427 ARG A CA 1
ATOM 5306 C C . ARG B 2 427 ? -49.85698 -37.45278 -83.14706 1.000 59.41396 427 ARG A C 1
ATOM 5307 O O . ARG B 2 427 ? -48.67924 -37.81350 -83.05914 1.000 60.80912 427 ARG A O 1
ATOM 5315 N N . PHE B 2 428 ? -50.72482 -37.97024 -84.01762 1.000 56.03008 428 PHE A N 1
ATOM 5316 C CA . PHE B 2 428 ? -50.41014 -39.08029 -84.90978 1.000 51.89360 428 PHE A CA 1
ATOM 5317 C C . PHE B 2 428 ? -50.80573 -38.68743 -86.32715 1.000 51.09424 428 PHE A C 1
ATOM 5318 O O . PHE B 2 428 ? -51.95963 -38.32025 -86.57639 1.000 54.61879 428 PHE A O 1
ATOM 5326 N N . VAL B 2 429 ? -49.85339 -38.76548 -87.25211 1.000 51.31851 429 VAL A N 1
ATOM 5327 C CA . VAL B 2 429 ? -50.03360 -38.32055 -88.62892 1.000 51.14889 429 VAL A CA 1
ATOM 5328 C C . VAL B 2 429 ? -49.59120 -39.44289 -89.55524 1.000 56.55809 429 VAL A C 1
ATOM 5329 O O . VAL B 2 429 ? -48.48296 -39.96729 -89.40218 1.000 53.38087 429 VAL A O 1
ATOM 5333 N N . PHE B 2 430 ? -50.44355 -39.81860 -90.51324 1.000 54.93619 430 PHE A N 1
ATOM 5334 C CA . PHE B 2 430 ? -50.03964 -40.91968 -91.38346 1.000 55.13964 430 PHE A CA 1
ATOM 5335 C C . PHE B 2 430 ? -50.74133 -40.88191 -92.72961 1.000 59.39651 430 PHE A C 1
ATOM 5336 O O . PHE B 2 430 ? -51.93819 -40.59736 -92.81606 1.000 62.97068 430 PHE A O 1
ATOM 5344 N N . GLN B 2 431 ? -49.97458 -41.18894 -93.77321 1.000 58.33682 431 GLN A N 1
ATOM 5345 C CA . GLN B 2 431 ? -50.53293 -41.39640 -95.09739 1.000 62.43687 431 GLN A CA 1
ATOM 5346 C C . GLN B 2 431 ? -51.27442 -42.72621 -95.14791 1.000 67.55271 431 GLN A C 1
ATOM 5347 O O . GLN B 2 431 ? -50.92689 -43.68248 -94.44933 1.000 65.79621 431 GLN A O 1
ATOM 5353 N N . MET B 2 432 ? -52.30599 -42.78332 -95.98708 1.000 67.60551 432 MET A N 1
ATOM 5354 C CA . MET B 2 432 ? -52.96968 -44.04955 -96.25041 1.000 67.15588 432 MET A CA 1
ATOM 5355 C C . MET B 2 432 ? -51.99813 -45.01236 -96.92140 1.000 69.85217 432 MET A C 1
ATOM 5356 O O . MET B 2 432 ? -50.93436 -44.62487 -97.41449 1.000 76.40912 432 MET A O 1
ATOM 5361 N N . ARG B 2 433 ? -52.37679 -46.28355 -96.95230 1.000 73.63299 433 ARG A N 1
ATOM 5362 C CA . ARG B 2 433 ? -51.46314 -47.31100 -97.42627 1.000 81.25233 433 ARG A CA 1
ATOM 5363 C C . ARG B 2 433 ? -51.40852 -47.26728 -98.95015 1.000 83.34570 433 ARG A C 1
ATOM 5364 O O . ARG B 2 433 ? -52.43256 -47.07057 -99.61183 1.000 75.66047 433 ARG A O 1
ATOM 5372 N N . GLU B 2 434 ? -50.22119 -47.49761 -99.51567 1.000 85.33586 434 GLU A N 1
ATOM 5373 C CA . GLU B 2 434 ? -50.06764 -47.45043 -100.96540 1.000 92.25988 434 GLU A CA 1
ATOM 5374 C C . GLU B 2 434 ? -49.39479 -48.67559 -101.57560 1.000 93.41437 434 GLU A C 1
ATOM 5375 O O . GLU B 2 434 ? -49.28208 -48.74216 -102.80409 1.000 95.56044 434 GLU A O 1
ATOM 5381 N N . ASP B 2 435 ? -48.95574 -49.64231 -100.77471 1.000 92.05373 435 ASP A N 1
ATOM 5382 C CA . ASP B 2 435 ? -48.38253 -50.85481 -101.33944 1.000 94.34485 435 ASP A CA 1
ATOM 5383 C C . ASP B 2 435 ? -49.47390 -51.76814 -101.90717 1.000 101.69650 435 ASP A C 1
ATOM 5384 O O . ASP B 2 435 ? -50.66651 -51.61016 -101.63076 1.000 104.91165 435 ASP A O 1
ATOM 5389 N N . GLU B 2 436 ? -49.04376 -52.72794 -102.72759 1.000 107.65992 436 GLU A N 1
ATOM 5390 C CA . GLU B 2 436 ? -49.92374 -53.69127 -103.41642 1.000 103.90324 436 GLU A CA 1
ATOM 5391 C C . GLU B 2 436 ? -51.06572 -52.92534 -104.07408 1.000 99.34692 436 GLU A C 1
ATOM 5392 O O . GLU B 2 436 ? -50.82068 -51.87709 -104.69644 1.000 102.18139 436 GLU A O 1
ATOM 5398 N N . ASP B 2 437 ? -52.30711 -53.38351 -103.96259 1.000 105.41976 437 ASP A N 1
ATOM 5399 C CA . ASP B 2 437 ? -53.48348 -52.74237 -104.52871 1.000 111.82580 437 ASP A CA 1
ATOM 5400 C C . ASP B 2 437 ? -54.07553 -51.67163 -103.61839 1.000 103.92289 437 ASP A C 1
ATOM 5401 O O . ASP B 2 437 ? -55.05632 -51.02420 -104.00310 1.000 98.34149 437 ASP A O 1
ATOM 5406 N N . TRP B 2 438 ? -53.49970 -51.46790 -102.42954 1.000 100.52996 438 TRP A N 1
ATOM 5407 C CA . TRP B 2 438 ? -54.12149 -50.59865 -101.43653 1.000 95.90740 438 TRP A CA 1
ATOM 5408 C C . TRP B 2 438 ? -54.26442 -49.17025 -101.93480 1.000 90.74696 438 TRP A C 1
ATOM 5409 O O . TRP B 2 438 ? -55.20473 -48.47149 -101.54026 1.000 95.75751 438 TRP A O 1
ATOM 5420 N N . ALA B 2 439 ? -53.34806 -48.71955 -102.79556 1.000 92.84650 439 ALA A N 1
ATOM 5421 C CA . ALA B 2 439 ? -53.31087 -47.31434 -103.18988 1.000 93.52826 439 ALA A CA 1
ATOM 5422 C C . ALA B 2 439 ? -54.59441 -46.86078 -103.86490 1.000 90.67541 439 ALA A C 1
ATOM 5423 O O . ALA B 2 439 ? -54.87829 -45.65647 -103.88532 1.000 82.73345 439 ALA A O 1
ATOM 5425 N N . SER B 2 440 ? -55.37698 -47.79483 -104.40403 1.000 90.29486 440 SER A N 1
ATOM 5426 C CA . SER B 2 440 ? -56.58390 -47.47109 -105.14499 1.000 83.87115 440 SER A CA 1
ATOM 5427 C C . SER B 2 440 ? -57.85997 -47.69035 -104.34617 1.000 82.83875 440 SER A C 1
ATOM 5428 O O . SER B 2 440 ? -58.92023 -47.22630 -104.77414 1.000 90.28213 440 SER A O 1
ATOM 5431 N N . GLN B 2 441 ? -57.79111 -48.37912 -103.20967 1.000 88.18757 441 GLN A N 1
ATOM 5432 C CA . GLN B 2 441 ? -58.99671 -48.66660 -102.44307 1.000 91.89131 441 GLN A CA 1
ATOM 5433 C C . GLN B 2 441 ? -59.62384 -47.37732 -101.91747 1.000 89.94511 441 GLN A C 1
ATOM 5434 O O . GLN B 2 441 ? -58.93254 -46.40622 -101.59436 1.000 79.75730 441 GLN A O 1
ATOM 5440 N N . ARG B 2 442 ? -60.95342 -47.37301 -101.84477 1.000 90.64592 442 ARG A N 1
ATOM 5441 C CA . ARG B 2 442 ? -61.71861 -46.19849 -101.44844 1.000 79.18436 442 ARG A CA 1
ATOM 5442 C C . ARG B 2 442 ? -62.07154 -46.29030 -99.96957 1.000 79.80201 442 ARG A C 1
ATOM 5443 O O . ARG B 2 442 ? -62.52379 -47.33876 -99.49585 1.000 82.16552 442 ARG A O 1
ATOM 5445 N N . LEU B 2 443 ? -61.86588 -45.19242 -99.24742 1.000 76.46255 443 LEU A N 1
ATOM 5446 C CA . LEU B 2 443 ? -62.02055 -45.19517 -97.79956 1.000 72.01276 443 LEU A CA 1
ATOM 5447 C C . LEU B 2 443 ? -63.47969 -44.99232 -97.41454 1.000 77.45396 443 LEU A C 1
ATOM 5448 O O . LEU B 2 443 ? -64.13458 -44.06006 -97.89229 1.000 87.19247 443 LEU A O 1
ATOM 5453 N N . LEU B 2 444 ? -63.98144 -45.86613 -96.54356 1.000 77.37500 444 LEU A N 1
ATOM 5454 C CA . LEU B 2 444 ? -65.36578 -45.85494 -96.07239 1.000 75.93033 444 LEU A CA 1
ATOM 5455 C C . LEU B 2 444 ? -65.52539 -45.42119 -94.62691 1.000 71.66190 444 LEU A C 1
ATOM 5456 O O . LEU B 2 444 ? -66.45962 -44.68010 -94.31116 1.000 70.92547 444 LEU A O 1
ATOM 5461 N N . ALA B 2 445 ? -64.65855 -45.86669 -93.72621 1.000 69.76259 445 ALA A N 1
ATOM 5462 C CA . ALA B 2 445 ? -64.84575 -45.47082 -92.34017 1.000 74.82284 445 ALA A CA 1
ATOM 5463 C C . ALA B 2 445 ? -63.50951 -45.44697 -91.61525 1.000 71.51795 445 ALA A C 1
ATOM 5464 O O . ALA B 2 445 ? -62.51728 -46.02213 -92.06504 1.000 64.69482 445 ALA A O 1
ATOM 5466 N N . PHE B 2 446 ? -63.50691 -44.75779 -90.47909 1.000 69.77299 446 PHE A N 1
ATOM 5467 C CA . PHE B 2 446 ? -62.35119 -44.68895 -89.59518 1.000 69.52058 446 PHE A CA 1
ATOM 5468 C C . PHE B 2 446 ? -62.85707 -44.80346 -88.16881 1.000 66.97327 446 PHE A C 1
ATOM 5469 O O . PHE B 2 446 ? -63.69683 -43.99339 -87.75009 1.000 71.97537 446 PHE A O 1
ATOM 5477 N N . GLU B 2 447 ? -62.37616 -45.82456 -87.44681 1.000 61.00281 447 GLU A N 1
ATOM 5478 C CA . GLU B 2 447 ? -62.71965 -46.01650 -86.04488 1.000 68.16893 447 GLU A CA 1
ATOM 5479 C C . GLU B 2 447 ? -61.44811 -46.14408 -85.20976 1.000 71.95644 447 GLU A C 1
ATOM 5480 O O . GLU B 2 447 ? -60.37311 -46.47422 -85.71846 1.000 63.59946 447 GLU A O 1
ATOM 5486 N N . VAL B 2 448 ? -61.58346 -45.86749 -83.91009 1.000 68.04129 448 VAL A N 1
ATOM 5487 C CA . VAL B 2 448 ? -60.45506 -45.78195 -82.98842 1.000 65.95662 448 VAL A CA 1
ATOM 5488 C C . VAL B 2 448 ? -60.80812 -46.51392 -81.70230 1.000 62.28493 448 VAL A C 1
ATOM 5489 O O . VAL B 2 448 ? -61.92752 -46.38541 -81.19554 1.000 63.95480 448 VAL A O 1
ATOM 5493 N N . GLN B 2 449 ? -59.85388 -47.27931 -81.17052 1.000 60.44397 449 GLN A N 1
ATOM 5494 C CA . GLN B 2 449 ? -60.04918 -47.98581 -79.90878 1.000 68.78803 449 GLN A CA 1
ATOM 5495 C C . GLN B 2 449 ? -59.95559 -47.02891 -78.72054 1.000 62.52392 449 GLN A C 1
ATOM 5496 O O . GLN B 2 449 ? -59.02684 -46.22105 -78.62956 1.000 57.23552 449 GLN A O 1
ATOM 5502 N N . GLY B 2 450 ? -60.91120 -47.13496 -77.80148 1.000 62.49312 450 GLY A N 1
ATOM 5503 C CA . GLY B 2 450 ? -60.93241 -46.27833 -76.64532 1.000 64.56854 450 GLY A CA 1
ATOM 5504 C C . GLY B 2 450 ? -59.94090 -46.72357 -75.59617 1.000 76.51172 450 GLY A C 1
ATOM 5505 O O . GLY B 2 450 ? -59.19753 -47.69779 -75.76523 1.000 75.90942 450 GLY A O 1
ATOM 5506 N N . PRO B 2 451 ? -59.92049 -45.99894 -74.47838 1.000 78.04738 451 PRO A N 1
ATOM 5507 C CA . PRO B 2 451 ? -59.04496 -46.37241 -73.36471 1.000 78.01015 451 PRO A CA 1
ATOM 5508 C C . PRO B 2 451 ? -59.64141 -47.51574 -72.55466 1.000 79.02423 451 PRO A C 1
ATOM 5509 O O . PRO B 2 451 ? -60.84609 -47.77718 -72.59290 1.000 76.83183 451 PRO A O 1
ATOM 5513 N N . GLU B 2 452 ? -58.76472 -48.20868 -71.81650 1.000 66.78817 452 GLU A N 1
ATOM 5514 C CA . GLU B 2 452 ? -59.22166 -49.32785 -70.99456 1.000 72.01431 452 GLU A CA 1
ATOM 5515 C C . GLU B 2 452 ? -60.30702 -48.88477 -70.02025 1.000 77.39736 452 GLU A C 1
ATOM 5516 O O . GLU B 2 452 ? -61.27877 -49.61277 -69.79047 1.000 80.39048 452 GLU A O 1
ATOM 5518 N N . SER B 2 453 ? -60.16910 -47.68798 -69.45175 1.000 74.53231 453 SER A N 1
ATOM 5519 C CA . SER B 2 453 ? -61.23734 -47.07911 -68.67038 1.000 80.53089 453 SER A CA 1
ATOM 5520 C C . SER B 2 453 ? -61.16669 -45.56980 -68.84582 1.000 77.38326 453 SER A C 1
ATOM 5521 O O . SER B 2 453 ? -60.14338 -45.02152 -69.26103 1.000 77.00475 453 SER A O 1
ATOM 5524 N N . GLY B 2 454 ? -62.26945 -44.90444 -68.52842 1.000 81.31219 454 GLY A N 1
ATOM 5525 C CA . GLY B 2 454 ? -62.34021 -43.46308 -68.65248 1.000 81.69526 454 GLY A CA 1
ATOM 5526 C C . GLY B 2 454 ? -62.78536 -43.02070 -70.03394 1.000 81.08887 454 GLY A C 1
ATOM 5527 O O . GLY B 2 454 ? -63.30841 -43.79654 -70.83926 1.000 84.29702 454 GLY A O 1
ATOM 5528 N N . THR B 2 455 ? -62.57740 -41.73220 -70.30203 1.000 70.98630 455 THR A N 1
ATOM 5529 C CA . THR B 2 455 ? -62.90493 -41.13775 -71.58793 1.000 70.08210 455 THR A CA 1
ATOM 5530 C C . THR B 2 455 ? -61.73763 -40.26852 -72.03147 1.000 69.54573 455 THR A C 1
ATOM 5531 O O . THR B 2 455 ? -60.93533 -39.81874 -71.21259 1.000 74.99830 455 THR A O 1
ATOM 5535 N N . GLN B 2 456 ? -61.65250 -40.02797 -73.34113 1.000 66.93096 456 GLN A N 1
ATOM 5536 C CA . GLN B 2 456 ? -60.52022 -39.29388 -73.91377 1.000 62.98278 456 GLN A CA 1
ATOM 5537 C C . GLN B 2 456 ? -60.98161 -38.43674 -75.08274 1.000 63.23139 456 GLN A C 1
ATOM 5538 O O . GLN B 2 456 ? -61.52725 -38.96397 -76.05045 1.000 68.11973 456 GLN A O 1
ATOM 5544 N N . LYS B 2 457 ? -60.73497 -37.13234 -75.03030 1.000 60.68666 457 LYS A N 1
ATOM 5545 C CA . LYS B 2 457 ? -61.09301 -36.27664 -76.15681 1.000 59.75762 457 LYS A CA 1
ATOM 5546 C C . LYS B 2 457 ? -60.08592 -36.42606 -77.29155 1.000 61.39133 457 LYS A C 1
ATOM 5547 O O . LYS B 2 457 ? -58.87293 -36.46100 -77.06788 1.000 62.26785 457 LYS A O 1
ATOM 5550 N N . VAL B 2 458 ? -60.59579 -36.50240 -78.51917 1.000 60.86795 458 VAL A N 1
ATOM 5551 C CA . VAL B 2 458 ? -59.75792 -36.64792 -79.69965 1.000 59.98942 458 VAL A CA 1
ATOM 5552 C C . VAL B 2 458 ? -60.35232 -35.83097 -80.84151 1.000 58.29233 458 VAL A C 1
ATOM 5553 O O . VAL B 2 458 ? -61.56837 -35.61946 -80.92020 1.000 56.98810 458 VAL A O 1
ATOM 5557 N N . GLU B 2 459 ? -59.47017 -35.34185 -81.71436 1.000 60.86357 459 GLU A N 1
ATOM 5558 C CA . GLU B 2 459 ? -59.83950 -34.64966 -82.94085 1.000 63.60579 459 GLU A CA 1
ATOM 5559 C C . GLU B 2 459 ? -59.11725 -35.30744 -84.10799 1.000 65.95238 459 GLU A C 1
ATOM 5560 O O . GLU B 2 459 ? -57.93082 -35.64298 -84.01118 1.000 63.52114 459 GLU A O 1
ATOM 5566 N N . ALA B 2 460 ? -59.83355 -35.48160 -85.21337 1.000 61.22083 460 ALA A N 1
ATOM 5567 C CA . ALA B 2 460 ? -59.29440 -36.18914 -86.36361 1.000 61.68917 460 ALA A CA 1
ATOM 5568 C C . ALA B 2 460 ? -59.72047 -35.48479 -87.63994 1.000 60.60535 460 ALA A C 1
ATOM 5569 O O . ALA B 2 460 ? -60.90343 -35.17869 -87.81174 1.000 67.06297 460 ALA A O 1
ATOM 5571 N N . LYS B 2 461 ? -58.76139 -35.23652 -88.52864 1.000 52.81660 461 LYS A N 1
ATOM 5572 C CA . LYS B 2 461 ? -59.02464 -34.66649 -89.84399 1.000 63.01868 461 LYS A CA 1
ATOM 5573 C C . LYS B 2 461 ? -58.48764 -35.60093 -90.92061 1.000 64.71113 461 LYS A C 1
ATOM 5574 O O . LYS B 2 461 ? -57.36854 -36.11494 -90.80453 1.000 63.98912 461 LYS A O 1
ATOM 5576 N N . LEU B 2 462 ? -59.29535 -35.83417 -91.95345 1.000 69.76501 462 LEU A N 1
ATOM 5577 C CA . LEU B 2 462 ? -58.86499 -36.53539 -93.15713 1.000 71.88125 462 LEU A CA 1
ATOM 5578 C C . LEU B 2 462 ? -58.66924 -35.51260 -94.26365 1.000 69.59530 462 LEU A C 1
ATOM 5579 O O . LEU B 2 462 ? -59.57187 -34.71582 -94.53465 1.000 76.70245 462 LEU A O 1
ATOM 5584 N N . CYS B 2 463 ? -57.50270 -35.52434 -94.90042 1.000 65.80065 463 CYS A N 1
ATOM 5585 C CA . CYS B 2 463 ? -57.21660 -34.50095 -95.89429 1.000 72.16691 463 CYS A CA 1
ATOM 5586 C C . CYS B 2 463 ? -56.43037 -35.09057 -97.05451 1.000 73.59238 463 CYS A C 1
ATOM 5587 O O . CYS B 2 463 ? -55.96036 -36.22931 -97.01003 1.000 70.90759 463 CYS A O 1
ATOM 5590 N N . LYS B 2 464 ? -56.31361 -34.29530 -98.11195 1.000 75.93296 464 LYS A N 1
ATOM 5591 C CA . LYS B 2 464 ? -55.48385 -34.63433 -99.25206 1.000 74.47520 464 LYS A CA 1
ATOM 5592 C C . LYS B 2 464 ? -54.05581 -34.17444 -98.99400 1.000 78.19341 464 LYS A C 1
ATOM 5593 O O . LYS B 2 464 ? -53.81706 -33.19432 -98.28664 1.000 78.79202 464 LYS A O 1
ATOM 5595 N N . ARG B 2 465 ? -53.10077 -34.91067 -99.54785 1.000 76.98331 465 ARG A N 1
ATOM 5596 C CA . ARG B 2 465 ? -51.70596 -34.52171 -99.42818 1.000 77.83328 465 ARG A CA 1
ATOM 5597 C C . ARG B 2 465 ? -51.41042 -33.41034 -100.41661 1.000 86.96597 465 ARG A C 1
ATOM 5598 O O . ARG B 2 465 ? -51.96425 -33.38495 -101.51843 1.000 90.61913 465 ARG A O 1
ATOM 5606 N N . ASN B 2 466 ? -50.54795 -32.48260 -100.02998 1.000 91.87305 466 ASN A N 1
ATOM 5607 C CA . ASN B 2 466 ? -50.00218 -31.63628 -101.06555 1.000 90.84502 466 ASN A CA 1
ATOM 5608 C C . ASN B 2 466 ? -48.63464 -32.21481 -101.40930 1.000 97.75701 466 ASN A C 1
ATOM 5609 O O . ASN B 2 466 ? -48.28926 -33.32977 -101.00742 1.000 102.03024 466 ASN A O 1
ATOM 5614 N N . ASN B 2 467 ? -47.83846 -31.47230 -102.15625 1.000 103.22950 467 ASN A N 1
ATOM 5615 C CA . ASN B 2 467 ? -46.54861 -31.99582 -102.59640 1.000 113.72624 467 ASN A CA 1
ATOM 5616 C C . ASN B 2 467 ? -45.41632 -31.40529 -101.76132 1.000 113.45733 467 ASN A C 1
ATOM 5617 O O . ASN B 2 467 ? -44.45039 -30.83161 -102.27160 1.000 117.27773 467 ASN A O 1
ATOM 5622 N N . PHE B 2 468 ? -45.55785 -31.59239 -100.44756 1.000 110.73222 468 PHE A N 1
ATOM 5623 C CA . PHE B 2 468 ? -44.54700 -31.21191 -99.45977 1.000 108.80840 468 PHE A CA 1
ATOM 5624 C C . PHE B 2 468 ? -44.10500 -29.75893 -99.64225 1.000 118.74933 468 PHE A C 1
ATOM 5625 O O . 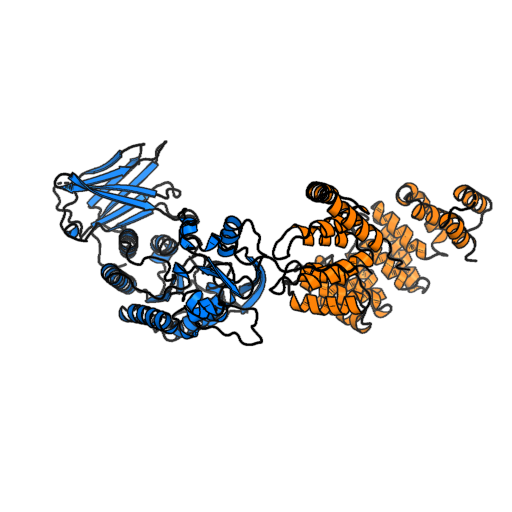PHE B 2 468 ? -42.91305 -29.44734 -99.70978 1.000 117.36260 468 PHE A O 1
ATOM 5633 N N . ALA B 2 469 ? -45.08452 -28.86027 -99.72916 1.000 102.67107 469 ALA A N 1
ATOM 5634 C CA . ALA B 2 469 ? -44.80510 -27.43441 -99.80357 1.000 100.01138 469 ALA A CA 1
ATOM 5635 C C . ALA B 2 469 ? -44.83156 -26.84126 -98.39504 1.000 103.51900 469 ALA A C 1
ATOM 5636 O O . ALA B 2 469 ? -44.82849 -27.57034 -97.39801 1.000 102.72578 469 ALA A O 1
ATOM 5638 N N . VAL B 2 470 ? -44.86013 -25.50662 -98.31373 1.000 110.37224 470 VAL A N 1
ATOM 5639 C CA . VAL B 2 470 ? -44.85934 -24.72179 -97.06398 1.000 109.21278 470 VAL A CA 1
ATOM 5640 C C . VAL B 2 470 ? -45.45225 -25.44089 -95.84914 1.000 105.27868 470 VAL A C 1
ATOM 5641 O O . VAL B 2 470 ? -44.95198 -25.31453 -94.72927 1.000 99.54102 470 VAL A O 1
#

B-factor: mean 71.53, std 20.49, range [37.37, 156.05]

Organism: Pseudomonas putida (strain ATCC 47054 / DSM 6125 / CFBP 8728 / NCIMB 11950 / KT2440) (NCBI:txid160488)

Solvent-accessible surface area: 33961 Å² total; per-residue (Å²): 141,76,61,13,37,70,59,12,40,67,49,41,100,70,93,99,134,144,27,74,61,46,8,66,61,129,46,97,81,55,54,121,48,8,16,39,3,18,8,64,28,19,123,80,66,59,42,17,88,110,68,21,38,65,0,23,61,25,1,129,88,15,14,125,117,30,40,73,0,6,24,17,2,0,16,0,7,16,65,104,65,40,82,120,71,8,67,71,11,13,37,74,0,114,50,2,68,86,166,66,62,9,68,15,81,63,5,15,20,0,0,133,22,0,18,53,145,100,27,43,152,15,53,33,49,30,1,45,102,6,2,63,142,2,0,103,76,16,66,42,0,55,9,17,0,0,56,12,0,2,63,9,64,129,38,13,91,30,116,70,2,56,56,11,2,91,42,0,41,93,49,71,54,46,128,2,48,12,2,15,0,56,1,30,42,67,35,114,37,56,54,10,32,12,126,95,0,34,120,44,0,88,40,0,19,162,54,52,36,73,27,0,37,44,42,1,0,20,1,3,14,84,3,47,55,17,96,31,53,14,66,93,0,0,71,42,0,12,39,0,18,110,35,68,56,43,56,0,14,59,3,0,0,40,3,1,36,70,14,91,17,4,118,66,42,68,27,26,0,9,0,0,0,49,29,1,49,78,92,90,68,118,49,4,48,126,37,26,59,64,18,36,93,72,22,64,102,77,91,78,80,64,6,77,57,46,10,87,97,14,146,74,61,102,82,161,112,12,126,8,68,11,85,102,26,45,132,15,19,100,87,0,97,61,62,86,119,10,101,74,104,124,35,115,68,9,31,18,0,17,23,2,87,69,34,8,0,0,21,46,69,29,2,27,63,34,95,2,88,26,62,114,59,0,50,57,22,2,60,84,1,21,70,2,0,60,66,28,53,4,57,0,0,2,0,4,4,1,9,4,0,0,0,4,39,26,58,3,42,108,71,51,76,92,87,17,72,23,130,71,0,30,34,41,0,62,33,2,10,145,86,2,53,99,20,36,9,32,27,1,73,1,7,96,33,10,52,24,136,49,64,96,93,44,147,51,66,9,1,6,0,28,2,3,53,21,0,0,1,27,0,0,37,45,0,0,98,34,0,3,82,27,0,91,179,11,109,27,8,134,74,6,78,150,50,124,12,49,45,62,65,61,16,67,25,40,31,84,2,28,0,9,78,12,0,8,164,30,23,74,46,38,31,14,48,8,49,14,39,59,37,49,32,55,74,171,232,103,62,144,55,63,113,19,58,0,4,0,1,1,5,28,21,0,16,99,75,2,19,0,20,4,6,0,29,54,70,4,17,0,29,14,75,59,34,20,24,73,53,3,20,3,40,3,2,1,18,44,9,0,9,33,129,56,0,42,88,61,55,2,47,0,0,0,5,1,2,15,14,76,55,85,9,58,71,52,71,11,2,9,18,0,3,0,7,0,3,26,0,9,67,147,43,115,58,81,28,81,9,99,50,67,1,60,73,33,70,19,100,20,8,110,48,130,61,113,11,30,0,112,70,5,0,0,17,0,101,8,138,66,86,76,14,43,64,0,85,6,14,0,76,6,100,146,43,129,67,14,102,13,110,9,114,16,27,146,80,30,131,12,39,0,25,2,4,3,5,1,61,60,54,143,95,15,20,65,48,22,0,62,11,0,30,1,91,16,26,112,92,47,89,50,58,3,107,4,27,0,0,42,49,72,130,52,61,159

Nearest PDB structures (foldseek):
  7ula-assembly1_B  TM=1.003E+00  e=2.678E-39  Pseudomonas putida
  3e4b-assembly2_B  TM=9.470E-01  e=4.046E-25  Pseudomonas fluorescens
  3e4b-assembly1_A  TM=8.850E-01  e=8.963E-25  Pseudomonas fluorescens
  6deh-assembly2_B  TM=5.977E-01  e=6.638E-08  Legionella pneumophila subsp. pneumophila str. Philadelphia 1
  6ok3-assembly1_B  TM=5.433E-01  e=2.054E-06  Oxalobacter formigenes OXCC13

InterPro domains:
  IPR031798 Alginate biosynthesis protein AlgX, C-terminal carbohydrate-binding module [PF16824] (348-471)
  IPR031798 Alginate biosynthesis protein AlgX, C-terminal carbohydrate-binding module [cd14487] (339-464)
  IPR031811 AlgX/AlgJ, SGNH hydrolase-like domain [PF16822] (62-327)
  IPR034655 Alginate biosynthesis protein AlgX, N-terminal [cd14441] (38-350)
  IPR038639 AlgX, C-terminal domain superfamily [G3DSA:2.60.120.1380] (348-465)

Foldseek 3Di:
DPPLQVVLVVCQVDVPPPSVVVLVVCVVVPPLCSLVNVCVVCVSVVNNVVPLVSLCVSCVVCCQPDVVSLQSVLLSCLQVVPVPVNVVSVVVVVVCVVVVNDDLVSLLSSLVSQQPVVRPDHDLVVSLVSLVVCCVVPVVSLLVNLVSCVVPVVVDAVVSSVVSLVSNCVVPPLSSLQSQLVCLCVCDRHRHDLVSNLVSLVSSVVVDDLVSLVSQLVCLLQVPVPHRDLVSNVVSLVSSLLVPDLVSLQVVLCSLCVPNPGPHDLLQSLLSLVSSCVVDDPVSVVSNVVSVVVDDVVSNVVSVVVSVVVVPPPSD/DDDDDDDDDDAQDPQQQDQVPQPDPVSVVQRGWHQFADRFIHRCCFQQDQAQDADPLLLVLLLLLQVLCVQAQEAEEEAADRGNCQQPLVRGDPVVNVVRPNVSSLVNVVVVQVSCVVSRHQYQDCNVNGPDDDDPVCVVQGQPDRQAGAGALSVLLVSLLSSLVSLVPDPLVPPADFFAKDKDFDDKDWDPHPNQVVSCVSRVHHDGTDMGTDMDMGRPVPRDDDDFQEEEEEACNCDRRNCSLRSNCNNNRHHYHYQYYHQCAQAQSVLQVLLDVCCVVRNHNYYYYYHYSPDHSNDQQRSQQNSCSLLVFCPPFDFPDKFWDKFFAFKFWGDFDPDFAFLLFKKKKKAWPDQPDFWWWKWWAFPPGDIDTDIGGHGPGDRGGRMTMGGGDDPDCRRGTGTGTMMTGADPHDITTMMMTMGTGDSSHD

Secondary structure (DSSP, 8-state):
-------B--PPPGGGG-GGG--STTGGGG-SEEE-STT-EEEHHHHS-------HHHHHHHHHHHHHHHHTT-EEEEEEPPPHHHHHGGGS-HHHHHHS-HHHHHHHHHHHHHHHHHTT-B----GGGSS----GGGTT--SB-TTSSSBPHHHHHHHHHHHHHHHHT-GGGTTPPP---EEEEEEEEEE--HHHHHHHHHHT---PPEEEEEEEEE----------SEEEE--GGGSTTTTHHHHHIIIIIS-EEE---TT-TTTHHHHHHHTSHHHHHS--SEEEEEE-TTS-S--HHHHHHHHHHHTTTTSSS--SEEEEEEE-SSEEEEEE-----BGGGEEEEEEESSTT--EEEEEEEEGGG-EEEEEEE--SSS---SEEEEEPP-STTGGGPBEEEEEEE--SSS-EEEEEEEEE--SS--/---HHHHHHHHHHS----HHHHHHHHHHTT-TTHHHHHHHHHHHHT-GGG-HHHHHHHHHHHTTT-THHHHHHHHHHHHTT-HHHHHHHHHHHHHHHHTT-S-HHHHHHHHHHHT-GGGSS--HHHHHHHHHHHGGG-THHHHHHHHHHHH-GGG--HHHHHHHHHHHHTTT-HHHHHHHHHHHHH-SSS---HHHHHHHHHHHHHTT-THHHHHHHHHHHHTTTSS--HHHHHHHHHHHHHTT-HHHHHHHHHHTTS-TTB---HHHHHHHHHHHTTS--HHHHHHHHHHHHHS-HHHHHHHHHHHHHHH-----

Sequence (746 aa):
SNTLIPLAMLYLSYPQSNAQQQIDQWRAAGNPEAGLAQVLLYRTQGTYDQHLGEVEKICKAALNTTDICYVELATVYQKRGQADQQAALLGQLKSAYARGAVPATRVDSVARVLADRRSLGQTDEKTAKELLEQVAPANPASWVSLAQLVYDFPELGDTDQLMAYIDKGREAEQPRAELLLGRLYYEGKTLPADAQKAEQHLQAAAEAGEISAHYYLGQLYRRRGYLGNVEPQKAVDHLLAAARGGQNSADYALAQLFSEGHGIRPQPGNAWVFAQLSQANPTPQSAELLQQLDQQLTPDQRNQAQQLLDQEKRARGSAPTFSAEPCCQLCPEAHDASRYTTRYQQNFTTLVQAQGDWLFRTREDLRTEFNTTPAGYKRLQQVHDAFKKRGVELVVVYQPTRGLVNRNMLNPAEKAAFDYQKALGNYQAMLKRFASMGYNVPDLSPLTNEQLAAADQGKDFYFRGDQHWTPYGAERAAKIVADTVHKMPAFEGIPRKEFETRKSGRMGKTGTLHNVAGQLCGTSYAVQYMDQFATEPKLFGDSGNAQITLVGTSHSGKNYNFSGFLEQYIGADVLNVAFPGGGLEGSMIQYLGSEEFQKNPPKILIWEFSPLYRLDQETIWRQILGLLDDGCDDRPALMSASTTLKPGKNELMVNIKDLINRNLQMDVKFEDPSVKVLQATLWYLNGRHEDIKLEKPETSDTDGRFVFQMREDEDWASQRLLAFEVQGPESGTQKVEAKLCKRNNFAV